Protein AF-0000000066861720 (afdb_homodimer)

InterPro domains:
  IPR002328 Alcohol dehydrogenase, zinc-type, conserved site [PS00059] (78-92)
  IPR011032 GroES-like superfamily [SSF50129] (18-190)
  IPR013149 Alcohol dehydrogenase-like, C-terminal [PF00107] (192-322)
  IPR013154 Alcohol dehydrogenase-like, N-terminal [PF08240] (40-154)
  IPR020843 Enoylreductase domain [SM00829] (25-358)
  IPR036291 NAD(P)-binding domain superfamily [SSF51735] (155-328)
  IPR045306 Sorbitol dehydrogenase-like [cd05285] (20-359)

Nearest PDB structures (foldseek):
  1e3j-assembly1_A  TM=9.732E-01  e=9.869E-48  Bemisia argentifolii
  3qe3-assembly1_A  TM=9.701E-01  e=2.604E-47  Ovis aries
  3m6i-assembly1_A  TM=9.419E-01  e=4.546E-41  Neurospora crassa
  5vm2-assembly1_A  TM=9.233E-01  e=1.357E-39  Escherichia coli
  4ejm-assembly1_A  TM=9.023E-01  e=8.447E-34  Sinorhizobium meliloti 1021

Foldseek 3Di:
DDDPPPPPPPPPPPPPFKWFWKLADAQDTDIDGDDADDAAQQKFKWFWFKFWDDPVQLVCNHPCDDQPFHNPGIAGATALTKGFTCGHHNNHDPDDGGFTWQFHFKDAPCPDPCNVVQNRLPHPPIQGDHRPPHHHDRIRMHMDGPVRIGGADPVADRNNSSCLQLLQLLLQQCVVQVAAQVAQEEEEDLALSSLSNQLNSVLRNHPAYEYEDQDPLSQVVSVVQPHPYYDHDHPDLVCLVVSLVVRLVRSVDAHQEYEYQAQAQNSQQSRLVNHAQVHEYEYRHDHDPDYDHDVVVSVVSPHYYHYGGRHGPRSVVSSVCPVVVSHDCVCQADEEFESDPVRVSVQSVVVNVDDSHRMYMYGNPPCPVVVVVVVVVVPPDPDDDDDPPPPPPVPPPVCPPPPPPPPPVVPVVPDPPDPPPPPPPVPPVPPPPPVPPPDDDPPPDPPVPPVPPVSPPPPDD/DDPPPPPPPPPPPPPPFKWFWKLADAQDTDIDGDDADDAAQQKFKWFWFKFWDDPVQLVCNHPCDDQPFHNPGIAGATALTKGFTCGHHNNHDPDDGGFTWQFHFKDAPCPDPCNVVQNRLPHPPIQGDHRPPHHHDRMRMHMDGPVRIGGADPVADRNNSSCLQLLQLLLQLCVQQVAAQVAQEEEEDLALSSLSNQLNSVLRNHPAYEYEDQDPLSQVVSVVQPHPYYYHDDPDQVCLVVSLVVRLVRSVDAHQEYEYQAQAQRSQQSRLVNHAQVHEYEYRHDHDPDYDHDVVVSVVSPHYYHYGGRHGPRSVVSSVCPVVVSHDCVCQADEEFESDPVRVSVQSVVVNVDDSHRMYMYGNPPCPVVVVVVVVPVPDDPDDDDDDDPPDPPPPPPCPPPPDPPPPVVPVVPDPPPPPPPPPVCVPVPPPPPVPPPDDDDPPDDVVPVVPPVPPPPDDD

Secondary structure (DSSP, 8-state):
------------------EEEEEEETTEEEEEE-PPPPP-TTEEEEEEEEEEEPHHHHHHHHHSEETTEE--S-EE---EEEEEEEEE-TT--S--TT-EEEE--EE--SSSHHHHTT-GGG-TT-EETTSTTS--S-BSEEEEEGGGEEEPPTTS-HHHHHTHHHHHHHHHHHHHTT--TT-EEEEE--SHHHHHHHHHHHHTT-SEEEEEES-HHHHHHHHHHT-SEEEE--S-GGGHHHHHHHHHHHHTS---EEEESS--HHHHHHHHHHSPTT-EEEE---S-SSEEE-HHHHHTTT-EEEE--S-SS-HHHHHHHHHHTS---GGGEEEEE-SSHHHHHHHHHHHHH-TT-SEEEEE-----HHHHHHHHHGGG------------------------HHHHHHHHTS-------------------------------GGGGGGGGGGS-TT--/----------------PPEEEEEEETTEEEEEE-PPPPPPTTEEEEEEEEEEEPHHHHHHHHHSEETTEE--S-EE---EEEEEEEEE-TT--S--TT-EEEE--EE--SSSHHHHTT-GGG-TT-EETTSTTS--S-BSEEEEEGGGEEEPPTTS-HHHHHTHHHHHHHHHHHHHTT--TT-EEEEE--SHHHHHHHHHHHHHT-SEEEEEES-HHHHHHHHHHT-SEEEE--S-GGGHHHHHHHHHHHHTS---EEEESS--HHHHHHHHHHSPTT-EEEE---S-SSEEE-HHHHHTTT-EEEE--S-SS-HHHHHHHHHHTS---GGGEEEEE-SSHHHHHHHHHHHHH-TT-SEEEEE-----HHHHHHHHHTT-------------------------HHHHTTGGGS-------------------------------GGGSHHHHTTT-TT--

Structure (mmCIF, N/CA/C/O backbone):
data_AF-0000000066861720-model_v1
#
loop_
_entity.id
_entity.type
_entity.pdbx_description
1 polymer 'Enoyl reductase (ER) domain-containing protein'
#
loop_
_atom_site.group_PDB
_atom_site.id
_atom_site.type_symbol
_atom_site.label_atom_id
_atom_site.label_alt_id
_atom_site.label_comp_id
_atom_site.label_asym_id
_atom_site.label_entity_id
_atom_site.label_seq_id
_atom_site.pdbx_PDB_ins_code
_atom_site.Cartn_x
_atom_site.Cartn_y
_atom_site.Cartn_z
_atom_site.occupancy
_atom_site.B_iso_or_equiv
_atom_site.auth_seq_id
_atom_site.auth_comp_id
_atom_site.auth_asym_id
_atom_site.auth_atom_id
_atom_site.pdbx_PDB_model_num
ATOM 1 N N . MET A 1 1 ? 32.5 -79.625 -23.781 1 20.39 1 MET A N 1
ATOM 2 C CA . MET A 1 1 ? 32.5 -78.688 -24.891 1 20.39 1 MET A CA 1
ATOM 3 C C . MET A 1 1 ? 31.172 -77.875 -24.953 1 20.39 1 MET A C 1
ATOM 5 O O . MET A 1 1 ? 30.969 -77.062 -25.828 1 20.39 1 MET A O 1
ATOM 9 N N . GLY A 1 2 ? 30.141 -78.625 -24.391 1 18.89 2 GLY A N 1
ATOM 10 C CA . GLY A 1 2 ? 28.859 -78.188 -24.906 1 18.89 2 GLY A CA 1
ATOM 11 C C . GLY A 1 2 ? 28.688 -76.625 -24.891 1 18.89 2 GLY A C 1
ATOM 12 O O . GLY A 1 2 ? 29.453 -75.938 -24.25 1 18.89 2 GLY A O 1
ATOM 13 N N . LYS A 1 3 ? 27.562 -76.25 -25.703 1 22.59 3 LYS A N 1
ATOM 14 C CA . LYS A 1 3 ? 26.812 -75.188 -26.312 1 22.59 3 LYS A CA 1
ATOM 15 C C . LYS A 1 3 ? 26.203 -74.25 -25.234 1 22.59 3 LYS A C 1
ATOM 17 O O . LYS A 1 3 ? 25.203 -74.625 -24.609 1 22.59 3 LYS A O 1
ATOM 22 N N . GLY A 1 4 ? 27.031 -74 -24.25 1 23.12 4 GLY A N 1
ATOM 23 C CA . GLY A 1 4 ? 26.422 -73.25 -23.156 1 23.12 4 GLY A CA 1
ATOM 24 C C . GLY A 1 4 ? 25.391 -72.25 -23.594 1 23.12 4 GLY A C 1
ATOM 25 O O . GLY A 1 4 ? 25.469 -71.75 -24.719 1 23.12 4 GLY A O 1
ATOM 26 N N . GLY A 1 5 ? 24.094 -72.562 -23.281 1 27.44 5 GLY A N 1
ATOM 27 C CA . GLY A 1 5 ? 22.891 -71.75 -23.484 1 27.44 5 GLY A CA 1
ATOM 28 C C . GLY A 1 5 ? 23.156 -70.25 -23.422 1 27.44 5 GLY A C 1
ATOM 29 O O . GLY A 1 5 ? 23.938 -69.812 -22.594 1 27.44 5 GLY A O 1
ATOM 30 N N . MET A 1 6 ? 23.234 -69.75 -24.625 1 27.78 6 MET A N 1
ATOM 31 C CA . MET A 1 6 ? 23.266 -68.312 -24.859 1 27.78 6 MET A CA 1
ATOM 32 C C . MET A 1 6 ? 22.328 -67.562 -23.906 1 27.78 6 MET A C 1
ATOM 34 O O . MET A 1 6 ? 21.141 -67.875 -23.797 1 27.78 6 MET A O 1
ATOM 38 N N . SER A 1 7 ? 22.828 -67.312 -22.688 1 26.69 7 SER A N 1
ATOM 39 C CA . SER A 1 7 ? 22.156 -66.312 -21.797 1 26.69 7 SER A CA 1
ATOM 40 C C . SER A 1 7 ? 21.484 -65.188 -22.578 1 26.69 7 SER A C 1
ATOM 42 O O . SER A 1 7 ? 22.125 -64.562 -23.406 1 26.69 7 SER A O 1
ATOM 44 N N . ILE A 1 8 ? 20.281 -65.5 -23.141 1 31.47 8 ILE A N 1
ATOM 45 C CA . ILE A 1 8 ? 19.469 -64.438 -23.688 1 31.47 8 ILE A CA 1
ATOM 46 C C . ILE A 1 8 ? 19.719 -63.125 -22.875 1 31.47 8 ILE A C 1
ATOM 48 O O . ILE A 1 8 ? 19.578 -63.125 -21.656 1 31.47 8 ILE A O 1
ATOM 52 N N . ASP A 1 9 ? 20.703 -62.406 -23.266 1 28.77 9 ASP A N 1
ATOM 53 C CA . ASP A 1 9 ? 20.891 -61 -22.891 1 28.77 9 ASP A CA 1
ATOM 54 C C . ASP A 1 9 ? 19.547 -60.312 -22.656 1 28.77 9 ASP A C 1
ATOM 56 O O . ASP A 1 9 ? 18.688 -60.312 -23.531 1 28.77 9 ASP A O 1
ATOM 60 N N . GLU A 1 10 ? 18.906 -60.469 -21.469 1 30.72 10 GLU A N 1
ATOM 61 C CA . GLU A 1 10 ? 17.797 -59.688 -20.938 1 30.72 10 GLU A CA 1
ATOM 62 C C . GLU A 1 10 ? 17.734 -58.312 -21.609 1 30.72 10 GLU A C 1
ATOM 64 O O . GLU A 1 10 ? 18.703 -57.562 -21.578 1 30.72 10 GLU A O 1
ATOM 69 N N . HIS A 1 11 ? 17.141 -58.188 -22.797 1 31.45 11 HIS A N 1
ATOM 70 C CA . HIS A 1 11 ? 16.703 -56.938 -23.422 1 31.45 11 HIS A CA 1
ATOM 71 C C . HIS A 1 11 ? 16.406 -55.875 -22.375 1 31.45 11 HIS A C 1
ATOM 73 O O . HIS A 1 11 ? 15.648 -56.125 -21.422 1 31.45 11 HIS A O 1
ATOM 79 N N . GLY A 1 12 ? 17.359 -55.156 -21.844 1 34.5 12 GLY A N 1
ATOM 80 C CA . GLY A 1 12 ? 17.156 -53.969 -21.031 1 34.5 12 GLY A CA 1
ATOM 81 C C . GLY A 1 12 ? 15.82 -53.281 -21.297 1 34.5 12 GLY A C 1
ATOM 82 O O . GLY A 1 12 ? 15.438 -53.094 -22.453 1 34.5 12 GLY A O 1
ATOM 83 N N . GLU A 1 13 ? 14.734 -53.656 -20.719 1 37.78 13 GLU A N 1
ATOM 84 C CA . GLU A 1 13 ? 13.516 -52.844 -20.719 1 37.78 13 GLU A CA 1
ATOM 85 C C . GLU A 1 13 ? 13.82 -51.375 -21.078 1 37.78 13 GLU A C 1
ATOM 87 O O . GLU A 1 13 ? 14.609 -50.719 -20.391 1 37.78 13 GLU A O 1
ATOM 92 N N . GLY A 1 14 ? 14.047 -51 -22.203 1 43.06 14 GLY A N 1
ATOM 93 C CA . GLY A 1 14 ? 14.242 -49.688 -22.812 1 43.06 14 GLY A CA 1
ATOM 94 C C . GLY A 1 14 ? 13.656 -48.562 -22 1 43.06 14 GLY A C 1
ATOM 95 O O . GLY A 1 14 ? 12.438 -48.438 -21.875 1 43.06 14 GLY A O 1
ATOM 96 N N . LYS A 1 15 ? 14.211 -48.125 -20.922 1 55.69 15 LYS A N 1
ATOM 97 C CA . LYS A 1 15 ? 13.82 -47 -20.094 1 55.69 15 LYS A CA 1
ATOM 98 C C . LYS A 1 15 ? 13.242 -45.844 -20.938 1 55.69 15 LYS A C 1
ATOM 100 O O . LYS A 1 15 ? 13.906 -45.344 -21.844 1 55.69 15 LYS A O 1
ATOM 105 N N . GLU A 1 16 ? 11.836 -45.781 -21.141 1 73 16 GLU A N 1
ATOM 106 C CA . GLU A 1 16 ? 11.156 -44.719 -21.875 1 73 16 GLU A CA 1
ATOM 107 C C . GLU A 1 16 ? 11.781 -43.375 -21.562 1 73 16 GLU A C 1
ATOM 109 O O . GLU A 1 16 ? 12.07 -43.062 -20.406 1 73 16 GLU A O 1
ATOM 114 N N . GLU A 1 17 ? 12.312 -42.75 -22.625 1 91.12 17 GLU A N 1
ATOM 115 C CA . GLU A 1 17 ? 12.938 -41.406 -22.531 1 91.12 17 GLU A CA 1
ATOM 116 C C . GLU A 1 17 ? 11.953 -40.375 -21.984 1 91.12 17 GLU A C 1
ATOM 118 O O . GLU A 1 17 ? 10.781 -40.375 -22.375 1 91.12 17 GLU A O 1
ATOM 123 N N . ASN A 1 18 ? 12.32 -39.75 -20.938 1 96.12 18 ASN A N 1
ATOM 124 C CA . ASN A 1 18 ? 11.516 -38.656 -20.406 1 96.12 18 ASN A CA 1
ATOM 125 C C . ASN A 1 18 ? 11.359 -37.531 -21.406 1 96.12 18 ASN A C 1
ATOM 127 O O . ASN A 1 18 ? 12.352 -36.938 -21.844 1 96.12 18 ASN A O 1
ATOM 131 N N . MET A 1 19 ? 10.117 -37.25 -21.812 1 97.56 19 MET A N 1
ATOM 132 C CA . MET A 1 19 ? 9.828 -36.188 -22.766 1 97.56 19 MET A CA 1
ATOM 133 C C . MET A 1 19 ? 9.234 -34.969 -22.062 1 97.56 19 MET A C 1
ATOM 135 O O . MET A 1 19 ? 8.594 -35.094 -21.031 1 97.56 19 MET A O 1
ATOM 139 N N . ALA A 1 20 ? 9.477 -33.781 -22.641 1 98 20 ALA A N 1
ATOM 140 C CA . ALA A 1 20 ? 8.914 -32.562 -22.109 1 98 20 ALA A CA 1
ATOM 141 C C . ALA A 1 20 ? 8.516 -31.594 -23.234 1 98 20 ALA A C 1
ATOM 143 O O . ALA A 1 20 ? 8.953 -31.766 -24.375 1 98 20 ALA A O 1
ATOM 144 N N . ALA A 1 21 ? 7.586 -30.719 -22.922 1 98.12 21 ALA A N 1
ATOM 145 C CA . ALA A 1 21 ? 7.211 -29.656 -23.844 1 98.12 21 ALA A CA 1
ATOM 146 C C . ALA A 1 21 ? 8.172 -28.484 -23.734 1 98.12 21 ALA A C 1
ATOM 148 O O . ALA A 1 21 ? 8.133 -27.734 -22.766 1 98.12 21 ALA A O 1
ATOM 149 N N . TRP A 1 22 ? 8.984 -28.25 -24.75 1 98.19 22 TRP A N 1
ATOM 150 C CA . TRP A 1 22 ? 10 -27.219 -24.781 1 98.19 22 TRP A CA 1
ATOM 151 C C . TRP A 1 22 ? 9.508 -26 -25.562 1 98.19 22 TRP A C 1
ATOM 153 O O . TRP A 1 22 ? 9.031 -26.125 -26.688 1 98.19 22 TRP A O 1
ATOM 163 N N . LEU A 1 23 ? 9.57 -24.828 -24.922 1 98.06 23 LEU A N 1
ATOM 164 C CA . LEU A 1 23 ? 9.461 -23.562 -25.641 1 98.06 23 LEU A CA 1
ATOM 165 C C . LEU A 1 23 ? 10.766 -23.234 -26.359 1 98.06 23 LEU A C 1
ATOM 167 O O . LEU A 1 23 ? 11.75 -22.859 -25.719 1 98.06 23 LEU A O 1
ATOM 171 N N . VAL A 1 24 ? 10.781 -23.297 -27.641 1 97.44 24 VAL A N 1
ATOM 172 C CA . VAL A 1 24 ? 12.047 -23.188 -28.375 1 97.44 24 VAL A CA 1
ATOM 173 C C . VAL A 1 24 ? 12.07 -21.891 -29.172 1 97.44 24 VAL A C 1
ATOM 175 O O . VAL A 1 24 ? 13.086 -21.547 -29.781 1 97.44 24 VAL A O 1
ATOM 178 N N . GLY A 1 25 ? 11.016 -21.172 -29.25 1 96.38 25 GLY A N 1
ATOM 179 C CA . GLY A 1 25 ? 10.859 -19.891 -29.938 1 96.38 25 GLY A CA 1
ATOM 180 C C . GLY A 1 25 ? 9.438 -19.359 -29.875 1 96.38 25 GLY A C 1
ATOM 181 O O . GLY A 1 25 ? 8.555 -19.984 -29.281 1 96.38 25 GLY A O 1
ATOM 182 N N . ILE A 1 26 ? 9.25 -18.219 -30.5 1 96.5 26 ILE A N 1
ATOM 183 C CA . ILE A 1 26 ? 7.918 -17.625 -30.531 1 96.5 26 ILE A CA 1
ATOM 184 C C . ILE A 1 26 ? 6.953 -18.562 -31.25 1 96.5 26 ILE A C 1
ATOM 186 O O . ILE A 1 26 ? 7.234 -19.031 -32.375 1 96.5 26 ILE A O 1
ATOM 190 N N . ASN A 1 27 ? 5.902 -18.922 -30.609 1 95.94 27 ASN A N 1
ATOM 191 C CA . ASN A 1 27 ? 4.844 -19.781 -31.125 1 95.94 27 ASN A CA 1
ATOM 192 C C . ASN A 1 27 ? 5.375 -21.156 -31.516 1 95.94 27 ASN A C 1
ATOM 194 O O . ASN A 1 27 ? 4.895 -21.766 -32.469 1 95.94 27 ASN A O 1
ATOM 198 N N . SER A 1 28 ? 6.348 -21.578 -30.797 1 96.81 28 SER A N 1
ATOM 199 C CA . SER A 1 28 ? 6.945 -22.859 -31.141 1 96.81 28 SER A CA 1
ATOM 200 C C . SER A 1 28 ? 7.191 -23.719 -29.906 1 96.81 28 SER A C 1
ATOM 202 O O . SER A 1 28 ? 8.109 -23.453 -29.125 1 96.81 28 SER A O 1
ATOM 204 N N . LEU A 1 29 ? 6.379 -24.703 -29.75 1 96.94 29 LEU A N 1
ATOM 205 C CA . LEU A 1 29 ? 6.52 -25.734 -28.719 1 96.94 29 LEU A CA 1
ATOM 206 C C . LEU A 1 29 ? 6.906 -27.062 -29.359 1 96.94 29 LEU A C 1
ATOM 208 O O . LEU A 1 29 ? 6.371 -27.438 -30.406 1 96.94 29 LEU A O 1
ATOM 212 N N . LYS A 1 30 ? 7.844 -27.719 -28.766 1 97.88 30 LYS A N 1
ATOM 213 C CA . LYS A 1 30 ? 8.273 -29.031 -29.25 1 97.88 30 LYS A CA 1
ATOM 214 C C . LYS A 1 30 ? 8.414 -30.031 -28.109 1 97.88 30 LYS A C 1
ATOM 216 O O . LYS A 1 30 ? 8.953 -29.703 -27.047 1 97.88 30 LYS A O 1
ATOM 221 N N . ILE A 1 31 ? 7.883 -31.172 -28.297 1 97 31 ILE A N 1
ATOM 222 C CA . ILE A 1 31 ? 8.117 -32.25 -27.359 1 97 31 ILE A CA 1
ATOM 223 C C . ILE A 1 31 ? 9.484 -32.875 -27.641 1 97 31 ILE A C 1
ATOM 225 O O . ILE A 1 31 ? 9.719 -33.438 -28.719 1 97 31 ILE A O 1
ATOM 229 N N . GLN A 1 32 ? 10.352 -32.75 -26.703 1 97.12 32 GLN A N 1
ATOM 230 C CA . GLN A 1 32 ? 11.727 -33.25 -26.828 1 97.12 32 GLN A CA 1
ATOM 231 C C . GLN A 1 32 ? 12.195 -33.906 -25.547 1 97.12 32 GLN A C 1
ATOM 233 O O . GLN A 1 32 ? 11.586 -33.75 -24.484 1 97.12 32 GLN A O 1
ATOM 238 N N . PRO A 1 33 ? 13.195 -34.719 -25.703 1 97.5 33 PRO A N 1
ATOM 239 C CA . PRO A 1 33 ? 13.734 -35.344 -24.5 1 97.5 33 PRO A CA 1
ATOM 240 C C . PRO A 1 33 ? 14.156 -34.344 -23.438 1 97.5 33 PRO A C 1
ATOM 242 O O . PRO A 1 33 ? 14.664 -33.281 -23.766 1 97.5 33 PRO A O 1
ATOM 245 N N . PHE A 1 34 ? 14.016 -34.719 -22.219 1 97.5 34 PHE A N 1
ATOM 246 C CA . PHE A 1 34 ? 14.328 -33.906 -21.047 1 97.5 34 PHE A CA 1
ATOM 247 C C . PHE A 1 34 ? 15.07 -34.719 -20 1 97.5 34 PHE A C 1
ATOM 249 O O . PHE A 1 34 ? 14.469 -35.562 -19.312 1 97.5 34 PHE A O 1
ATOM 256 N N . LYS A 1 35 ? 16.359 -34.469 -19.922 1 96.19 35 LYS A N 1
ATOM 257 C CA . LYS A 1 35 ? 17.188 -35.156 -18.953 1 96.19 35 LYS A CA 1
ATOM 258 C C . LYS A 1 35 ? 16.953 -34.656 -17.547 1 96.19 35 LYS A C 1
ATOM 260 O O . LYS A 1 35 ? 17.031 -33.438 -17.297 1 96.19 35 LYS A O 1
ATOM 265 N N . LEU A 1 36 ? 16.672 -35.5 -16.656 1 96.19 36 LEU A N 1
ATOM 266 C CA . LEU A 1 36 ? 16.438 -35.125 -15.266 1 96.19 36 LEU A CA 1
ATOM 267 C C . LEU A 1 36 ? 17.719 -35.219 -14.445 1 96.19 36 LEU A C 1
ATOM 269 O O . LEU A 1 36 ? 18.609 -36 -14.758 1 96.19 36 LEU A O 1
ATOM 273 N N . PRO A 1 37 ? 17.781 -34.406 -13.445 1 94.31 37 PRO A N 1
ATOM 274 C CA . PRO A 1 37 ? 18.891 -34.562 -12.508 1 94.31 37 PRO A CA 1
ATOM 275 C C . PRO A 1 37 ? 18.797 -35.875 -11.703 1 94.31 37 PRO A C 1
ATOM 277 O O . PRO A 1 37 ? 17.734 -36.469 -11.641 1 94.31 37 PRO A O 1
ATOM 280 N N . THR A 1 38 ? 19.906 -36.188 -11.125 1 95.5 38 THR A N 1
ATOM 281 C CA . THR A 1 38 ? 19.922 -37.344 -10.219 1 95.5 38 THR A CA 1
ATOM 282 C C . THR A 1 38 ? 19.047 -37.062 -9 1 95.5 38 THR A C 1
ATOM 284 O O . THR A 1 38 ? 19.031 -35.938 -8.477 1 95.5 38 THR A O 1
ATOM 287 N N . LEU A 1 39 ? 18.422 -38.094 -8.602 1 97.5 39 LEU A N 1
ATOM 288 C CA . LEU A 1 39 ? 17.562 -38 -7.441 1 97.5 39 LEU A CA 1
ATOM 289 C C . LEU A 1 39 ? 18.375 -37.812 -6.164 1 97.5 39 LEU A C 1
ATOM 291 O O . LEU A 1 39 ? 19.125 -38.719 -5.773 1 97.5 39 LEU A O 1
ATOM 295 N N . GLY A 1 40 ? 18.234 -36.75 -5.48 1 97.75 40 GLY A N 1
ATOM 296 C CA . GLY A 1 40 ? 18.906 -36.531 -4.211 1 97.75 40 GLY A CA 1
ATOM 297 C C . GLY A 1 40 ? 18.219 -37.219 -3.041 1 97.75 40 GLY A C 1
ATOM 298 O O . GLY A 1 40 ? 17.109 -37.719 -3.174 1 97.75 40 GLY A O 1
ATOM 299 N N . PRO A 1 41 ? 18.859 -37.156 -1.871 1 98.38 41 PRO A N 1
ATOM 300 C CA . PRO A 1 41 ? 18.328 -37.875 -0.706 1 98.38 41 PRO A CA 1
ATOM 301 C C . PRO A 1 41 ? 16.984 -37.312 -0.232 1 98.38 41 PRO A C 1
ATOM 303 O O . PRO A 1 41 ? 16.203 -38.031 0.389 1 98.38 41 PRO A O 1
ATOM 306 N N . HIS A 1 42 ? 16.719 -36.062 -0.543 1 98.44 42 HIS A N 1
ATOM 307 C CA . HIS A 1 42 ? 15.492 -35.438 -0.049 1 98.44 42 HIS A CA 1
ATOM 308 C C . HIS A 1 42 ? 14.531 -35.125 -1.19 1 98.44 42 HIS A C 1
ATOM 310 O O . HIS A 1 42 ? 13.562 -34.375 -1.011 1 98.44 42 HIS A O 1
ATOM 316 N N . ASP A 1 43 ? 14.789 -35.719 -2.328 1 98.62 43 ASP A N 1
ATOM 317 C CA . ASP A 1 43 ? 14.008 -35.469 -3.535 1 98.62 43 ASP A CA 1
ATOM 318 C C . ASP A 1 43 ? 13.062 -36.656 -3.828 1 98.62 43 ASP A C 1
ATOM 320 O O . ASP A 1 43 ? 13.18 -37.719 -3.217 1 98.62 43 ASP A O 1
ATOM 324 N N . VAL A 1 44 ? 12.172 -36.344 -4.723 1 98.81 44 VAL A N 1
ATOM 325 C CA . VAL A 1 44 ? 11.281 -37.375 -5.262 1 98.81 44 VAL A CA 1
ATOM 326 C C . VAL A 1 44 ? 11.219 -37.25 -6.781 1 98.81 44 VAL A C 1
ATOM 328 O O . VAL A 1 44 ? 11.391 -36.156 -7.332 1 98.81 44 VAL A O 1
ATOM 331 N N . ARG A 1 45 ? 11.047 -38.344 -7.406 1 98.62 45 ARG A N 1
ATOM 332 C CA . ARG A 1 45 ? 10.68 -38.375 -8.82 1 98.62 45 ARG A CA 1
ATOM 333 C C . ARG A 1 45 ? 9.164 -38.531 -8.977 1 98.62 45 ARG A C 1
ATOM 335 O O . ARG A 1 45 ? 8.555 -39.406 -8.375 1 98.62 45 ARG A O 1
ATOM 342 N N . VAL A 1 46 ? 8.633 -37.656 -9.703 1 98.69 46 VAL A N 1
ATOM 343 C CA . VAL A 1 46 ? 7.18 -37.594 -9.852 1 98.69 46 VAL A CA 1
ATOM 344 C C . VAL A 1 46 ? 6.797 -37.906 -11.305 1 98.69 46 VAL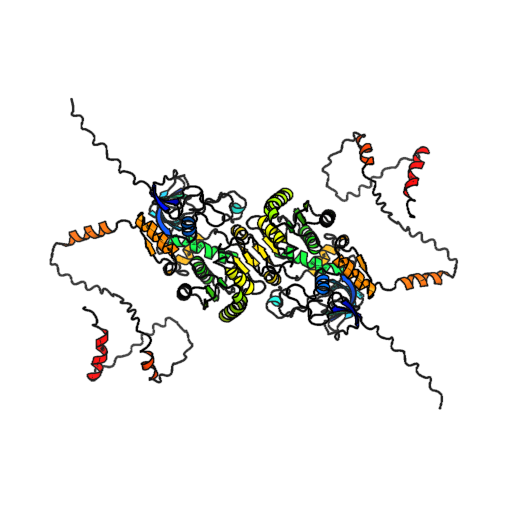 A C 1
ATOM 346 O O . VAL A 1 46 ? 7.344 -37.281 -12.227 1 98.69 46 VAL A O 1
ATOM 349 N N . ARG A 1 47 ? 5.953 -38.812 -11.484 1 98.44 47 ARG A N 1
ATOM 350 C CA . ARG A 1 47 ? 5.305 -39 -12.781 1 98.44 47 ARG A CA 1
ATOM 351 C C . ARG A 1 47 ? 4.148 -38.031 -12.953 1 98.44 47 ARG A C 1
ATOM 353 O O . ARG A 1 47 ? 3.127 -38.125 -12.281 1 98.44 47 ARG A O 1
ATOM 360 N N . MET A 1 48 ? 4.281 -37.188 -13.898 1 97.81 48 MET A N 1
ATOM 361 C CA . MET A 1 48 ? 3.311 -36.094 -14.078 1 97.81 48 MET A CA 1
ATOM 362 C C . MET A 1 48 ? 2 -36.625 -14.641 1 97.81 48 MET A C 1
ATOM 364 O O . MET A 1 48 ? 2.006 -37.469 -15.531 1 97.81 48 MET A O 1
ATOM 368 N N . LYS A 1 49 ? 0.898 -36.125 -14.094 1 97.12 49 LYS A N 1
ATOM 369 C CA . LYS A 1 49 ? -0.415 -36.594 -14.539 1 97.12 49 LYS A CA 1
ATOM 370 C C . LYS A 1 49 ? -1.279 -35.406 -14.984 1 97.12 49 LYS A C 1
ATOM 372 O O . LYS A 1 49 ? -2.125 -35.562 -15.875 1 97.12 49 LYS A O 1
ATOM 377 N N . ALA A 1 50 ? -1.148 -34.344 -14.375 1 96.94 50 ALA A N 1
ATOM 378 C CA . ALA A 1 50 ? -1.914 -33.125 -14.703 1 96.94 50 ALA A CA 1
ATOM 379 C C . ALA A 1 50 ? -1.04 -31.875 -14.625 1 96.94 50 ALA A C 1
ATOM 381 O O . ALA A 1 50 ? -0.357 -31.656 -13.625 1 96.94 50 ALA A O 1
ATOM 382 N N . VAL A 1 51 ? -0.972 -31.125 -15.703 1 97.31 51 VAL A N 1
ATOM 383 C CA . VAL A 1 51 ? -0.305 -29.812 -15.734 1 97.31 51 VAL A CA 1
ATOM 384 C C . VAL A 1 51 ? -1.224 -28.781 -16.375 1 97.31 51 VAL A C 1
ATOM 386 O O . VAL A 1 51 ? -1.604 -28.922 -17.547 1 97.31 51 VAL A O 1
ATOM 389 N N . GLY A 1 52 ? -1.602 -27.766 -15.578 1 95.38 52 GLY A N 1
ATOM 390 C CA . GLY A 1 52 ? -2.416 -26.688 -16.109 1 95.38 52 GLY A CA 1
ATOM 391 C C . GLY A 1 52 ? -1.618 -25.688 -16.906 1 95.38 52 GLY A C 1
ATOM 392 O O . GLY A 1 52 ? -0.424 -25.5 -16.672 1 95.38 52 GLY A O 1
ATOM 393 N N . ILE A 1 53 ? -2.293 -25.094 -17.875 1 93.06 53 ILE A N 1
ATOM 394 C CA . ILE A 1 53 ? -1.685 -24.016 -18.656 1 93.06 53 ILE A CA 1
ATOM 395 C C . ILE A 1 53 ? -2.086 -22.656 -18.078 1 93.06 53 ILE A C 1
ATOM 397 O O . ILE A 1 53 ? -3.275 -22.359 -17.953 1 93.06 53 ILE A O 1
ATOM 401 N N . CYS A 1 54 ? -1.128 -21.891 -17.703 1 89.25 54 CYS A N 1
ATOM 402 C CA . CYS A 1 54 ? -1.356 -20.578 -17.125 1 89.25 54 CYS A CA 1
ATOM 403 C C . CYS A 1 54 ? -1.236 -19.484 -18.188 1 89.25 54 CYS A C 1
ATOM 405 O O . CYS A 1 54 ? -0.616 -19.688 -19.219 1 89.25 54 CYS A O 1
ATOM 407 N N . GLY A 1 55 ? -1.818 -18.344 -17.891 1 88.5 55 GLY A N 1
ATOM 408 C CA . GLY A 1 55 ? -1.637 -17.188 -18.766 1 88.5 55 GLY A CA 1
ATOM 409 C C . GLY A 1 55 ? -0.178 -16.844 -19 1 88.5 55 GLY A C 1
ATOM 410 O O . GLY A 1 55 ? 0.196 -16.406 -20.094 1 88.5 55 GLY A O 1
ATOM 411 N N . SER A 1 56 ? 0.632 -16.969 -18.047 1 90.69 56 SER A N 1
ATOM 412 C CA . SER A 1 56 ? 2.057 -16.703 -18.188 1 90.69 56 SER A CA 1
ATOM 413 C C . SER A 1 56 ? 2.695 -17.625 -19.219 1 90.69 56 SER A C 1
ATOM 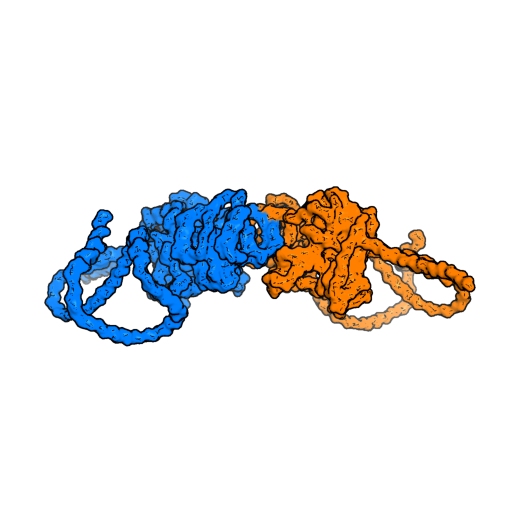415 O O . SER A 1 56 ? 3.584 -17.219 -19.969 1 90.69 56 SER A O 1
ATOM 417 N N . ASP A 1 57 ? 2.307 -18.891 -19.266 1 93.31 57 ASP A N 1
ATOM 418 C CA . ASP A 1 57 ? 2.799 -19.812 -20.297 1 93.31 57 ASP A CA 1
ATOM 419 C C . ASP A 1 57 ? 2.471 -19.312 -21.688 1 93.31 57 ASP A C 1
ATOM 421 O O . ASP A 1 57 ? 3.318 -19.359 -22.594 1 93.31 57 ASP A O 1
ATOM 425 N N . VAL A 1 58 ? 1.271 -18.891 -21.781 1 91.94 58 VAL A N 1
ATOM 426 C CA . VAL A 1 58 ? 0.813 -18.391 -23.078 1 91.94 58 VAL A CA 1
ATOM 427 C C . VAL A 1 58 ? 1.605 -17.141 -23.453 1 91.94 58 VAL A C 1
ATOM 429 O O . VAL A 1 58 ? 1.992 -16.984 -24.625 1 91.94 58 VAL A O 1
ATOM 432 N N . HIS A 1 59 ? 1.846 -16.297 -22.5 1 91.25 59 HIS A N 1
ATOM 433 C CA . HIS A 1 59 ? 2.633 -15.102 -22.75 1 91.25 59 HIS A CA 1
ATOM 434 C C . HIS A 1 59 ? 4.047 -15.453 -23.203 1 91.25 59 HIS A C 1
ATOM 436 O O . HIS A 1 59 ? 4.582 -14.852 -24.125 1 91.25 59 HIS A O 1
ATOM 442 N N . TYR A 1 60 ? 4.645 -16.375 -22.562 1 93.94 60 TYR A N 1
ATOM 443 C CA . TYR A 1 60 ? 5.969 -16.844 -22.969 1 93.94 60 TYR A CA 1
ATOM 444 C C . TYR A 1 60 ? 5.938 -17.391 -24.391 1 93.94 60 TYR A C 1
ATOM 446 O O . TYR A 1 60 ? 6.836 -17.094 -25.188 1 93.94 60 TYR A O 1
ATOM 454 N N . LEU A 1 61 ? 4.973 -18.156 -24.672 1 95.25 61 LEU A N 1
ATOM 455 C CA . LEU A 1 61 ? 4.855 -18.766 -26 1 95.25 61 LEU A CA 1
ATOM 456 C C . LEU A 1 61 ? 4.758 -17.688 -27.078 1 95.25 61 LEU A C 1
ATOM 458 O O . LEU A 1 61 ? 5.41 -17.781 -28.109 1 95.25 61 LEU A O 1
ATOM 462 N N . LYS A 1 62 ? 4.035 -16.625 -26.734 1 94.38 62 LYS A N 1
ATOM 463 C CA . LYS A 1 62 ? 3.723 -15.609 -27.75 1 94.38 62 LYS A CA 1
ATOM 464 C C . LYS A 1 62 ? 4.84 -14.57 -27.844 1 94.38 62 LYS A C 1
ATOM 466 O O . LYS A 1 62 ? 5.055 -13.992 -28.906 1 94.38 62 LYS A O 1
ATOM 471 N N . THR A 1 63 ? 5.598 -14.383 -26.734 1 93.38 63 THR A N 1
ATOM 472 C CA . THR A 1 63 ? 6.48 -13.219 -26.75 1 93.38 63 THR A CA 1
ATOM 473 C C . THR A 1 63 ? 7.852 -13.578 -26.172 1 93.38 63 THR A C 1
ATOM 475 O O . THR A 1 63 ? 8.766 -12.758 -26.188 1 93.38 63 THR A O 1
ATOM 478 N N . LEU A 1 64 ? 8.016 -14.742 -25.656 1 94.94 64 LEU A N 1
ATOM 479 C CA . LEU A 1 64 ? 9.234 -15.195 -25 1 94.94 64 LEU A CA 1
ATOM 480 C C . LEU A 1 64 ? 9.578 -14.297 -23.812 1 94.94 64 LEU A C 1
ATOM 482 O O . LEU A 1 64 ? 10.758 -14.109 -23.5 1 94.94 64 LEU A O 1
ATOM 486 N N . ARG A 1 65 ? 8.516 -13.703 -23.344 1 89.88 65 ARG A N 1
ATOM 487 C CA . ARG A 1 65 ? 8.719 -12.805 -22.203 1 89.88 65 ARG A CA 1
ATOM 488 C C . ARG A 1 65 ? 7.453 -12.688 -21.375 1 89.88 65 ARG A C 1
ATOM 490 O O . ARG A 1 65 ? 6.344 -12.781 -21.891 1 89.88 65 ARG A O 1
ATOM 497 N N . CYS A 1 66 ? 7.617 -12.531 -20.078 1 83 66 CYS A N 1
ATOM 498 C CA . CYS A 1 66 ? 6.578 -12.148 -19.125 1 83 66 CYS A CA 1
ATOM 499 C C . CYS A 1 66 ? 7.117 -11.164 -18.109 1 83 66 CYS A C 1
ATOM 501 O O . CYS A 1 66 ? 7.895 -11.539 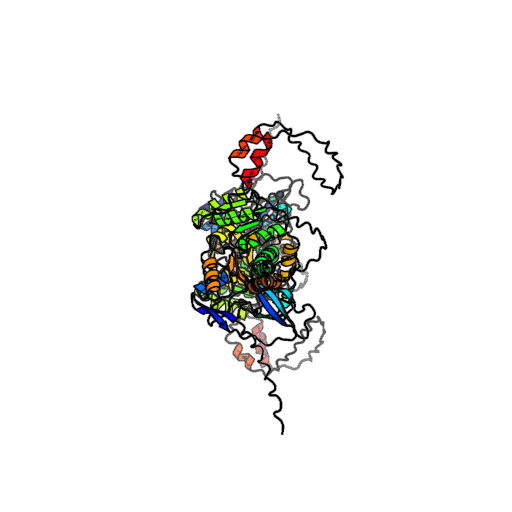-17.219 1 83 66 CYS A O 1
ATOM 503 N N . ALA A 1 67 ? 6.684 -9.898 -18.156 1 78.31 67 ALA A N 1
ATOM 504 C CA . ALA A 1 67 ? 7.27 -8.828 -17.344 1 78.31 67 ALA A CA 1
ATOM 505 C C . ALA A 1 67 ? 8.781 -8.773 -17.516 1 78.31 67 ALA A C 1
ATOM 507 O O . ALA A 1 67 ? 9.281 -8.648 -18.641 1 78.31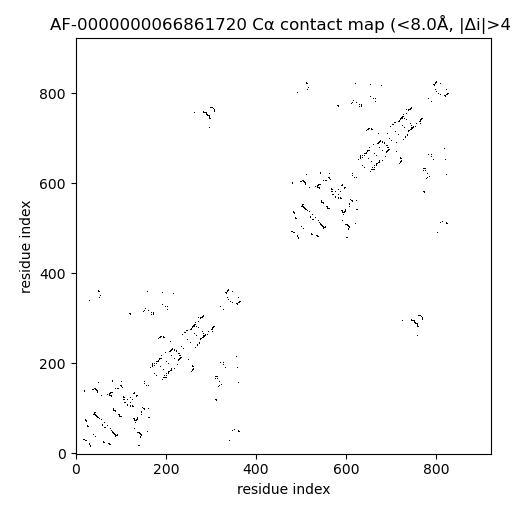 67 ALA A O 1
ATOM 508 N N . HIS A 1 68 ? 9.484 -8.93 -16.453 1 80.5 68 HIS A N 1
ATOM 509 C CA . HIS A 1 68 ? 10.938 -8.781 -16.547 1 80.5 68 HIS A CA 1
ATOM 510 C C . HIS A 1 68 ? 11.609 -10.133 -16.766 1 80.5 68 HIS A C 1
ATOM 512 O O . HIS A 1 68 ? 12.844 -10.211 -16.844 1 80.5 68 HIS A O 1
ATOM 518 N N . PHE A 1 69 ? 10.898 -11.18 -16.953 1 87.94 69 PHE A N 1
ATOM 519 C CA . PHE A 1 69 ? 11.438 -12.508 -17.203 1 87.94 69 PHE A CA 1
ATOM 520 C C . PHE A 1 69 ? 11.508 -12.789 -18.703 1 87.94 69 PHE A C 1
ATOM 522 O O . PHE A 1 69 ? 10.477 -12.898 -19.375 1 87.94 69 PHE A O 1
ATOM 529 N N . ILE A 1 70 ? 12.711 -12.984 -19.203 1 92.88 70 ILE A N 1
ATOM 530 C CA . ILE A 1 70 ? 12.93 -13.148 -20.641 1 92.88 70 ILE A CA 1
ATOM 531 C C . ILE A 1 70 ? 13.484 -14.547 -20.906 1 92.88 70 ILE A C 1
ATOM 533 O O . ILE A 1 70 ? 14.453 -14.969 -20.281 1 92.88 70 ILE A O 1
ATOM 537 N N . VAL A 1 71 ? 12.898 -15.211 -21.797 1 95.69 71 VAL A N 1
ATOM 538 C CA . VAL A 1 71 ? 13.367 -16.516 -22.234 1 95.69 71 VAL A CA 1
ATOM 539 C C . VAL A 1 71 ? 14.523 -16.359 -23.219 1 95.69 71 VAL A C 1
ATOM 541 O O . VAL A 1 71 ? 14.328 -15.875 -24.344 1 95.69 71 VAL A O 1
ATOM 544 N N . LYS A 1 72 ? 15.68 -16.734 -22.844 1 96.25 72 LYS A N 1
ATOM 545 C CA . LYS A 1 72 ? 16.859 -16.547 -23.672 1 96.25 72 LYS A CA 1
ATOM 546 C C . LYS A 1 72 ? 17.297 -17.859 -24.297 1 96.25 72 LYS A C 1
ATOM 548 O O . LYS A 1 72 ? 18 -17.859 -25.312 1 96.25 72 LYS A O 1
ATOM 553 N N . GLU A 1 73 ? 16.984 -18.953 -23.656 1 96.69 73 GLU A N 1
ATOM 554 C CA . GLU A 1 73 ? 17.25 -20.312 -24.125 1 96.69 73 GLU A CA 1
ATOM 555 C C . GLU A 1 73 ? 15.992 -21.172 -24.047 1 96.69 73 GLU A C 1
ATOM 557 O O . GLU A 1 73 ? 15.078 -20.875 -23.266 1 96.69 73 GLU A O 1
ATOM 562 N N . PRO A 1 74 ? 15.984 -22.219 -24.891 1 97.38 74 PRO A N 1
ATOM 563 C CA . PRO A 1 74 ? 14.812 -23.094 -24.766 1 97.38 74 PRO A CA 1
ATOM 564 C C . PRO A 1 74 ? 14.547 -23.531 -23.344 1 97.38 74 PRO A C 1
ATOM 566 O O . PRO A 1 74 ? 15.484 -23.812 -22.578 1 97.38 74 PRO A O 1
ATOM 569 N N . MET A 1 75 ? 13.273 -23.641 -23 1 97.75 75 MET A N 1
ATOM 570 C CA . MET A 1 75 ? 12.867 -23.938 -21.625 1 97.75 75 MET A CA 1
ATOM 571 C C . MET A 1 75 ? 11.617 -24.812 -21.609 1 97.75 75 MET A C 1
ATOM 573 O O . MET A 1 75 ? 10.711 -24.625 -22.406 1 97.75 75 MET A O 1
ATOM 577 N N . VAL A 1 76 ? 11.672 -25.812 -20.719 1 97.94 76 VAL A N 1
ATOM 578 C CA . VAL A 1 76 ? 10.445 -26.562 -20.484 1 97.94 76 VAL A CA 1
ATOM 579 C C . VAL A 1 76 ? 9.414 -25.672 -19.797 1 97.94 76 VAL A C 1
ATOM 581 O O . VAL A 1 76 ? 9.734 -24.922 -18.875 1 97.94 76 VAL A O 1
ATOM 584 N N . ILE A 1 77 ? 8.109 -25.719 -20.25 1 97.12 77 ILE A N 1
ATOM 585 C CA . ILE A 1 77 ? 7.078 -24.797 -19.766 1 97.12 77 ILE A CA 1
ATOM 586 C C . ILE A 1 77 ? 6.18 -25.516 -18.766 1 97.12 77 ILE A C 1
ATOM 588 O O . ILE A 1 77 ? 6.293 -26.734 -18.578 1 97.12 77 ILE A O 1
ATOM 592 N N . GLY A 1 78 ? 5.371 -24.75 -18.062 1 96.88 78 GLY A N 1
ATOM 593 C CA . GLY A 1 78 ? 4.371 -25.281 -17.156 1 96.88 78 GLY A CA 1
ATOM 594 C C . GLY A 1 78 ? 4.793 -25.234 -15.695 1 96.88 78 GLY A C 1
ATOM 595 O O . GLY A 1 78 ? 5.949 -25.5 -15.375 1 96.88 78 GLY A O 1
ATOM 596 N N . HIS A 1 79 ? 3.768 -24.859 -14.82 1 97.94 79 HIS A N 1
ATOM 597 C CA . HIS A 1 79 ? 4.105 -24.797 -13.398 1 97.94 79 HIS A CA 1
ATOM 598 C C . HIS A 1 79 ? 2.904 -25.141 -12.531 1 97.94 79 HIS A C 1
ATOM 600 O O . HIS A 1 79 ? 3.002 -25.141 -11.297 1 97.94 79 HIS A O 1
ATOM 606 N N . GLU A 1 80 ? 1.777 -25.484 -13.07 1 97.75 80 GLU A N 1
ATOM 607 C CA . GLU A 1 80 ? 0.585 -25.938 -12.352 1 97.75 80 GLU A CA 1
ATOM 608 C C . GLU A 1 80 ? 0.437 -27.453 -12.43 1 97.75 80 GLU A C 1
ATOM 610 O O . GLU A 1 80 ? -0.118 -27.984 -13.391 1 97.75 80 GLU A O 1
ATOM 615 N N . CYS A 1 81 ? 0.859 -28.203 -11.367 1 97.44 81 CYS A N 1
ATOM 616 C CA . CYS A 1 81 ? 1.018 -29.609 -11.688 1 97.44 81 CYS A CA 1
ATOM 617 C C . CYS A 1 81 ? 0.733 -30.484 -10.469 1 97.44 81 CYS A C 1
ATOM 619 O O . CYS A 1 81 ? 0.8 -30.016 -9.336 1 97.44 81 CYS A O 1
ATOM 621 N N . ALA A 1 82 ? 0.367 -31.641 -10.742 1 98.75 82 ALA A N 1
ATOM 622 C CA . ALA A 1 82 ? 0.164 -32.75 -9.828 1 98.75 82 ALA A CA 1
ATOM 623 C C . ALA A 1 82 ? 0.555 -34.094 -10.477 1 98.75 82 ALA A C 1
ATOM 625 O O . ALA A 1 82 ? 0.557 -34.188 -11.711 1 98.75 82 ALA A O 1
ATOM 626 N N . GLY A 1 83 ? 0.952 -35.031 -9.672 1 98.69 83 GLY A N 1
ATOM 627 C CA . GLY A 1 83 ? 1.392 -36.312 -10.195 1 98.69 83 GLY A CA 1
ATOM 628 C C . GLY A 1 83 ? 1.455 -37.406 -9.141 1 98.69 83 GLY A C 1
ATOM 629 O O . GLY A 1 83 ? 0.828 -37.281 -8.086 1 98.69 83 GLY A O 1
ATOM 630 N N . ILE A 1 84 ? 2.141 -38.438 -9.57 1 98.75 84 ILE A N 1
ATOM 631 C CA . ILE A 1 84 ? 2.27 -39.594 -8.711 1 98.75 84 ILE A CA 1
ATOM 632 C C . ILE A 1 84 ? 3.746 -39.875 -8.422 1 98.75 84 ILE A C 1
ATOM 634 O O . ILE A 1 84 ? 4.574 -39.875 -9.336 1 98.75 84 ILE A O 1
ATOM 638 N N . ILE A 1 85 ? 3.982 -40.125 -7.145 1 98.81 85 ILE A N 1
ATOM 639 C CA . ILE A 1 85 ? 5.355 -40.406 -6.754 1 98.81 85 ILE A CA 1
ATOM 640 C C . ILE A 1 85 ? 5.805 -41.719 -7.387 1 98.81 85 ILE A C 1
ATOM 642 O O . ILE A 1 85 ? 5.129 -42.75 -7.25 1 98.81 85 ILE A O 1
ATOM 646 N N . GLU A 1 86 ? 6.918 -41.656 -8.047 1 98.25 86 GLU A N 1
ATOM 647 C CA . GLU A 1 86 ? 7.488 -42.875 -8.664 1 98.25 86 GLU A CA 1
ATOM 648 C C . GLU A 1 86 ? 8.664 -43.406 -7.848 1 98.25 86 GLU A C 1
ATOM 650 O O . GLU A 1 86 ? 8.859 -44.625 -7.746 1 98.25 86 GLU A O 1
ATOM 655 N N . GLU A 1 87 ? 9.5 -42.531 -7.367 1 98.38 87 GLU A N 1
ATOM 656 C CA . GLU A 1 87 ? 10.688 -42.844 -6.586 1 98.38 87 GLU A CA 1
ATOM 657 C C . GLU A 1 87 ? 10.945 -41.781 -5.516 1 98.38 87 GLU A C 1
ATOM 659 O O . GLU A 1 87 ? 10.57 -40.625 -5.68 1 98.38 87 GLU A O 1
ATOM 664 N N . VAL A 1 88 ? 11.508 -42.25 -4.367 1 98.62 88 VAL A N 1
ATOM 665 C CA . VAL A 1 88 ? 11.812 -41.312 -3.287 1 98.62 88 VAL A CA 1
ATOM 666 C C . VAL A 1 88 ? 13.289 -41.406 -2.916 1 98.62 88 VAL A C 1
ATOM 668 O O . VAL A 1 88 ? 13.883 -42.5 -2.992 1 98.62 88 VAL A O 1
ATOM 671 N N . GLY A 1 89 ? 13.844 -40.312 -2.549 1 98.5 89 GLY A N 1
ATOM 672 C CA . GLY A 1 89 ? 15.203 -40.312 -2.037 1 98.5 89 GLY A CA 1
ATOM 673 C C . GLY A 1 89 ? 15.352 -41.062 -0.721 1 98.5 89 GLY A C 1
ATOM 674 O O . GLY A 1 89 ? 14.359 -41.312 -0.034 1 98.5 89 GLY A O 1
ATOM 675 N N . SER A 1 90 ? 16.594 -41.281 -0.337 1 98.19 90 SER A N 1
ATOM 676 C CA . SER A 1 90 ? 16.906 -42.156 0.781 1 98.19 90 SER A CA 1
ATOM 677 C C . SER A 1 90 ? 16.469 -41.562 2.109 1 98.19 90 SER A C 1
ATOM 679 O O . SER A 1 90 ? 16.266 -42.25 3.088 1 98.19 90 SER A O 1
ATOM 681 N N . GLN A 1 91 ? 16.297 -40.219 2.189 1 98.44 91 GLN A N 1
ATOM 682 C CA . GLN A 1 91 ? 15.992 -39.594 3.461 1 98.44 91 GLN A CA 1
ATOM 683 C C . GLN A 1 91 ? 14.547 -39.094 3.498 1 98.44 91 GLN A C 1
ATOM 685 O O . GLN A 1 91 ? 14.133 -38.438 4.445 1 98.44 91 GLN A O 1
ATOM 690 N N . VAL A 1 92 ? 13.812 -39.406 2.469 1 98.56 92 VAL A N 1
ATOM 691 C CA . VAL A 1 92 ? 12.406 -39.062 2.422 1 98.56 92 VAL A CA 1
ATOM 692 C C . VAL A 1 92 ? 11.586 -40.031 3.24 1 98.56 92 VAL A C 1
ATOM 694 O O . VAL A 1 92 ? 11.648 -41.25 3.008 1 98.56 92 VAL A O 1
ATOM 697 N N . LYS A 1 93 ? 10.836 -39.5 4.191 1 97.31 93 LYS A N 1
ATOM 698 C CA . LYS A 1 93 ? 10.047 -40.375 5.062 1 97.31 93 LYS A CA 1
ATOM 699 C C . LYS A 1 93 ? 8.555 -40.062 4.922 1 97.31 93 LYS A C 1
ATOM 701 O O . LYS A 1 93 ? 7.715 -40.875 5.305 1 97.31 93 LYS A O 1
ATOM 706 N N . SER A 1 94 ? 8.219 -39 4.352 1 96.62 94 SER A N 1
ATOM 707 C CA . SER A 1 94 ? 6.844 -38.5 4.363 1 96.62 94 SER A CA 1
ATOM 708 C C . SER A 1 94 ? 6.074 -39 3.148 1 96.62 94 SER A C 1
ATOM 710 O O . SER A 1 94 ? 4.844 -38.938 3.121 1 96.62 94 SER A O 1
ATOM 712 N N . LEU A 1 95 ? 6.758 -39.531 2.145 1 98.62 95 LEU A N 1
ATOM 713 C CA . LEU A 1 95 ? 6.148 -39.938 0.887 1 98.62 95 LEU A CA 1
ATOM 714 C C . LEU A 1 95 ? 6.645 -41.312 0.475 1 98.62 95 LEU A C 1
ATOM 716 O O . LEU A 1 95 ? 7.762 -41.719 0.82 1 98.62 95 LEU A O 1
ATOM 720 N N . VAL A 1 96 ? 5.805 -42.062 -0.271 1 98.38 96 VAL A N 1
ATOM 721 C CA . VAL A 1 96 ? 6.16 -43.375 -0.829 1 98.38 96 VAL A CA 1
ATOM 722 C C . VAL A 1 96 ? 5.676 -43.438 -2.273 1 98.38 96 VAL A C 1
ATOM 724 O O . VAL A 1 96 ? 4.75 -42.75 -2.672 1 98.38 96 VAL A O 1
ATOM 727 N N . PRO A 1 97 ? 6.352 -44.312 -3.068 1 98.56 97 PRO A N 1
ATOM 728 C CA . PRO A 1 97 ? 5.852 -44.5 -4.43 1 98.56 97 PRO A CA 1
ATOM 729 C C . PRO A 1 97 ? 4.363 -44.844 -4.469 1 98.56 97 PRO A C 1
ATOM 731 O O . PRO A 1 97 ? 3.871 -45.594 -3.635 1 98.56 97 PRO A O 1
ATOM 734 N N . GLY A 1 98 ? 3.654 -44.156 -5.352 1 98.56 98 GLY A N 1
ATOM 735 C CA . GLY A 1 98 ? 2.219 -44.375 -5.465 1 98.56 98 GLY A CA 1
ATOM 736 C C . GLY A 1 98 ? 1.402 -43.219 -4.895 1 98.56 98 GLY A C 1
ATOM 737 O O . GLY A 1 98 ? 0.221 -43.094 -5.219 1 98.56 98 GLY A O 1
ATOM 738 N N . ASP A 1 99 ? 2.045 -42.469 -4.055 1 98.75 99 ASP A N 1
ATOM 739 C CA . ASP A 1 99 ? 1.337 -41.312 -3.49 1 98.75 99 ASP A CA 1
ATOM 740 C C . ASP A 1 99 ? 0.968 -40.312 -4.574 1 98.75 99 ASP A C 1
ATOM 742 O O . ASP A 1 99 ? 1.794 -39.969 -5.426 1 98.75 99 ASP A O 1
ATOM 746 N N . ARG A 1 100 ? -0.333 -39.844 -4.598 1 98.81 100 ARG A N 1
ATOM 747 C CA . ARG A 1 100 ? -0.755 -38.719 -5.426 1 98.81 100 ARG A CA 1
ATOM 748 C C . ARG A 1 100 ? -0.414 -37.375 -4.758 1 98.81 100 ARG A C 1
ATOM 750 O O . ARG A 1 100 ? -0.725 -37.156 -3.582 1 98.81 100 ARG A O 1
ATOM 757 N N . VAL A 1 101 ? 0.266 -36.469 -5.48 1 98.88 101 VAL A N 1
ATOM 758 C CA . VAL A 1 101 ? 0.73 -35.25 -4.816 1 98.88 101 VAL A CA 1
ATOM 759 C C . VAL A 1 101 ? 0.436 -34.062 -5.691 1 98.88 101 VAL A C 1
ATOM 761 O O . VAL A 1 101 ? 0.501 -34.125 -6.922 1 98.88 101 VAL A O 1
ATOM 764 N N . ALA A 1 102 ? 0.007 -32.969 -5.078 1 98.88 102 ALA A N 1
ATOM 765 C CA . ALA A 1 102 ? 0.107 -31.625 -5.656 1 98.88 102 ALA A CA 1
ATOM 766 C C . ALA A 1 102 ? 1.481 -31.016 -5.398 1 98.88 102 ALA A C 1
ATOM 768 O O . ALA A 1 102 ? 2.053 -31.188 -4.32 1 98.88 102 ALA A O 1
ATOM 769 N N . ILE A 1 103 ? 1.989 -30.266 -6.316 1 98.81 103 ILE A N 1
ATOM 770 C CA . ILE A 1 103 ? 3.387 -29.859 -6.25 1 98.81 103 ILE A CA 1
ATOM 771 C C . ILE A 1 103 ? 3.473 -28.328 -6.188 1 98.81 103 ILE A C 1
ATOM 773 O O . ILE A 1 103 ? 2.896 -27.641 -7.027 1 98.81 103 ILE A O 1
ATOM 777 N N . GLU A 1 104 ? 4.133 -27.766 -5.172 1 98.75 104 GLU A N 1
ATOM 778 C CA . GLU A 1 104 ? 4.504 -26.359 -5.152 1 98.75 104 GLU A CA 1
ATOM 779 C C . GLU A 1 104 ? 5.727 -26.094 -6.027 1 98.75 104 GLU A C 1
ATOM 781 O O . GLU A 1 104 ? 6.797 -26.656 -5.785 1 98.75 104 GLU A O 1
ATOM 786 N N . PRO A 1 105 ? 5.668 -25.25 -6.938 1 98.44 105 PRO A N 1
ATOM 787 C CA . PRO A 1 105 ? 6.664 -25.172 -8.008 1 98.44 105 PRO A CA 1
ATOM 788 C C . PRO A 1 105 ? 7.926 -24.422 -7.594 1 98.44 105 PRO A C 1
ATOM 790 O O . PRO A 1 105 ? 8.969 -24.562 -8.234 1 98.44 105 PRO A O 1
ATOM 793 N N . GLY A 1 106 ? 7.898 -23.578 -6.598 1 97.94 106 GLY A N 1
ATOM 794 C CA . GLY A 1 106 ? 9.023 -22.719 -6.289 1 97.94 106 GLY A CA 1
ATOM 795 C C . GLY A 1 106 ? 9.953 -23.297 -5.242 1 97.94 106 GLY A C 1
ATOM 796 O O . GLY A 1 106 ? 9.523 -23.656 -4.141 1 97.94 106 GLY A O 1
ATOM 797 N N . ILE A 1 107 ? 11.25 -23.438 -5.602 1 98.25 107 ILE A N 1
ATOM 798 C CA . ILE A 1 107 ? 12.281 -23.875 -4.672 1 98.25 107 ILE A CA 1
ATOM 799 C C . ILE A 1 107 ? 13.102 -22.672 -4.203 1 98.25 107 ILE A C 1
ATOM 801 O O . ILE A 1 107 ? 13.859 -22.094 -4.977 1 98.25 107 ILE A O 1
ATOM 805 N N . SER A 1 108 ? 12.961 -22.328 -2.943 1 98.06 108 SER A N 1
ATOM 806 C CA . SER A 1 108 ? 13.727 -21.219 -2.375 1 98.06 108 SER A CA 1
ATOM 807 C C . SER A 1 108 ? 15.047 -21.719 -1.775 1 98.06 108 SER A C 1
ATOM 809 O O . SER A 1 108 ? 15.281 -22.922 -1.684 1 98.06 108 SER A O 1
ATOM 811 N N . CYS A 1 109 ? 15.938 -20.844 -1.312 1 97.38 109 CYS A N 1
ATOM 812 C CA . CYS A 1 109 ? 17.25 -21.219 -0.807 1 97.38 109 CYS A CA 1
ATOM 813 C C . CYS A 1 109 ? 17.156 -21.734 0.628 1 97.38 109 CYS A C 1
ATOM 815 O O . CYS A 1 109 ? 18.078 -22.391 1.119 1 97.38 109 CYS A O 1
ATOM 817 N N . TRP A 1 110 ? 16.172 -21.359 1.336 1 94.69 110 TRP A N 1
ATOM 818 C CA . TRP A 1 110 ? 15.844 -21.766 2.697 1 94.69 110 TRP A CA 1
ATOM 819 C C . TRP A 1 110 ? 16.859 -21.203 3.695 1 94.69 110 TRP A C 1
ATOM 821 O O . TRP A 1 110 ? 16.859 -21.578 4.867 1 94.69 110 TRP A O 1
ATOM 831 N N . ARG A 1 111 ? 17.719 -20.234 3.236 1 97 111 ARG A N 1
ATOM 832 C CA . ARG A 1 111 ? 18.781 -19.766 4.121 1 97 111 ARG A CA 1
ATOM 833 C C . ARG A 1 111 ? 18.797 -18.25 4.215 1 97 111 ARG A C 1
ATOM 835 O O . ARG A 1 111 ? 19.344 -17.688 5.164 1 97 111 ARG A O 1
ATOM 842 N N . CYS A 1 112 ? 18.234 -17.641 3.275 1 96.69 112 CYS A N 1
ATOM 843 C CA . CYS A 1 112 ? 18.312 -16.172 3.275 1 96.69 112 CYS A CA 1
ATOM 844 C C . CYS A 1 112 ? 17.344 -15.586 4.289 1 96.69 112 CYS A C 1
ATOM 846 O O . CYS A 1 112 ? 16.547 -16.312 4.898 1 96.69 112 CYS A O 1
ATOM 848 N N . ASP A 1 113 ? 17.359 -14.281 4.469 1 95.31 113 ASP A N 1
ATOM 849 C CA . ASP A 1 113 ? 16.531 -13.609 5.469 1 95.31 113 ASP A CA 1
ATOM 850 C C . ASP A 1 113 ? 15.055 -13.773 5.156 1 95.31 113 ASP A C 1
ATOM 852 O O . ASP A 1 113 ? 14.242 -14.008 6.055 1 95.31 113 ASP A O 1
ATOM 856 N N . HIS A 1 114 ? 14.68 -13.719 3.934 1 97.31 114 HIS A N 1
ATOM 857 C CA . HIS A 1 114 ? 13.281 -13.898 3.547 1 97.31 114 HIS A CA 1
ATOM 858 C C . HIS A 1 114 ? 12.789 -15.305 3.889 1 97.31 114 HIS A C 1
ATOM 860 O O . HIS A 1 114 ? 11.688 -15.469 4.414 1 97.31 114 HIS A O 1
ATOM 866 N N . CYS A 1 115 ? 13.57 -16.25 3.57 1 97.56 115 CYS A N 1
ATOM 867 C CA . CYS A 1 115 ? 13.203 -17.641 3.863 1 97.56 115 CYS A CA 1
ATOM 868 C C . CYS A 1 115 ? 13.078 -17.859 5.367 1 97.56 115 CYS A C 1
ATOM 870 O O . CYS A 1 115 ? 12.125 -18.484 5.828 1 97.56 115 CYS A O 1
ATOM 872 N N . LYS A 1 116 ? 13.992 -17.312 6.086 1 97.19 116 LYS A N 1
ATOM 873 C CA . LYS A 1 116 ? 13.992 -17.5 7.535 1 97.19 116 LYS A CA 1
ATOM 874 C C . LYS A 1 116 ? 12.789 -16.828 8.18 1 97.19 116 LYS A C 1
ATOM 876 O O . LYS A 1 116 ? 12.32 -17.25 9.242 1 97.19 116 LYS A O 1
ATOM 881 N N . GLN A 1 117 ? 12.305 -15.812 7.562 1 95.5 117 GLN A N 1
ATOM 882 C CA . GLN A 1 117 ? 11.18 -15.055 8.109 1 95.5 117 GLN A CA 1
ATOM 883 C C . GLN A 1 117 ? 9.852 -15.594 7.582 1 95.5 117 GLN A C 1
ATOM 885 O O . GLN A 1 117 ? 8.797 -15.031 7.871 1 95.5 117 GLN A O 1
ATOM 890 N N . GLY A 1 118 ? 9.906 -16.625 6.816 1 96.38 118 GLY A N 1
ATOM 891 C CA . GLY A 1 118 ? 8.695 -17.25 6.305 1 96.38 118 GLY A CA 1
ATOM 892 C C . GLY A 1 118 ? 8.172 -16.594 5.043 1 96.38 118 GLY A C 1
ATOM 893 O O . GLY A 1 118 ? 7.055 -16.875 4.609 1 96.38 118 GLY A O 1
ATOM 894 N N . ARG A 1 119 ? 8.938 -15.68 4.496 1 97.69 119 ARG A N 1
ATOM 895 C CA . ARG A 1 119 ? 8.555 -15.016 3.252 1 97.69 119 ARG A CA 1
ATOM 896 C C . ARG A 1 119 ? 9.406 -15.508 2.086 1 97.69 119 ARG A C 1
ATOM 898 O O . ARG A 1 119 ? 9.984 -14.711 1.353 1 97.69 119 ARG A O 1
ATOM 905 N N . TYR A 1 120 ? 9.445 -16.844 1.922 1 98.06 120 TYR A N 1
ATOM 906 C CA . TYR A 1 120 ? 10.352 -17.453 0.959 1 98.06 120 TYR A CA 1
ATOM 907 C C . TYR A 1 120 ? 9.906 -17.172 -0.47 1 98.06 120 TYR A C 1
ATOM 909 O O . TYR A 1 120 ? 10.664 -17.375 -1.417 1 98.06 120 TYR A O 1
ATOM 917 N N . ASN A 1 121 ? 8.625 -16.703 -0.652 1 98 121 ASN A N 1
ATOM 918 C CA . ASN A 1 121 ? 8.18 -16.312 -1.982 1 98 121 ASN A CA 1
ATOM 919 C C . ASN A 1 121 ? 9.008 -15.164 -2.539 1 98 121 ASN A C 1
ATOM 921 O O . ASN A 1 121 ? 9.016 -14.922 -3.748 1 98 121 ASN A O 1
ATOM 925 N N . LEU A 1 122 ? 9.734 -14.469 -1.664 1 97.94 122 LEU A N 1
ATOM 926 C CA . LEU A 1 122 ? 10.516 -13.297 -2.064 1 97.94 122 LEU A CA 1
ATOM 927 C C . LEU A 1 122 ? 12 -13.641 -2.137 1 97.94 122 LEU A C 1
ATOM 929 O O . LEU A 1 122 ? 12.844 -12.75 -2.271 1 97.94 122 LEU A O 1
ATOM 933 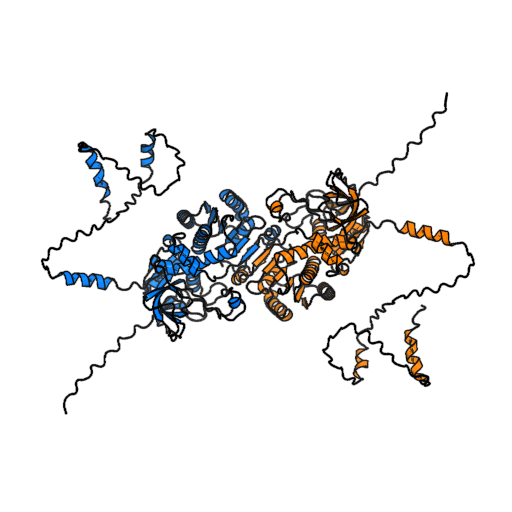N N . CYS A 1 123 ? 12.398 -14.906 -2.092 1 97.81 123 CYS A N 1
ATOM 934 C CA . CYS A 1 123 ? 13.781 -15.359 -2.135 1 97.81 123 CYS A CA 1
ATOM 935 C C . CYS A 1 123 ? 14.438 -14.969 -3.453 1 97.81 123 CYS A C 1
ATOM 937 O O . CYS A 1 123 ? 13.914 -15.266 -4.527 1 97.81 123 CYS A O 1
ATOM 939 N N . ASP A 1 124 ? 15.602 -14.367 -3.377 1 94.69 124 ASP A N 1
ATOM 940 C CA . ASP A 1 124 ? 16.328 -13.93 -4.562 1 94.69 124 ASP A CA 1
ATOM 941 C C . ASP A 1 124 ? 16.828 -15.125 -5.371 1 94.69 124 ASP A C 1
ATOM 943 O O . ASP A 1 124 ? 17.062 -15.016 -6.578 1 94.69 124 ASP A O 1
ATOM 947 N N . ASP A 1 125 ? 16.938 -16.25 -4.723 1 96.88 125 ASP A N 1
ATOM 948 C CA . ASP A 1 125 ? 17.484 -17.438 -5.371 1 96.88 125 ASP A CA 1
ATOM 949 C C . ASP A 1 125 ? 16.375 -18.422 -5.742 1 96.88 125 ASP A C 1
ATOM 951 O O . ASP A 1 125 ? 16.641 -19.609 -5.934 1 96.88 125 ASP A O 1
ATOM 955 N N . MET A 1 126 ? 15.242 -17.906 -5.84 1 97 126 MET A N 1
ATOM 956 C CA . MET A 1 126 ? 14.086 -18.734 -6.141 1 97 126 MET A CA 1
ATOM 957 C C . MET A 1 126 ? 14.234 -19.406 -7.5 1 97 126 MET A C 1
ATOM 959 O O . MET A 1 126 ? 14.555 -18.75 -8.492 1 97 126 MET A O 1
ATOM 963 N N . LYS A 1 127 ? 14.109 -20.719 -7.523 1 97.69 127 LYS A N 1
ATOM 964 C CA . LYS A 1 127 ? 13.938 -21.484 -8.75 1 97.69 127 LYS A CA 1
ATOM 965 C C . LYS A 1 127 ? 12.477 -21.891 -8.938 1 97.69 127 LYS A C 1
ATOM 967 O O . LYS A 1 127 ? 11.992 -22.828 -8.289 1 97.69 127 LYS A O 1
ATOM 972 N N . PHE A 1 128 ? 11.852 -21.25 -9.828 1 97.44 128 PHE A N 1
ATOM 973 C CA . PHE A 1 128 ? 10.414 -21.406 -10.039 1 97.44 128 PHE A CA 1
ATOM 974 C C . PHE A 1 128 ? 10.133 -22.062 -11.391 1 97.44 128 PHE A C 1
ATOM 976 O O . PHE A 1 128 ? 10.633 -21.594 -12.422 1 97.44 128 PHE A O 1
ATOM 983 N N . PHE A 1 129 ? 9.297 -23.125 -11.391 1 97.88 129 PHE A N 1
ATOM 984 C CA . PHE A 1 129 ? 8.977 -23.828 -12.625 1 97.88 129 PHE A CA 1
ATOM 985 C C . PHE A 1 129 ? 8.547 -22.859 -13.711 1 97.88 129 PHE A C 1
ATOM 987 O O . PHE A 1 129 ? 7.648 -22.031 -13.5 1 97.88 129 PHE A O 1
ATOM 994 N N . ALA A 1 130 ? 9.195 -22.938 -14.875 1 96.25 130 ALA A N 1
ATOM 995 C CA . ALA A 1 130 ? 8.852 -22.219 -16.094 1 96.25 130 ALA A CA 1
ATOM 996 C C . ALA A 1 130 ? 9.047 -20.703 -15.922 1 96.25 130 ALA A C 1
ATOM 998 O O . ALA A 1 130 ? 8.305 -19.906 -16.484 1 96.25 130 ALA A O 1
ATOM 999 N N . THR A 1 131 ? 9.852 -20.297 -14.992 1 95.12 131 THR A N 1
ATOM 1000 C CA . THR A 1 131 ? 10.414 -18.953 -14.93 1 95.12 131 THR A CA 1
ATOM 1001 C C . THR A 1 131 ? 11.875 -18.969 -15.359 1 95.12 131 THR A C 1
ATOM 1003 O O . THR A 1 131 ? 12.727 -19.531 -14.672 1 95.12 131 THR A O 1
ATOM 1006 N N . PRO A 1 132 ? 12.141 -18.375 -16.5 1 95.44 132 PRO A N 1
ATOM 1007 C CA . PRO A 1 132 ? 13.477 -18.516 -17.078 1 95.44 132 PRO A CA 1
ATOM 1008 C C . PRO A 1 132 ? 14.578 -18.109 -16.094 1 95.44 132 PRO A C 1
ATOM 1010 O O . PRO A 1 132 ? 14.438 -17.109 -15.383 1 95.44 132 PRO A O 1
ATOM 1013 N N . PRO A 1 133 ? 15.562 -18.859 -16.047 1 94.56 133 PRO A N 1
ATOM 1014 C CA . PRO A 1 133 ? 15.891 -19.969 -16.938 1 94.56 133 PRO A CA 1
ATOM 1015 C C . PRO A 1 133 ? 15.461 -21.328 -16.375 1 94.56 133 PRO A C 1
ATOM 1017 O O . PRO A 1 133 ? 15.891 -22.359 -16.875 1 94.56 133 PRO A O 1
ATOM 1020 N N . VAL A 1 134 ? 14.711 -21.344 -15.391 1 96.88 134 VAL A N 1
ATOM 1021 C CA . VAL A 1 134 ? 14.328 -22.578 -14.711 1 96.88 134 VAL A CA 1
ATOM 1022 C C . VAL A 1 134 ? 13.297 -23.344 -15.547 1 96.88 134 VAL A C 1
ATOM 1024 O O . VAL A 1 134 ? 12.32 -22.75 -16.016 1 96.88 134 VAL A O 1
ATOM 1027 N N . HIS A 1 135 ? 13.516 -24.656 -15.75 1 97.69 135 HIS A N 1
ATOM 1028 C CA . HIS A 1 135 ? 12.609 -25.5 -16.516 1 97.69 135 HIS A CA 1
ATOM 1029 C C . HIS A 1 135 ? 11.32 -25.766 -15.75 1 97.69 135 HIS A C 1
ATOM 1031 O O . HIS A 1 135 ? 11.328 -25.812 -14.516 1 97.69 135 HIS A O 1
ATOM 1037 N N . GLY A 1 136 ? 10.242 -26 -16.562 1 97.88 136 GLY A N 1
ATOM 1038 C CA . GLY A 1 136 ? 8.93 -26.219 -15.969 1 97.88 136 GLY A CA 1
ATOM 1039 C C . GLY A 1 136 ? 8.625 -27.703 -15.75 1 97.88 136 GLY A C 1
ATOM 1040 O O . GLY A 1 136 ? 9.539 -28.516 -15.617 1 97.88 136 GLY A O 1
ATOM 1041 N N . SER A 1 137 ? 7.344 -27.953 -15.641 1 97.62 137 SER A N 1
ATOM 1042 C CA . SER A 1 137 ? 6.918 -29.281 -15.203 1 97.62 137 SER A CA 1
ATOM 1043 C C . SER A 1 137 ? 6.113 -29.984 -16.281 1 97.62 137 SER A C 1
ATOM 1045 O O . SER A 1 137 ? 5.641 -31.109 -16.078 1 97.62 137 SER A O 1
ATOM 1047 N N . LEU A 1 138 ? 5.879 -29.359 -17.406 1 97.62 138 LEU A N 1
ATOM 1048 C CA . LEU A 1 138 ? 5.152 -30.047 -18.469 1 97.62 138 LEU A CA 1
ATOM 1049 C C . LEU A 1 138 ? 6.02 -31.109 -19.125 1 97.62 138 LEU A C 1
ATOM 1051 O O . LEU A 1 138 ? 6.512 -30.922 -20.234 1 97.62 138 LEU A O 1
ATOM 1055 N N . ALA A 1 139 ? 6.168 -32.219 -18.516 1 97.62 139 ALA A N 1
ATOM 1056 C CA . ALA A 1 139 ? 7.012 -33.375 -18.844 1 97.62 139 ALA A CA 1
ATOM 1057 C C . ALA A 1 139 ? 6.406 -34.656 -18.328 1 97.62 139 ALA A C 1
ATOM 1059 O O . ALA A 1 139 ? 5.426 -34.656 -17.578 1 97.62 139 ALA A O 1
ATOM 1060 N N . ASN A 1 140 ? 7.016 -35.719 -18.781 1 97.06 140 ASN A N 1
ATOM 1061 C CA . ASN A 1 140 ? 6.551 -37 -18.266 1 97.06 140 ASN A CA 1
ATOM 1062 C C . ASN A 1 140 ? 6.887 -37.188 -16.781 1 97.06 140 ASN A C 1
ATOM 1064 O O . ASN A 1 140 ? 6.105 -37.75 -16.031 1 97.06 140 ASN A O 1
ATOM 1068 N N . GLN A 1 141 ? 8.039 -36.719 -16.5 1 97.56 141 GLN A N 1
ATOM 1069 C CA . GLN A 1 141 ? 8.539 -36.844 -15.133 1 97.56 141 GLN A CA 1
ATOM 1070 C C . GLN A 1 141 ? 9.336 -35.594 -14.734 1 97.56 141 GLN A C 1
ATOM 1072 O O . GLN A 1 141 ? 9.859 -34.875 -15.602 1 97.56 141 GLN A O 1
ATOM 1077 N N . ILE A 1 142 ? 9.391 -35.406 -13.422 1 98.19 142 ILE A N 1
ATOM 1078 C CA . ILE A 1 142 ? 10.25 -34.375 -12.859 1 98.19 142 ILE A CA 1
ATOM 1079 C C . ILE A 1 142 ? 10.891 -34.906 -11.57 1 98.19 142 ILE A C 1
ATOM 1081 O O . ILE A 1 142 ? 10.477 -35.906 -11.023 1 98.19 142 ILE A O 1
ATOM 1085 N N . VAL A 1 143 ? 11.945 -34.25 -11.188 1 98.62 143 VAL A N 1
ATOM 1086 C CA . VAL A 1 143 ? 12.531 -34.406 -9.859 1 98.62 143 VAL A CA 1
ATOM 1087 C C . VAL A 1 143 ? 12.328 -33.125 -9.055 1 98.62 143 VAL A C 1
ATOM 1089 O O . VAL A 1 143 ? 12.547 -32 -9.555 1 98.62 143 VAL A O 1
ATOM 1092 N N . HIS A 1 144 ? 11.852 -33.25 -7.84 1 98.62 144 HIS A N 1
ATOM 1093 C CA . HIS A 1 144 ? 11.5 -32.094 -7.016 1 98.62 144 HIS A CA 1
ATOM 1094 C C . HIS A 1 144 ? 11.688 -32.406 -5.535 1 98.62 144 HIS A C 1
ATOM 1096 O O . HIS A 1 144 ? 11.625 -33.562 -5.121 1 98.62 144 HIS A O 1
ATOM 1102 N N . PRO A 1 145 ? 11.992 -31.406 -4.695 1 98.5 145 PRO A N 1
ATOM 1103 C CA . PRO A 1 145 ? 12.094 -31.656 -3.256 1 98.5 145 PRO A CA 1
ATOM 1104 C C . PRO A 1 145 ? 10.812 -32.25 -2.672 1 98.5 145 PRO A C 1
ATOM 1106 O O . PRO A 1 145 ? 9.719 -31.781 -2.973 1 98.5 145 PRO A O 1
ATOM 1109 N N . ALA A 1 146 ? 10.969 -33.219 -1.786 1 98.75 146 ALA A N 1
ATOM 1110 C CA . ALA A 1 146 ? 9.836 -33.938 -1.193 1 98.75 146 ALA A CA 1
ATOM 1111 C C . ALA A 1 146 ? 8.953 -32.969 -0.39 1 98.75 146 ALA A C 1
ATOM 1113 O O . ALA A 1 146 ? 7.73 -33.125 -0.362 1 98.75 146 ALA A O 1
ATOM 1114 N N . ASP A 1 147 ? 9.555 -32 0.217 1 97.81 147 ASP A N 1
ATOM 1115 C CA . ASP A 1 147 ? 8.852 -31.094 1.117 1 97.81 147 ASP A CA 1
ATOM 1116 C C . ASP A 1 147 ? 7.938 -30.141 0.34 1 97.81 147 ASP A C 1
ATOM 1118 O O . ASP A 1 147 ? 7.078 -29.484 0.924 1 97.81 147 ASP A O 1
ATOM 1122 N N . LEU A 1 148 ? 8.031 -30.156 -0.955 1 98.56 148 LEU A N 1
ATOM 1123 C CA . LEU A 1 148 ? 7.18 -29.297 -1.784 1 98.56 148 LEU A CA 1
ATOM 1124 C C . LEU A 1 148 ? 6.137 -30.141 -2.521 1 98.56 148 LEU A C 1
ATOM 1126 O O . LEU A 1 148 ? 5.48 -29.641 -3.443 1 98.56 148 LEU A O 1
ATOM 1130 N N . CYS A 1 149 ? 6.066 -31.359 -2.195 1 98.81 149 CYS A N 1
ATOM 1131 C CA . CYS A 1 149 ? 5.062 -32.281 -2.711 1 98.81 149 CYS A CA 1
ATOM 1132 C C . CYS A 1 149 ? 4.059 -32.656 -1.629 1 98.81 149 CYS A C 1
ATOM 1134 O O . CYS A 1 149 ? 4.434 -33.188 -0.589 1 98.81 149 CYS A O 1
ATOM 1136 N N . PHE A 1 150 ? 2.783 -32.406 -1.916 1 98.88 150 PHE A N 1
ATOM 1137 C CA . PHE A 1 150 ? 1.761 -32.562 -0.889 1 98.88 150 PHE A CA 1
ATOM 1138 C C . PHE A 1 150 ? 0.769 -33.656 -1.276 1 98.88 150 PHE A C 1
ATOM 1140 O O . PHE A 1 150 ? 0.158 -33.594 -2.344 1 98.88 150 PHE A O 1
ATOM 1147 N N . LYS A 1 151 ? 0.65 -34.562 -0.402 1 98.69 151 LYS A N 1
ATOM 1148 C CA . LYS A 1 151 ? -0.236 -35.688 -0.655 1 98.69 151 LYS A CA 1
ATOM 1149 C C . LYS A 1 151 ? -1.679 -35.219 -0.84 1 98.69 151 LYS A C 1
ATOM 1151 O O . LYS A 1 151 ? -2.176 -34.406 -0.07 1 98.69 151 LYS A O 1
ATOM 1156 N N . LEU A 1 152 ? -2.293 -35.75 -1.823 1 98.75 152 LEU A N 1
ATOM 1157 C CA . LEU A 1 152 ? -3.695 -35.438 -2.074 1 98.75 152 LEU A CA 1
ATOM 1158 C C . LEU A 1 152 ? -4.605 -36.281 -1.189 1 98.75 152 LEU A C 1
ATOM 1160 O O . LEU A 1 152 ? -4.398 -37.5 -1.051 1 98.75 152 LEU A O 1
ATOM 1164 N N . PRO A 1 153 ? -5.574 -35.625 -0.58 1 98.31 153 PRO A N 1
ATOM 1165 C CA . PRO A 1 153 ? -6.633 -36.438 0.022 1 98.31 153 PRO A CA 1
ATOM 1166 C C . PRO A 1 153 ? -7.316 -37.344 -0.987 1 98.31 153 PRO A C 1
ATOM 1168 O O . PRO A 1 153 ? -7.285 -37.094 -2.191 1 98.31 153 PRO A O 1
ATOM 1171 N N . ASP A 1 154 ? -8.023 -38.344 -0.489 1 97.62 154 ASP A N 1
ATOM 1172 C CA . ASP A 1 154 ? -8.625 -39.344 -1.343 1 97.62 154 ASP A CA 1
ATOM 1173 C C . ASP A 1 154 ? -9.695 -38.75 -2.248 1 97.62 154 ASP A C 1
ATOM 1175 O O . ASP A 1 154 ? -9.891 -39.219 -3.373 1 97.62 154 ASP A O 1
ATOM 1179 N N . ASN A 1 155 ? -10.297 -37.719 -1.741 1 98.12 155 ASN A N 1
ATOM 1180 C CA . ASN A 1 155 ? -11.422 -37.188 -2.494 1 98.12 155 ASN A CA 1
ATOM 1181 C C . ASN A 1 155 ? -11 -36 -3.369 1 98.12 155 ASN A C 1
ATOM 1183 O O . ASN A 1 155 ? -11.844 -35.25 -3.855 1 98.12 155 ASN A O 1
ATOM 1187 N N . VAL A 1 156 ? -9.719 -35.781 -3.541 1 98.31 156 VAL A N 1
ATOM 1188 C CA . VAL A 1 156 ? -9.203 -34.688 -4.387 1 98.31 156 VAL A CA 1
ATOM 1189 C C . VAL A 1 156 ? -8.453 -35.281 -5.578 1 98.31 156 VAL A C 1
ATOM 1191 O O . VAL A 1 156 ? -7.496 -36.031 -5.398 1 98.31 156 VAL A O 1
ATOM 1194 N N . SER A 1 157 ? -8.945 -35.062 -6.781 1 98.06 157 SER A N 1
ATOM 1195 C CA . SER A 1 157 ? -8.359 -35.625 -7.988 1 98.06 157 SER A CA 1
ATOM 1196 C C . SER A 1 157 ? -7.02 -34.969 -8.312 1 98.06 157 SER A C 1
ATOM 1198 O O . SER A 1 157 ? -6.688 -33.906 -7.754 1 98.06 157 SER A O 1
ATOM 1200 N N . LEU A 1 158 ? -6.277 -35.562 -9.148 1 97.94 158 LEU A N 1
ATOM 1201 C CA . LEU A 1 158 ? -5.004 -35.031 -9.602 1 97.94 158 LEU A CA 1
ATOM 1202 C C . LEU A 1 158 ? -5.203 -33.719 -10.328 1 97.94 158 LEU A C 1
ATOM 1204 O O . LEU A 1 158 ? -4.41 -32.781 -10.164 1 97.94 158 LEU A O 1
ATOM 1208 N N . GLU A 1 159 ? -6.266 -33.562 -11.109 1 97.06 159 GLU A N 1
ATOM 1209 C CA . GLU A 1 159 ? -6.562 -32.312 -11.789 1 97.06 159 GLU A CA 1
ATOM 1210 C C . GLU A 1 159 ? -6.855 -31.188 -10.789 1 97.06 159 GLU A C 1
ATOM 1212 O O . GLU A 1 159 ? -6.391 -30.062 -10.961 1 97.06 159 GLU A O 1
ATOM 1217 N N . GLU A 1 160 ? -7.625 -31.531 -9.805 1 97.81 160 GLU A N 1
ATOM 1218 C CA . GLU A 1 160 ? -7.875 -30.562 -8.734 1 97.81 160 GLU A CA 1
ATOM 1219 C C . GLU A 1 160 ? -6.582 -30.203 -8.008 1 97.81 160 GLU A C 1
ATOM 1221 O O . GLU A 1 160 ? -6.379 -29.047 -7.633 1 97.81 160 GLU A O 1
ATOM 1226 N N . GLY A 1 161 ? -5.719 -31.219 -7.816 1 98.5 161 GLY A N 1
ATOM 1227 C CA . GLY A 1 161 ? -4.418 -30.969 -7.211 1 98.5 161 GLY A CA 1
ATOM 1228 C C . GLY A 1 161 ? -3.582 -29.969 -7.984 1 98.5 161 GLY A C 1
ATOM 1229 O O . GLY A 1 161 ? -2.914 -29.109 -7.391 1 98.5 161 GLY A O 1
ATOM 1230 N N . ALA A 1 162 ? -3.627 -30.047 -9.289 1 98.19 162 ALA A N 1
ATOM 1231 C CA . ALA A 1 162 ? -2.879 -29.125 -10.148 1 98.19 162 ALA A CA 1
ATOM 1232 C C . ALA A 1 162 ? -3.391 -27.703 -9.992 1 98.19 162 ALA A C 1
ATOM 1234 O O . ALA A 1 162 ? -2.645 -26.75 -10.203 1 98.19 162 ALA A O 1
ATOM 1235 N N . MET A 1 163 ? -4.629 -27.562 -9.555 1 98.12 163 MET A N 1
ATOM 1236 C CA . MET A 1 163 ? -5.25 -26.25 -9.398 1 98.12 163 MET A CA 1
ATOM 1237 C C . MET A 1 163 ? -4.789 -25.578 -8.109 1 98.12 163 MET A C 1
ATOM 1239 O O . MET A 1 163 ? -5.066 -24.406 -7.891 1 98.12 163 MET A O 1
ATOM 1243 N N . CYS A 1 164 ? -4.039 -26.312 -7.293 1 98.56 164 CYS A N 1
ATOM 1244 C CA . CYS A 1 164 ? -3.527 -25.719 -6.062 1 98.56 164 CYS A CA 1
ATOM 1245 C C . CYS A 1 164 ? -2.615 -24.531 -6.371 1 98.56 164 CYS A C 1
ATOM 1247 O O . CYS A 1 164 ? -2.572 -23.562 -5.617 1 98.56 164 CYS A O 1
ATOM 1249 N N . GLU A 1 165 ? -1.926 -24.656 -7.434 1 98.38 165 GLU A N 1
ATOM 1250 C CA . GLU A 1 165 ? -0.994 -23.578 -7.777 1 98.38 165 GLU A CA 1
ATOM 1251 C C . GLU A 1 165 ? -1.73 -22.281 -8.047 1 98.38 165 GLU A C 1
ATOM 1253 O O . GLU A 1 165 ? -1.5 -21.281 -7.367 1 98.38 165 GLU A O 1
ATOM 1258 N N . PRO A 1 166 ? -2.689 -22.188 -9.008 1 97.94 166 PRO A N 1
ATOM 1259 C CA . PRO A 1 166 ? -3.408 -20.922 -9.188 1 97.94 166 PRO A CA 1
ATOM 1260 C C . PRO A 1 166 ? -4.246 -20.547 -7.965 1 97.94 166 PRO A C 1
ATOM 1262 O O . PRO A 1 166 ? -4.375 -19.359 -7.645 1 97.94 166 PRO A O 1
ATOM 1265 N N . LEU A 1 167 ? -4.828 -21.516 -7.297 1 98.69 167 LEU A N 1
ATOM 1266 C CA . LEU A 1 167 ? -5.594 -21.234 -6.09 1 98.69 167 LEU A CA 1
ATOM 1267 C C . LEU A 1 167 ? -4.715 -20.578 -5.031 1 98.69 167 LEU A C 1
ATOM 1269 O O . LEU A 1 167 ? -5.18 -19.719 -4.277 1 98.69 167 LEU A O 1
ATOM 1273 N N . SER A 1 168 ? -3.461 -21 -5.004 1 98.75 168 SER A N 1
ATOM 1274 C CA . SER A 1 168 ? -2.502 -20.438 -4.055 1 98.75 168 SER A CA 1
ATOM 1275 C C . SER A 1 168 ? -2.344 -18.938 -4.254 1 98.75 168 SER A C 1
ATOM 1277 O O . SER A 1 168 ? -2.131 -18.188 -3.291 1 98.75 168 SER A O 1
ATOM 1279 N N . VAL A 1 169 ? -2.473 -18.469 -5.465 1 98.38 169 VAL A N 1
ATOM 1280 C CA . VAL A 1 169 ? -2.396 -17.047 -5.738 1 98.38 169 VAL A CA 1
ATOM 1281 C C . VAL A 1 169 ? -3.535 -16.312 -5.02 1 98.38 169 VAL A C 1
ATOM 1283 O O . VAL A 1 169 ? -3.307 -15.328 -4.32 1 98.38 169 VAL A O 1
ATOM 1286 N N . GLY A 1 170 ? -4.746 -16.844 -5.16 1 98.75 170 GLY A N 1
ATOM 1287 C CA . GLY A 1 170 ? -5.898 -16.25 -4.492 1 98.75 170 GLY A CA 1
ATOM 1288 C C . GLY A 1 170 ? -5.809 -16.312 -2.98 1 98.75 170 GLY A C 1
ATOM 1289 O O . GLY A 1 170 ? -6.121 -15.344 -2.295 1 98.75 170 GLY A O 1
ATOM 1290 N N . VAL A 1 171 ? -5.348 -17.438 -2.479 1 98.88 171 VAL A N 1
ATOM 1291 C CA . VAL A 1 171 ? -5.234 -17.641 -1.036 1 98.88 171 VAL A CA 1
ATOM 1292 C C . VAL A 1 171 ? -4.203 -16.672 -0.458 1 98.88 171 VAL A C 1
ATOM 1294 O O . VAL A 1 171 ? -4.449 -16.031 0.564 1 98.88 171 VAL A O 1
ATOM 1297 N N . HIS A 1 172 ? -3.098 -16.609 -1.122 1 98.88 172 HIS A N 1
ATOM 1298 C CA . HIS A 1 172 ? -2.057 -15.695 -0.657 1 98.88 172 HIS A CA 1
ATOM 1299 C C . HIS A 1 172 ? -2.533 -14.25 -0.696 1 98.88 172 HIS A C 1
ATOM 1301 O O . HIS A 1 172 ? -2.279 -13.484 0.236 1 98.88 172 HIS A O 1
ATOM 1307 N N . ALA A 1 173 ? -3.225 -13.852 -1.71 1 98.88 173 ALA A N 1
ATOM 1308 C CA . ALA A 1 173 ? -3.771 -12.508 -1.823 1 98.88 173 ALA A CA 1
ATOM 1309 C C . ALA A 1 173 ? -4.727 -12.203 -0.672 1 98.88 173 ALA A C 1
ATOM 1311 O O . ALA A 1 173 ? -4.645 -11.141 -0.049 1 98.88 173 ALA A O 1
ATOM 1312 N N . CYS A 1 174 ? -5.582 -13.125 -0.386 1 98.88 174 CYS A N 1
ATOM 1313 C CA . CYS A 1 174 ? -6.562 -12.945 0.678 1 98.88 174 CYS A CA 1
ATOM 1314 C C . CYS A 1 174 ? -5.883 -12.844 2.037 1 98.88 174 CYS A C 1
ATOM 1316 O O . CYS A 1 174 ? -6.309 -12.07 2.895 1 98.88 174 CYS A O 1
ATOM 1318 N N . ARG A 1 175 ? -4.836 -13.648 2.205 1 98.69 175 ARG A N 1
ATOM 1319 C CA . ARG A 1 175 ? -4.074 -13.562 3.445 1 98.69 175 ARG A CA 1
ATOM 1320 C C . ARG A 1 175 ? -3.42 -12.195 3.598 1 98.69 175 ARG A C 1
ATOM 1322 O O . ARG A 1 175 ? -3.492 -11.578 4.664 1 98.69 175 ARG A O 1
ATOM 1329 N N . ARG A 1 176 ? -2.803 -11.727 2.559 1 98.38 176 ARG A N 1
ATOM 1330 C CA . ARG A 1 176 ? -2.139 -10.43 2.59 1 98.38 176 ARG A CA 1
ATOM 1331 C C . ARG A 1 176 ? -3.129 -9.312 2.922 1 98.38 176 ARG A C 1
ATOM 1333 O O . ARG A 1 176 ? -2.779 -8.352 3.605 1 98.38 176 ARG A O 1
ATOM 1340 N N . ALA A 1 177 ? -4.355 -9.469 2.463 1 98.69 177 ALA A N 1
ATOM 1341 C CA . ALA A 1 177 ? -5.367 -8.43 2.629 1 98.69 177 ALA A CA 1
ATOM 1342 C C . ALA A 1 177 ? -6.176 -8.648 3.904 1 98.69 177 ALA A C 1
ATOM 1344 O O . ALA A 1 177 ? -7.078 -7.871 4.219 1 98.69 177 ALA A O 1
ATOM 1345 N N . ASN A 1 178 ? -5.926 -9.758 4.621 1 98.38 178 ASN A N 1
ATOM 1346 C CA . ASN A 1 178 ? -6.633 -10.102 5.852 1 98.38 178 ASN A CA 1
ATOM 1347 C C . ASN A 1 178 ? -8.133 -10.219 5.625 1 98.38 178 ASN A C 1
ATOM 1349 O O . ASN A 1 178 ? -8.93 -9.586 6.328 1 98.38 178 ASN A O 1
ATOM 1353 N N . ILE A 1 179 ? -8.508 -10.969 4.699 1 98.81 179 ILE A N 1
ATOM 1354 C CA . ILE A 1 179 ? -9.914 -11.172 4.375 1 98.81 179 ILE A CA 1
ATOM 1355 C C . ILE A 1 179 ? -10.594 -11.977 5.484 1 98.81 179 ILE A C 1
ATOM 1357 O O . ILE A 1 179 ? -10.008 -12.93 6.012 1 98.81 179 ILE A O 1
ATOM 1361 N N . GLY A 1 180 ? -11.82 -11.594 5.816 1 98.5 180 GLY A N 1
ATOM 1362 C CA . GLY A 1 180 ? -12.625 -12.289 6.809 1 98.5 180 GLY A CA 1
ATOM 1363 C C . GLY A 1 180 ? -14.094 -11.906 6.758 1 98.5 180 GLY A C 1
ATOM 1364 O O . GLY A 1 180 ? -14.562 -11.336 5.77 1 98.5 180 GLY A O 1
ATOM 1365 N N . PRO A 1 181 ? -14.727 -12.172 7.824 1 98.19 181 PRO A N 1
ATOM 1366 C CA . PRO A 1 181 ? -16.188 -12 7.84 1 98.19 181 PRO A CA 1
ATOM 1367 C C . PRO A 1 181 ? -16.609 -10.531 7.816 1 98.19 181 PRO A C 1
ATOM 1369 O O . PRO A 1 181 ? -17.781 -10.227 7.629 1 98.19 181 PRO A O 1
ATOM 1372 N N . GLU A 1 182 ? -15.664 -9.633 7.938 1 96.94 182 GLU A N 1
ATOM 1373 C CA . GLU A 1 182 ? -16.016 -8.211 7.984 1 96.94 182 GLU A CA 1
ATOM 1374 C C . GLU A 1 182 ? -15.562 -7.496 6.715 1 96.94 182 GLU A C 1
ATOM 1376 O O . GLU A 1 182 ? -15.703 -6.277 6.602 1 96.94 182 GLU A O 1
ATOM 1381 N N . THR A 1 183 ? -15.047 -8.211 5.766 1 98.5 183 THR A N 1
ATOM 1382 C CA . THR A 1 183 ? -14.422 -7.574 4.613 1 98.5 183 THR A CA 1
ATOM 1383 C C . THR A 1 183 ? -15.312 -7.688 3.381 1 98.5 183 THR A C 1
ATOM 1385 O O . THR A 1 183 ? -15.586 -8.789 2.904 1 98.5 183 THR A O 1
ATOM 1388 N N . TYR A 1 184 ? -15.82 -6.578 2.9 1 98.88 184 TYR A N 1
ATOM 1389 C CA . TYR A 1 184 ? -16.484 -6.527 1.605 1 98.88 184 TYR A CA 1
ATOM 1390 C C . TYR A 1 184 ? -15.477 -6.426 0.471 1 98.88 184 TYR A C 1
ATOM 1392 O O . TYR A 1 184 ? -14.648 -5.512 0.446 1 98.88 184 TYR A O 1
ATOM 1400 N N . VAL A 1 185 ? -15.625 -7.387 -0.51 1 98.94 185 VAL A N 1
ATOM 1401 C CA . VAL A 1 185 ? -14.508 -7.602 -1.431 1 98.94 185 VAL A CA 1
ATOM 1402 C C . VAL A 1 185 ? -14.953 -7.293 -2.859 1 98.94 185 VAL A C 1
ATOM 1404 O O . VAL A 1 185 ? -15.992 -7.785 -3.311 1 98.94 185 VAL A O 1
ATOM 1407 N N . LEU A 1 186 ? -14.188 -6.43 -3.506 1 99 186 LEU A N 1
ATOM 1408 C CA . LEU A 1 186 ? -14.312 -6.172 -4.938 1 99 186 LEU A CA 1
ATOM 1409 C C . LEU A 1 186 ? -13.18 -6.836 -5.707 1 99 186 LEU A C 1
ATOM 1411 O O . LEU A 1 186 ? -12.023 -6.777 -5.289 1 99 186 LEU A O 1
ATOM 1415 N N . ILE A 1 187 ? -13.492 -7.523 -6.812 1 98.94 187 ILE A N 1
ATOM 1416 C CA . ILE A 1 187 ? -12.484 -8.172 -7.652 1 98.94 187 ILE A CA 1
ATOM 1417 C C . ILE A 1 187 ? -12.547 -7.59 -9.062 1 98.94 187 ILE A C 1
ATOM 1419 O O . ILE A 1 187 ? -13.586 -7.641 -9.719 1 98.94 187 ILE A O 1
ATOM 1423 N N . MET A 1 188 ? -11.422 -7 -9.477 1 98.88 188 MET A N 1
ATOM 1424 C CA . MET A 1 188 ? -11.289 -6.531 -10.859 1 98.88 188 MET A CA 1
ATOM 1425 C C . MET A 1 188 ? -10.727 -7.625 -11.758 1 98.88 188 MET A C 1
ATOM 1427 O O . MET A 1 188 ? -9.586 -8.055 -11.578 1 98.88 188 MET A O 1
ATOM 1431 N N . GLY A 1 189 ? -11.484 -8.086 -12.766 1 98 189 GLY A N 1
ATOM 1432 C CA . GLY A 1 189 ? -11.086 -9.164 -13.664 1 98 189 GLY A CA 1
ATOM 1433 C C . GLY A 1 189 ? -11.688 -10.5 -13.289 1 98 189 GLY A C 1
ATOM 1434 O O . GLY A 1 189 ? -11.484 -10.992 -12.18 1 98 189 GLY A O 1
ATOM 1435 N N . ALA A 1 190 ? -12.367 -11.055 -14.258 1 97.5 190 ALA A N 1
ATOM 1436 C CA . ALA A 1 190 ? -13.008 -12.344 -14.039 1 97.5 190 ALA A CA 1
ATOM 1437 C C . ALA A 1 190 ? -12.312 -13.445 -14.828 1 97.5 190 ALA A C 1
ATOM 1439 O O . ALA A 1 190 ? -12.961 -14.375 -15.32 1 97.5 190 ALA A O 1
ATOM 1440 N N . GLY A 1 191 ? -11.023 -13.25 -15.008 1 94.75 191 GLY A N 1
ATOM 1441 C CA . GLY A 1 191 ? -10.211 -14.344 -15.5 1 94.75 191 GLY A CA 1
ATOM 1442 C C . GLY A 1 191 ? -9.93 -15.406 -14.453 1 94.75 191 GLY A C 1
ATOM 1443 O O . GLY A 1 191 ? -10.492 -15.352 -13.352 1 94.75 191 GLY A O 1
ATOM 1444 N N . PRO A 1 192 ? -9.078 -16.375 -14.812 1 94.69 192 PRO A N 1
ATOM 1445 C CA . PRO A 1 192 ? -8.812 -17.484 -13.898 1 94.69 192 PRO A CA 1
ATOM 1446 C C . PRO A 1 192 ? -8.352 -17.016 -12.516 1 94.69 192 PRO A C 1
ATOM 1448 O O . PRO A 1 192 ? -8.836 -17.516 -11.5 1 94.69 192 PRO A O 1
ATOM 1451 N N . ILE A 1 193 ? -7.473 -16.078 -12.43 1 96.56 193 ILE A N 1
ATOM 1452 C CA . ILE A 1 193 ? -6.934 -15.602 -11.156 1 96.56 193 ILE A CA 1
ATOM 1453 C C . ILE A 1 193 ? -8.023 -14.859 -10.383 1 96.56 193 ILE A C 1
ATOM 1455 O O . ILE A 1 193 ? -8.133 -15.016 -9.164 1 96.56 193 ILE A O 1
ATOM 1459 N N . GLY A 1 194 ? -8.773 -14.023 -11.109 1 98.25 194 GLY A N 1
ATOM 1460 C CA . GLY A 1 194 ? -9.891 -13.367 -10.453 1 98.25 194 GLY A CA 1
ATOM 1461 C C . GLY A 1 194 ? -10.883 -14.344 -9.852 1 98.25 194 GLY A C 1
ATOM 1462 O O . GLY A 1 194 ? -11.367 -14.141 -8.734 1 98.25 194 GLY A O 1
ATOM 1463 N N . LEU A 1 195 ? -11.156 -15.391 -10.578 1 98.19 195 LEU A N 1
ATOM 1464 C CA . LEU A 1 195 ? -12.133 -16.375 -10.125 1 98.19 195 LEU A CA 1
ATOM 1465 C C . LEU A 1 195 ? -11.625 -17.125 -8.898 1 98.19 195 LEU A C 1
ATOM 1467 O O . LEU A 1 195 ? -12.359 -17.312 -7.926 1 98.19 195 LEU A O 1
ATOM 1471 N N . VAL A 1 196 ? -10.375 -17.547 -8.906 1 98.5 196 VAL A N 1
ATOM 1472 C CA . VAL A 1 196 ? -9.867 -18.281 -7.754 1 98.5 196 VAL A CA 1
ATOM 1473 C C . VAL A 1 196 ? -9.734 -17.328 -6.562 1 98.5 196 VAL A C 1
ATOM 1475 O O . VAL A 1 196 ? -9.906 -17.75 -5.414 1 98.5 196 VAL A O 1
ATOM 1478 N N . THR A 1 197 ? -9.477 -16.031 -6.785 1 98.88 197 THR A N 1
ATOM 1479 C CA . THR A 1 197 ? -9.43 -15.055 -5.711 1 98.88 197 THR A CA 1
ATOM 1480 C C . THR A 1 197 ? -10.812 -14.875 -5.086 1 98.88 197 THR A C 1
ATOM 1482 O O . THR A 1 197 ? -10.938 -14.805 -3.863 1 98.88 197 THR A O 1
ATOM 1485 N N . MET A 1 198 ? -11.797 -14.859 -5.938 1 98.75 198 MET A N 1
ATOM 1486 C CA . MET A 1 198 ? -13.172 -14.773 -5.457 1 98.75 198 MET A CA 1
ATOM 1487 C C . MET A 1 198 ? -13.531 -15.992 -4.609 1 98.75 198 MET A C 1
ATOM 1489 O O . MET A 1 198 ? -14.086 -15.852 -3.518 1 98.75 198 MET A O 1
ATOM 1493 N N . LEU A 1 199 ? -13.148 -17.172 -5.109 1 98.81 199 LEU A N 1
ATOM 1494 C CA . LEU A 1 199 ? -13.422 -18.391 -4.375 1 98.81 199 LEU A CA 1
ATOM 1495 C C . LEU A 1 199 ? -12.703 -18.391 -3.029 1 98.81 199 LEU A C 1
ATOM 1497 O O . LEU A 1 199 ? -13.281 -18.781 -2.01 1 98.81 199 LEU A O 1
ATOM 1501 N N . ALA A 1 200 ? -11.5 -17.953 -3.023 1 98.88 200 ALA A N 1
ATOM 1502 C CA . ALA A 1 200 ? -10.727 -17.875 -1.784 1 98.88 200 ALA A CA 1
ATOM 1503 C C . ALA A 1 200 ? -11.352 -16.875 -0.814 1 98.88 200 ALA A C 1
ATOM 1505 O O . ALA A 1 200 ? -11.477 -17.156 0.38 1 98.88 200 ALA A O 1
ATOM 1506 N N . ALA A 1 201 ? -11.742 -15.727 -1.316 1 98.94 201 ALA A N 1
ATOM 1507 C CA . ALA A 1 201 ? -12.352 -14.703 -0.469 1 98.94 201 ALA A CA 1
ATOM 1508 C C . ALA A 1 201 ? -13.617 -15.227 0.203 1 98.94 201 ALA A C 1
ATOM 1510 O O . ALA A 1 201 ? -13.828 -15.008 1.397 1 98.94 201 ALA A O 1
ATOM 1511 N N . ARG A 1 202 ? -14.391 -15.922 -0.554 1 98.75 202 ARG A N 1
ATOM 1512 C CA . ARG A 1 202 ? -15.602 -16.516 -0.01 1 98.75 202 ARG A CA 1
ATOM 1513 C C . ARG A 1 202 ? -15.266 -17.562 1.048 1 98.75 202 ARG A C 1
ATOM 1515 O O . ARG A 1 202 ? -15.891 -17.609 2.111 1 98.75 202 ARG A O 1
ATOM 1522 N N . ALA A 1 203 ? -14.305 -18.344 0.733 1 98.81 203 ALA A N 1
ATOM 1523 C CA . ALA A 1 203 ? -13.898 -19.391 1.676 1 98.81 203 ALA A CA 1
ATOM 1524 C C . ALA A 1 203 ? -13.359 -18.781 2.965 1 98.81 203 ALA A C 1
ATOM 1526 O O . ALA A 1 203 ? -13.5 -19.359 4.043 1 98.81 203 ALA A O 1
ATOM 1527 N N . PHE A 1 204 ? -12.75 -17.594 2.896 1 98.81 204 PHE A N 1
ATOM 1528 C CA . PHE A 1 204 ? -12.211 -16.891 4.059 1 98.81 204 PHE A CA 1
ATOM 1529 C C . PHE A 1 204 ? -13.32 -16.234 4.855 1 98.81 204 PHE A C 1
ATOM 1531 O O . PHE A 1 204 ? -13.094 -15.742 5.969 1 98.81 204 PHE A O 1
ATOM 1538 N N . GLY A 1 205 ? -14.531 -16.156 4.277 1 98.56 205 GLY A N 1
ATOM 1539 C CA . GLY A 1 205 ? -15.688 -15.695 5.031 1 98.56 205 GLY A CA 1
ATOM 1540 C C . GLY A 1 205 ? -16.141 -14.305 4.629 1 98.56 205 GLY A C 1
ATOM 1541 O O . GLY A 1 205 ? -16.953 -13.688 5.32 1 98.56 205 GLY A O 1
ATOM 1542 N N . ALA A 1 206 ? -15.641 -13.773 3.533 1 98.69 206 ALA A N 1
ATOM 1543 C CA . ALA A 1 206 ? -16.125 -12.469 3.086 1 98.69 206 ALA A CA 1
ATOM 1544 C C . ALA A 1 206 ? -17.641 -12.461 2.941 1 98.69 206 ALA A C 1
ATOM 1546 O O . ALA A 1 206 ? -18.219 -13.352 2.307 1 98.69 206 ALA A O 1
ATOM 1547 N N . PRO A 1 207 ? -18.297 -11.469 3.494 1 98.31 207 PRO A N 1
ATOM 1548 C CA . PRO A 1 207 ? -19.75 -11.477 3.463 1 98.31 207 PRO A CA 1
ATOM 1549 C C . PRO A 1 207 ? -20.312 -11.219 2.066 1 98.31 207 PRO A C 1
ATOM 1551 O O . PRO A 1 207 ? -21.438 -11.648 1.756 1 98.31 207 PRO A O 1
ATOM 1554 N N . ARG A 1 208 ? -19.531 -10.484 1.294 1 98.5 208 ARG A N 1
ATOM 1555 C CA . ARG A 1 208 ? -20 -10.18 -0.055 1 98.5 208 ARG A CA 1
ATOM 1556 C C . ARG A 1 208 ? -18.828 -10 -1.012 1 98.5 208 ARG A C 1
ATOM 1558 O O . ARG A 1 208 ? -17.812 -9.383 -0.659 1 98.5 208 ARG A O 1
ATOM 1565 N N . THR A 1 209 ? -18.984 -10.539 -2.217 1 98.81 209 THR A N 1
ATOM 1566 C CA . THR A 1 209 ? -18.016 -10.383 -3.293 1 98.81 209 THR A CA 1
ATOM 1567 C C . THR A 1 209 ? -18.688 -9.891 -4.566 1 98.81 209 THR A C 1
ATOM 1569 O O . THR A 1 209 ? -19.734 -10.406 -4.961 1 98.81 209 THR A O 1
ATOM 1572 N N . VAL A 1 210 ? -18.141 -8.812 -5.125 1 98.94 210 VAL A N 1
ATOM 1573 C CA . VAL A 1 210 ? -18.562 -8.312 -6.43 1 98.94 210 VAL A CA 1
ATOM 1574 C C . VAL A 1 210 ? -17.406 -8.43 -7.422 1 98.94 210 VAL A C 1
ATOM 1576 O O . VAL A 1 210 ? -16.281 -8.039 -7.117 1 98.94 210 VAL A O 1
ATOM 1579 N N . ILE A 1 211 ? -17.672 -8.992 -8.57 1 98.81 211 ILE A N 1
ATOM 1580 C CA . ILE A 1 211 ? -16.625 -9.164 -9.57 1 98.81 211 ILE A CA 1
ATOM 1581 C C . ILE A 1 211 ? -16.953 -8.336 -10.812 1 98.81 211 ILE A C 1
ATOM 1583 O O . ILE A 1 211 ? -18.109 -8.266 -11.227 1 98.81 211 ILE A O 1
ATOM 1587 N N . VAL A 1 212 ? -15.93 -7.652 -11.328 1 98.75 212 VAL A N 1
ATOM 1588 C CA . VAL A 1 212 ? -16.031 -6.711 -12.438 1 98.75 212 VAL A CA 1
ATOM 1589 C C . VAL A 1 212 ? -15.219 -7.211 -13.625 1 98.75 212 VAL A C 1
ATOM 1591 O O . VAL A 1 212 ? -14.102 -7.715 -13.453 1 98.75 212 VAL A O 1
ATOM 1594 N N . ASP A 1 213 ? -15.766 -7.133 -14.82 1 98.38 213 ASP A N 1
ATOM 1595 C CA . ASP A 1 213 ? -15.055 -7.508 -16.047 1 98.38 213 ASP A CA 1
ATOM 1596 C C . ASP A 1 213 ? -15.672 -6.84 -17.266 1 98.38 213 ASP A C 1
ATOM 1598 O O . ASP A 1 213 ? -16.766 -6.273 -17.188 1 98.38 213 ASP A O 1
ATOM 1602 N N . VAL A 1 214 ? -14.953 -6.852 -18.328 1 97.5 214 VAL A N 1
ATOM 1603 C CA . VAL A 1 214 ? -15.438 -6.266 -19.578 1 97.5 214 VAL A CA 1
ATOM 1604 C C . VAL A 1 214 ? -16.219 -7.309 -20.375 1 97.5 214 VAL A C 1
ATOM 1606 O O . VAL A 1 214 ? -16.953 -6.965 -21.297 1 97.5 214 VAL A O 1
ATOM 1609 N N . ASP A 1 215 ? -16.125 -8.609 -20.016 1 95.94 215 ASP A N 1
ATOM 1610 C CA . ASP A 1 215 ? -16.656 -9.719 -20.797 1 95.94 215 ASP A CA 1
ATOM 1611 C C . ASP A 1 215 ? -17.875 -10.344 -20.125 1 95.94 215 ASP A C 1
ATOM 1613 O O . ASP A 1 215 ? -17.781 -10.836 -19 1 95.94 215 ASP A O 1
ATOM 1617 N N . ASP A 1 216 ? -18.969 -10.477 -20.875 1 95.81 216 ASP A N 1
ATOM 1618 C CA . ASP A 1 216 ? -20.219 -10.992 -20.344 1 95.81 216 ASP A CA 1
ATOM 1619 C C . ASP A 1 216 ? -20.094 -12.477 -20 1 95.81 216 ASP A C 1
ATOM 1621 O O . ASP A 1 216 ? -20.688 -12.945 -19.016 1 95.81 216 ASP A O 1
ATOM 1625 N N . TYR A 1 217 ? -19.453 -13.172 -20.766 1 94.12 217 TYR A N 1
ATOM 1626 C CA . TYR A 1 217 ? -19.328 -14.609 -20.531 1 94.12 217 TYR A CA 1
ATOM 1627 C C . TYR A 1 217 ? -18.547 -14.875 -19.25 1 94.12 217 TYR A C 1
ATOM 1629 O O . TYR A 1 217 ? -18.969 -15.688 -18.406 1 94.12 217 TYR A O 1
ATOM 1637 N N . ARG A 1 218 ? -17.469 -14.188 -19.094 1 94.88 218 ARG A N 1
ATOM 1638 C CA . ARG A 1 218 ? -16.656 -14.352 -17.891 1 94.88 218 ARG A CA 1
ATOM 1639 C C . ARG A 1 218 ? -17.469 -13.984 -16.641 1 94.88 218 ARG A C 1
ATOM 1641 O O . ARG A 1 218 ? -17.375 -14.656 -15.609 1 94.88 218 ARG A O 1
ATOM 1648 N N . LEU A 1 219 ? -18.219 -12.969 -16.766 1 97.81 219 LEU A N 1
ATOM 1649 C CA . LEU A 1 219 ? -19.062 -12.547 -15.656 1 97.81 219 LEU A CA 1
ATOM 1650 C C . LEU A 1 219 ? -20.109 -13.602 -15.336 1 97.81 219 LEU A C 1
ATOM 1652 O O . LEU A 1 219 ? -20.406 -13.852 -14.164 1 97.81 219 LEU A O 1
ATOM 1656 N N . SER A 1 220 ? -20.656 -14.188 -16.344 1 96.75 220 SER A N 1
ATOM 1657 C CA . SER A 1 220 ? -21.656 -15.234 -16.141 1 96.75 220 SER A CA 1
ATOM 1658 C C . SER A 1 220 ? -21.047 -16.438 -15.422 1 96.75 220 SER A C 1
ATOM 1660 O O . SER A 1 220 ? -21.688 -17.047 -14.562 1 96.75 220 SER A O 1
ATOM 1662 N N . VAL A 1 221 ? -19.859 -16.781 -15.773 1 95.06 221 VAL A N 1
ATOM 1663 C CA . VAL A 1 221 ? -19.156 -17.859 -15.102 1 95.06 221 VAL A CA 1
ATOM 1664 C C . VAL A 1 221 ? -18.938 -17.5 -13.633 1 95.06 221 VAL A C 1
ATOM 1666 O O . VAL A 1 221 ? -19.156 -18.328 -12.75 1 95.06 221 VAL A O 1
ATOM 1669 N N . ALA A 1 222 ? -18.516 -16.297 -13.375 1 97.75 222 ALA A N 1
ATOM 1670 C CA . ALA A 1 222 ? -18.297 -15.844 -12.008 1 97.75 222 ALA A CA 1
ATOM 1671 C C . ALA A 1 222 ? -19.578 -15.977 -11.172 1 97.75 222 ALA A C 1
ATOM 1673 O O . ALA A 1 222 ? -19.531 -16.438 -10.031 1 97.75 222 ALA A O 1
ATOM 1674 N N . LYS A 1 223 ? -20.609 -15.562 -11.758 1 97.62 223 LYS A N 1
ATOM 1675 C CA . LYS A 1 223 ? -21.906 -15.672 -11.078 1 97.62 223 LYS A CA 1
ATOM 1676 C C . LYS A 1 223 ? -22.234 -17.125 -10.766 1 97.62 223 LYS A C 1
ATOM 1678 O O . LYS A 1 223 ? -22.688 -17.438 -9.664 1 97.62 223 LYS A O 1
ATOM 1683 N N . SER A 1 224 ? -22 -17.969 -11.672 1 96.94 224 SER A N 1
ATOM 1684 C CA . SER A 1 224 ? -22.297 -19.391 -11.492 1 96.94 224 SER A CA 1
ATOM 1685 C C . SER A 1 224 ? -21.422 -20.016 -10.406 1 96.94 224 SER A C 1
ATOM 1687 O O . SER A 1 224 ? -21.828 -20.984 -9.758 1 96.94 224 SER A O 1
ATOM 1689 N N . LEU A 1 225 ? -20.297 -19.406 -10.227 1 97.06 225 LEU A N 1
ATOM 1690 C CA . LEU A 1 225 ? -19.359 -19.938 -9.25 1 97.06 225 LEU A CA 1
ATOM 1691 C C . LEU A 1 225 ? -19.625 -19.344 -7.863 1 97.06 225 LEU A C 1
ATOM 1693 O O . LEU A 1 225 ? -18.984 -19.75 -6.887 1 97.06 225 LEU A O 1
ATOM 1697 N N . GLY A 1 226 ? -20.5 -18.344 -7.801 1 97.12 226 GLY A N 1
ATOM 1698 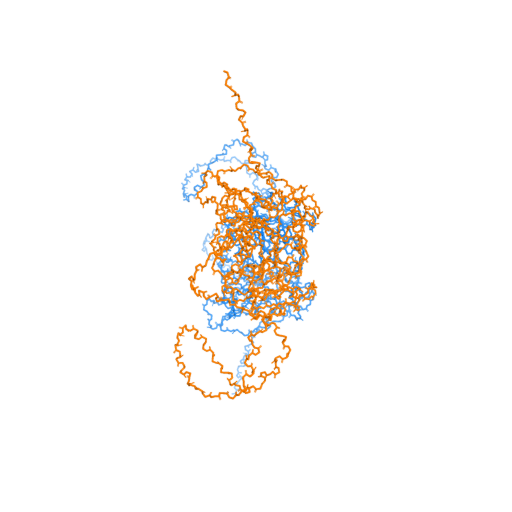C CA . GLY A 1 226 ? -20.922 -17.922 -6.473 1 97.12 226 GLY A CA 1
ATOM 1699 C C . GLY A 1 226 ? -20.688 -16.438 -6.211 1 97.12 226 GLY A C 1
ATOM 1700 O O . GLY A 1 226 ? -20.875 -15.969 -5.09 1 97.12 226 GLY A O 1
ATOM 1701 N N . ALA A 1 227 ? -20.281 -15.695 -7.164 1 98.5 227 ALA A N 1
ATOM 1702 C CA . ALA A 1 227 ? -20.203 -14.25 -6.961 1 98.5 227 ALA A CA 1
ATOM 1703 C C . ALA A 1 227 ? -21.547 -13.695 -6.496 1 98.5 227 ALA A C 1
ATOM 1705 O O . ALA A 1 227 ? -22.609 -14.07 -7.027 1 98.5 227 ALA A O 1
ATOM 1706 N N . ASP A 1 228 ? -21.5 -12.844 -5.484 1 98.69 228 ASP A N 1
ATOM 1707 C CA . ASP A 1 228 ? -22.75 -12.25 -5.02 1 98.69 228 ASP A CA 1
ATOM 1708 C C . ASP A 1 228 ? -23.344 -11.32 -6.07 1 98.69 228 ASP A C 1
ATOM 1710 O O . ASP A 1 228 ? -24.578 -11.234 -6.215 1 98.69 228 ASP A O 1
ATOM 1714 N N . ASP A 1 229 ? -22.516 -10.578 -6.766 1 98.75 229 ASP A N 1
ATOM 1715 C CA . ASP A 1 229 ? -22.969 -9.742 -7.879 1 98.75 229 ASP A CA 1
ATOM 1716 C C . ASP A 1 229 ? -21.828 -9.523 -8.883 1 98.75 229 ASP A C 1
ATOM 1718 O O . ASP A 1 229 ? -20.688 -9.859 -8.609 1 98.75 229 ASP A O 1
ATOM 1722 N N . ILE A 1 230 ? -22.234 -9.055 -10.062 1 98.69 230 ILE A N 1
ATOM 1723 C CA . ILE A 1 230 ? -21.297 -8.797 -11.148 1 98.69 230 ILE A CA 1
ATOM 1724 C C . ILE A 1 230 ? -21.578 -7.426 -11.758 1 98.69 230 ILE A C 1
ATOM 1726 O O . ILE A 1 230 ? -22.703 -6.945 -11.734 1 98.69 230 ILE A O 1
ATOM 1730 N N . VAL A 1 231 ? -20.531 -6.766 -12.258 1 98.81 231 VAL A N 1
ATOM 1731 C CA . VAL A 1 231 ? -20.672 -5.488 -12.953 1 98.81 231 VAL A CA 1
ATOM 1732 C C . VAL A 1 231 ? -19.875 -5.516 -14.258 1 98.81 231 VAL A C 1
ATOM 1734 O O . VAL A 1 231 ? -18.688 -5.84 -14.258 1 98.81 231 VAL A O 1
ATOM 1737 N N . LYS A 1 232 ? -20.5 -5.227 -15.352 1 98.62 232 LYS A N 1
ATOM 1738 C CA . LYS A 1 232 ? -19.828 -5.078 -16.641 1 98.62 232 LYS A CA 1
ATOM 1739 C C . LYS A 1 232 ? -19.266 -3.666 -16.797 1 98.62 232 LYS A C 1
ATOM 1741 O O . LYS A 1 232 ? -19.969 -2.682 -16.547 1 98.62 232 LYS A O 1
ATOM 1746 N N . VAL A 1 233 ? -18.016 -3.541 -17.172 1 98.31 233 VAL A N 1
ATOM 1747 C CA . VAL A 1 233 ? -17.375 -2.244 -17.375 1 98.31 233 VAL A CA 1
ATOM 1748 C C . VAL A 1 233 ? -16.734 -2.199 -18.766 1 98.31 233 VAL A C 1
ATOM 1750 O O . VAL A 1 233 ? -16.766 -3.182 -19.5 1 98.31 233 VAL A O 1
ATOM 1753 N N . SER A 1 234 ? -16.172 -1.032 -19.141 1 97.75 234 SER A N 1
ATOM 1754 C CA . SER A 1 234 ? -15.484 -0.873 -20.422 1 97.75 234 SER A CA 1
ATOM 1755 C C . SER A 1 234 ? -13.969 -0.775 -20.234 1 97.75 234 SER A C 1
ATOM 1757 O O . SER A 1 234 ? -13.477 -0.835 -19.094 1 97.75 234 SER A O 1
ATOM 1759 N N . THR A 1 235 ? -13.289 -0.673 -21.312 1 96.56 235 THR A N 1
ATOM 1760 C CA . THR A 1 235 ? -11.844 -0.494 -21.234 1 96.56 235 THR A CA 1
ATOM 1761 C C . THR A 1 235 ? -11.477 0.986 -21.312 1 96.56 235 THR A C 1
ATOM 1763 O O . THR A 1 235 ? -10.297 1.341 -21.297 1 96.56 235 THR A O 1
ATOM 1766 N N . ASN A 1 236 ? -12.484 1.854 -21.422 1 97.44 236 ASN A N 1
ATOM 1767 C CA . ASN A 1 236 ? -12.258 3.289 -21.578 1 97.44 236 ASN A CA 1
ATOM 1768 C C . ASN A 1 236 ? -12 3.959 -20.219 1 97.44 236 ASN A C 1
ATOM 1770 O O . ASN A 1 236 ? -12.875 3.971 -19.359 1 97.44 236 ASN A O 1
ATOM 1774 N N . ILE A 1 237 ? -10.875 4.609 -20.125 1 96.56 237 ILE A N 1
ATOM 1775 C CA . ILE A 1 237 ? -10.445 5.242 -18.875 1 96.56 237 ILE A CA 1
ATOM 1776 C C . ILE A 1 237 ? -11.43 6.352 -18.5 1 96.56 237 ILE A C 1
ATOM 1778 O O . ILE A 1 237 ? -11.586 6.676 -17.328 1 96.56 237 ILE A O 1
ATOM 1782 N N . GLN A 1 238 ? -12.117 6.98 -19.406 1 97.06 238 GLN A N 1
ATOM 1783 C CA . GLN A 1 238 ? -13.031 8.094 -19.156 1 97.06 238 GLN A CA 1
ATOM 1784 C C . GLN A 1 238 ? -14.289 7.621 -18.438 1 97.06 238 GLN A C 1
ATOM 1786 O O . GLN A 1 238 ? -15.047 8.438 -17.906 1 97.06 238 GLN A O 1
ATOM 1791 N N . ASP A 1 239 ? -14.477 6.309 -18.422 1 98.19 239 ASP A N 1
ATOM 1792 C CA . ASP A 1 239 ? -15.695 5.766 -17.844 1 98.19 239 ASP A CA 1
ATOM 1793 C C . ASP A 1 239 ? -15.508 5.445 -16.359 1 98.19 239 ASP A C 1
ATOM 1795 O O . ASP A 1 239 ? -16.469 5.07 -15.672 1 98.19 239 ASP A O 1
ATOM 1799 N N . VAL A 1 240 ? -14.383 5.598 -15.805 1 98.19 240 VAL A N 1
ATOM 1800 C CA . VAL A 1 240 ? -14.031 5.16 -14.453 1 98.19 240 VAL A CA 1
ATOM 1801 C C . VAL A 1 240 ? -14.984 5.801 -13.438 1 98.19 240 VAL A C 1
ATOM 1803 O O . VAL A 1 240 ? -15.547 5.109 -12.586 1 98.19 240 VAL A O 1
ATOM 1806 N N . ALA A 1 241 ? -15.172 7.105 -13.523 1 97.56 241 ALA A N 1
ATOM 1807 C CA . ALA A 1 241 ? -15.969 7.82 -12.531 1 97.56 241 ALA A CA 1
ATOM 1808 C C . ALA A 1 241 ? -17.375 7.25 -12.445 1 97.56 241 ALA A C 1
ATOM 1810 O O . ALA A 1 241 ? -17.875 6.965 -11.352 1 97.56 241 ALA A O 1
ATOM 1811 N N . GLU A 1 242 ? -17.984 7.105 -13.539 1 98.25 242 GLU A N 1
ATOM 1812 C CA . GLU A 1 242 ? -19.344 6.57 -13.594 1 98.25 242 GLU A CA 1
ATOM 1813 C C . GLU A 1 242 ? -19.375 5.113 -13.141 1 98.25 242 GLU A C 1
ATOM 1815 O O . GLU A 1 242 ? -20.312 4.691 -12.445 1 98.25 242 GLU A O 1
ATOM 1820 N N . GLU A 1 243 ? -18.453 4.332 -13.539 1 98.62 243 GLU A N 1
ATOM 1821 C CA . GLU A 1 243 ? -18.391 2.916 -13.195 1 98.62 243 GLU A CA 1
ATOM 1822 C C . GLU A 1 243 ? -18.172 2.717 -11.695 1 98.62 243 GLU A C 1
ATOM 1824 O O . GLU A 1 243 ? -18.703 1.775 -11.102 1 98.62 243 GLU A O 1
ATOM 1829 N N . VAL A 1 244 ? -17.375 3.549 -11.086 1 98.75 244 VAL A N 1
ATOM 1830 C CA . VAL A 1 244 ? -17.141 3.49 -9.648 1 98.75 244 VAL A CA 1
ATOM 1831 C C . VAL A 1 244 ? -18.469 3.643 -8.906 1 98.75 244 VAL A C 1
ATOM 1833 O O . VAL A 1 244 ? -18.766 2.889 -7.973 1 98.75 244 VAL A O 1
ATOM 1836 N N . VAL A 1 245 ? -19.281 4.598 -9.312 1 98.5 245 VAL A N 1
ATOM 1837 C CA . VAL A 1 245 ? -20.578 4.812 -8.695 1 98.5 245 VAL A CA 1
ATOM 1838 C C . VAL A 1 245 ? -21.438 3.561 -8.852 1 98.5 245 VAL A C 1
ATOM 1840 O O . VAL A 1 245 ? -22.078 3.121 -7.895 1 98.5 245 VAL A O 1
ATOM 1843 N N . GLN A 1 246 ? -21.438 2.996 -10.008 1 98.69 246 GLN A N 1
ATOM 1844 C CA . GLN A 1 246 ? -22.203 1.793 -10.289 1 98.69 246 GLN A CA 1
ATOM 1845 C C . GLN A 1 246 ? -21.734 0.624 -9.43 1 98.69 246 GLN A C 1
ATOM 1847 O O . GLN A 1 246 ? -22.547 -0.098 -8.852 1 98.69 246 GLN A O 1
ATOM 1852 N N . ILE A 1 247 ? -20.453 0.421 -9.336 1 98.88 247 ILE A N 1
ATOM 1853 C CA . ILE A 1 247 ? -19.859 -0.667 -8.57 1 98.88 247 ILE A CA 1
ATOM 1854 C C . ILE A 1 247 ? -20.234 -0.532 -7.094 1 98.88 247 ILE A C 1
ATOM 1856 O O . ILE A 1 247 ? -20.641 -1.509 -6.461 1 98.88 247 ILE A O 1
ATOM 1860 N N . GLN A 1 248 ? -20.094 0.655 -6.574 1 98.75 248 GLN A N 1
ATOM 1861 C CA . GLN A 1 248 ? -20.406 0.896 -5.168 1 98.75 248 GLN A CA 1
ATOM 1862 C C . GLN A 1 248 ? -21.891 0.667 -4.895 1 98.75 248 GLN A C 1
ATOM 1864 O O . GLN A 1 248 ? -22.25 0.113 -3.855 1 98.75 248 GLN A O 1
ATOM 1869 N N . LYS A 1 249 ? -22.719 1.11 -5.836 1 98.56 249 LYS A N 1
ATOM 1870 C CA . LYS A 1 249 ? -24.156 0.878 -5.707 1 98.56 249 LYS A CA 1
ATOM 1871 C C . LYS A 1 249 ? -24.484 -0.614 -5.676 1 98.56 249 LYS A C 1
ATOM 1873 O O . LYS A 1 249 ? -25.266 -1.072 -4.84 1 98.56 249 LYS A O 1
ATOM 1878 N N . VAL A 1 250 ? -23.875 -1.358 -6.566 1 98.69 250 VAL A N 1
ATOM 1879 C CA . VAL A 1 250 ? -24.109 -2.797 -6.652 1 98.69 250 VAL A CA 1
ATOM 1880 C C . VAL A 1 250 ? -23.594 -3.48 -5.391 1 98.69 250 VAL A C 1
ATOM 1882 O O . VAL A 1 250 ? -24.234 -4.406 -4.875 1 98.69 250 VAL A O 1
ATOM 1885 N N . MET A 1 251 ? -22.438 -3.115 -4.91 1 98.56 251 MET A N 1
ATOM 1886 C CA . MET A 1 251 ? -21.906 -3.662 -3.664 1 98.56 251 MET A CA 1
ATOM 1887 C C . MET A 1 251 ? -22.859 -3.42 -2.51 1 98.56 251 MET A C 1
ATOM 1889 O O . MET A 1 251 ? -23.094 -4.309 -1.686 1 98.56 251 MET A O 1
ATOM 1893 N N . GLY A 1 252 ? -23.438 -2.18 -2.469 1 97.88 252 GLY A N 1
ATOM 1894 C CA . GLY A 1 252 ? -24.391 -1.837 -1.436 1 97.88 252 GLY A CA 1
ATOM 1895 C C . GLY A 1 252 ? -23.766 -1.604 -0.078 1 97.88 252 GLY A C 1
ATOM 1896 O O . GLY A 1 252 ? -24.453 -1.573 0.941 1 97.88 252 GLY A O 1
ATOM 1897 N N . ALA A 1 253 ? -22.484 -1.596 0.006 1 97.06 253 ALA A N 1
ATOM 1898 C CA . ALA A 1 253 ? -21.688 -1.328 1.197 1 97.06 253 ALA A CA 1
ATOM 1899 C C . ALA A 1 253 ? -20.328 -0.748 0.824 1 97.06 253 ALA A C 1
ATOM 1901 O O . ALA A 1 253 ? -19.953 -0.73 -0.351 1 97.06 253 ALA A O 1
ATOM 1902 N N . ASP A 1 254 ? -19.609 -0.203 1.847 1 97.5 254 ASP A N 1
ATOM 1903 C CA . ASP A 1 254 ? -18.25 0.281 1.606 1 97.5 254 ASP A CA 1
ATOM 1904 C C . ASP A 1 254 ? -17.312 -0.871 1.269 1 97.5 254 ASP A C 1
ATOM 1906 O O . ASP A 1 254 ? -17.344 -1.917 1.921 1 97.5 254 ASP A O 1
ATOM 1910 N N . ILE A 1 255 ? -16.531 -0.663 0.271 1 98.81 255 ILE A N 1
ATOM 1911 C CA . ILE A 1 255 ? -15.617 -1.702 -0.192 1 98.81 255 ILE A CA 1
ATOM 1912 C C . ILE A 1 255 ? -14.328 -1.659 0.626 1 98.81 255 ILE A C 1
ATOM 1914 O O . ILE A 1 255 ? -13.562 -0.7 0.534 1 98.81 255 ILE A O 1
ATOM 1918 N N . ASP A 1 256 ? -14.039 -2.713 1.354 1 98.75 256 ASP A N 1
ATOM 1919 C CA . ASP A 1 256 ? -12.891 -2.762 2.248 1 98.75 256 ASP A CA 1
ATOM 1920 C C . ASP A 1 256 ? -11.617 -3.107 1.483 1 98.75 256 ASP A C 1
ATOM 1922 O O . ASP A 1 256 ? -10.547 -2.553 1.758 1 98.75 256 ASP A O 1
ATOM 1926 N N . VAL A 1 257 ? -11.758 -4.086 0.567 1 98.94 257 VAL A N 1
ATOM 1927 C CA . VAL A 1 257 ? -10.602 -4.59 -0.159 1 98.94 257 VAL A CA 1
ATOM 1928 C C . VAL A 1 257 ? -10.953 -4.793 -1.631 1 98.94 257 VAL A C 1
ATOM 1930 O O . VAL A 1 257 ? -12.031 -5.297 -1.951 1 98.94 257 VAL A O 1
ATOM 1933 N N . THR A 1 258 ? -10.125 -4.324 -2.486 1 99 258 THR A N 1
ATOM 1934 C CA . THR A 1 258 ? -10.242 -4.602 -3.912 1 99 258 THR A CA 1
ATOM 1935 C C . THR A 1 258 ? -9.023 -5.371 -4.418 1 99 258 THR A C 1
ATOM 1937 O O . THR A 1 258 ? -7.887 -4.98 -4.16 1 99 258 THR A O 1
ATOM 1940 N N . PHE A 1 259 ? -9.281 -6.484 -5.078 1 98.94 259 PHE A N 1
ATOM 1941 C CA . PHE A 1 259 ? -8.234 -7.211 -5.777 1 98.94 259 PHE A CA 1
ATOM 1942 C C . PHE A 1 259 ? -8.219 -6.848 -7.258 1 98.94 259 PHE A C 1
ATOM 1944 O O . PHE A 1 259 ? -9.203 -7.062 -7.965 1 98.94 259 PHE A O 1
ATOM 1951 N N . ASP A 1 260 ? -7.168 -6.258 -7.707 1 98.88 260 ASP A N 1
ATOM 1952 C CA . ASP A 1 260 ? -6.98 -6.07 -9.141 1 98.88 260 ASP A CA 1
ATOM 1953 C C . ASP A 1 260 ? -6.223 -7.242 -9.758 1 98.88 260 ASP A C 1
ATOM 1955 O O . ASP A 1 260 ? -4.992 -7.285 -9.719 1 98.88 260 ASP A O 1
ATOM 1959 N N . CYS A 1 261 ? -6.91 -8.086 -10.414 1 98.06 261 CYS A N 1
ATOM 1960 C CA . CYS A 1 261 ? -6.336 -9.305 -10.969 1 98.06 261 CYS A CA 1
ATOM 1961 C C . CYS A 1 261 ? -6.012 -9.125 -12.445 1 98.06 261 CYS A C 1
ATOM 1963 O O . CYS A 1 261 ? -5.75 -10.102 -13.156 1 98.06 261 CYS A O 1
ATOM 1965 N N . ALA A 1 262 ? -6.055 -7.918 -12.938 1 95.69 262 ALA A N 1
ATOM 1966 C CA . ALA A 1 262 ? -5.691 -7.594 -14.312 1 95.69 262 ALA A CA 1
ATOM 1967 C C . ALA A 1 262 ? -4.383 -6.805 -14.359 1 95.69 262 ALA A C 1
ATOM 1969 O O . ALA A 1 262 ? -3.422 -7.227 -15.008 1 95.69 262 ALA A O 1
ATOM 1970 N N . GLY A 1 263 ? -4.332 -5.703 -13.586 1 96.12 263 GLY A N 1
ATOM 1971 C CA . GLY A 1 263 ? -3.104 -4.93 -13.5 1 96.12 263 GLY A CA 1
ATOM 1972 C C . GLY A 1 263 ? -2.951 -3.924 -14.625 1 96.12 263 GLY A C 1
ATOM 1973 O O . GLY A 1 263 ? -1.862 -3.764 -15.18 1 96.12 263 GLY A O 1
ATOM 1974 N N . PHE A 1 264 ? -4.062 -3.262 -15.023 1 96.94 264 PHE A N 1
ATOM 1975 C CA . PHE A 1 264 ? -4.047 -2.221 -16.047 1 96.94 264 PHE A CA 1
ATOM 1976 C C . PHE A 1 264 ? -4.301 -0.851 -15.43 1 96.94 264 PHE A C 1
ATOM 1978 O O . PHE A 1 264 ? -4.828 -0.752 -14.32 1 96.94 264 PHE A O 1
ATOM 1985 N N . ASP A 1 265 ? -3.967 0.206 -16.234 1 97.62 265 ASP A N 1
ATOM 1986 C CA . ASP A 1 265 ? -4.258 1.568 -15.797 1 97.62 265 ASP A CA 1
ATOM 1987 C C . ASP A 1 265 ? -5.719 1.709 -15.367 1 97.62 265 ASP A C 1
ATOM 1989 O O . ASP A 1 265 ? -6.012 2.256 -14.305 1 97.62 265 ASP A O 1
ATOM 1993 N N . LYS A 1 266 ? -6.555 1.225 -16.203 1 97.94 266 LYS A N 1
ATOM 1994 C CA . LYS A 1 266 ? -7.992 1.393 -16.031 1 97.94 266 LYS A CA 1
ATOM 1995 C C . LYS A 1 266 ? -8.484 0.629 -14.797 1 97.94 266 LYS A C 1
ATOM 1997 O O . LYS A 1 266 ? -9.234 1.171 -13.984 1 97.94 266 LYS A O 1
ATOM 2002 N N . THR A 1 267 ? -8.094 -0.635 -14.672 1 98.5 267 THR A N 1
ATOM 2003 C CA . THR A 1 267 ? -8.578 -1.448 -13.562 1 98.5 267 THR A CA 1
ATOM 2004 C C . THR A 1 267 ? -8.016 -0.95 -12.234 1 98.5 267 THR A C 1
ATOM 2006 O O . THR A 1 267 ? -8.734 -0.901 -11.234 1 98.5 267 THR A O 1
ATOM 2009 N N . MET A 1 268 ? -6.789 -0.597 -12.242 1 98.62 268 MET A N 1
ATOM 2010 C CA . MET A 1 268 ? -6.176 -0.067 -11.023 1 98.62 268 MET A CA 1
ATOM 2011 C C . MET A 1 268 ? -6.801 1.27 -10.641 1 98.62 268 MET A C 1
ATOM 2013 O O . MET A 1 268 ? -7.043 1.529 -9.461 1 98.62 268 MET A O 1
ATOM 2017 N N . SER A 1 269 ? -7.004 2.115 -11.594 1 98.62 269 SER A N 1
ATOM 2018 C CA . SER A 1 269 ? -7.664 3.389 -11.32 1 98.62 269 SER A CA 1
ATOM 2019 C C . SER A 1 269 ? -9.055 3.178 -10.742 1 98.62 269 SER A C 1
ATOM 2021 O O . SER A 1 269 ? -9.453 3.867 -9.805 1 98.62 269 SER A O 1
ATOM 2023 N N . THR A 1 270 ? -9.773 2.258 -11.305 1 98.81 270 THR A N 1
ATOM 2024 C CA . THR A 1 270 ? -11.102 1.931 -10.805 1 98.81 270 THR A CA 1
ATOM 2025 C C . THR A 1 270 ? -11.023 1.386 -9.383 1 98.81 270 THR A C 1
ATOM 2027 O O . THR A 1 270 ? -11.797 1.791 -8.516 1 98.81 270 THR A O 1
ATOM 2030 N N . ALA A 1 271 ? -10.086 0.486 -9.164 1 98.88 271 ALA A N 1
ATOM 2031 C CA . ALA A 1 271 ? -9.898 -0.119 -7.844 1 98.88 271 ALA A CA 1
ATOM 2032 C C . ALA A 1 271 ? -9.594 0.941 -6.789 1 98.88 271 ALA A C 1
ATOM 2034 O O . ALA A 1 271 ? -10.227 0.98 -5.734 1 98.88 271 ALA A O 1
ATOM 2035 N N . LEU A 1 272 ? -8.688 1.809 -7.07 1 98.75 272 LEU A N 1
ATOM 2036 C CA . LEU A 1 272 ? -8.258 2.848 -6.141 1 98.75 272 LEU A CA 1
ATOM 2037 C C . LEU A 1 272 ? -9.398 3.814 -5.844 1 98.75 272 LEU A C 1
ATOM 2039 O O . LEU A 1 272 ? -9.523 4.309 -4.723 1 98.75 272 LEU A O 1
ATOM 2043 N N . SER A 1 273 ? -10.203 4.074 -6.805 1 98.56 273 SER A N 1
ATOM 2044 C CA . SER A 1 273 ? -11.281 5.039 -6.656 1 98.56 273 SER A CA 1
ATOM 2045 C C . SER A 1 273 ? -12.477 4.426 -5.93 1 98.56 273 SER A C 1
ATOM 2047 O O . SER A 1 273 ? -13.188 5.121 -5.203 1 98.56 273 SER A O 1
ATOM 2049 N N . ALA A 1 274 ? -12.695 3.162 -6.109 1 98.88 274 ALA A N 1
ATOM 2050 C CA . ALA A 1 274 ? -13.898 2.51 -5.598 1 98.88 274 ALA A CA 1
ATOM 2051 C C . ALA A 1 274 ? -13.719 2.109 -4.137 1 98.88 274 ALA A C 1
ATOM 2053 O O . ALA A 1 274 ? -14.703 1.997 -3.396 1 98.88 274 ALA A O 1
ATOM 2054 N N . THR A 1 275 ? -12.547 1.842 -3.707 1 98.88 275 THR A N 1
ATOM 2055 C CA . THR A 1 275 ? -12.258 1.337 -2.369 1 98.88 275 THR A CA 1
ATOM 2056 C C . THR A 1 275 ? -12.445 2.434 -1.326 1 98.88 275 THR A C 1
ATOM 2058 O O . THR A 1 275 ? -12.047 3.58 -1.546 1 98.88 275 THR A O 1
ATOM 2061 N N . GLN A 1 276 ? -12.984 2.125 -0.185 1 98.44 276 GLN A N 1
ATOM 2062 C CA . GLN A 1 276 ? -13.312 3.102 0.849 1 98.44 276 GLN A CA 1
ATOM 2063 C C . GLN A 1 276 ? -12.047 3.672 1.489 1 98.44 276 GLN A C 1
ATOM 2065 O O . GLN A 1 276 ? -10.984 3.053 1.434 1 98.44 276 GLN A O 1
ATOM 2070 N N . PRO A 1 277 ? -12.141 4.859 2.164 1 98.19 277 PRO A N 1
ATOM 2071 C CA . PRO A 1 277 ? -10.992 5.375 2.92 1 98.19 277 PRO A CA 1
ATOM 2072 C C . PRO A 1 277 ? -10.508 4.398 3.984 1 98.19 277 PRO A C 1
ATOM 2074 O O . PRO A 1 277 ? -11.312 3.838 4.734 1 98.19 277 PRO A O 1
ATOM 2077 N N . GLY A 1 278 ? -9.227 4.203 4.004 1 98.25 278 GLY A N 1
ATOM 2078 C CA . GLY A 1 278 ? -8.641 3.262 4.941 1 98.25 278 GLY A CA 1
ATOM 2079 C C . GLY A 1 278 ? -8.625 1.834 4.426 1 98.25 278 GLY A C 1
ATOM 2080 O O . GLY A 1 278 ? -8.125 0.93 5.098 1 98.25 278 GLY A O 1
ATOM 2081 N N . GLY A 1 279 ? -9.188 1.604 3.223 1 98.62 279 GLY A N 1
ATOM 2082 C CA . GLY A 1 279 ? -9.227 0.277 2.629 1 98.62 279 GLY A CA 1
ATOM 2083 C C . GLY A 1 279 ? -7.922 -0.11 1.957 1 98.62 279 GLY A C 1
ATOM 2084 O O . GLY A 1 279 ? -6.91 0.583 2.104 1 98.62 279 GLY A O 1
ATOM 2085 N N . LYS A 1 280 ? -7.977 -1.298 1.234 1 98.88 280 LYS A N 1
ATOM 2086 C CA . LYS A 1 280 ? -6.781 -1.83 0.59 1 98.88 280 LYS A CA 1
ATOM 2087 C C . LYS A 1 280 ? -7.07 -2.246 -0.849 1 98.88 280 LYS A C 1
ATOM 2089 O O . LYS A 1 280 ? -8.148 -2.764 -1.146 1 98.88 280 LYS A O 1
ATOM 2094 N N . VAL A 1 281 ? -6.102 -1.981 -1.693 1 98.94 281 VAL A N 1
ATOM 2095 C CA . VAL A 1 281 ? -6.105 -2.502 -3.057 1 98.94 281 VAL A CA 1
ATOM 2096 C C . VAL A 1 281 ? -4.914 -3.438 -3.254 1 98.94 281 VAL A C 1
ATOM 2098 O O . VAL A 1 281 ? -3.764 -3.041 -3.047 1 98.94 281 VAL A O 1
ATOM 2101 N N . CYS A 1 282 ? -5.188 -4.672 -3.637 1 98.88 282 CYS A N 1
ATOM 2102 C CA . CYS A 1 282 ? -4.145 -5.652 -3.898 1 98.88 282 CYS A CA 1
ATOM 2103 C C . CYS A 1 282 ? -3.889 -5.797 -5.395 1 98.88 282 CYS A C 1
ATOM 2105 O O . CYS A 1 282 ? -4.801 -6.117 -6.156 1 98.88 282 CYS A O 1
ATOM 2107 N N . LEU A 1 283 ? -2.676 -5.516 -5.75 1 98.69 283 LEU A N 1
ATOM 2108 C CA . LEU A 1 283 ? -2.293 -5.719 -7.145 1 98.69 283 LEU A CA 1
ATOM 2109 C C . LEU A 1 283 ? -1.769 -7.133 -7.363 1 98.69 283 LEU A C 1
ATOM 2111 O O . LEU A 1 283 ? -0.655 -7.461 -6.945 1 98.69 283 LEU A O 1
ATOM 2115 N N . VAL A 1 284 ? -2.574 -7.922 -8.055 1 97.75 284 VAL A N 1
ATOM 2116 C CA . VAL A 1 284 ? -2.27 -9.328 -8.312 1 97.75 284 VAL A CA 1
ATOM 2117 C C . VAL A 1 284 ? -1.852 -9.516 -9.766 1 97.75 284 VAL A C 1
ATOM 2119 O O . VAL A 1 284 ? -0.89 -10.227 -10.055 1 97.75 284 VAL A O 1
ATOM 2122 N N . GLY A 1 285 ? -2.584 -8.836 -10.625 1 94.19 285 GLY A N 1
ATOM 2123 C CA . GLY A 1 285 ? -2.32 -8.953 -12.047 1 94.19 285 GLY A CA 1
ATOM 2124 C C . GLY A 1 285 ? -1.099 -8.172 -12.492 1 94.19 285 GLY A C 1
ATOM 2125 O O . GLY A 1 285 ? -0.743 -7.16 -11.883 1 94.19 285 GLY A O 1
ATOM 2126 N N . MET A 1 286 ? -0.503 -8.586 -13.602 1 87.94 286 MET A N 1
ATOM 2127 C CA . MET A 1 286 ? 0.738 -7.992 -14.094 1 87.94 286 MET A CA 1
ATOM 2128 C C . MET A 1 286 ? 0.574 -7.5 -15.531 1 87.94 286 MET A C 1
ATOM 2130 O O . MET A 1 286 ? 1.428 -7.754 -16.375 1 87.94 286 MET A O 1
ATOM 2134 N N . GLY A 1 287 ? -0.442 -6.762 -15.773 1 86.31 287 GLY A N 1
ATOM 2135 C CA . GLY A 1 287 ? -0.733 -6.301 -17.125 1 86.31 287 GLY A CA 1
ATOM 2136 C C . GLY A 1 287 ? 0.251 -5.258 -17.625 1 86.31 287 GLY A C 1
ATOM 2137 O O . GLY A 1 287 ? 1.079 -5.547 -18.484 1 86.31 287 GLY A O 1
ATOM 2138 N N . HIS A 1 288 ? 0.192 -4.117 -17.047 1 88.62 288 HIS A N 1
ATOM 2139 C CA . HIS A 1 288 ? 1.115 -3.045 -17.406 1 88.62 288 HIS A CA 1
ATOM 2140 C C . HIS A 1 288 ? 2.275 -2.967 -16.422 1 88.62 288 HIS A C 1
ATOM 2142 O O . HIS A 1 288 ? 2.076 -3.078 -15.211 1 88.62 288 HIS A O 1
ATOM 2148 N N . SER A 1 289 ? 3.436 -2.816 -17 1 89.75 289 SER A N 1
ATOM 2149 C CA . SER A 1 289 ? 4.59 -2.631 -16.125 1 89.75 289 SER A CA 1
ATOM 2150 C C . SER A 1 289 ? 4.508 -1.307 -15.375 1 89.75 289 SER A C 1
ATOM 2152 O O . SER A 1 289 ? 4.461 -1.288 -14.141 1 89.75 289 SER A O 1
ATOM 2154 N N . GLU A 1 290 ? 4.469 -0.192 -16.203 1 94.81 290 GLU A N 1
ATOM 2155 C CA . GLU A 1 290 ? 4.203 1.136 -15.656 1 94.81 290 GLU A CA 1
ATOM 2156 C C . GLU A 1 290 ? 2.727 1.499 -15.773 1 94.81 290 GLU A C 1
ATOM 2158 O O . GLU A 1 290 ? 2.086 1.19 -16.781 1 94.81 290 GLU A O 1
ATOM 2163 N N . MET A 1 291 ? 2.252 2.129 -14.703 1 96.69 291 MET A N 1
ATOM 2164 C CA . MET A 1 291 ? 0.838 2.492 -14.703 1 96.69 291 MET A CA 1
ATOM 2165 C C . MET A 1 291 ? 0.654 3.969 -14.367 1 96.69 291 MET A C 1
ATOM 2167 O O . MET A 1 291 ? 1.369 4.508 -13.523 1 96.69 291 MET A O 1
ATOM 2171 N N . THR A 1 292 ? -0.247 4.578 -15.094 1 97.81 292 THR A N 1
ATOM 2172 C CA . THR A 1 292 ? -0.731 5.898 -14.711 1 97.81 292 THR A CA 1
ATOM 2173 C C . THR A 1 292 ? -1.99 5.789 -13.859 1 97.81 292 THR A C 1
ATOM 2175 O O . THR A 1 292 ? -3.045 5.379 -14.344 1 97.81 292 THR A O 1
ATOM 2178 N N . VAL A 1 293 ? -1.882 6.137 -12.609 1 97.62 293 VAL A N 1
ATOM 2179 C CA . VAL A 1 293 ? -2.977 5.887 -11.672 1 97.62 293 VAL A CA 1
ATOM 2180 C C . VAL A 1 293 ? -3.109 7.066 -10.711 1 97.62 293 VAL A C 1
ATOM 2182 O O . VAL A 1 293 ? -2.143 7.797 -10.477 1 97.62 293 VAL A O 1
ATOM 2185 N N . PRO A 1 294 ? -4.305 7.27 -10.148 1 96.88 294 PRO A N 1
ATOM 2186 C CA . PRO A 1 294 ? -4.531 8.352 -9.188 1 96.88 294 PRO A CA 1
ATOM 2187 C C . PRO A 1 294 ? -4.027 8.008 -7.785 1 96.88 294 PRO A C 1
ATOM 2189 O O . PRO A 1 294 ? -4.824 7.883 -6.852 1 96.88 294 PRO A O 1
ATOM 2192 N N . LEU A 1 295 ? -2.762 7.988 -7.566 1 96.81 295 LEU A N 1
ATOM 2193 C CA . LEU A 1 295 ? -2.16 7.551 -6.312 1 96.81 295 LEU A CA 1
ATOM 2194 C C . LEU A 1 295 ? -2.365 8.594 -5.219 1 96.81 295 LEU A C 1
ATOM 2196 O O . LEU A 1 295 ? -2.6 8.242 -4.059 1 96.81 295 LEU A O 1
ATOM 2200 N N . THR A 1 296 ? -2.258 9.859 -5.551 1 95.12 296 THR A N 1
ATOM 2201 C CA . THR A 1 296 ? -2.365 10.898 -4.531 1 95.12 296 THR A CA 1
ATOM 2202 C C . THR A 1 296 ? -3.777 10.953 -3.959 1 95.12 296 THR A C 1
ATOM 2204 O O . THR A 1 296 ? -3.959 10.945 -2.738 1 95.12 296 THR A O 1
ATOM 2207 N N . PRO A 1 297 ? -4.797 10.961 -4.855 1 95.06 297 PRO A N 1
ATOM 2208 C CA . PRO A 1 297 ? -6.152 10.891 -4.301 1 95.06 297 PRO A CA 1
ATOM 2209 C C . PRO A 1 297 ? -6.371 9.656 -3.43 1 95.06 297 PRO A C 1
ATOM 2211 O O . PRO A 1 297 ? -7.066 9.727 -2.416 1 95.06 297 PRO A O 1
ATOM 2214 N N . ALA A 1 298 ? -5.805 8.547 -3.814 1 97 298 ALA A N 1
ATOM 2215 C CA . ALA A 1 298 ? -5.918 7.328 -3.016 1 97 298 ALA A CA 1
ATOM 2216 C C . ALA A 1 298 ? -5.195 7.48 -1.681 1 97 298 ALA A C 1
ATOM 2218 O O . ALA A 1 298 ? -5.723 7.09 -0.635 1 97 298 ALA A O 1
ATOM 2219 N N . ALA A 1 299 ? -4.027 8.047 -1.711 1 96.75 299 ALA A N 1
ATOM 2220 C CA . ALA A 1 299 ? -3.246 8.266 -0.495 1 96.75 299 ALA A CA 1
ATOM 2221 C C . ALA A 1 299 ? -3.963 9.211 0.459 1 96.75 299 ALA A C 1
ATOM 2223 O O . ALA A 1 299 ? -3.914 9.031 1.678 1 96.75 299 ALA A O 1
ATOM 2224 N N . ALA A 1 300 ? -4.648 10.195 -0.066 1 94.69 300 ALA A N 1
ATOM 2225 C CA . ALA A 1 300 ? -5.383 11.172 0.729 1 94.69 300 ALA A CA 1
ATOM 2226 C C . ALA A 1 300 ? -6.578 10.531 1.424 1 94.69 300 ALA A C 1
ATOM 2228 O O . ALA A 1 300 ? -7.246 11.172 2.242 1 94.69 300 ALA A O 1
ATOM 2229 N N . ARG A 1 301 ? -6.828 9.312 1.11 1 96.75 301 ARG A N 1
ATOM 2230 C CA . ARG A 1 301 ? -7.848 8.508 1.779 1 96.75 301 ARG A CA 1
ATOM 2231 C C . ARG A 1 301 ? -7.223 7.324 2.51 1 96.75 301 ARG A C 1
ATOM 2233 O O . ARG A 1 301 ? -7.934 6.434 2.984 1 96.75 301 ARG A O 1
ATOM 2240 N N . GLU A 1 302 ? -5.902 7.305 2.459 1 98.25 302 GLU A N 1
ATOM 2241 C CA . GLU A 1 302 ? -5.098 6.234 3.049 1 98.25 302 GLU A CA 1
ATOM 2242 C C . GLU A 1 302 ? -5.531 4.867 2.527 1 98.25 302 GLU A C 1
ATOM 2244 O O . GLU A 1 302 ? -5.668 3.918 3.301 1 98.25 302 GLU A O 1
ATOM 2249 N N . VAL A 1 303 ? -5.895 4.828 1.285 1 98.62 303 VAL A N 1
ATOM 2250 C CA . VAL A 1 303 ? -6.027 3.541 0.612 1 98.62 303 VAL A CA 1
ATOM 2251 C C . VAL A 1 303 ? -4.645 2.961 0.326 1 98.62 303 VAL A C 1
ATOM 2253 O O . VAL A 1 303 ? -3.846 3.568 -0.391 1 98.62 303 VAL A O 1
ATOM 2256 N N . ASP A 1 304 ? -4.379 1.798 0.896 1 98.81 304 ASP A N 1
ATOM 2257 C CA . ASP A 1 304 ? -3.076 1.161 0.712 1 98.81 304 ASP A CA 1
ATOM 2258 C C . ASP A 1 304 ? -3.07 0.273 -0.53 1 98.81 304 ASP A C 1
ATOM 2260 O O . ASP A 1 304 ? -4.09 -0.33 -0.874 1 98.81 304 ASP A O 1
ATOM 2264 N N . VAL A 1 305 ? -1.938 0.238 -1.17 1 98.88 305 VAL A N 1
ATOM 2265 C CA . VAL A 1 305 ? -1.715 -0.697 -2.268 1 98.88 305 VAL A CA 1
ATOM 2266 C C . VAL A 1 305 ? -0.783 -1.816 -1.812 1 98.88 305 VAL A C 1
ATOM 2268 O O . VAL A 1 305 ? 0.352 -1.561 -1.403 1 98.88 305 VAL A O 1
ATOM 2271 N N . LEU A 1 306 ? -1.259 -3.033 -1.896 1 98.81 306 LEU A N 1
ATOM 2272 C CA . LEU A 1 306 ? -0.473 -4.203 -1.521 1 98.81 306 LEU A CA 1
ATOM 2273 C C . LEU A 1 306 ? -0.023 -4.973 -2.758 1 98.81 306 LEU A C 1
ATOM 2275 O O . LEU A 1 306 ? -0.832 -5.27 -3.639 1 98.81 306 LEU A O 1
ATOM 2279 N N . GLY A 1 307 ? 1.245 -5.227 -2.771 1 98.12 307 GLY A N 1
ATOM 2280 C CA . GLY A 1 307 ? 1.729 -6.133 -3.801 1 98.12 307 GLY A CA 1
ATOM 2281 C C . GLY A 1 307 ? 1.524 -7.594 -3.453 1 98.12 307 GLY A C 1
ATOM 2282 O O . GLY A 1 307 ? 1.679 -7.992 -2.295 1 98.12 307 GLY A O 1
ATOM 2283 N N . VAL A 1 308 ? 1.159 -8.359 -4.461 1 98.06 308 VAL A N 1
ATOM 2284 C CA . VAL A 1 308 ? 1.014 -9.805 -4.301 1 98.06 308 VAL A CA 1
ATOM 2285 C C . VAL A 1 308 ? 1.906 -10.531 -5.305 1 98.06 308 VAL A C 1
ATOM 2287 O O . VAL A 1 308 ? 1.771 -10.336 -6.516 1 98.06 308 VAL A O 1
ATOM 2290 N N . PHE A 1 309 ? 2.826 -11.328 -4.734 1 96.62 309 PHE A N 1
ATOM 2291 C CA . PHE A 1 309 ? 3.766 -12.016 -5.613 1 96.62 309 PHE A CA 1
ATOM 2292 C C . PHE A 1 309 ? 3.902 -13.477 -5.219 1 96.62 309 PHE A C 1
ATOM 2294 O O . PHE A 1 309 ? 4.266 -13.789 -4.082 1 96.62 309 PHE A O 1
ATOM 2301 N N . ARG A 1 310 ? 3.613 -14.258 -6.191 1 96.56 310 ARG A N 1
ATOM 2302 C CA . ARG A 1 310 ? 3.615 -15.703 -5.957 1 96.56 310 ARG A CA 1
ATOM 2303 C C . ARG A 1 310 ? 2.754 -16.062 -4.754 1 96.56 310 ARG A C 1
ATOM 2305 O O . ARG A 1 310 ? 1.553 -15.789 -4.738 1 96.56 310 ARG A O 1
ATOM 2312 N N . TYR A 1 311 ? 3.355 -16.844 -3.799 1 98.5 311 TYR A N 1
ATOM 2313 C CA . TYR A 1 311 ? 2.68 -17.344 -2.605 1 98.5 311 TYR A CA 1
ATOM 2314 C C . TYR A 1 311 ? 3.662 -18.047 -1.674 1 98.5 311 TYR A C 1
ATOM 2316 O O . TYR A 1 311 ? 4.812 -18.281 -2.045 1 98.5 311 TYR A O 1
ATOM 2324 N N . MET A 1 312 ? 3.203 -18.219 -0.48 1 97.94 312 MET A N 1
ATOM 2325 C CA . MET A 1 312 ? 3.98 -18.984 0.493 1 97.94 312 MET A CA 1
ATOM 2326 C C . MET A 1 312 ? 3.066 -19.703 1.474 1 97.94 312 MET A C 1
ATOM 2328 O O . MET A 1 312 ? 2.023 -19.188 1.864 1 97.94 312 MET A O 1
ATOM 2332 N N . ASN A 1 313 ? 3.35 -20.922 1.738 1 97.88 313 ASN A N 1
ATOM 2333 C CA . ASN A 1 313 ? 2.682 -21.734 2.758 1 97.88 313 ASN A CA 1
ATOM 2334 C C . ASN A 1 313 ? 1.183 -21.844 2.49 1 97.88 313 ASN A C 1
ATOM 2336 O O . ASN A 1 313 ? 0.371 -21.656 3.4 1 97.88 313 ASN A O 1
ATOM 2340 N N . THR A 1 314 ? 0.861 -22.141 1.252 1 98.62 314 THR A N 1
ATOM 2341 C CA . THR A 1 314 ? -0.558 -22.109 0.914 1 98.62 314 THR A CA 1
ATOM 2342 C C . THR A 1 314 ? -1.093 -23.516 0.669 1 98.62 314 THR A C 1
ATOM 2344 O O . THR A 1 314 ? -2.289 -23.766 0.833 1 98.62 314 THR A O 1
ATOM 2347 N N . TRP A 1 315 ? -0.344 -24.484 0.288 1 98.5 315 TRP A N 1
ATOM 2348 C CA . TRP A 1 315 ? -0.803 -25.781 -0.209 1 98.5 315 TRP A CA 1
ATOM 2349 C C . TRP A 1 315 ? -1.646 -26.5 0.839 1 98.5 315 TRP A C 1
ATOM 2351 O O . TRP A 1 315 ? -2.723 -27.016 0.53 1 98.5 315 TRP A O 1
ATOM 2361 N N . PRO A 1 316 ? -1.212 -26.5 2.158 1 98.5 316 PRO A N 1
ATOM 2362 C CA . PRO A 1 316 ? -2.066 -27.188 3.135 1 98.5 316 PRO A CA 1
ATOM 2363 C C . PRO A 1 316 ? -3.471 -26.594 3.205 1 98.5 316 PRO A C 1
ATOM 2365 O O . PRO A 1 316 ? -4.457 -27.328 3.271 1 98.5 316 PRO A O 1
ATOM 2368 N N . LEU A 1 317 ? -3.541 -25.312 3.127 1 98.69 317 LEU A N 1
ATOM 2369 C CA . LEU A 1 317 ? -4.848 -24.656 3.201 1 98.69 317 LEU A CA 1
ATOM 2370 C C . LEU A 1 317 ? -5.641 -24.891 1.921 1 98.69 317 LEU A C 1
ATOM 2372 O O . LEU A 1 317 ? -6.855 -25.125 1.97 1 98.69 317 LEU A O 1
ATOM 2376 N N . CYS A 1 318 ? -4.98 -24.828 0.786 1 98.81 318 CYS A N 1
ATOM 2377 C CA . CYS A 1 318 ? -5.645 -25.125 -0.476 1 98.81 318 CYS A CA 1
ATOM 2378 C C . CYS A 1 318 ? -6.246 -26.531 -0.45 1 98.81 318 CYS A C 1
ATOM 2380 O O . CYS A 1 318 ? -7.414 -26.719 -0.798 1 98.81 318 CYS A O 1
ATOM 2382 N N . LEU A 1 319 ? -5.477 -27.469 -0.004 1 98.75 319 LEU A N 1
ATOM 2383 C CA . LEU A 1 319 ? -5.934 -28.859 0.025 1 98.75 319 LEU A CA 1
ATOM 2384 C C . LEU A 1 319 ? -7.086 -29.031 1.01 1 98.75 319 LEU A C 1
ATOM 2386 O O . LEU A 1 319 ? -8.016 -29.797 0.758 1 98.75 319 LEU A O 1
ATOM 2390 N N . GLU A 1 320 ? -7.02 -28.266 2.109 1 98.62 320 GLU A N 1
ATOM 2391 C CA . GLU A 1 320 ? -8.125 -28.312 3.064 1 98.62 320 GLU A CA 1
ATOM 2392 C C . GLU A 1 320 ? -9.406 -27.75 2.455 1 98.62 320 GLU A C 1
ATOM 2394 O O . GLU A 1 320 ? -10.484 -28.328 2.641 1 98.62 320 GLU A O 1
ATOM 2399 N N . PHE A 1 321 ? -9.297 -26.719 1.734 1 98.75 321 PHE A N 1
ATOM 2400 C CA . PHE A 1 321 ? -10.461 -26.109 1.094 1 98.75 321 PHE A CA 1
ATOM 2401 C C . PHE A 1 321 ? -11.062 -27.062 0.061 1 98.75 321 PHE A C 1
ATOM 2403 O O . PHE A 1 321 ? -12.281 -27.172 -0.055 1 98.75 321 PHE A O 1
ATOM 2410 N N . LEU A 1 322 ? -10.227 -27.734 -0.68 1 98.62 322 LEU A N 1
ATOM 2411 C CA . LEU A 1 322 ? -10.695 -28.672 -1.691 1 98.62 322 LEU A CA 1
ATOM 2412 C C . LEU A 1 322 ? -11.305 -29.906 -1.042 1 98.62 322 LEU A C 1
ATOM 2414 O O . LEU A 1 322 ? -12.391 -30.344 -1.425 1 98.62 322 LEU A O 1
ATOM 2418 N N . ARG A 1 323 ? -10.656 -30.422 -0.053 1 98.44 323 ARG A N 1
ATOM 2419 C CA . ARG A 1 323 ? -11.086 -31.641 0.639 1 98.44 323 ARG A CA 1
ATOM 2420 C C . ARG A 1 323 ? -12.445 -31.422 1.301 1 98.44 323 ARG A C 1
ATOM 2422 O O . ARG A 1 323 ? -13.312 -32.312 1.238 1 98.44 323 ARG A O 1
ATOM 2429 N N . SER A 1 324 ? -12.641 -30.25 1.903 1 98.25 324 SER A N 1
ATOM 2430 C CA . SER A 1 324 ? -13.844 -29.953 2.674 1 98.25 324 SER A CA 1
ATOM 2431 C C . SER A 1 324 ? -15 -29.562 1.764 1 98.25 324 SER A C 1
ATOM 2433 O O . SER A 1 324 ? -16.156 -29.516 2.195 1 98.25 324 SER A O 1
ATOM 2435 N N . GLY A 1 325 ? -14.641 -29.188 0.588 1 97.62 325 GLY A N 1
ATOM 2436 C CA . GLY A 1 325 ? -15.664 -28.734 -0.337 1 97.62 325 GLY A CA 1
ATOM 2437 C C . GLY A 1 325 ? -15.977 -27.25 -0.201 1 97.62 325 GLY A C 1
ATOM 2438 O O . GLY A 1 325 ? -16.891 -26.734 -0.863 1 97.62 325 GLY A O 1
ATOM 2439 N N . LYS A 1 326 ? -15.25 -26.578 0.592 1 98.12 326 LYS A N 1
ATOM 2440 C CA . LYS A 1 326 ? -15.438 -25.125 0.72 1 98.12 326 LYS A CA 1
ATOM 2441 C C . LYS A 1 326 ? -15.148 -24.422 -0.597 1 98.12 326 LYS A C 1
ATOM 2443 O O . LYS A 1 326 ? -15.711 -23.359 -0.876 1 98.12 326 LYS A O 1
ATOM 2448 N N . ILE A 1 327 ? -14.219 -24.984 -1.355 1 98.56 327 ILE A N 1
ATOM 2449 C CA . ILE A 1 327 ? -13.938 -24.5 -2.701 1 98.56 327 ILE A CA 1
ATOM 2450 C C . ILE A 1 327 ? -14.062 -25.656 -3.701 1 98.56 327 ILE A C 1
ATOM 2452 O O . ILE A 1 327 ? -13.562 -26.75 -3.459 1 98.56 327 ILE A O 1
ATOM 2456 N N . ASP A 1 328 ? -14.758 -25.422 -4.727 1 97.94 328 ASP A N 1
ATOM 2457 C CA . ASP A 1 328 ? -14.836 -26.344 -5.855 1 97.94 328 ASP A CA 1
ATOM 2458 C C . ASP A 1 328 ? -14.164 -25.75 -7.094 1 97.94 328 ASP A C 1
ATOM 2460 O O . ASP A 1 328 ? -14.68 -24.812 -7.699 1 97.94 328 ASP A O 1
ATOM 2464 N N . VAL A 1 329 ? -13.109 -26.344 -7.516 1 97.44 329 VAL A N 1
ATOM 2465 C CA . VAL A 1 329 ? -12.352 -25.781 -8.625 1 97.44 329 VAL A CA 1
ATOM 2466 C C . VAL A 1 329 ? -12.68 -26.531 -9.914 1 97.44 329 VAL A C 1
ATOM 2468 O O . VAL A 1 329 ? -12.195 -26.172 -10.992 1 97.44 329 VAL A O 1
ATOM 2471 N N . LYS A 1 330 ? -13.445 -27.547 -9.859 1 95.88 330 LYS A N 1
ATOM 2472 C CA . LYS A 1 330 ? -13.719 -28.438 -10.992 1 95.88 330 LYS A CA 1
ATOM 2473 C C . LYS A 1 330 ? -14.297 -27.641 -12.164 1 95.88 330 LYS A C 1
ATOM 2475 O O . LYS A 1 330 ? -13.898 -27.859 -13.312 1 95.88 330 LYS A O 1
ATOM 2480 N N . PRO A 1 331 ? -15.203 -26.656 -11.867 1 94.44 331 PRO A N 1
ATOM 2481 C CA . PRO A 1 331 ? -15.781 -25.906 -12.984 1 94.44 331 PRO A CA 1
ATOM 2482 C C . PRO A 1 331 ? -14.742 -25.078 -13.734 1 94.44 331 PRO A C 1
ATOM 2484 O O . PRO A 1 331 ? -14.992 -24.625 -14.852 1 94.44 331 PRO A O 1
ATOM 2487 N N . LEU A 1 332 ? -13.602 -24.812 -13.164 1 95.06 332 LEU A N 1
ATOM 2488 C CA . LEU A 1 332 ? -12.57 -24 -13.797 1 95.06 332 LEU A CA 1
ATOM 2489 C C . LEU A 1 332 ? -11.734 -24.828 -14.773 1 95.06 332 LEU A C 1
ATOM 2491 O O . LEU A 1 332 ? -11.008 -24.281 -15.594 1 95.06 332 LEU A O 1
ATOM 2495 N N . ILE A 1 333 ? -11.789 -26.141 -14.602 1 94.12 333 ILE A N 1
ATOM 2496 C CA . ILE A 1 333 ? -11.094 -27.062 -15.5 1 94.12 333 ILE A CA 1
ATOM 2497 C C . ILE A 1 333 ? -11.969 -27.359 -16.703 1 94.12 333 ILE A C 1
ATOM 2499 O O . ILE A 1 333 ? -12.82 -28.266 -16.656 1 94.12 333 ILE A O 1
ATOM 2503 N N . THR A 1 334 ? -11.719 -26.719 -17.859 1 89.75 334 THR A N 1
ATOM 2504 C CA . THR A 1 334 ? -12.695 -26.75 -18.938 1 89.75 334 THR A CA 1
ATOM 2505 C C . THR A 1 334 ? -12.234 -27.672 -20.062 1 89.75 334 THR A C 1
ATOM 2507 O O . THR A 1 334 ? -13.062 -28.234 -20.781 1 89.75 334 THR A O 1
ATOM 2510 N N . HIS A 1 335 ? -10.938 -27.781 -20.297 1 90.88 335 HIS A N 1
ATOM 2511 C CA . HIS A 1 335 ? -10.414 -28.594 -21.391 1 90.88 335 HIS A CA 1
ATOM 2512 C C . HIS A 1 335 ? -9.32 -29.531 -20.891 1 90.88 335 HIS A C 1
ATOM 2514 O O . HIS A 1 335 ? -8.586 -29.203 -19.969 1 90.88 335 HIS A O 1
ATOM 2520 N N . ARG A 1 336 ? -9.273 -30.656 -21.516 1 93.69 336 ARG A N 1
ATOM 2521 C CA . ARG A 1 336 ? -8.266 -31.688 -21.25 1 93.69 336 ARG A CA 1
ATOM 2522 C C . ARG A 1 336 ? -7.59 -32.156 -22.531 1 93.69 336 ARG A C 1
ATOM 2524 O O . ARG A 1 336 ? -8.266 -32.438 -23.531 1 93.69 336 ARG A O 1
ATOM 2531 N N . PHE A 1 337 ? -6.336 -32.156 -22.5 1 94 337 PHE A N 1
ATOM 2532 C CA . PHE A 1 337 ? -5.559 -32.594 -23.641 1 94 337 PHE A CA 1
ATOM 2533 C C . PHE A 1 337 ? -4.512 -33.625 -23.234 1 94 337 PHE A C 1
ATOM 2535 O O . PHE A 1 337 ? -4.07 -33.625 -22.078 1 94 337 PHE A O 1
ATOM 2542 N N . GLY A 1 338 ? -4.117 -34.406 -24.188 1 92.88 338 GLY A N 1
ATOM 2543 C CA . GLY A 1 338 ? -3 -35.312 -23.953 1 92.88 338 GLY A CA 1
ATOM 2544 C C . GLY A 1 338 ? -1.649 -34.656 -24.156 1 92.88 338 GLY A C 1
ATOM 2545 O O . GLY A 1 338 ? -1.566 -33.438 -24.297 1 92.88 338 GLY A O 1
ATOM 2546 N N . PHE A 1 339 ? -0.589 -35.5 -24.141 1 94.12 339 PHE A N 1
ATOM 2547 C CA . PHE A 1 339 ? 0.765 -34.938 -24.156 1 94.12 339 PHE A CA 1
ATOM 2548 C C . PHE A 1 339 ? 1.442 -35.219 -25.484 1 94.12 339 PHE A C 1
ATOM 2550 O O . PHE A 1 339 ? 2.662 -35.062 -25.609 1 94.12 339 PHE A O 1
ATOM 2557 N N . SER A 1 340 ? 0.729 -35.406 -26.5 1 94.19 340 SER A N 1
ATOM 2558 C CA . SER A 1 340 ? 1.315 -35.5 -27.828 1 94.19 340 SER A CA 1
ATOM 2559 C C . SER A 1 340 ? 1.624 -34.094 -28.375 1 94.19 340 SER A C 1
ATOM 2561 O O . SER A 1 340 ? 1.11 -33.094 -27.859 1 94.19 340 SER A O 1
ATOM 2563 N N . GLN A 1 341 ? 2.504 -34.031 -29.391 1 95 341 GLN A N 1
ATOM 2564 C CA . GLN A 1 341 ? 2.861 -32.75 -30 1 95 341 GLN A CA 1
ATOM 2565 C C . GLN A 1 341 ? 1.617 -31.969 -30.406 1 95 341 GLN A C 1
ATOM 2567 O O . GLN A 1 341 ? 1.48 -30.781 -30.078 1 95 341 GLN A O 1
ATOM 2572 N N . LYS A 1 342 ? 0.746 -32.625 -31.062 1 95 342 LYS A N 1
ATOM 2573 C CA . LYS A 1 342 ? -0.466 -32 -31.578 1 95 342 LYS A CA 1
ATOM 2574 C C . LYS A 1 342 ? -1.364 -31.531 -30.438 1 95 342 LYS A C 1
ATOM 2576 O O . LYS A 1 342 ? -1.911 -30.438 -30.469 1 95 342 LYS A O 1
ATOM 2581 N N . GLU A 1 343 ? -1.49 -32.312 -29.453 1 93.69 343 GLU A N 1
ATOM 2582 C CA . GLU A 1 343 ? -2.383 -32 -28.344 1 93.69 343 GLU A CA 1
ATOM 2583 C C . GLU A 1 343 ? -1.839 -30.828 -27.516 1 93.69 343 GLU A C 1
ATOM 2585 O O . GLU A 1 343 ? -2.604 -30 -27.031 1 93.69 343 GLU A O 1
ATOM 2590 N N . VAL A 1 344 ? -0.546 -30.828 -27.312 1 94.5 344 VAL A N 1
ATOM 2591 C CA . VAL A 1 344 ? 0.058 -29.734 -26.562 1 94.5 344 VAL A CA 1
ATOM 2592 C C . VAL A 1 344 ? -0.144 -28.422 -27.328 1 94.5 344 VAL A C 1
ATOM 2594 O O . VAL A 1 344 ? -0.482 -27.406 -26.734 1 94.5 344 VAL A O 1
ATOM 2597 N N . GLU A 1 345 ? 0.011 -28.453 -28.594 1 94.56 345 GLU A N 1
ATOM 2598 C CA . GLU A 1 345 ? -0.205 -27.266 -29.406 1 94.56 345 GLU A CA 1
ATOM 2599 C C . GLU A 1 345 ? -1.659 -26.812 -29.344 1 94.56 345 GLU A C 1
ATOM 2601 O O . GLU A 1 345 ? -1.935 -25.609 -29.203 1 94.56 345 GLU A O 1
ATOM 2606 N N . GLU A 1 346 ? -2.541 -27.75 -29.422 1 93.5 346 GLU A N 1
ATOM 2607 C CA . GLU A 1 346 ? -3.965 -27.422 -29.344 1 93.5 346 GLU A CA 1
ATOM 2608 C C . GLU A 1 346 ? -4.332 -26.844 -27.984 1 93.5 346 GLU A C 1
ATOM 2610 O O . GLU A 1 346 ? -5.164 -25.938 -27.906 1 93.5 346 GLU A O 1
ATOM 2615 N N . ALA A 1 347 ? -3.766 -27.438 -26.984 1 93.88 347 ALA A N 1
ATOM 2616 C CA . ALA A 1 347 ? -4.027 -26.953 -25.625 1 93.88 347 ALA A CA 1
ATOM 2617 C C . ALA A 1 347 ? -3.635 -25.484 -25.484 1 93.88 347 ALA A C 1
ATOM 2619 O O . ALA A 1 347 ? -4.391 -24.688 -24.922 1 93.88 347 ALA A O 1
ATOM 2620 N N . PHE A 1 348 ? -2.48 -25.125 -25.984 1 94.62 348 PHE A N 1
ATOM 2621 C CA . PHE A 1 348 ? -1.993 -23.75 -25.875 1 94.62 348 PHE A CA 1
ATOM 2622 C C . PHE A 1 348 ? -2.795 -22.812 -26.781 1 94.62 348 PHE A C 1
ATOM 2624 O O . PHE A 1 348 ? -3.041 -21.656 -26.422 1 94.62 348 PHE A O 1
ATOM 2631 N N . GLU A 1 349 ? -3.227 -23.281 -27.938 1 91.94 349 GLU A N 1
ATOM 2632 C CA . GLU A 1 349 ? -4.078 -22.484 -28.812 1 91.94 349 GLU A CA 1
ATOM 2633 C C . GLU A 1 349 ? -5.422 -22.188 -28.156 1 91.94 349 GLU A C 1
ATOM 2635 O O . GLU A 1 349 ? -5.914 -21.062 -28.234 1 91.94 349 GLU A O 1
ATOM 2640 N N . THR A 1 350 ? -5.922 -23.203 -27.578 1 90.38 350 THR A N 1
ATOM 2641 C CA . THR A 1 350 ? -7.199 -23.062 -26.875 1 90.38 350 THR A CA 1
ATOM 2642 C C . THR A 1 350 ? -7.078 -22.062 -25.734 1 90.38 350 THR A C 1
ATOM 2644 O O . THR A 1 350 ? -7.945 -21.203 -25.562 1 90.38 350 THR A O 1
ATOM 2647 N N . SER A 1 351 ? -6.023 -22.172 -24.953 1 89.94 351 SER A N 1
ATOM 2648 C CA . SER A 1 351 ? -5.797 -21.281 -23.828 1 89.94 351 SER A CA 1
ATOM 2649 C C . SER A 1 351 ? -5.566 -19.844 -24.281 1 89.94 351 SER A C 1
ATOM 2651 O O . SER A 1 351 ? -6.012 -18.906 -23.625 1 89.94 351 SER A O 1
ATOM 2653 N N . ALA A 1 352 ? -4.938 -19.656 -25.391 1 87.56 352 ALA A N 1
ATOM 2654 C CA . ALA A 1 352 ? -4.617 -18.328 -25.906 1 87.56 352 ALA A CA 1
ATOM 2655 C C . ALA A 1 352 ? -5.867 -17.625 -26.422 1 87.56 352 ALA A C 1
ATOM 2657 O O . ALA A 1 352 ? -5.973 -16.391 -26.359 1 87.56 352 ALA A O 1
ATOM 2658 N N . ARG A 1 353 ? -6.723 -18.344 -27 1 79.69 353 ARG A N 1
ATOM 2659 C CA . ARG A 1 353 ? -7.945 -17.781 -27.562 1 79.69 353 ARG A CA 1
ATOM 2660 C C . ARG A 1 353 ? -8.852 -17.25 -26.469 1 79.69 353 ARG A C 1
ATOM 2662 O O . ARG A 1 353 ? -9.594 -16.281 -26.672 1 79.69 353 ARG A O 1
ATOM 2669 N N . GLY A 1 354 ? -8.602 -17.734 -25.312 1 73.06 354 GLY A N 1
ATOM 2670 C CA . GLY A 1 354 ? -9.484 -17.328 -24.234 1 73.06 354 GLY A CA 1
ATOM 2671 C C . GLY A 1 354 ? -10.93 -17.719 -24.453 1 73.06 354 GLY A C 1
ATOM 2672 O O . GLY A 1 354 ? -11.203 -18.828 -24.953 1 73.06 354 GLY A O 1
ATOM 2673 N N . GLY A 1 355 ? -11.938 -16.828 -24.078 1 65.56 355 GLY A N 1
ATOM 2674 C CA . GLY A 1 355 ? -13.352 -17.125 -24.234 1 65.56 355 GLY A CA 1
ATOM 2675 C C . GLY A 1 355 ? -13.875 -18.109 -23.219 1 65.56 355 GLY A C 1
ATOM 2676 O O . GLY A 1 355 ? -13.836 -17.859 -22.016 1 65.56 355 GLY A O 1
ATOM 2677 N N . ASN A 1 356 ? -14.18 -19.297 -23.75 1 66.25 356 ASN A N 1
ATOM 2678 C CA . ASN A 1 356 ? -14.789 -20.312 -22.891 1 66.25 356 ASN A CA 1
ATOM 2679 C C . ASN A 1 356 ? -13.727 -21.141 -22.172 1 66.25 356 ASN A C 1
ATOM 2681 O O . ASN A 1 356 ? -14.055 -21.969 -21.328 1 66.25 356 ASN A O 1
ATOM 2685 N N . ALA A 1 357 ? -12.516 -20.844 -22.484 1 73.38 357 ALA A N 1
ATOM 2686 C CA . ALA A 1 357 ? -11.43 -21.562 -21.828 1 73.38 357 ALA A CA 1
ATOM 2687 C C . ALA A 1 357 ? -10.938 -20.797 -20.594 1 73.38 357 ALA A C 1
ATOM 2689 O O . ALA A 1 357 ? -10.43 -19.672 -20.719 1 73.38 357 ALA A O 1
ATOM 2690 N N . ILE A 1 358 ? -11.156 -21.391 -19.484 1 75.5 358 ILE A N 1
ATOM 2691 C CA . ILE A 1 358 ? -10.68 -20.781 -18.234 1 75.5 358 ILE A CA 1
ATOM 2692 C C . ILE A 1 358 ? -9.344 -21.422 -17.844 1 75.5 358 ILE A C 1
ATOM 2694 O O . ILE A 1 358 ? -8.336 -20.719 -17.719 1 75.5 358 ILE A O 1
ATOM 2698 N N . LYS A 1 359 ? -9.359 -22.719 -17.688 1 82.19 359 LYS A N 1
ATOM 2699 C CA . LYS A 1 359 ? -8.141 -23.469 -17.438 1 82.19 359 LYS A CA 1
ATOM 2700 C C . LYS A 1 359 ? -8.062 -24.719 -18.312 1 82.19 359 LYS A C 1
ATOM 2702 O O . LYS A 1 359 ? -8.992 -25.531 -18.328 1 82.19 359 LYS A O 1
ATOM 2707 N N . SER A 1 360 ? -7 -24.797 -19.078 1 76.12 360 SER A N 1
ATOM 2708 C CA . SER A 1 360 ? -6.695 -25.984 -19.859 1 76.12 360 SER A CA 1
ATOM 2709 C C . SER A 1 360 ? -5.605 -26.828 -19.203 1 76.12 360 SER A C 1
ATOM 2711 O O . SER A 1 360 ? -4.648 -26.281 -18.641 1 76.12 360 SER A O 1
ATOM 2713 N N . SER A 1 361 ? -5.871 -28.047 -19.141 1 78.75 361 SER A N 1
ATOM 2714 C CA . SER A 1 361 ? -4.906 -28.969 -18.531 1 78.75 361 SER A CA 1
ATOM 2715 C C . SER A 1 361 ? -4.391 -29.984 -19.547 1 78.75 361 SER A C 1
ATOM 2717 O O . SER A 1 361 ? -5.145 -30.453 -20.391 1 78.75 361 SER A O 1
ATOM 2719 N N . ALA A 1 362 ? -3.137 -30.25 -19.578 1 65.81 362 ALA A N 1
ATOM 2720 C CA . ALA A 1 362 ? -2.514 -31.297 -20.391 1 65.81 362 ALA A CA 1
ATOM 2721 C C . ALA A 1 362 ? -2.221 -32.531 -19.531 1 65.81 362 ALA A C 1
ATOM 2723 O O . ALA A 1 362 ? -1.646 -32.438 -18.453 1 65.81 362 ALA A O 1
ATOM 2724 N N . HIS A 1 363 ? -2.916 -33.719 -19.906 1 63.88 363 HIS A N 1
ATOM 2725 C CA . HIS A 1 363 ? -2.811 -34.969 -19.156 1 63.88 363 HIS A CA 1
ATOM 2726 C C . HIS A 1 363 ? -2.057 -36.031 -19.953 1 63.88 363 HIS A C 1
ATOM 2728 O O . HIS A 1 363 ? -2.096 -36.031 -21.188 1 63.88 363 HIS A O 1
ATOM 2734 N N . ARG A 1 364 ? -1.129 -36.781 -19.375 1 48.47 364 ARG A N 1
ATOM 2735 C CA . ARG A 1 364 ? -0.787 -38.062 -19.969 1 48.47 364 ARG A CA 1
ATOM 2736 C C . ARG A 1 364 ? -1.911 -39.094 -19.766 1 48.47 364 ARG A C 1
ATOM 2738 O O . ARG A 1 364 ? -2.266 -39.406 -18.625 1 48.47 364 ARG A O 1
ATOM 2745 N N . ILE A 1 365 ? -2.883 -39.125 -20.562 1 36.22 365 ILE A N 1
ATOM 2746 C CA . ILE A 1 365 ? -3.844 -40.25 -20.516 1 36.22 365 ILE A CA 1
ATOM 2747 C C . ILE A 1 365 ? -3.113 -41.562 -20.625 1 36.22 365 ILE A C 1
ATOM 2749 O O . ILE A 1 365 ? -2.443 -41.844 -21.625 1 36.22 365 ILE A O 1
ATOM 2753 N N . MET A 1 366 ? -2.668 -42.219 -19.641 1 31.94 366 MET A N 1
ATOM 2754 C CA . MET A 1 366 ? -2.373 -43.625 -19.859 1 31.94 366 MET A CA 1
ATOM 2755 C C . MET A 1 366 ? -3.443 -44.281 -20.719 1 31.94 366 MET A C 1
ATOM 2757 O O . MET A 1 366 ? -4.613 -43.906 -20.672 1 31.94 366 MET A O 1
ATOM 2761 N N . GLN A 1 367 ? -3.021 -45.031 -21.75 1 28.72 367 GLN A N 1
ATOM 2762 C CA . GLN A 1 367 ? -3.725 -46.031 -22.547 1 28.72 367 GLN A CA 1
ATOM 2763 C C . GLN A 1 367 ? -4.625 -46.906 -21.688 1 28.72 367 GLN A C 1
ATOM 2765 O O . GLN A 1 367 ? -4.164 -47.875 -21.094 1 28.72 367 GLN A O 1
ATOM 2770 N N . MET A 1 368 ? -5.367 -46.469 -20.781 1 28.86 368 MET A N 1
ATOM 2771 C CA . MET A 1 368 ? -6.426 -47.344 -20.312 1 28.86 368 MET A CA 1
ATOM 2772 C C . MET A 1 368 ? -7.211 -47.938 -21.484 1 28.86 368 MET A C 1
ATOM 2774 O O . MET A 1 368 ? -8.109 -48.75 -21.281 1 28.86 368 MET A O 1
ATOM 2778 N N . MET A 1 369 ? -7.016 -47.469 -22.703 1 28.58 369 MET A N 1
ATOM 2779 C CA . MET A 1 369 ? -7.766 -48.219 -23.703 1 28.58 369 MET A CA 1
ATOM 2780 C C . MET A 1 369 ? -7.289 -49.656 -23.766 1 28.58 369 MET A C 1
ATOM 2782 O O . MET A 1 369 ? -8 -50.531 -24.266 1 28.58 369 MET A O 1
ATOM 2786 N N . ARG A 1 370 ? -5.988 -50 -23.531 1 27.66 370 ARG A N 1
ATOM 2787 C CA . ARG A 1 370 ? -5.684 -51.406 -23.734 1 27.66 370 ARG A CA 1
ATOM 2788 C C . ARG A 1 370 ? -6.352 -52.25 -22.688 1 27.66 370 ARG A C 1
ATOM 2790 O O . ARG A 1 370 ? -6.656 -53.438 -22.922 1 27.66 370 ARG A O 1
ATOM 2797 N N . MET A 1 371 ? -6.469 -51.719 -21.453 1 27.88 371 MET A N 1
ATOM 2798 C CA . MET A 1 371 ? -7.012 -52.719 -20.516 1 27.88 371 MET A CA 1
ATOM 2799 C C . MET A 1 371 ? -8.492 -52.969 -20.797 1 27.88 371 MET A C 1
ATOM 2801 O O . MET A 1 371 ? -9.023 -54 -20.422 1 27.88 371 MET A O 1
ATOM 2805 N N . MET A 1 372 ? -9.211 -52 -21.359 1 29.33 372 MET A N 1
ATOM 2806 C CA . MET A 1 372 ? -10.578 -52.438 -21.594 1 29.33 372 MET A CA 1
ATOM 2807 C C . MET A 1 372 ? -10.633 -53.469 -22.703 1 29.33 372 MET A C 1
ATOM 2809 O O . MET A 1 372 ? -11.641 -54.188 -22.859 1 29.33 372 MET A O 1
ATOM 2813 N N . GLN A 1 373 ? -9.625 -53.469 -23.641 1 26.5 373 GLN A N 1
ATOM 2814 C CA . GLN A 1 373 ? -9.805 -54.469 -24.703 1 26.5 373 GLN A CA 1
ATOM 2815 C C . GLN A 1 373 ? -9.547 -55.875 -24.172 1 26.5 373 GLN A C 1
ATOM 2817 O O . GLN A 1 373 ? -10.109 -56.844 -24.688 1 26.5 373 GLN A O 1
ATOM 2822 N N . GLN A 1 374 ? -8.508 -55.969 -23.312 1 28.12 374 GLN A N 1
ATOM 2823 C CA . GLN A 1 374 ? -8.219 -57.344 -23 1 28.12 374 GLN A CA 1
ATOM 2824 C C . GLN A 1 374 ? -9.375 -58 -22.234 1 28.12 374 GLN A C 1
ATOM 2826 O O . GLN A 1 374 ? -9.469 -59.219 -22.156 1 28.12 374 GLN A O 1
ATOM 2831 N N . GLU A 1 375 ? -10.062 -57.094 -21.438 1 30.95 375 GLU A N 1
ATOM 2832 C CA . GLU A 1 375 ? -11.086 -57.812 -20.703 1 30.95 375 GLU A CA 1
ATOM 2833 C C . GLU A 1 375 ? -12.125 -58.438 -21.641 1 30.95 375 GLU A C 1
ATOM 2835 O O . GLU A 1 375 ? -13.008 -59.188 -21.203 1 30.95 375 GLU A O 1
ATOM 2840 N N . GLN A 1 376 ? -12.094 -57.875 -22.922 1 27.55 376 GLN A N 1
ATOM 2841 C CA . GLN A 1 376 ? -13.148 -58.531 -23.703 1 27.55 376 GLN A CA 1
ATOM 2842 C C . GLN A 1 376 ? -12.836 -60 -23.906 1 27.55 376 GLN A C 1
ATOM 2844 O O . GLN A 1 376 ? -13.742 -60.781 -24.156 1 27.55 376 GLN A O 1
ATOM 2849 N N . SER A 1 377 ? -11.539 -60.156 -24.172 1 28.78 377 SER A N 1
ATOM 2850 C CA . SER A 1 377 ? -11.328 -61.469 -24.75 1 28.78 377 SER A CA 1
ATOM 2851 C C . SER A 1 377 ? -11.586 -62.562 -23.719 1 28.78 377 SER A C 1
ATOM 2853 O O . SER A 1 377 ? -11.68 -63.75 -24.078 1 28.78 377 SER A O 1
ATOM 2855 N N . MET A 1 378 ? -11.281 -62.062 -22.438 1 27.41 378 MET A N 1
ATOM 2856 C CA . MET A 1 378 ? -11.234 -63.219 -21.578 1 27.41 378 MET A CA 1
ATOM 2857 C C . MET A 1 378 ? -12.641 -63.781 -21.375 1 27.41 378 MET A C 1
ATOM 2859 O O . MET A 1 378 ? -12.828 -64.688 -20.547 1 27.41 378 MET A O 1
ATOM 2863 N N . GLN A 1 379 ? -13.625 -63 -22 1 26.81 379 GLN A N 1
ATOM 2864 C CA . GLN A 1 379 ? -14.953 -63.469 -21.609 1 26.81 379 GLN A CA 1
ATOM 2865 C C . GLN A 1 379 ? -15.227 -64.875 -22.125 1 26.81 379 GLN A C 1
ATOM 2867 O O . GLN A 1 379 ? -16.375 -65.312 -22.172 1 26.81 379 GLN A O 1
ATOM 2872 N N . GLN A 1 380 ? -14.195 -65.438 -22.703 1 23.23 380 GLN A N 1
ATOM 2873 C CA . GLN A 1 380 ? -14.781 -66.625 -23.344 1 23.23 380 GLN A CA 1
ATOM 2874 C C . GLN A 1 380 ? -15.516 -67.438 -22.328 1 23.23 380 GLN A C 1
ATOM 2876 O O . GLN A 1 380 ? -16.547 -68.062 -22.641 1 23.23 380 GLN A O 1
ATOM 2881 N N . LYS A 1 381 ? -14.758 -67.875 -21.375 1 27.14 381 LYS A N 1
ATOM 2882 C CA . LYS A 1 381 ? -15.156 -69.25 -21.125 1 27.14 381 LYS A CA 1
ATOM 2883 C C . LYS A 1 381 ? -16.422 -69.312 -20.281 1 27.14 381 LYS A C 1
ATOM 2885 O O . LYS A 1 381 ? -16.531 -68.625 -19.25 1 27.14 381 LYS A O 1
ATOM 2890 N N . PRO A 1 382 ? -17.703 -69.812 -20.688 1 25.41 382 PRO A N 1
ATOM 2891 C CA . PRO A 1 382 ? -19.094 -69.812 -20.203 1 25.41 382 PRO A CA 1
ATOM 2892 C C . PRO A 1 382 ? -19.219 -70.375 -18.781 1 25.41 382 PRO A C 1
ATOM 2894 O O . PRO A 1 382 ? -20.344 -70.562 -18.281 1 25.41 382 PRO A O 1
ATOM 2897 N N . GLU A 1 383 ? -18.156 -70.5 -18.047 1 21.62 383 GLU A N 1
ATOM 2898 C CA . GLU A 1 383 ? -18.562 -71.562 -17.125 1 21.62 383 GLU A CA 1
ATOM 2899 C C . GLU A 1 383 ? -19.719 -71.125 -16.234 1 21.62 383 GLU A C 1
ATOM 2901 O O . GLU A 1 383 ? -19.828 -69.938 -15.914 1 21.62 383 GLU A O 1
ATOM 2906 N N . LYS A 1 384 ? -20.625 -72.062 -15.789 1 21.69 384 LYS A N 1
ATOM 2907 C CA . LYS A 1 384 ? -21.984 -72.188 -15.289 1 21.69 384 LYS A CA 1
ATOM 2908 C C . LYS A 1 384 ? -22.156 -71.438 -13.961 1 21.69 384 LYS A C 1
ATOM 2910 O O . LYS A 1 384 ? -23.281 -71.25 -13.5 1 21.69 384 LYS A O 1
ATOM 2915 N N . GLU A 1 385 ? -21.062 -71.25 -13.156 1 18.86 385 GLU A N 1
ATOM 2916 C CA . GLU A 1 385 ? -21.625 -71.375 -11.812 1 18.86 385 GLU A CA 1
ATOM 2917 C C . GLU A 1 385 ? -22.438 -70.188 -11.414 1 18.86 385 GLU A C 1
ATOM 2919 O O . GLU A 1 385 ? -22.094 -69.062 -11.781 1 18.86 385 GLU A O 1
ATOM 2924 N N . LYS A 1 386 ? -23.609 -70.375 -10.727 1 22.19 386 LYS A N 1
ATOM 2925 C CA . LYS A 1 386 ? -24.906 -69.812 -10.359 1 22.19 386 LYS A CA 1
ATOM 2926 C C . LYS A 1 386 ? -24.75 -68.625 -9.445 1 22.19 386 LYS A C 1
ATOM 2928 O O . LYS A 1 386 ? -25.719 -67.938 -9.109 1 22.19 386 LYS A O 1
ATOM 2933 N N . LYS A 1 387 ? -23.562 -68.375 -8.688 1 20.5 387 LYS A N 1
ATOM 2934 C CA . LYS A 1 387 ? -23.906 -67.688 -7.441 1 20.5 387 LYS A CA 1
ATOM 2935 C C . LYS A 1 387 ? -24.453 -66.312 -7.711 1 20.5 387 LYS A C 1
ATOM 2937 O O . LYS A 1 387 ? -23.938 -65.562 -8.562 1 20.5 387 LYS A O 1
ATOM 2942 N N . ASP A 1 388 ? -25.656 -65.875 -7.234 1 19.75 388 ASP A N 1
ATOM 2943 C CA . ASP A 1 388 ? -26.781 -64.938 -7.32 1 19.75 388 ASP A CA 1
ATOM 2944 C C . ASP A 1 388 ? -26.375 -63.531 -6.914 1 19.75 388 ASP A C 1
ATOM 2946 O O . ASP A 1 388 ? -27.219 -62.656 -6.789 1 19.75 388 ASP A O 1
ATOM 2950 N N . GLN A 1 389 ? -25 -63.219 -6.664 1 19.33 389 GLN A N 1
ATOM 2951 C CA . GLN A 1 389 ? -24.906 -62.062 -5.766 1 19.33 389 GLN A CA 1
ATOM 2952 C C . GLN A 1 389 ? -25.438 -60.781 -6.426 1 19.33 389 GLN A C 1
ATOM 2954 O O . GLN A 1 389 ? -25.078 -60.469 -7.562 1 19.33 389 GLN A O 1
ATOM 2959 N N . ASN A 1 390 ? -26.703 -60.281 -6.004 1 20.08 390 ASN A N 1
ATOM 2960 C CA . ASN A 1 390 ? -27.688 -59.281 -6.383 1 20.08 390 ASN A CA 1
ATOM 2961 C C . ASN A 1 390 ? -27.094 -57.875 -6.336 1 20.08 390 ASN A C 1
ATOM 2963 O O . ASN A 1 390 ? -27.359 -57.125 -5.41 1 20.08 390 ASN A O 1
ATOM 2967 N N . LYS A 1 391 ? -25.734 -57.656 -6.543 1 21.28 391 LYS A N 1
ATOM 2968 C CA . LYS A 1 391 ? -25.219 -56.344 -6.25 1 21.28 391 LYS A CA 1
ATOM 2969 C C . LYS A 1 391 ? -25.969 -55.25 -7.035 1 21.28 391 LYS A C 1
ATOM 2971 O O . LYS A 1 391 ? -26.094 -55.344 -8.258 1 21.28 391 LYS A O 1
ATOM 2976 N N . VAL A 1 392 ? -26.922 -54.469 -6.297 1 18.56 392 VAL A N 1
ATOM 2977 C CA . VAL A 1 392 ? -27.906 -53.438 -6.594 1 18.56 392 VAL A CA 1
ATOM 2978 C C . VAL A 1 392 ? -27.219 -52.188 -7.172 1 18.56 392 VAL A C 1
ATOM 2980 O O . VAL A 1 392 ? -26.328 -51.625 -6.543 1 18.56 392 VAL A O 1
ATOM 2983 N N . ALA A 1 393 ? -26.797 -52.188 -8.367 1 20.06 393 ALA A N 1
ATOM 2984 C CA . ALA A 1 393 ? -26.109 -51.062 -9.016 1 20.06 393 ALA A CA 1
ATOM 2985 C C . ALA A 1 393 ? -27.016 -49.844 -9.07 1 20.06 393 ALA A C 1
ATOM 2987 O O . ALA A 1 393 ? -28.094 -49.875 -9.672 1 20.06 393 ALA A O 1
ATOM 2988 N N . THR A 1 394 ? -27.297 -49.125 -7.887 1 19.22 394 THR A N 1
ATOM 2989 C CA . THR A 1 394 ? -28.234 -48 -7.758 1 19.22 394 THR A CA 1
ATOM 2990 C C . THR A 1 394 ? -27.781 -46.812 -8.609 1 19.22 394 THR A C 1
ATOM 2992 O O . THR A 1 394 ? -26.672 -46.312 -8.438 1 19.22 394 THR A O 1
ATOM 2995 N N . GLY A 1 395 ? -27.781 -46.906 -9.836 1 19.72 395 GLY A N 1
ATOM 2996 C CA . GLY A 1 395 ? -27.359 -45.875 -10.781 1 19.72 395 GLY A CA 1
ATOM 2997 C C . GLY A 1 395 ? -28.188 -44.625 -10.688 1 19.72 395 GLY A C 1
ATOM 2998 O O . GLY A 1 395 ? -29.406 -44.656 -10.586 1 19.72 395 GLY A O 1
ATOM 2999 N N . HIS A 1 396 ? -27.859 -43.656 -9.766 1 19.77 396 HIS A N 1
ATOM 3000 C CA . HIS A 1 396 ? -28.609 -42.406 -9.57 1 19.77 396 HIS A CA 1
ATOM 3001 C C . HIS A 1 396 ? -28.594 -41.562 -10.828 1 19.77 396 HIS A C 1
ATOM 3003 O O . HIS A 1 396 ? -27.531 -41.344 -11.43 1 19.77 396 HIS A O 1
ATOM 3009 N N . VAL A 1 397 ? -29.484 -41.719 -11.688 1 20.03 397 VAL A N 1
ATOM 3010 C CA . VAL A 1 397 ? -29.656 -41 -12.945 1 20.03 397 VAL A CA 1
ATOM 3011 C C . VAL A 1 397 ? -30.141 -39.562 -12.664 1 20.03 397 VAL A C 1
ATOM 3013 O O . VAL A 1 397 ? -31.203 -39.375 -12.07 1 20.03 397 VAL A O 1
ATOM 3016 N N . THR A 1 398 ? -29.281 -38.719 -12.133 1 19.2 398 THR A N 1
ATOM 3017 C CA . THR A 1 398 ? -29.75 -37.375 -11.867 1 19.2 398 THR A CA 1
ATOM 3018 C C . THR A 1 398 ? -30.156 -36.656 -13.164 1 19.2 398 THR A C 1
ATOM 3020 O O . THR A 1 398 ? -29.391 -36.625 -14.125 1 19.2 398 THR A O 1
ATOM 3023 N N . TRP A 1 399 ? -31.375 -36.781 -13.578 1 19.89 399 TRP A N 1
ATOM 3024 C CA . TRP A 1 399 ? -32.062 -36.25 -14.75 1 19.89 399 TRP A CA 1
ATOM 3025 C C . TRP A 1 399 ? -32.125 -34.719 -14.703 1 19.89 399 TRP A C 1
ATOM 3027 O O . TRP A 1 399 ? -32.562 -34.156 -13.711 1 19.89 399 TRP A O 1
ATOM 3037 N N . MET A 1 400 ? -31.031 -34.094 -14.984 1 19.39 400 MET A N 1
ATOM 3038 C CA . MET A 1 400 ? -31.094 -32.625 -14.945 1 19.39 400 MET A CA 1
ATOM 3039 C C . MET A 1 400 ? -31.953 -32.094 -16.094 1 19.39 400 MET A C 1
ATOM 3041 O O . MET A 1 400 ? -31.609 -32.312 -17.266 1 19.39 400 MET A O 1
ATOM 3045 N N . THR A 1 401 ? -33.281 -32.406 -16.047 1 21.56 401 THR A N 1
ATOM 3046 C CA . THR A 1 401 ? -34.188 -31.922 -17.062 1 21.56 401 THR A CA 1
ATOM 3047 C C . THR A 1 401 ? -34.219 -30.406 -17.109 1 21.56 401 THR A C 1
ATOM 3049 O O . THR A 1 401 ? -34.344 -29.75 -16.062 1 21.56 401 THR A O 1
ATOM 3052 N N . THR A 1 402 ? -33.406 -29.875 -17.938 1 22.97 402 THR A N 1
ATOM 3053 C CA . THR A 1 402 ? -33.344 -28.453 -18.203 1 22.97 402 THR A CA 1
ATOM 3054 C C . THR A 1 402 ? -34.688 -27.953 -18.75 1 22.97 402 THR A C 1
ATOM 3056 O O . THR A 1 402 ? -35.031 -28.25 -19.906 1 22.97 402 THR A O 1
ATOM 3059 N N . TRP A 1 403 ? -35.75 -28.234 -17.953 1 23.44 403 TRP A N 1
ATOM 3060 C CA . TRP A 1 403 ? -37.031 -27.828 -18.5 1 23.44 403 TRP A CA 1
ATOM 3061 C C . TRP A 1 403 ? -37.062 -26.328 -18.75 1 23.44 403 TRP A C 1
ATOM 3063 O O . TRP A 1 403 ? -36.469 -25.547 -18 1 23.44 403 TRP A O 1
ATOM 3073 N N . PRO A 1 404 ? -37.25 -26.016 -20 1 27.86 404 PRO A N 1
ATOM 3074 C CA . PRO A 1 404 ? -37.406 -24.625 -20.422 1 27.86 404 PRO A CA 1
ATOM 3075 C C . PRO A 1 404 ? -38.469 -23.875 -19.625 1 27.86 404 PRO A C 1
ATOM 3077 O O . PRO A 1 404 ? -39.562 -24.422 -19.391 1 27.86 404 PRO A O 1
ATOM 3080 N N . SER A 1 405 ? -37.969 -23.188 -18.609 1 26.16 405 SER A N 1
ATOM 3081 C CA . SER A 1 405 ? -38.719 -22.516 -17.562 1 26.16 405 SER A CA 1
ATOM 3082 C C . SER A 1 405 ? -39.875 -21.734 -18.141 1 26.16 405 SER A C 1
ATOM 3084 O O . SER A 1 405 ? -40.594 -21.062 -17.406 1 26.16 405 SER A O 1
ATOM 3086 N N . ASP A 1 406 ? -39.969 -21.672 -19.5 1 27.75 406 ASP A N 1
ATOM 3087 C CA . ASP A 1 406 ? -41.031 -20.703 -19.797 1 27.75 406 ASP A CA 1
ATOM 3088 C C . ASP A 1 406 ? -42.375 -21.172 -19.234 1 27.75 406 ASP A C 1
ATOM 3090 O O . ASP A 1 406 ? -43.156 -20.344 -18.734 1 27.75 406 ASP A O 1
ATOM 3094 N N . GLU A 1 407 ? -42.688 -22.484 -19.594 1 26.45 407 GLU A N 1
ATOM 3095 C CA . GLU A 1 407 ? -44.062 -22.891 -19.594 1 26.45 407 GLU A CA 1
ATOM 3096 C C . GLU A 1 407 ? -44.562 -23.172 -18.172 1 26.45 407 GLU A C 1
ATOM 3098 O O . GLU A 1 407 ? -45.781 -23.203 -17.922 1 26.45 407 GLU A O 1
ATOM 3103 N N . LEU A 1 408 ? -43.531 -23.625 -17.266 1 24.91 408 LEU A N 1
ATOM 3104 C CA . LEU A 1 408 ? -44.188 -24.219 -16.094 1 24.91 408 LEU A CA 1
ATOM 3105 C C . LEU A 1 408 ? -44.781 -23.141 -15.203 1 24.91 408 LEU A C 1
ATOM 3107 O O . LEU A 1 408 ? -45.531 -23.453 -14.273 1 24.91 408 LEU A O 1
ATOM 3111 N N . ALA A 1 409 ? -44.281 -21.922 -15.414 1 25.81 409 ALA A N 1
ATOM 3112 C CA . ALA A 1 409 ? -44.75 -20.938 -14.453 1 25.81 409 ALA A CA 1
ATOM 3113 C C . ALA A 1 409 ? -46.281 -20.844 -14.484 1 25.81 409 ALA A C 1
ATOM 3115 O O . ALA A 1 409 ? -46.906 -20.422 -13.516 1 25.81 409 ALA A O 1
ATOM 3116 N N . THR A 1 410 ? -46.75 -21.188 -15.664 1 25.98 410 THR A N 1
ATOM 3117 C CA . THR A 1 410 ? -48.188 -20.922 -15.75 1 25.98 410 THR A CA 1
ATOM 3118 C C . THR A 1 410 ? -48.969 -21.797 -14.766 1 25.98 410 THR A C 1
ATOM 3120 O O . THR A 1 410 ? -50.031 -21.422 -14.312 1 25.98 410 THR A O 1
ATOM 3123 N N . ILE A 1 411 ? -48.281 -23.016 -14.492 1 24.25 411 ILE A N 1
ATOM 3124 C CA . ILE A 1 411 ? -49.188 -23.969 -13.883 1 24.25 411 ILE A CA 1
ATOM 3125 C C . ILE A 1 411 ? -49.375 -23.625 -12.406 1 24.25 411 ILE A C 1
ATOM 3127 O O . ILE A 1 411 ? -50.5 -23.734 -11.883 1 24.25 411 ILE A O 1
ATOM 3131 N N . PHE A 1 412 ? -48.125 -23.391 -11.75 1 25.16 412 PHE A N 1
ATOM 3132 C CA . PHE A 1 412 ? -48.312 -23.469 -10.297 1 25.16 412 PHE A CA 1
ATOM 3133 C C . PHE A 1 412 ? -49.062 -22.25 -9.789 1 25.16 412 PHE A C 1
ATOM 3135 O O . PHE A 1 412 ? -49.219 -22.062 -8.578 1 25.16 412 PHE A O 1
ATOM 3142 N N . GLN A 1 413 ? -49.375 -21.281 -10.719 1 25.5 413 GLN A N 1
ATOM 3143 C CA . GLN A 1 413 ? -50.125 -20.141 -10.18 1 25.5 413 GLN A CA 1
ATOM 3144 C C . GLN A 1 413 ? -51.344 -20.609 -9.406 1 25.5 413 GLN A C 1
ATOM 3146 O O . GLN A 1 413 ? -51.969 -19.812 -8.688 1 25.5 413 GLN A O 1
ATOM 3151 N N . LYS A 1 414 ? -51.812 -21.812 -9.938 1 25.61 414 LYS A N 1
ATOM 3152 C CA . LYS A 1 414 ? -53.188 -21.922 -9.508 1 25.61 414 LYS A CA 1
ATOM 3153 C C . LYS A 1 414 ? -53.281 -22.125 -7.996 1 25.61 414 LYS A C 1
ATOM 3155 O O . LYS A 1 414 ? -54.219 -21.656 -7.359 1 25.61 414 LYS A O 1
ATOM 3160 N N . GLN A 1 415 ? -52.438 -23.266 -7.461 1 22.08 415 GLN A N 1
ATOM 3161 C CA . GLN A 1 415 ? -53.062 -23.734 -6.242 1 22.08 415 GLN A CA 1
ATOM 3162 C C . GLN A 1 415 ? -52.625 -22.922 -5.031 1 22.08 415 GLN A C 1
ATOM 3164 O O . GLN A 1 415 ? -51.5 -22.438 -4.98 1 22.08 415 GLN A O 1
ATOM 3169 N N . ASN A 1 416 ? -53.531 -22.281 -4.27 1 25.58 416 ASN A N 1
ATOM 3170 C CA . ASN A 1 416 ? -53.656 -21.359 -3.148 1 25.58 416 ASN A CA 1
ATOM 3171 C C . ASN A 1 416 ? -52.812 -21.781 -1.96 1 25.58 416 ASN A C 1
ATOM 3173 O O . ASN A 1 416 ? -53.094 -21.438 -0.817 1 25.58 416 ASN A O 1
ATOM 3177 N N . LEU A 1 417 ? -51.812 -22.875 -2.215 1 24.84 417 LEU A N 1
ATOM 3178 C CA . LEU A 1 417 ? -51.531 -23.516 -0.93 1 24.84 417 LEU A CA 1
ATOM 3179 C C . LEU A 1 417 ? -50.656 -22.609 -0.065 1 24.84 417 LEU A C 1
ATOM 3181 O O . LEU A 1 417 ? -49.781 -21.922 -0.576 1 24.84 417 LEU A O 1
ATOM 3185 N N . PRO A 1 418 ? -51.125 -22.344 1.169 1 25.45 418 PRO A N 1
ATOM 3186 C CA . PRO A 1 418 ? -50.625 -21.391 2.152 1 25.45 418 PRO A CA 1
ATOM 3187 C C . PRO A 1 418 ? -49.156 -21.641 2.535 1 25.45 418 PRO A C 1
ATOM 3189 O O . PRO A 1 418 ? -48.75 -22.797 2.676 1 25.45 418 PRO A O 1
ATOM 3192 N N . ILE A 1 419 ? -48.25 -20.953 1.797 1 25.59 419 ILE A N 1
ATOM 3193 C CA . ILE A 1 419 ? -46.781 -21.062 1.842 1 25.59 419 ILE A CA 1
ATOM 3194 C C . ILE A 1 419 ? -46.312 -20.938 3.285 1 25.59 419 ILE A C 1
ATOM 3196 O O . ILE A 1 419 ? -46.469 -19.891 3.916 1 25.59 419 ILE A O 1
ATOM 3200 N N . LEU A 1 420 ? -46.5 -22.047 4.086 1 22.36 420 LEU A N 1
ATOM 3201 C CA . LEU A 1 420 ? -46.188 -22.094 5.512 1 22.36 420 LEU A CA 1
ATOM 3202 C C . LEU A 1 420 ? -44.75 -21.719 5.781 1 22.36 420 LEU A C 1
ATOM 3204 O O . LEU A 1 420 ? -43.812 -22.25 5.156 1 22.36 420 LEU A O 1
ATOM 3208 N N . GLN A 1 421 ? -44.5 -20.422 6.16 1 22.12 421 GLN A N 1
ATOM 3209 C CA . GLN A 1 421 ? -43.344 -19.625 6.496 1 22.12 421 GLN A CA 1
ATOM 3210 C C . GLN A 1 421 ? -42.5 -20.328 7.566 1 22.12 421 GLN A C 1
ATOM 3212 O O . GLN A 1 421 ? -41.969 -19.672 8.477 1 22.12 421 GLN A O 1
ATOM 3217 N N . SER A 1 422 ? -42.594 -21.672 7.75 1 21.12 422 SER A N 1
ATOM 3218 C CA . SER A 1 422 ? -42.062 -22.188 9 1 21.12 422 SER A CA 1
ATOM 3219 C C . SER A 1 422 ? -40.531 -22.031 9.031 1 21.12 422 SER A C 1
ATOM 3221 O O . SER A 1 422 ? -39.844 -22.281 8.039 1 21.12 422 SER A O 1
ATOM 3223 N N . ARG A 1 423 ? -39.938 -21.047 9.836 1 24.27 423 ARG A N 1
ATOM 3224 C CA . ARG A 1 423 ? -38.625 -20.562 10.234 1 24.27 423 ARG A CA 1
ATOM 3225 C C . ARG A 1 423 ? -37.75 -21.719 10.75 1 24.27 423 ARG A C 1
ATOM 3227 O O . ARG A 1 423 ? -36.688 -21.484 11.305 1 24.27 423 ARG A O 1
ATOM 3234 N N . CYS A 1 424 ? -38.344 -23.062 10.648 1 21.12 424 CYS A N 1
ATOM 3235 C CA . CYS A 1 424 ? -37.75 -24.047 11.555 1 21.12 424 CYS A CA 1
ATOM 3236 C C . CYS A 1 424 ? -36.344 -24.406 11.125 1 21.12 424 CYS A C 1
ATOM 3238 O O . CYS A 1 424 ? -36.156 -25.094 10.117 1 21.12 424 CYS A O 1
ATOM 3240 N N . ALA A 1 425 ? -35.406 -23.562 10.812 1 21.38 425 ALA A N 1
ATOM 3241 C CA . ALA A 1 425 ? -34.219 -24.172 10.219 1 21.38 425 ALA A CA 1
ATOM 3242 C C . ALA A 1 425 ? -33.562 -25.172 11.188 1 21.38 425 ALA A C 1
ATOM 3244 O O . ALA A 1 425 ? -32.594 -24.844 11.859 1 21.38 425 ALA A O 1
ATOM 3245 N N . VAL A 1 426 ? -34.375 -25.672 12.297 1 23.03 426 VAL A N 1
ATOM 3246 C CA . VAL A 1 426 ? -33.75 -26.531 13.305 1 23.03 426 VAL A CA 1
ATOM 3247 C C . VAL A 1 426 ? -33.281 -27.828 12.648 1 23.03 426 VAL A C 1
ATOM 3249 O O . VAL A 1 426 ? -34.094 -28.703 12.32 1 23.03 426 VAL A O 1
ATOM 3252 N N . MET A 1 427 ? -32.75 -27.875 11.484 1 20.38 427 MET A N 1
ATOM 3253 C CA . MET A 1 427 ? -32.688 -29.203 10.883 1 20.38 427 MET A CA 1
ATOM 3254 C C . MET A 1 427 ? -31.891 -30.156 11.781 1 20.38 427 MET A C 1
ATOM 3256 O O . MET A 1 427 ? -30.672 -30.094 11.828 1 20.38 427 MET A O 1
ATOM 3260 N N . GLY A 1 428 ? -32.25 -30.234 13.133 1 20.33 428 GLY A N 1
ATOM 3261 C CA . GLY A 1 428 ? -31.844 -31.391 13.914 1 20.33 428 GLY A CA 1
ATOM 3262 C C . GLY A 1 428 ? -32.125 -32.719 13.203 1 20.33 428 GLY A C 1
ATOM 3263 O O . GLY A 1 428 ? -33 -32.781 12.352 1 20.33 428 GLY A O 1
ATOM 3264 N N . CYS A 1 429 ? -31.062 -33.5 12.852 1 19.39 429 CYS A N 1
ATOM 3265 C CA . CYS A 1 429 ? -31.109 -34.781 12.148 1 19.39 429 CYS A CA 1
ATOM 3266 C C . CYS A 1 429 ? -32.188 -35.688 12.734 1 19.39 429 CYS A C 1
ATOM 3268 O O . CYS A 1 429 ? -31.984 -36.344 13.75 1 19.39 429 CYS A O 1
ATOM 3270 N N . LEU A 1 430 ? -33.469 -35 13.07 1 20.3 430 LEU A N 1
ATOM 3271 C CA . LEU A 1 430 ? -34.438 -35.906 13.68 1 20.3 430 LEU A CA 1
ATOM 3272 C C . LEU A 1 430 ? -34.875 -37 12.703 1 20.3 430 LEU A C 1
ATOM 3274 O O . LEU A 1 430 ? -35.25 -36.688 11.562 1 20.3 430 LEU A O 1
ATOM 3278 N N . THR A 1 431 ? -34.219 -38.125 12.703 1 19.62 431 THR A N 1
ATOM 3279 C CA . THR A 1 431 ? -34.531 -39.375 12.023 1 19.62 431 THR A CA 1
ATOM 3280 C C . THR A 1 431 ? -35.969 -39.75 12.219 1 19.62 431 THR A C 1
ATOM 3282 O O . THR A 1 431 ? -36.406 -40.844 11.828 1 19.62 431 THR A O 1
ATOM 3285 N N . SER A 1 432 ? -36.938 -38.594 12.164 1 19.59 432 SER A N 1
ATOM 3286 C CA . SER A 1 432 ? -38.25 -39.094 12.531 1 19.59 432 SER A CA 1
ATOM 3287 C C . SER A 1 432 ? -38.781 -40.094 11.508 1 19.59 432 SER A C 1
ATOM 3289 O O . SER A 1 432 ? -38.594 -39.906 10.305 1 19.59 432 SER A O 1
ATOM 3291 N N . THR A 1 433 ? -38.688 -41.375 11.812 1 20.83 433 THR A N 1
ATOM 3292 C CA . THR A 1 433 ? -39.188 -42.562 11.117 1 20.83 433 THR A CA 1
ATOM 3293 C C . THR A 1 433 ? -40.656 -42.438 10.766 1 20.83 433 THR A C 1
ATOM 3295 O O . THR A 1 433 ? -41.5 -42.375 11.656 1 20.83 433 THR A O 1
ATOM 3298 N N . LEU A 1 434 ? -40.906 -41.25 9.969 1 19.58 434 LEU A N 1
ATOM 3299 C CA . LEU A 1 434 ? -42.344 -41.094 9.758 1 19.58 434 LEU A CA 1
ATOM 3300 C C . LEU A 1 434 ? -42.906 -42.312 9 1 19.58 434 LEU A C 1
ATOM 3302 O O . LEU A 1 434 ? -42.406 -42.656 7.938 1 19.58 434 LEU A O 1
ATOM 3306 N N . HIS A 1 435 ? -43.344 -43.25 9.742 1 22.33 435 HIS A N 1
ATOM 3307 C CA . HIS A 1 435 ? -43.906 -44.5 9.273 1 22.33 435 HIS A CA 1
ATOM 3308 C C . HIS A 1 435 ? -45.188 -44.25 8.477 1 22.33 435 HIS A C 1
ATOM 3310 O O . HIS A 1 435 ? -46.156 -43.719 9 1 22.33 435 HIS A O 1
ATOM 3316 N N . PHE A 1 436 ? -44.938 -43.469 7.367 1 21 436 PHE A N 1
ATOM 3317 C CA . PHE A 1 436 ? -46.188 -43.188 6.68 1 21 436 PHE A CA 1
ATOM 3318 C C . PHE A 1 436 ? -46.75 -44.469 6.07 1 21 436 PHE A C 1
ATOM 3320 O O . PHE A 1 436 ? -46.031 -45.281 5.516 1 21 436 PHE A O 1
ATOM 3327 N N . GLN A 1 437 ? -47.688 -44.969 6.746 1 21.98 437 GLN A N 1
ATOM 3328 C CA . GLN A 1 437 ? -48.406 -46.156 6.348 1 21.98 437 GLN A CA 1
ATOM 3329 C C . GLN A 1 437 ? -49.156 -45.938 5.043 1 21.98 437 GLN A C 1
ATOM 3331 O O . GLN A 1 437 ? -49.969 -45 4.941 1 21.98 437 GLN A O 1
ATOM 3336 N N . ILE A 1 438 ? -48.344 -46.094 3.932 1 22.86 438 ILE A N 1
ATOM 3337 C CA . ILE A 1 438 ? -48.875 -45.938 2.58 1 22.86 438 ILE A CA 1
ATOM 3338 C C . ILE A 1 438 ? -50.094 -46.844 2.398 1 22.86 438 ILE A C 1
ATOM 3340 O O . ILE A 1 438 ? -50 -48.062 2.564 1 22.86 438 ILE A O 1
ATOM 3344 N N . PRO A 1 439 ? -51.219 -46.188 2.824 1 26.17 439 PRO A N 1
ATOM 3345 C CA . PRO A 1 439 ? -52.344 -47.125 2.648 1 26.17 439 PRO A CA 1
ATOM 3346 C C . PRO A 1 439 ? -52.406 -47.719 1.245 1 26.17 439 PRO A C 1
ATOM 3348 O O . PRO A 1 439 ? -51.875 -47.125 0.299 1 26.17 439 PRO A O 1
ATOM 3351 N N . PRO A 1 440 ? -52.938 -48.812 1.086 1 23.33 440 PRO A N 1
ATOM 3352 C CA . PRO A 1 440 ? -52.906 -49.812 0.039 1 23.33 440 PRO A CA 1
ATOM 3353 C C . PRO A 1 440 ? -53.281 -49.281 -1.336 1 23.33 440 PRO A C 1
ATOM 3355 O O . PRO A 1 440 ? -53.75 -48.125 -1.446 1 23.33 440 PRO A O 1
ATOM 3358 N N . ARG A 1 441 ? -54.031 -49.906 -2.088 1 28.98 441 ARG A N 1
ATOM 3359 C CA . ARG A 1 441 ? -54.031 -50.5 -3.422 1 28.98 441 ARG A CA 1
ATOM 3360 C C . ARG A 1 441 ? -54.75 -49.594 -4.418 1 28.98 441 ARG A C 1
ATOM 3362 O O . ARG A 1 441 ? -55.062 -50.031 -5.539 1 28.98 441 ARG A O 1
ATOM 3369 N N . GLN A 1 442 ? -55.156 -48.219 -3.877 1 24.89 442 GLN A N 1
ATOM 3370 C CA . GLN A 1 442 ? -56.25 -47.969 -4.789 1 24.89 442 GLN A CA 1
ATOM 3371 C C . GLN A 1 442 ? -55.75 -47.75 -6.215 1 24.89 442 GLN A C 1
ATOM 3373 O O . GLN A 1 442 ? -54.719 -47.125 -6.426 1 24.89 442 GLN A O 1
ATOM 3378 N N . LYS A 1 443 ? -56.344 -48.438 -7.148 1 28.44 443 LYS A N 1
ATOM 3379 C CA . LYS A 1 443 ? -56.156 -48.75 -8.562 1 28.44 443 LYS A CA 1
ATOM 3380 C C . LYS A 1 443 ? -56.094 -47.5 -9.406 1 28.44 443 LYS A C 1
ATOM 3382 O O . LYS A 1 443 ? -57.094 -46.75 -9.492 1 28.44 443 LYS A O 1
ATOM 3387 N N . MET A 1 444 ? -54.938 -46.688 -9.227 1 26.2 444 MET A N 1
ATOM 3388 C CA . MET A 1 444 ? -54.906 -45.375 -9.898 1 26.2 444 MET A CA 1
ATOM 3389 C C . MET A 1 444 ? -55.125 -45.531 -11.398 1 26.2 444 MET A C 1
ATOM 3391 O O . MET A 1 444 ? -54.625 -46.469 -12.016 1 26.2 444 MET A O 1
ATOM 3395 N N . PRO A 1 445 ? -56.25 -44.906 -11.891 1 26.34 445 PRO A N 1
ATOM 3396 C CA . PRO A 1 445 ? -56.719 -45.125 -13.266 1 26.34 445 PRO A CA 1
ATOM 3397 C C . PRO A 1 445 ? -55.625 -44.906 -14.305 1 26.34 445 PRO A C 1
ATOM 3399 O O . PRO A 1 445 ? -54.625 -44.188 -14.031 1 26.34 445 PRO A O 1
ATOM 3402 N N . LYS A 1 446 ? -55.688 -45.75 -15.461 1 27.56 446 LYS A N 1
ATOM 3403 C CA . LYS A 1 446 ? -54.781 -46.062 -16.562 1 27.56 446 LYS A CA 1
ATOM 3404 C C . LYS A 1 446 ? -54.219 -44.781 -17.203 1 27.56 446 LYS A C 1
ATOM 3406 O O . LYS A 1 446 ? -53.156 -44.812 -17.828 1 27.56 446 LYS A O 1
ATOM 3411 N N . SER A 1 447 ? -55.188 -43.781 -17.172 1 26.56 447 SER A N 1
ATOM 3412 C CA . SER A 1 447 ? -54.938 -42.75 -18.188 1 26.56 447 SER A CA 1
ATOM 3413 C C . SER A 1 447 ? -53.625 -42 -17.906 1 26.56 447 SER A C 1
ATOM 3415 O O . SER A 1 447 ? -53.156 -41.25 -18.75 1 26.56 447 SER A O 1
ATOM 3417 N N . ILE A 1 448 ? -53.281 -41.938 -16.516 1 23.16 448 ILE A N 1
ATOM 3418 C CA . ILE A 1 448 ? -52.219 -41 -16.141 1 23.16 448 ILE A CA 1
ATOM 3419 C C . ILE A 1 448 ? -50.875 -41.562 -16.609 1 23.16 448 ILE A C 1
ATOM 3421 O O . ILE A 1 448 ? -49.812 -41.031 -16.281 1 23.16 448 ILE A O 1
ATOM 3425 N N . ARG A 1 449 ? -51 -42.812 -17.203 1 22 449 ARG A N 1
ATOM 3426 C CA . ARG A 1 449 ? -49.812 -43.562 -17.578 1 22 449 ARG A CA 1
ATOM 3427 C C . ARG A 1 449 ? -48.938 -42.781 -18.547 1 22 449 ARG A C 1
ATOM 3429 O O . ARG A 1 449 ? -47.719 -42.938 -18.578 1 22 449 ARG A O 1
ATOM 3436 N N . LYS A 1 450 ? -49.719 -42.219 -19.609 1 22.91 450 LYS A N 1
ATOM 3437 C CA . LYS A 1 450 ? -49 -42.031 -20.844 1 22.91 450 LYS A CA 1
ATOM 3438 C C . LYS A 1 450 ? -47.875 -41 -20.672 1 22.91 450 LYS A C 1
ATOM 3440 O O . LYS A 1 450 ? -46.906 -41 -21.438 1 22.91 450 LYS A O 1
ATOM 3445 N N . LEU A 1 451 ? -48.156 -39.969 -19.766 1 23.53 451 LEU A N 1
ATOM 3446 C CA . LEU A 1 451 ? -47.312 -38.812 -19.969 1 23.53 451 LEU A CA 1
ATOM 3447 C C . LEU A 1 451 ? -45.875 -39.094 -19.625 1 23.53 451 LEU A C 1
ATOM 3449 O O . LEU A 1 451 ? -45 -38.25 -19.734 1 23.53 451 LEU A O 1
ATOM 3453 N N . TYR A 1 452 ? -45.594 -40.344 -19.094 1 23.22 452 TYR A N 1
ATOM 3454 C CA . TYR A 1 452 ? -44.312 -40.75 -18.547 1 23.22 452 TYR A CA 1
ATOM 3455 C C . TYR A 1 452 ? -43.25 -40.812 -19.641 1 23.22 452 TYR A C 1
ATOM 3457 O O . TYR A 1 452 ? -42.062 -40.625 -19.359 1 23.22 452 TYR A O 1
ATOM 3465 N N . LEU A 1 453 ? -43.688 -41.438 -20.781 1 22.3 453 LEU A N 1
ATOM 3466 C CA . LEU A 1 453 ? -42.688 -42.125 -21.594 1 22.3 453 LEU A CA 1
ATOM 3467 C C . LEU A 1 453 ? -41.781 -41.094 -22.297 1 22.3 453 LEU A C 1
ATOM 3469 O O . LEU A 1 453 ? -40.688 -41.438 -22.766 1 22.3 453 LEU A O 1
ATOM 3473 N N . GLU A 1 454 ? -42.406 -39.906 -22.734 1 24.66 454 GLU A N 1
ATOM 3474 C CA . GLU A 1 454 ? -41.719 -39.25 -23.828 1 24.66 454 GLU A CA 1
ATOM 3475 C C . GLU A 1 454 ? -40.406 -38.625 -23.359 1 24.66 454 GLU A C 1
ATOM 3477 O O . GLU A 1 454 ? -39.75 -37.938 -24.125 1 24.66 454 GLU A O 1
ATOM 3482 N N . PHE A 1 455 ? -39.938 -38.844 -22.078 1 24.11 455 PHE A N 1
ATOM 3483 C CA . PHE A 1 455 ? -38.75 -38.375 -21.375 1 24.11 455 PHE A CA 1
ATOM 3484 C C . PHE A 1 455 ? -37.5 -38.938 -22 1 24.11 455 PHE A C 1
ATOM 3486 O O . PHE A 1 455 ? -36.406 -38.438 -21.797 1 24.11 455 PHE A O 1
ATOM 3493 N N . THR A 1 456 ? -37.5 -40.188 -22.328 1 23.09 456 THR A N 1
ATOM 3494 C CA . THR A 1 456 ? -36.25 -40.969 -22.438 1 23.09 456 THR A CA 1
ATOM 3495 C C . THR A 1 456 ? -35.469 -40.531 -23.672 1 23.09 456 THR A C 1
ATOM 3497 O O . THR A 1 456 ? -34.219 -40.531 -23.641 1 23.09 456 THR A O 1
ATOM 3500 N N . ALA A 1 457 ? -36.062 -40.531 -24.891 1 21.92 457 ALA A N 1
ATOM 3501 C CA . ALA A 1 457 ? -35.375 -40.906 -26.125 1 21.92 457 ALA A CA 1
ATOM 3502 C C . ALA A 1 457 ? -34.531 -39.75 -26.656 1 21.92 457 ALA A C 1
ATOM 3504 O O . ALA A 1 457 ? -33.781 -39.906 -27.609 1 21.92 457 ALA A O 1
ATOM 3505 N N . GLU A 1 458 ? -34.812 -38.5 -26.516 1 24.05 458 GLU A N 1
ATOM 3506 C CA . GLU A 1 458 ? -34.312 -37.562 -27.516 1 24.05 458 GLU A CA 1
ATOM 3507 C C . GLU A 1 458 ? -32.781 -37.406 -27.406 1 24.05 458 GLU A C 1
ATOM 3509 O O . GLU A 1 458 ? -32.312 -36.594 -26.609 1 24.05 458 GLU A O 1
ATOM 3514 N N . THR A 1 459 ? -31.859 -38.531 -27.453 1 21.64 459 THR A N 1
ATOM 3515 C CA . THR A 1 459 ? -30.594 -39.25 -27.438 1 21.64 459 THR A CA 1
ATOM 3516 C C . THR A 1 459 ? -29.797 -38.969 -28.719 1 21.64 459 THR A C 1
ATOM 3518 O O . THR A 1 459 ? -28.562 -38.938 -28.688 1 21.64 459 THR A O 1
ATOM 3521 N N . SER A 1 460 ? -30.094 -39.438 -30.062 1 20.48 460 SER A N 1
ATOM 3522 C CA . SER A 1 460 ? -29.281 -39.812 -31.203 1 20.48 460 SER A CA 1
ATOM 3523 C C . SER A 1 460 ? -28.734 -38.594 -31.953 1 20.48 460 SER A C 1
ATOM 3525 O O . SER A 1 460 ? -27.703 -38.688 -32.625 1 20.48 460 SER A O 1
ATOM 3527 N N . ILE A 1 461 ? -29.391 -37.562 -32.406 1 21.09 461 ILE A N 1
ATOM 3528 C CA . ILE A 1 461 ? -28.719 -36.688 -33.344 1 21.09 461 ILE A CA 1
ATOM 3529 C C . ILE A 1 461 ? -27.656 -35.844 -32.625 1 21.09 461 ILE A C 1
ATOM 3531 O O . ILE A 1 461 ? -27.938 -35.25 -31.594 1 21.09 461 ILE A O 1
ATOM 3535 N N . MET B 1 1 ? -33.812 70.375 44.625 1 21.59 1 MET B N 1
ATOM 3536 C CA . MET B 1 1 ? -33.844 69.875 43.281 1 21.59 1 MET B CA 1
ATOM 3537 C C . MET B 1 1 ? -32.438 69.625 42.719 1 21.59 1 MET B C 1
ATOM 3539 O O . MET B 1 1 ? -31.641 70.562 42.625 1 21.59 1 MET B O 1
ATOM 3543 N N . GLY B 1 2 ? -31.797 68.562 43.094 1 20.78 2 GLY B N 1
ATOM 3544 C CA . GLY B 1 2 ? -30.453 68 43.156 1 20.78 2 GLY B CA 1
ATOM 3545 C C . GLY B 1 2 ? -29.828 67.812 41.781 1 20.78 2 GLY B C 1
ATOM 3546 O O . GLY B 1 2 ? -30.516 67.438 40.844 1 20.78 2 GLY B O 1
ATOM 3547 N N . LYS B 1 3 ? -28.75 68.625 41.406 1 24.41 3 LYS B N 1
ATOM 3548 C CA . LYS B 1 3 ? -28 68.625 40.156 1 24.41 3 LYS B CA 1
ATOM 3549 C C . LYS B 1 3 ? -27.734 67.188 39.656 1 24.41 3 LYS B C 1
ATOM 3551 O O . LYS B 1 3 ? -27.516 66.312 40.469 1 24.41 3 LYS B O 1
ATOM 3556 N N . GLY B 1 4 ? -28.328 66.875 38.5 1 22.42 4 GLY B N 1
ATOM 3557 C CA . GLY B 1 4 ? -28.297 65.688 37.625 1 22.42 4 GLY B CA 1
ATOM 3558 C C . GLY B 1 4 ? -26.891 65.25 37.312 1 22.42 4 GLY B C 1
ATOM 3559 O O . GLY B 1 4 ? -26.141 65.938 36.625 1 22.42 4 GLY B O 1
ATOM 3560 N N . GLY B 1 5 ? -26.094 64.938 38.312 1 27.22 5 GLY B N 1
ATOM 3561 C CA . GLY B 1 5 ? -24.75 64.438 38.031 1 27.22 5 GLY B CA 1
ATOM 3562 C C . GLY B 1 5 ? -24.672 63.5 36.844 1 27.22 5 GLY B C 1
ATOM 3563 O O . GLY B 1 5 ? -25.453 62.562 36.781 1 27.22 5 GLY B O 1
ATOM 3564 N N . MET B 1 6 ? -24.469 64.062 35.688 1 28.44 6 MET B N 1
ATOM 3565 C CA . MET B 1 6 ? -24.203 63.375 34.438 1 28.44 6 MET B CA 1
ATOM 3566 C C . MET B 1 6 ? -23.281 62.188 34.688 1 28.44 6 MET B C 1
ATOM 3568 O O . MET B 1 6 ? -22.188 62.344 35.25 1 28.44 6 MET B O 1
ATOM 3572 N N . SER B 1 7 ? -23.781 61.062 35.094 1 26.97 7 SER B N 1
ATOM 3573 C CA . SER B 1 7 ? -23.078 59.812 35.156 1 26.97 7 SER B CA 1
ATOM 3574 C C . SER B 1 7 ? -22.219 59.594 33.906 1 26.97 7 SER B C 1
ATOM 3576 O O . SER B 1 7 ? -22.703 59.781 32.781 1 26.97 7 SER B O 1
ATOM 3578 N N . ILE B 1 8 ? -20.984 60.062 33.875 1 32.03 8 ILE B N 1
ATOM 3579 C CA . ILE B 1 8 ? -19.984 59.688 32.875 1 32.03 8 ILE B CA 1
ATOM 3580 C C . ILE B 1 8 ? -20.188 58.25 32.438 1 32.03 8 ILE B C 1
ATOM 3582 O O . ILE B 1 8 ? -20.172 57.344 33.281 1 32.03 8 ILE B O 1
ATOM 3586 N N . ASP B 1 9 ? -21.062 58 31.516 1 29.06 9 ASP B N 1
ATOM 3587 C CA . ASP B 1 9 ? -21.188 56.75 30.734 1 29.06 9 ASP B CA 1
ATOM 3588 C C . ASP B 1 9 ? -19.828 56.094 30.547 1 29.06 9 ASP B C 1
ATOM 3590 O O . ASP B 1 9 ? -18.875 56.75 30.109 1 29.06 9 ASP B O 1
ATOM 3594 N N . GLU B 1 10 ? -19.312 55.25 31.438 1 30.98 10 GLU B N 1
ATOM 3595 C CA . GLU B 1 10 ? -18.203 54.281 31.375 1 30.98 10 GLU B CA 1
ATOM 3596 C C . GLU B 1 10 ? -17.922 53.844 29.938 1 30.98 10 GLU B C 1
ATOM 3598 O O . GLU B 1 10 ? -18.828 53.438 29.219 1 30.98 10 GLU B O 1
ATOM 3603 N N . HIS B 1 11 ? -17.094 54.562 29.172 1 30.92 11 HIS B N 1
ATOM 3604 C CA . HIS B 1 11 ? -16.438 54.188 27.922 1 30.92 11 HIS B CA 1
ATOM 3605 C C . HIS B 1 11 ? -16.234 52.688 27.828 1 30.92 11 HIS B C 1
ATOM 3607 O O . HIS B 1 11 ? -15.641 52.094 28.719 1 30.92 11 HIS B O 1
ATOM 3613 N N . GLY B 1 12 ? -17.203 51.844 27.531 1 34.62 12 GLY B N 1
ATOM 3614 C CA . GLY B 1 12 ? -17.062 50.438 27.141 1 34.62 12 GLY B CA 1
ATOM 3615 C C . GLY B 1 12 ? -15.688 50.125 26.594 1 34.62 12 GLY B C 1
ATOM 3616 O O . GLY B 1 12 ? -15.164 50.844 25.75 1 34.62 12 GLY B O 1
ATOM 3617 N N . GLU B 1 13 ? -14.68 49.781 27.328 1 37.78 13 GLU B N 1
ATOM 3618 C CA . GLU B 1 13 ? -13.43 49.219 26.844 1 37.78 13 GLU B CA 1
ATOM 3619 C C . GLU B 1 13 ? -13.602 48.594 25.453 1 37.78 13 GLU B C 1
ATOM 3621 O O . GLU B 1 13 ? -14.414 47.688 25.281 1 37.78 13 GLU B O 1
ATOM 3626 N N . GLY B 1 14 ? -13.711 49.219 24.438 1 43.34 14 GLY B N 1
ATOM 3627 C CA . GLY B 1 14 ? -13.773 48.906 23.016 1 43.34 14 GLY B CA 1
ATOM 3628 C C . GLY B 1 14 ? -13.211 47.531 22.688 1 43.34 14 GLY B C 1
ATOM 3629 O O . GLY B 1 14 ? -12 47.312 22.781 1 43.34 14 GLY B O 1
ATOM 3630 N N . LYS B 1 15 ? -13.844 46.438 22.922 1 55.62 15 LYS B N 1
ATOM 3631 C CA . LYS B 1 15 ? -13.477 45.031 22.609 1 55.62 15 LYS B CA 1
ATOM 3632 C C . LYS B 1 15 ? -12.75 44.969 21.266 1 55.62 15 LYS B C 1
ATOM 3634 O O . LYS B 1 15 ? -13.281 45.406 20.25 1 55.62 15 LYS B O 1
ATOM 3639 N N . GLU B 1 16 ? -11.344 45.031 21.234 1 73.06 16 GLU B N 1
ATOM 3640 C CA . GLU B 1 16 ? -10.531 44.875 20.031 1 73.06 16 GLU B CA 1
ATOM 3641 C C . GLU B 1 16 ? -11.117 43.844 19.094 1 73.06 16 GLU B C 1
ATOM 3643 O O . GLU B 1 16 ? -11.516 42.75 19.531 1 73.06 16 GLU B O 1
ATOM 3648 N N . GLU B 1 17 ? -11.5 44.312 17.906 1 91.12 17 GLU B N 1
ATOM 3649 C CA . GLU B 1 17 ? -12.062 43.469 16.859 1 91.12 17 GLU B CA 1
ATOM 3650 C C . GLU B 1 17 ? -11.094 42.344 16.5 1 91.12 17 GLU B C 1
ATOM 3652 O O . GLU B 1 17 ? -9.891 42.562 16.375 1 91.12 17 GLU B O 1
ATOM 3657 N N . ASN B 1 18 ? -11.562 41.125 16.594 1 96.12 18 ASN B N 1
ATOM 3658 C CA . ASN B 1 18 ? -10.758 40 16.156 1 96.12 18 ASN B CA 1
ATOM 3659 C C . ASN B 1 18 ? -10.43 40.062 14.672 1 96.12 18 ASN B C 1
ATOM 3661 O O . ASN B 1 18 ? -11.336 40.125 13.836 1 96.12 18 ASN B O 1
ATOM 3665 N N . MET B 1 19 ? -9.141 40.156 14.336 1 97.56 19 MET B N 1
ATOM 3666 C CA . MET B 1 19 ? -8.688 40.219 12.945 1 97.56 19 MET B CA 1
ATOM 3667 C C . MET B 1 19 ? -8.109 38.875 12.484 1 97.56 19 MET B C 1
ATOM 3669 O O . MET B 1 19 ? -7.594 38.125 13.297 1 97.56 19 MET B O 1
ATOM 3673 N N . ALA B 1 20 ? -8.242 38.625 11.188 1 98 20 ALA B N 1
ATOM 3674 C CA . ALA B 1 20 ? -7.672 37.406 10.609 1 98 20 ALA B CA 1
ATOM 3675 C C . ALA B 1 20 ? -7.102 37.656 9.219 1 98 20 ALA B C 1
ATOM 3677 O O . ALA B 1 20 ? -7.422 38.688 8.594 1 98 20 ALA B O 1
ATOM 3678 N N . ALA B 1 21 ? -6.164 36.812 8.828 1 98.06 21 ALA B N 1
ATOM 3679 C CA . ALA B 1 21 ? -5.633 36.875 7.465 1 98.06 21 ALA B CA 1
ATOM 3680 C C . ALA B 1 21 ? -6.535 36.094 6.5 1 98.06 21 ALA B C 1
ATOM 3682 O O . ALA B 1 21 ? -6.566 34.875 6.516 1 98.06 21 ALA B O 1
ATOM 3683 N N . TRP B 1 22 ? -7.219 36.812 5.621 1 98.19 22 TRP B N 1
ATOM 3684 C CA . TRP B 1 22 ? -8.172 36.25 4.676 1 98.19 22 TRP B CA 1
ATOM 3685 C C . TRP B 1 22 ? -7.531 36.062 3.301 1 98.19 22 TRP B C 1
ATOM 3687 O O . TRP B 1 22 ? -6.934 37 2.762 1 98.19 22 TRP B O 1
ATOM 3697 N N . LEU B 1 23 ? -7.605 34.844 2.775 1 98 23 LEU B N 1
ATOM 3698 C CA . LEU B 1 23 ? -7.352 34.625 1.357 1 98 23 LEU B CA 1
ATOM 3699 C C . LEU B 1 23 ? -8.555 35.031 0.517 1 98 23 LEU B C 1
ATOM 3701 O O . LEU B 1 23 ? -9.586 34.375 0.528 1 98 23 LEU B O 1
ATOM 3705 N N . VAL B 1 24 ? -8.43 36.094 -0.242 1 97.44 24 VAL B N 1
ATOM 3706 C CA . VAL B 1 24 ? -9.602 36.656 -0.908 1 97.44 24 VAL B CA 1
ATOM 3707 C C . VAL B 1 24 ? -9.469 36.469 -2.418 1 97.44 24 VAL B C 1
ATOM 3709 O O . VAL B 1 24 ? -10.391 36.812 -3.17 1 97.44 24 VAL B O 1
ATOM 3712 N N . GLY B 1 25 ? -8.375 36.031 -2.906 1 96.38 25 GLY B N 1
ATOM 3713 C CA . GLY B 1 25 ? -8.078 35.75 -4.305 1 96.38 25 GLY B CA 1
ATOM 3714 C C . GLY B 1 25 ? -6.652 35.312 -4.535 1 96.38 25 GLY B C 1
ATOM 3715 O O . GLY B 1 25 ? -5.875 35.188 -3.584 1 96.38 25 GLY B O 1
ATOM 3716 N N . ILE B 1 26 ? -6.336 35.062 -5.789 1 96.56 26 ILE B N 1
ATOM 3717 C CA . ILE B 1 26 ? -4.98 34.656 -6.141 1 96.56 26 ILE B CA 1
ATOM 3718 C C . ILE B 1 26 ? -3.992 35.75 -5.734 1 96.56 26 ILE B C 1
ATOM 3720 O O . ILE B 1 26 ? -4.168 36.906 -6.086 1 96.56 26 ILE B O 1
ATOM 3724 N N . ASN B 1 27 ? -3.029 35.406 -4.938 1 95.88 27 ASN B N 1
ATOM 3725 C CA . ASN B 1 27 ? -1.964 36.281 -4.469 1 95.88 27 ASN B CA 1
ATOM 3726 C C . ASN B 1 27 ? -2.521 37.469 -3.691 1 95.88 27 ASN B C 1
ATOM 3728 O O . ASN B 1 27 ? -1.973 38.594 -3.76 1 95.88 27 ASN B O 1
ATOM 3732 N N . SER B 1 28 ? -3.58 37.219 -3.021 1 96.69 28 SER B N 1
ATOM 3733 C CA . SER B 1 28 ? -4.203 38.344 -2.303 1 96.69 28 SER B CA 1
ATOM 3734 C C . SER B 1 28 ? -4.625 37.906 -0.899 1 96.69 28 SER B C 1
ATOM 3736 O O . SER B 1 28 ? -5.602 37.188 -0.733 1 96.69 28 SER B O 1
ATOM 3738 N N . LEU B 1 29 ? -3.887 38.375 0.05 1 96.88 29 LEU B N 1
ATOM 3739 C CA . LEU B 1 29 ? -4.195 38.219 1.469 1 96.88 29 LEU B CA 1
ATOM 3740 C C . LEU B 1 29 ? -4.578 39.562 2.086 1 96.88 29 LEU B C 1
ATOM 3742 O O . LEU B 1 29 ? -3.951 40.594 1.797 1 96.88 29 LEU B O 1
ATOM 3746 N N . LYS B 1 30 ? -5.609 39.562 2.865 1 97.81 30 LYS B N 1
ATOM 3747 C CA . LYS B 1 30 ? -6.043 40.781 3.537 1 97.81 30 LYS B CA 1
ATOM 3748 C C . LYS B 1 30 ? -6.363 40.5 5.008 1 97.81 30 LYS B C 1
ATOM 3750 O O . LYS B 1 30 ? -6.992 39.5 5.34 1 97.81 30 LYS B O 1
ATOM 3755 N N . ILE B 1 31 ? -5.883 41.344 5.832 1 96.94 31 ILE B N 1
ATOM 3756 C CA . ILE B 1 31 ? -6.281 41.281 7.234 1 96.94 31 ILE B CA 1
ATOM 3757 C C . ILE B 1 31 ? -7.637 41.969 7.41 1 96.94 31 ILE B C 1
ATOM 3759 O O . ILE B 1 31 ? -7.781 43.156 7.156 1 96.94 31 ILE B O 1
ATOM 3763 N N . GLN B 1 32 ? -8.594 41.188 7.789 1 97.12 32 GLN B N 1
ATOM 3764 C CA . GLN B 1 32 ? -9.969 41.656 7.934 1 97.12 32 GLN B CA 1
ATOM 3765 C C . GLN B 1 32 ? -10.609 41.094 9.203 1 97.12 32 GLN B C 1
ATOM 3767 O O . GLN B 1 32 ? -10.117 40.125 9.781 1 97.12 32 GLN B O 1
ATOM 3772 N N . PRO B 1 33 ? -11.625 41.812 9.609 1 97.5 33 PRO B N 1
ATOM 3773 C CA . PRO B 1 33 ? -12.328 41.281 10.789 1 97.5 33 PRO B CA 1
ATOM 3774 C C . PRO B 1 33 ? -12.812 39.844 10.609 1 97.5 33 PRO B C 1
ATOM 3776 O O . PRO B 1 33 ? -13.234 39.469 9.516 1 97.5 33 PRO B O 1
ATOM 3779 N N . PHE B 1 34 ? -12.828 39.125 11.68 1 97.44 34 PHE B N 1
ATOM 3780 C CA . PHE B 1 34 ? -13.219 37.719 11.727 1 97.44 34 PHE B CA 1
ATOM 3781 C C . PHE B 1 34 ? -14.117 37.438 12.93 1 97.44 34 PHE B C 1
ATOM 3783 O O . PHE B 1 34 ? -13.641 37.375 14.062 1 97.44 34 PHE B O 1
ATOM 3790 N N . LYS B 1 35 ? -15.383 37.281 12.633 1 96.12 35 LYS B N 1
ATOM 3791 C CA . LYS B 1 35 ? -16.344 37 13.695 1 96.12 35 LYS B CA 1
ATOM 3792 C C . LYS B 1 35 ? -16.25 35.562 14.172 1 96.12 35 LYS B C 1
ATOM 3794 O O . LYS B 1 35 ? -16.281 34.625 13.367 1 96.12 35 LYS B O 1
ATOM 3799 N N . LEU B 1 36 ? -16.125 35.406 15.422 1 96.25 36 LEU B N 1
ATOM 3800 C CA . LEU B 1 36 ? -16.016 34.062 16 1 96.25 36 LEU B CA 1
ATOM 3801 C C . LEU B 1 36 ? -17.375 33.531 16.438 1 96.25 36 LEU B C 1
ATOM 3803 O O . LEU B 1 36 ? -18.266 34.312 16.766 1 96.25 36 LEU B O 1
ATOM 3807 N N . PRO B 1 37 ? -17.5 32.25 16.422 1 94.38 37 PRO B N 1
ATOM 3808 C CA . PRO B 1 37 ? -18.719 31.688 17 1 94.38 37 PRO B CA 1
ATOM 3809 C C . PRO B 1 37 ? -18.781 31.859 18.516 1 94.38 37 PRO B C 1
ATOM 3811 O O . PRO B 1 37 ? -17.766 32.125 19.156 1 94.38 37 PRO B O 1
ATOM 3814 N N . THR B 1 38 ? -19.969 31.656 19 1 95.44 38 THR B N 1
ATOM 3815 C CA . THR B 1 38 ? -20.156 31.672 20.438 1 95.44 38 THR B CA 1
ATOM 3816 C C . THR B 1 38 ? -19.406 30.5 21.078 1 95.44 38 THR B C 1
ATOM 3818 O O . THR B 1 38 ? -19.375 29.391 20.531 1 95.44 38 THR B O 1
ATOM 3821 N N . LEU B 1 39 ? -18.875 30.797 22.172 1 97.44 39 LEU B N 1
ATOM 3822 C CA . LEU B 1 39 ? -18.125 29.781 22.922 1 97.44 39 LEU B CA 1
ATOM 3823 C C . LEU B 1 39 ? -19.078 28.719 23.484 1 97.44 39 LEU B C 1
ATOM 3825 O O . LEU B 1 39 ? -19.906 29.016 24.344 1 97.44 39 LEU B O 1
ATOM 3829 N N . GLY B 1 40 ? -18.953 27.531 23.094 1 97.75 40 GLY B N 1
ATOM 3830 C CA . GLY B 1 40 ? -19.75 26.422 23.625 1 97.75 40 GLY B CA 1
ATOM 3831 C C . GLY B 1 40 ? -19.234 25.906 24.953 1 97.75 40 GLY B C 1
ATOM 3832 O O . GLY B 1 40 ? -18.141 26.266 25.375 1 97.75 40 GLY B O 1
ATOM 3833 N N . PRO B 1 41 ? -20 25 25.562 1 98.38 41 PRO B N 1
ATOM 3834 C CA . PRO B 1 41 ? -19.641 24.5 26.891 1 98.38 41 PRO B CA 1
ATOM 3835 C C . PRO B 1 41 ? -18.328 23.703 26.891 1 98.38 41 PRO B C 1
ATOM 3837 O O . PRO B 1 41 ? -17.656 23.625 27.922 1 98.38 41 PRO B O 1
ATOM 3840 N N . HIS B 1 42 ? -17.953 23.156 25.766 1 98.44 42 HIS B N 1
ATOM 3841 C CA . HIS B 1 42 ? -16.766 22.312 25.703 1 98.44 42 HIS B CA 1
ATOM 3842 C C . HIS B 1 42 ? -15.672 22.969 24.875 1 98.44 42 HIS B C 1
ATOM 3844 O O . HIS B 1 42 ? -14.688 22.312 24.5 1 98.44 42 HIS B O 1
ATOM 3850 N N . ASP B 1 43 ? -15.836 24.234 24.609 1 98.62 43 ASP B N 1
ATOM 3851 C CA . ASP B 1 43 ? -14.914 24.984 23.766 1 98.62 43 ASP B CA 1
ATOM 3852 C C . ASP B 1 43 ? -14.016 25.891 24.594 1 98.62 43 ASP B C 1
ATOM 3854 O O . ASP B 1 43 ? -14.25 26.078 25.781 1 98.62 43 ASP B O 1
ATOM 3858 N N . VAL B 1 44 ? -13.008 26.359 23.906 1 98.81 44 VAL B N 1
ATOM 3859 C CA . VAL B 1 44 ? -12.117 27.359 24.469 1 98.81 44 VAL B CA 1
ATOM 3860 C C . VAL B 1 44 ? -11.883 28.469 23.453 1 98.81 44 VAL B C 1
ATOM 3862 O O . VAL B 1 44 ? -11.945 28.234 22.234 1 98.81 44 VAL B O 1
ATOM 3865 N N . ARG B 1 45 ? -11.703 29.625 23.938 1 98.62 45 ARG B N 1
ATOM 3866 C CA . ARG B 1 45 ? -11.18 30.734 23.141 1 98.62 45 ARG B CA 1
ATOM 3867 C C . ARG B 1 45 ? -9.672 30.875 23.328 1 98.62 45 ARG B C 1
ATOM 3869 O O . ARG B 1 45 ? -9.18 30.922 24.453 1 98.62 45 ARG B O 1
ATOM 3876 N N . VAL B 1 46 ? -9.016 30.859 22.234 1 98.69 46 VAL B N 1
ATOM 3877 C CA . VAL B 1 46 ? -7.559 30.875 22.281 1 98.69 46 VAL B CA 1
ATOM 3878 C C . VAL B 1 46 ? -7.035 32.156 21.656 1 98.69 46 VAL B C 1
ATOM 3880 O O . VAL B 1 46 ? -7.441 32.531 20.547 1 98.69 46 VAL B O 1
ATOM 3883 N N . ARG B 1 47 ? -6.223 32.844 22.359 1 98.38 47 ARG B N 1
ATOM 3884 C CA . ARG B 1 47 ? -5.445 33.938 21.766 1 98.38 47 ARG B CA 1
ATOM 3885 C C . ARG B 1 47 ? -4.227 33.406 21.031 1 98.38 47 ARG B C 1
ATOM 3887 O O . ARG B 1 47 ? -3.293 32.875 21.641 1 98.38 47 ARG B O 1
ATOM 3894 N N . MET B 1 48 ? -4.207 33.625 19.766 1 97.75 48 MET B N 1
ATOM 3895 C CA . MET B 1 48 ? -3.168 33.031 18.922 1 97.75 48 MET B CA 1
ATOM 3896 C C . MET B 1 48 ? -1.833 33.75 19.141 1 97.75 48 MET B C 1
ATOM 3898 O O . MET B 1 48 ? -1.787 34.969 19.266 1 97.75 48 MET B O 1
ATOM 3902 N N . LYS B 1 49 ? -0.769 32.938 19.203 1 97.12 49 LYS B N 1
ATOM 3903 C CA . LYS B 1 49 ? 0.56 33.5 19.422 1 97.12 49 LYS B CA 1
ATOM 3904 C C . LYS B 1 49 ? 1.528 33.062 18.328 1 97.12 49 LYS B C 1
ATOM 3906 O O . LYS B 1 49 ? 2.459 33.812 17.984 1 97.12 49 LYS B O 1
ATOM 3911 N N . ALA B 1 50 ? 1.379 31.922 17.828 1 96.94 50 ALA B N 1
ATOM 3912 C CA . ALA B 1 50 ? 2.236 31.406 16.781 1 96.94 50 ALA B CA 1
ATOM 3913 C C . ALA B 1 50 ? 1.426 30.609 15.758 1 96.94 50 ALA B C 1
ATOM 3915 O O . ALA B 1 50 ? 0.645 29.734 16.125 1 96.94 50 ALA B O 1
ATOM 3916 N N . VAL B 1 51 ? 1.514 30.984 14.5 1 97.31 51 VAL B N 1
ATOM 3917 C CA . VAL B 1 51 ? 0.926 30.234 13.391 1 97.31 51 VAL B CA 1
ATOM 3918 C C . VAL B 1 51 ? 1.963 30.047 12.289 1 97.31 51 VAL B C 1
ATOM 3920 O O . VAL B 1 51 ? 2.457 31.016 11.719 1 97.31 51 VAL B O 1
ATOM 3923 N N . GLY B 1 52 ? 2.297 28.766 12.031 1 95.38 52 GLY B N 1
ATOM 3924 C CA . GLY B 1 52 ? 3.221 28.469 10.945 1 95.38 52 GLY B CA 1
ATOM 3925 C C . GLY B 1 52 ? 2.566 28.5 9.578 1 95.38 52 GLY B C 1
ATOM 3926 O O . GLY B 1 52 ? 1.363 28.281 9.453 1 95.38 52 GLY B O 1
ATOM 3927 N N . ILE B 1 53 ? 3.383 28.844 8.594 1 93 53 ILE B N 1
ATOM 3928 C CA . ILE B 1 53 ? 2.92 28.828 7.215 1 93 53 ILE B CA 1
ATOM 3929 C C . ILE B 1 53 ? 3.324 27.516 6.551 1 93 53 ILE B C 1
ATOM 3931 O O . ILE B 1 53 ? 4.508 27.172 6.516 1 93 53 ILE B O 1
ATOM 3935 N N . CYS B 1 54 ? 2.363 26.797 6.086 1 89 54 CYS B N 1
ATOM 3936 C CA . CYS B 1 54 ? 2.594 25.516 5.438 1 89 54 CYS B CA 1
ATOM 3937 C C . CYS B 1 54 ? 2.648 25.672 3.922 1 89 54 CYS B C 1
ATOM 3939 O O . CYS B 1 54 ? 2.139 26.656 3.375 1 89 54 CYS B O 1
ATOM 3941 N N . GLY B 1 55 ? 3.252 24.703 3.268 1 88.44 55 GLY B N 1
ATOM 3942 C CA . GLY B 1 55 ? 3.232 24.688 1.813 1 88.44 55 GLY B CA 1
ATOM 3943 C C . GLY B 1 55 ? 1.83 24.734 1.236 1 88.44 55 GLY B C 1
ATOM 3944 O O . GLY B 1 55 ? 1.603 25.344 0.187 1 88.44 55 GLY B O 1
ATOM 3945 N N . SER B 1 56 ? 0.913 24.094 1.84 1 90.62 56 SER B N 1
ATOM 3946 C CA . SER B 1 56 ? -0.469 24.125 1.371 1 90.62 56 SER B CA 1
ATOM 3947 C C . SER B 1 56 ? -1.04 25.531 1.397 1 90.62 56 SER B C 1
ATOM 3949 O O . SER B 1 56 ? -1.818 25.906 0.519 1 90.62 56 SER B O 1
ATOM 3951 N N . ASP B 1 57 ? -0.712 26.344 2.404 1 93.25 57 ASP B N 1
ATOM 3952 C CA . ASP B 1 57 ? -1.137 27.734 2.449 1 93.25 57 ASP B CA 1
ATOM 3953 C C . ASP B 1 57 ? -0.63 28.5 1.231 1 93.25 57 ASP B C 1
ATOM 3955 O O . ASP B 1 57 ? -1.374 29.281 0.625 1 93.25 57 ASP B O 1
ATOM 3959 N N . VAL B 1 58 ? 0.59 28.25 0.968 1 91.94 58 VAL B N 1
ATOM 3960 C CA . VAL B 1 58 ? 1.212 28.922 -0.165 1 91.94 58 VAL B CA 1
ATOM 3961 C C . VAL B 1 58 ? 0.533 28.484 -1.462 1 91.94 58 VAL B C 1
ATOM 3963 O O . VAL B 1 58 ? 0.289 29.312 -2.348 1 91.94 58 VAL B O 1
ATOM 3966 N N . HIS B 1 59 ? 0.229 27.219 -1.557 1 91.25 59 HIS B N 1
ATOM 3967 C CA . HIS B 1 59 ? -0.462 26.734 -2.742 1 91.25 59 HIS B CA 1
ATOM 3968 C C . HIS B 1 59 ? -1.836 27.375 -2.889 1 91.25 59 HIS B C 1
ATOM 3970 O O . HIS B 1 59 ? -2.234 27.75 -3.992 1 91.25 59 HIS B O 1
ATOM 3976 N N . TYR B 1 60 ? -2.549 27.484 -1.837 1 93.94 60 TYR B N 1
ATOM 3977 C CA . TYR B 1 60 ? -3.84 28.156 -1.865 1 93.94 60 TYR B CA 1
ATOM 3978 C C . TYR B 1 60 ? -3.686 29.609 -2.314 1 93.94 60 TYR B C 1
ATOM 3980 O O . TYR B 1 60 ? -4.477 30.094 -3.125 1 93.94 60 TYR B O 1
ATOM 3988 N N . LEU B 1 61 ? -2.725 30.25 -1.781 1 95.25 61 LEU B N 1
ATOM 3989 C CA . LEU B 1 61 ? -2.492 31.656 -2.119 1 95.25 61 LEU B CA 1
ATOM 3990 C C . LEU B 1 61 ? -2.225 31.812 -3.611 1 95.25 61 LEU B C 1
ATOM 3992 O O . LEU B 1 61 ? -2.756 32.719 -4.246 1 95.25 61 LEU B O 1
ATOM 3996 N N . LYS B 1 62 ? -1.493 30.859 -4.156 1 94.44 62 LYS B N 1
ATOM 3997 C CA . LYS B 1 62 ? -1.02 30.984 -5.531 1 94.44 62 LYS B CA 1
ATOM 3998 C C . LYS B 1 62 ? -2.064 30.484 -6.527 1 94.44 62 LYS B C 1
ATOM 4000 O O . LYS B 1 62 ? -2.135 30.969 -7.656 1 94.44 62 LYS B O 1
ATOM 4005 N N . THR B 1 63 ? -2.922 29.531 -6.066 1 93.44 63 THR B N 1
ATOM 4006 C CA . THR B 1 63 ? -3.738 28.875 -7.078 1 93.44 63 THR B CA 1
ATOM 4007 C C . THR B 1 63 ? -5.18 28.719 -6.602 1 93.44 63 THR B C 1
ATOM 4009 O O . THR B 1 63 ? -6.047 28.281 -7.352 1 93.44 63 THR B O 1
ATOM 4012 N N . LEU B 1 64 ? -5.457 29.062 -5.395 1 95 64 LEU B N 1
ATOM 4013 C CA . LEU B 1 64 ? -6.762 28.891 -4.762 1 95 64 LEU B CA 1
ATOM 4014 C C . LEU B 1 64 ? -7.188 27.422 -4.777 1 95 64 LEU B C 1
ATOM 4016 O O . LEU B 1 64 ? -8.383 27.125 -4.863 1 95 64 LEU B O 1
ATOM 4020 N N . ARG B 1 65 ? -6.156 26.625 -4.84 1 89.94 65 ARG B N 1
ATOM 4021 C CA . ARG B 1 65 ? -6.434 25.188 -4.867 1 89.94 65 ARG B CA 1
ATOM 4022 C C . ARG B 1 65 ? -5.258 24.391 -4.309 1 89.94 65 ARG B C 1
ATOM 4024 O O . ARG B 1 65 ? -4.105 24.797 -4.441 1 89.94 65 ARG B O 1
ATOM 4031 N N . CYS B 1 66 ? -5.555 23.297 -3.643 1 83.12 66 CYS B N 1
ATOM 4032 C CA . CYS B 1 66 ? -4.605 22.266 -3.25 1 83.12 66 CYS B CA 1
ATOM 4033 C C . CYS B 1 66 ? -5.203 20.875 -3.449 1 83.12 66 CYS B C 1
ATOM 4035 O O . CYS B 1 66 ? -6.09 20.453 -2.705 1 83.12 66 CYS B O 1
ATOM 4037 N N . ALA B 1 67 ? -4.695 20.094 -4.414 1 78.31 67 ALA B N 1
ATOM 4038 C CA . ALA B 1 67 ? -5.309 18.828 -4.824 1 78.31 67 ALA B CA 1
ATOM 4039 C C . ALA B 1 67 ? -6.789 19.016 -5.141 1 78.31 67 ALA B C 1
ATOM 4041 O O . ALA B 1 67 ? -7.152 19.844 -5.98 1 78.31 67 ALA B O 1
ATOM 4042 N N . HIS B 1 68 ? -7.621 18.312 -4.438 1 80.56 68 HIS B N 1
ATOM 4043 C CA . HIS B 1 68 ? -9.039 18.375 -4.777 1 80.56 68 HIS B CA 1
ATOM 4044 C C . HIS B 1 68 ? -9.758 19.422 -3.932 1 80.56 68 HIS B C 1
ATOM 4046 O O . HIS B 1 68 ? -10.977 19.594 -4.059 1 80.56 68 HIS B O 1
ATOM 4052 N N . PHE B 1 69 ? -9.086 20.188 -3.158 1 87.88 69 PHE B N 1
ATOM 4053 C CA . PHE B 1 69 ? -9.664 21.234 -2.332 1 87.88 69 PHE B CA 1
ATOM 4054 C C . PHE B 1 69 ? -9.586 22.578 -3.039 1 87.88 69 PHE B C 1
ATOM 4056 O O . PHE B 1 69 ? -8.5 23.125 -3.242 1 87.88 69 PHE B O 1
ATOM 4063 N N . ILE B 1 70 ? -10.742 23.156 -3.324 1 92.88 70 ILE B N 1
ATOM 4064 C CA . ILE B 1 70 ? -10.812 24.391 -4.098 1 92.88 70 ILE B CA 1
ATOM 4065 C C . ILE B 1 70 ? -11.398 25.516 -3.236 1 92.88 70 ILE B C 1
ATOM 4067 O O . ILE B 1 70 ? -12.453 25.344 -2.623 1 92.88 70 ILE B O 1
ATOM 4071 N N . VAL B 1 71 ? -10.758 26.578 -3.189 1 95.69 71 VAL B N 1
ATOM 4072 C CA . VAL B 1 71 ? -11.242 27.766 -2.486 1 95.69 71 VAL B CA 1
ATOM 4073 C C . VAL B 1 71 ? -12.273 28.5 -3.348 1 95.69 71 VAL B C 1
ATOM 4075 O O . VAL B 1 71 ? -11.93 29.078 -4.383 1 95.69 71 VAL B O 1
ATOM 4078 N N . LYS B 1 72 ? -13.469 28.484 -2.951 1 96.31 72 LYS B N 1
ATOM 4079 C CA . LYS B 1 72 ? -14.547 29.078 -3.738 1 96.31 72 LYS B CA 1
ATOM 4080 C C . LYS B 1 72 ? -14.984 30.422 -3.148 1 96.31 72 LYS B C 1
ATOM 4082 O O . LYS B 1 72 ? -15.578 31.25 -3.842 1 96.31 72 LYS B O 1
ATOM 4087 N N . GLU B 1 73 ? -14.789 30.594 -1.851 1 96.69 73 GLU B N 1
ATOM 4088 C CA . GLU B 1 73 ? -15.07 31.812 -1.105 1 96.69 73 GLU B CA 1
ATOM 4089 C C . GLU B 1 73 ? -13.883 32.219 -0.24 1 96.69 73 GLU B C 1
ATOM 4091 O O . GLU B 1 73 ? -13.047 31.375 0.104 1 96.69 73 GLU B O 1
ATOM 4096 N N . PRO B 1 74 ? -13.844 33.531 0.061 1 97.38 74 PRO B N 1
ATOM 4097 C CA . PRO B 1 74 ? -12.742 33.906 0.942 1 97.38 74 PRO B CA 1
ATOM 4098 C C . PRO B 1 74 ? -12.656 33.062 2.201 1 97.38 74 PRO B C 1
ATOM 4100 O O . PRO B 1 74 ? -13.68 32.688 2.777 1 97.38 74 PRO B O 1
ATOM 4103 N N . MET B 1 75 ? -11.438 32.812 2.627 1 97.75 75 MET B N 1
ATOM 4104 C CA . MET B 1 75 ? -11.195 31.891 3.736 1 97.75 75 MET B CA 1
ATOM 4105 C C . MET B 1 75 ? -10.008 32.344 4.578 1 97.75 75 MET B C 1
ATOM 4107 O O . MET B 1 75 ? -9.008 32.812 4.035 1 97.75 75 MET B O 1
ATOM 4111 N N . VAL B 1 76 ? -10.211 32.281 5.898 1 97.94 76 VAL B N 1
ATOM 4112 C CA . VAL B 1 76 ? -9.055 32.5 6.77 1 97.94 76 VAL B CA 1
ATOM 4113 C C . VAL B 1 76 ? -8.062 31.359 6.594 1 97.94 76 VAL B C 1
ATOM 4115 O O . VAL B 1 76 ? -8.445 30.188 6.543 1 97.94 76 VAL B O 1
ATOM 4118 N N . ILE B 1 77 ? -6.723 31.656 6.5 1 97.12 77 ILE B N 1
ATOM 4119 C CA . ILE B 1 77 ? -5.703 30.656 6.195 1 97.12 77 ILE B CA 1
ATOM 4120 C C . ILE B 1 77 ? -4.961 30.266 7.473 1 97.12 77 ILE B C 1
ATOM 4122 O O . ILE B 1 77 ? -5.156 30.891 8.523 1 97.12 77 ILE B O 1
ATOM 4126 N N . GLY B 1 78 ? -4.191 29.203 7.383 1 96.88 78 GLY B N 1
ATOM 4127 C CA . GLY B 1 78 ? -3.326 28.766 8.469 1 96.88 78 GLY B CA 1
ATOM 4128 C C . GLY B 1 78 ? -3.902 27.625 9.273 1 96.88 78 GLY B C 1
ATOM 4129 O O . GLY B 1 78 ? -5.102 27.594 9.562 1 96.88 78 GLY B O 1
ATOM 4130 N N . HIS B 1 79 ? -2.957 26.656 9.648 1 97.94 79 HIS B N 1
ATOM 4131 C CA . HIS B 1 79 ? -3.439 25.516 10.422 1 97.94 79 HIS B CA 1
ATOM 4132 C C . HIS B 1 79 ? -2.361 24.984 11.359 1 97.94 79 HIS B C 1
ATOM 4134 O O . HIS B 1 79 ? -2.586 24.016 12.094 1 97.94 79 HIS B O 1
ATOM 4140 N N . GLU B 1 80 ? -1.204 25.562 11.422 1 97.75 80 GLU B N 1
ATOM 4141 C CA . GLU B 1 80 ? -0.122 25.219 12.336 1 97.75 80 GLU B CA 1
ATOM 4142 C C . GLU B 1 80 ? -0.045 26.219 13.492 1 97.75 80 GLU B C 1
ATOM 4144 O O . GLU B 1 80 ? 0.595 27.266 13.375 1 97.75 80 GLU B O 1
ATOM 4149 N N . CYS B 1 81 ? -0.616 25.875 14.695 1 97.5 81 CYS B N 1
ATOM 4150 C CA . CYS B 1 81 ? -0.817 27.016 15.586 1 97.5 81 CYS B CA 1
ATOM 4151 C C . CYS B 1 81 ? -0.713 26.594 17.047 1 97.5 81 CYS B C 1
ATOM 4153 O O . CYS B 1 81 ? -0.885 25.422 17.375 1 97.5 81 CYS B O 1
ATOM 4155 N N . ALA B 1 82 ? -0.381 27.516 17.812 1 98.75 82 ALA B N 1
ATOM 4156 C CA . ALA B 1 82 ? -0.337 27.484 19.281 1 98.75 82 ALA B CA 1
ATOM 4157 C C . ALA B 1 82 ? -0.721 28.828 19.859 1 98.75 82 ALA B C 1
ATOM 4159 O O . ALA B 1 82 ? -0.594 29.859 19.203 1 98.75 82 ALA B O 1
ATOM 4160 N N . GLY B 1 83 ? -1.257 28.812 21.062 1 98.69 83 GLY B N 1
ATOM 4161 C CA . GLY B 1 83 ? -1.704 30.047 21.688 1 98.69 83 GLY B CA 1
ATOM 4162 C C . GLY B 1 83 ? -1.939 29.891 23.188 1 98.69 83 GLY B C 1
ATOM 4163 O O . GLY B 1 83 ? -1.425 28.969 23.812 1 98.69 83 GLY B O 1
ATOM 4164 N N . ILE B 1 84 ? -2.621 30.906 23.656 1 98.75 84 ILE B N 1
ATOM 4165 C CA . ILE B 1 84 ? -2.906 30.969 25.094 1 98.75 84 ILE B CA 1
ATOM 4166 C C . ILE B 1 84 ? -4.418 30.984 25.312 1 98.75 84 ILE B C 1
ATOM 4168 O O . ILE B 1 84 ? -5.137 31.75 24.656 1 98.75 84 ILE B O 1
ATOM 4172 N N . ILE B 1 85 ? -4.812 30.156 26.266 1 98.81 85 ILE B N 1
ATOM 4173 C CA . ILE B 1 85 ? -6.234 30.109 26.578 1 98.81 85 ILE B CA 1
ATOM 4174 C C . ILE B 1 85 ? -6.68 31.438 27.172 1 98.81 85 ILE B C 1
ATOM 4176 O O . ILE B 1 85 ? -6.078 31.938 28.125 1 98.81 85 ILE B O 1
ATOM 4180 N N . GLU B 1 86 ? -7.699 31.984 26.594 1 98.25 86 GLU B N 1
ATOM 4181 C CA . GLU B 1 86 ? -8.258 33.25 27.078 1 98.25 86 GLU B CA 1
ATOM 4182 C C . GLU B 1 86 ? -9.547 33 27.875 1 98.25 86 GLU B C 1
ATOM 4184 O O . GLU B 1 86 ? -9.812 33.688 28.859 1 98.25 86 GLU B O 1
ATOM 4189 N N . GLU B 1 87 ? -10.375 32.125 27.391 1 98.38 87 GLU B N 1
ATOM 4190 C CA . GLU B 1 87 ? -11.664 31.781 28 1 98.38 87 GLU B CA 1
ATOM 4191 C C . GLU B 1 87 ? -11.977 30.297 27.797 1 98.38 87 GLU B C 1
ATOM 4193 O O . GLU B 1 87 ? -11.531 29.688 26.828 1 98.38 87 GLU B O 1
ATOM 4198 N N . VAL B 1 88 ? -12.695 29.719 28.812 1 98.62 88 VAL B N 1
ATOM 4199 C CA . VAL B 1 88 ? -13.062 28.312 28.719 1 98.62 88 VAL B CA 1
ATOM 4200 C C . VAL B 1 88 ? -14.578 28.172 28.859 1 98.62 88 VAL B C 1
ATOM 4202 O O . VAL B 1 88 ? -15.211 28.922 29.594 1 98.62 88 VAL B O 1
ATOM 4205 N N . GLY B 1 89 ? -15.094 27.219 28.172 1 98.5 89 GLY B N 1
ATOM 4206 C CA . GLY B 1 89 ? -16.5 26.891 28.328 1 98.5 89 GLY B CA 1
ATOM 4207 C C . GLY B 1 89 ? -16.828 26.328 29.688 1 98.5 89 GLY B C 1
ATOM 4208 O O . GLY B 1 89 ? -15.938 25.906 30.422 1 98.5 89 GLY B O 1
ATOM 4209 N N . SER B 1 90 ? -18.125 26.234 29.969 1 98.19 90 SER B N 1
ATOM 4210 C CA . SER B 1 90 ? -18.609 25.922 31.312 1 98.19 90 SER B CA 1
ATOM 4211 C C . SER B 1 90 ? -18.297 24.484 31.703 1 98.19 90 SER B C 1
ATOM 4213 O O . SER B 1 90 ? -18.219 24.156 32.875 1 98.19 90 SER B O 1
ATOM 4215 N N . GLN B 1 91 ? -18.062 23.594 30.734 1 98.44 91 GLN B N 1
ATOM 4216 C CA . GLN B 1 91 ? -17.859 22.188 31.047 1 98.44 91 GLN B CA 1
ATOM 4217 C C . GLN B 1 91 ? -16.406 21.781 30.844 1 98.44 91 GLN B C 1
ATOM 4219 O O . GLN B 1 91 ? -16.062 20.594 30.938 1 98.44 91 GLN B O 1
ATOM 4224 N N . VAL B 1 92 ? -15.578 22.734 30.531 1 98.56 92 VAL B N 1
ATOM 4225 C CA . VAL B 1 92 ? -14.156 22.469 30.375 1 98.56 92 VAL B CA 1
ATOM 4226 C C . VAL B 1 92 ? -13.477 22.406 31.734 1 98.56 92 VAL B C 1
ATOM 4228 O O . VAL B 1 92 ? -13.578 23.344 32.531 1 98.56 92 VAL B O 1
ATOM 4231 N N . LYS B 1 93 ? -12.812 21.281 31.984 1 97.31 93 LYS B N 1
ATOM 4232 C CA . LYS B 1 93 ? -12.164 21.094 33.281 1 97.31 93 LYS B CA 1
ATOM 4233 C C . LYS B 1 93 ? -10.656 20.938 33.125 1 97.31 93 LYS B C 1
ATOM 4235 O O . LYS B 1 93 ? -9.906 21.094 34.094 1 97.31 93 LYS B O 1
ATOM 4240 N N . SER B 1 94 ? -10.219 20.703 31.969 1 96.62 94 SER B N 1
ATOM 4241 C CA . SER B 1 94 ? -8.828 20.312 31.75 1 96.62 94 SER B CA 1
ATOM 4242 C C . SER B 1 94 ? -7.953 21.531 31.469 1 96.62 94 SER B C 1
ATOM 4244 O O . SER B 1 94 ? -6.727 21.453 31.547 1 96.62 94 SER B O 1
ATOM 4246 N N . LEU B 1 95 ? -8.547 22.672 31.188 1 98.62 95 LEU B N 1
ATOM 4247 C CA . LEU B 1 95 ? -7.828 23.875 30.812 1 98.62 95 LEU B CA 1
ATOM 4248 C C . LEU B 1 95 ? -8.352 25.094 31.594 1 98.62 95 LEU B C 1
ATOM 4250 O O . LEU B 1 95 ? -9.516 25.125 31.984 1 98.62 95 LEU B O 1
ATOM 4254 N N . VAL B 1 96 ? -7.473 26.094 31.797 1 98.44 96 VAL B N 1
ATOM 4255 C CA . VAL B 1 96 ? -7.836 27.359 32.438 1 98.44 96 VAL B CA 1
ATOM 4256 C C . VAL B 1 96 ? -7.199 28.516 31.672 1 98.44 96 VAL B C 1
ATOM 4258 O O . VAL B 1 96 ? -6.203 28.328 30.969 1 98.44 96 VAL B O 1
ATOM 4261 N N . PRO B 1 97 ? -7.824 29.703 31.781 1 98.56 97 PRO B N 1
ATOM 4262 C CA . PRO B 1 97 ? -7.191 30.875 31.172 1 98.56 97 PRO B CA 1
ATOM 4263 C C . PRO B 1 97 ? -5.727 31.031 31.562 1 98.56 97 PRO B C 1
ATOM 4265 O O . PRO B 1 97 ? -5.367 30.828 32.719 1 98.56 97 PRO B O 1
ATOM 4268 N N . GLY B 1 98 ? -4.891 31.266 30.562 1 98.56 98 GLY B N 1
ATOM 4269 C CA . GLY B 1 98 ? -3.465 31.406 30.812 1 98.56 98 GLY B CA 1
ATOM 4270 C C . GLY B 1 98 ? -2.654 30.203 30.359 1 98.56 98 GLY B C 1
ATOM 4271 O O . GLY B 1 98 ? -1.44 30.312 30.172 1 98.56 98 GLY B O 1
ATOM 4272 N N . ASP B 1 99 ? -3.348 29.109 30.203 1 98.75 99 ASP B N 1
ATOM 4273 C CA . ASP B 1 99 ? -2.646 27.906 29.734 1 98.75 99 ASP B CA 1
ATOM 4274 C C . ASP B 1 99 ? -2.107 28.109 28.312 1 98.75 99 ASP B C 1
ATOM 4276 O O . ASP B 1 99 ? -2.812 28.625 27.438 1 98.75 99 ASP B O 1
ATOM 4280 N N . ARG B 1 100 ? -0.795 27.766 28.062 1 98.81 100 ARG B N 1
ATOM 4281 C CA . ARG B 1 100 ? -0.227 27.688 26.719 1 98.81 100 ARG B CA 1
ATOM 4282 C C . ARG B 1 100 ? -0.572 26.359 26.062 1 98.81 100 ARG B C 1
ATOM 4284 O O . ARG B 1 100 ? -0.379 25.297 26.656 1 98.81 100 ARG B O 1
ATOM 4291 N N . VAL B 1 101 ? -1.111 26.391 24.844 1 98.88 101 VAL B N 1
ATOM 4292 C CA . VAL B 1 101 ? -1.582 25.141 24.25 1 98.88 101 VAL B CA 1
ATOM 4293 C C . VAL B 1 101 ? -1.13 25.062 22.797 1 98.88 101 VAL B C 1
ATOM 4295 O O . VAL B 1 101 ? -1.067 26.078 22.094 1 98.88 101 VAL B O 1
ATOM 4298 N N . ALA B 1 102 ? -0.721 23.875 22.359 1 98.81 102 ALA B N 1
ATOM 4299 C CA . ALA B 1 102 ? -0.689 23.5 20.953 1 98.81 102 ALA B CA 1
ATOM 4300 C C . ALA B 1 102 ? -2.051 23 20.484 1 98.81 102 ALA B C 1
ATOM 4302 O O . ALA B 1 102 ? -2.744 22.297 21.234 1 98.81 102 ALA B O 1
ATOM 4303 N N . ILE B 1 103 ? -2.41 23.281 19.281 1 98.81 103 ILE B N 1
ATOM 4304 C CA . ILE B 1 103 ? -3.783 23.047 18.844 1 98.81 103 ILE B CA 1
ATOM 4305 C C . ILE B 1 103 ? -3.795 22.062 17.688 1 98.81 103 ILE B C 1
ATOM 4307 O O . ILE B 1 103 ? -3.094 22.25 16.688 1 98.81 103 ILE B O 1
ATOM 4311 N N . GLU B 1 104 ? -4.535 20.953 17.797 1 98.75 104 GLU B N 1
ATOM 4312 C CA . GLU B 1 104 ? -4.832 20.078 16.672 1 98.75 104 GLU B CA 1
ATOM 4313 C C . GLU B 1 104 ? -5.934 20.656 15.797 1 98.75 104 GLU B C 1
ATOM 4315 O O . GLU B 1 104 ? -7.055 20.875 16.266 1 98.75 104 GLU B O 1
ATOM 4320 N N . PRO B 1 105 ? -5.738 20.844 14.578 1 98.44 105 PRO B N 1
ATOM 4321 C CA . PRO B 1 105 ? -6.602 21.688 13.75 1 98.44 105 PRO B CA 1
ATOM 4322 C C . PRO B 1 105 ? -7.863 20.969 13.289 1 98.44 105 PRO B C 1
ATOM 4324 O O . PRO B 1 105 ? -8.836 21.609 12.883 1 98.44 105 PRO B O 1
ATOM 4327 N N . GLY B 1 106 ? -7.902 19.656 13.242 1 98 106 GLY B N 1
ATOM 4328 C CA . GLY B 1 106 ? -9.008 18.938 12.633 1 98 106 GLY B CA 1
ATOM 4329 C C . GLY B 1 106 ? -10.078 18.531 13.633 1 98 106 GLY B C 1
ATOM 4330 O O . GLY B 1 106 ? -9.781 17.859 14.625 1 98 106 GLY B O 1
ATOM 4331 N N . ILE B 1 107 ? -11.336 18.969 13.375 1 98.25 107 ILE B N 1
ATOM 4332 C CA . ILE B 1 107 ? -12.484 18.562 14.18 1 98.25 107 ILE B CA 1
ATOM 4333 C C . ILE B 1 107 ? -13.281 17.5 13.438 1 98.25 107 ILE B C 1
ATOM 4335 O O . ILE B 1 107 ? -13.922 17.781 12.422 1 98.25 107 ILE B O 1
ATOM 4339 N N . SER B 1 108 ? -13.266 16.281 13.953 1 98.06 108 SER B N 1
ATOM 4340 C CA . SER B 1 108 ? -14.031 15.195 13.359 1 98.06 108 SER B CA 1
ATOM 4341 C C . SER B 1 108 ? -15.422 15.102 13.961 1 98.06 108 SER B C 1
ATOM 4343 O O . SER B 1 108 ? -15.734 15.797 14.938 1 98.06 108 SER B O 1
ATOM 4345 N N . CYS B 1 109 ? -16.312 14.242 13.477 1 97.38 109 CYS B N 1
ATOM 4346 C CA . CYS B 1 109 ? -17.688 14.156 13.945 1 97.38 109 CYS B CA 1
ATOM 4347 C C . CYS B 1 109 ? -17.781 13.336 15.227 1 97.38 109 CYS B C 1
ATOM 4349 O O . CYS B 1 109 ? -18.781 13.422 15.953 1 97.38 109 CYS B O 1
ATOM 4351 N N . TRP B 1 110 ? -16.875 12.5 15.477 1 94.75 110 TRP B N 1
ATOM 4352 C CA . TRP B 1 110 ? -16.703 11.672 16.656 1 94.75 110 TRP B CA 1
ATOM 4353 C C . TRP B 1 110 ? -17.781 10.594 16.719 1 94.75 110 TRP B C 1
ATOM 4355 O O . TRP B 1 110 ? -17.953 9.922 17.75 1 94.75 110 TRP B O 1
ATOM 4365 N N . ARG B 1 111 ? -18.547 10.398 15.594 1 97 111 ARG B N 1
ATOM 4366 C CA . ARG B 1 111 ? -19.672 9.477 15.656 1 97 111 ARG B CA 1
ATOM 4367 C C . ARG B 1 111 ? -19.625 8.461 14.523 1 97 111 ARG B C 1
ATOM 4369 O O . ARG B 1 111 ? -20.234 7.391 14.617 1 97 111 ARG B O 1
ATOM 4376 N N . CYS B 1 112 ? -18.938 8.781 13.523 1 96.75 112 CYS B N 1
ATOM 4377 C CA . CYS B 1 112 ? -18.938 7.883 12.375 1 96.75 112 CYS B CA 1
ATOM 4378 C C . CYS B 1 112 ? -18.047 6.672 12.641 1 96.75 112 CYS B C 1
ATOM 4380 O O . CYS B 1 112 ? -17.359 6.605 13.664 1 96.75 112 CYS B O 1
ATOM 4382 N N . ASP B 1 113 ? -18.031 5.723 11.734 1 95.38 113 ASP B N 1
ATOM 4383 C CA . ASP B 1 113 ? -17.281 4.48 11.914 1 95.38 113 ASP B CA 1
ATOM 4384 C C . ASP B 1 113 ? -15.781 4.746 12.008 1 95.38 113 ASP B C 1
ATOM 4386 O O . ASP B 1 113 ? -15.094 4.145 12.836 1 95.38 113 ASP B O 1
ATOM 4390 N N . HIS B 1 114 ? -15.266 5.648 11.258 1 97.31 114 HIS B N 1
ATOM 4391 C CA . HIS B 1 114 ? -13.852 5.984 11.312 1 97.31 114 HIS B CA 1
ATOM 4392 C C . HIS B 1 114 ? -13.477 6.559 12.68 1 97.31 114 HIS B C 1
ATOM 4394 O O . HIS B 1 114 ? -12.445 6.191 13.25 1 97.31 114 HIS B O 1
ATOM 4400 N N . CYS B 1 115 ? -14.258 7.438 13.141 1 97.56 115 CYS B N 1
ATOM 4401 C CA . CYS B 1 115 ? -14 8.047 14.438 1 97.56 115 CYS B CA 1
ATOM 4402 C C . CYS B 1 115 ? -14.055 7.008 15.555 1 97.56 115 CYS B C 1
ATOM 4404 O O . CYS B 1 115 ? -13.188 6.98 16.422 1 97.56 115 CYS B O 1
ATOM 4406 N N . LYS B 1 116 ? -15.008 6.164 15.469 1 97.19 116 LYS B N 1
ATOM 4407 C CA . LYS B 1 116 ? -15.18 5.148 16.5 1 97.19 116 LYS B CA 1
ATOM 4408 C C . LYS B 1 116 ? -14.023 4.16 16.5 1 97.19 116 LYS B C 1
ATOM 4410 O O . LYS B 1 116 ? -13.695 3.576 17.547 1 97.19 116 LYS B O 1
ATOM 4415 N N . GLN B 1 117 ? -13.414 3.99 15.391 1 95.56 117 GLN B N 1
ATOM 4416 C CA . GLN B 1 117 ? -12.312 3.037 15.266 1 95.56 117 GLN B CA 1
ATOM 4417 C C . GLN B 1 117 ? -10.969 3.713 15.508 1 95.56 117 GLN B C 1
ATOM 4419 O O . GLN B 1 117 ? -9.922 3.084 15.367 1 95.56 117 GLN B O 1
ATOM 4424 N N . GLY B 1 118 ? -10.992 4.957 15.828 1 96.5 118 GLY B N 1
ATOM 4425 C CA . GLY B 1 118 ? -9.773 5.684 16.141 1 96.5 118 GLY B CA 1
ATOM 4426 C C . GLY B 1 118 ? -9.078 6.234 14.906 1 96.5 118 GLY B C 1
ATOM 4427 O O . GLY B 1 118 ? -7.941 6.703 14.984 1 96.5 118 GLY B O 1
ATOM 4428 N N . ARG B 1 119 ? -9.727 6.129 13.766 1 97.75 119 ARG B N 1
ATOM 4429 C CA . ARG B 1 119 ? -9.18 6.664 12.523 1 97.75 119 ARG B CA 1
ATOM 4430 C C . ARG B 1 119 ? -9.922 7.93 12.102 1 97.75 119 ARG B C 1
ATOM 4432 O O . ARG B 1 119 ? -10.383 8.031 10.961 1 97.75 119 ARG B O 1
ATOM 4439 N N . TYR B 1 120 ? -10.016 8.898 13.039 1 98.06 120 TYR B N 1
ATOM 4440 C CA . TYR B 1 120 ? -10.836 10.078 12.828 1 98.06 120 TYR B CA 1
ATOM 4441 C C . TYR B 1 120 ? -10.227 10.992 11.773 1 98.06 120 TYR B C 1
ATOM 4443 O O . TYR B 1 120 ? -10.891 11.898 11.266 1 98.06 120 TYR B O 1
ATOM 4451 N N . ASN B 1 121 ? -8.914 10.766 11.438 1 98 121 ASN B N 1
ATOM 4452 C CA . ASN B 1 121 ? -8.305 11.531 10.359 1 98 121 ASN B CA 1
ATOM 4453 C C . ASN B 1 121 ? -9.008 11.297 9.023 1 98 121 ASN B C 1
ATOM 4455 O O . ASN B 1 121 ? -8.867 12.086 8.094 1 98 121 ASN B O 1
ATOM 4459 N N . LEU B 1 122 ? -9.797 10.219 8.945 1 97.94 122 LEU B N 1
ATOM 4460 C CA . LEU B 1 122 ? -10.469 9.852 7.703 1 97.94 122 LEU B CA 1
ATOM 4461 C C . LEU B 1 122 ? -11.945 10.195 7.762 1 97.94 122 LEU B C 1
ATOM 4463 O O . LEU B 1 122 ? -12.719 9.781 6.895 1 97.94 122 LEU B O 1
ATOM 4467 N N . CYS B 1 123 ? -12.398 10.977 8.734 1 97.88 123 CYS B N 1
ATOM 4468 C CA . CYS B 1 123 ? -13.797 11.359 8.906 1 97.88 123 CYS B CA 1
ATOM 4469 C C . CYS B 1 123 ? -14.281 12.188 7.719 1 97.88 123 CYS B C 1
ATOM 4471 O O . CYS B 1 123 ? -13.656 13.18 7.352 1 97.88 123 CYS B O 1
ATOM 4473 N N . ASP B 1 124 ? -15.414 11.812 7.168 1 94.69 124 ASP B N 1
ATOM 4474 C CA . ASP B 1 124 ? -15.984 12.508 6.02 1 94.69 124 ASP B CA 1
ATOM 4475 C C . ASP B 1 124 ? -16.453 13.914 6.402 1 94.69 124 ASP B C 1
ATOM 4477 O O . ASP B 1 124 ? -16.547 14.797 5.547 1 94.69 124 ASP B O 1
ATOM 4481 N N . ASP B 1 125 ? -16.688 14.117 7.668 1 96.88 125 ASP B N 1
ATOM 4482 C CA . ASP B 1 125 ? -17.234 15.391 8.141 1 96.88 125 ASP B CA 1
ATOM 4483 C C . ASP B 1 125 ? -16.141 16.234 8.805 1 96.88 125 ASP B C 1
ATOM 4485 O O . ASP B 1 125 ? -16.438 17.141 9.586 1 96.88 125 ASP B O 1
ATOM 4489 N N . MET B 1 126 ? -14.969 15.93 8.461 1 97.06 126 MET B N 1
ATOM 4490 C CA . MET B 1 126 ? -13.828 16.625 9.055 1 97.06 126 MET B CA 1
ATOM 4491 C C . MET B 1 126 ? -13.867 18.109 8.734 1 97.06 126 MET B C 1
ATOM 4493 O O . MET B 1 126 ? -14.039 18.5 7.574 1 97.06 126 MET B O 1
ATOM 4497 N N . LYS B 1 127 ? -13.812 18.938 9.766 1 97.75 127 LYS B N 1
ATOM 4498 C CA . LYS B 1 127 ? -13.539 20.359 9.633 1 97.75 127 LYS B CA 1
ATOM 4499 C C . LYS B 1 127 ? -12.094 20.688 9.984 1 97.75 127 LYS B C 1
ATOM 4501 O O . LYS B 1 127 ? -11.734 20.734 11.164 1 97.75 127 LYS B O 1
ATOM 4506 N N . PHE B 1 128 ? -11.344 20.938 8.992 1 97.44 128 PHE B N 1
ATOM 4507 C CA . PHE B 1 128 ? -9.906 21.125 9.156 1 97.44 128 PHE B CA 1
ATOM 4508 C C . PHE B 1 128 ? -9.516 22.562 8.859 1 97.44 128 PHE B C 1
ATOM 4510 O O . PHE B 1 128 ? -9.875 23.109 7.812 1 97.44 128 PHE B O 1
ATOM 4517 N N . PHE B 1 129 ? -8.734 23.188 9.781 1 97.88 129 PHE B N 1
ATOM 4518 C CA . PHE B 1 129 ? -8.32 24.578 9.609 1 97.88 129 PHE B CA 1
ATOM 4519 C C . PHE B 1 129 ? -7.723 24.797 8.227 1 97.88 129 PHE B C 1
ATOM 4521 O O . PHE B 1 129 ? -6.809 24.078 7.816 1 97.88 129 PHE B O 1
ATOM 4528 N N . ALA B 1 130 ? -8.25 25.797 7.5 1 96.19 130 ALA B N 1
ATOM 4529 C CA . ALA B 1 130 ? -7.738 26.281 6.223 1 96.19 130 ALA B CA 1
ATOM 4530 C C . ALA B 1 130 ? -7.867 25.219 5.141 1 96.19 130 ALA B C 1
ATOM 4532 O O . ALA B 1 130 ? -7.031 25.125 4.238 1 96.19 130 ALA B O 1
ATOM 4533 N N . THR B 1 131 ? -8.742 24.281 5.297 1 95.06 131 THR B N 1
ATOM 4534 C CA . THR B 1 131 ? -9.234 23.422 4.227 1 95.06 131 THR B CA 1
ATOM 4535 C C . THR B 1 131 ? -10.641 23.844 3.805 1 95.06 131 THR B C 1
ATOM 4537 O O . THR B 1 131 ? -11.594 23.703 4.578 1 95.06 131 THR B O 1
ATOM 4540 N N . PRO B 1 132 ? -10.75 24.391 2.623 1 95.44 132 PRO B N 1
ATOM 4541 C CA . PRO B 1 132 ? -12.023 25 2.23 1 95.44 132 PRO B CA 1
ATOM 4542 C C . PRO B 1 132 ? -13.203 24.047 2.385 1 95.44 132 PRO B C 1
ATOM 4544 O O . PRO B 1 132 ? -13.086 22.859 2.062 1 95.44 132 PRO B O 1
ATOM 4547 N N . PRO B 1 133 ? -14.219 24.516 2.902 1 94.62 133 PRO B N 1
ATOM 4548 C CA . PRO B 1 133 ? -14.5 25.922 3.186 1 94.62 133 PRO B CA 1
ATOM 4549 C C . PRO B 1 133 ? -14.203 26.312 4.633 1 94.62 133 PRO B C 1
ATOM 4551 O O . PRO B 1 133 ? -14.625 27.375 5.094 1 94.62 133 PRO B O 1
ATOM 4554 N N . VAL B 1 134 ? -13.562 25.516 5.34 1 96.88 134 VAL B N 1
ATOM 4555 C CA . VAL B 1 134 ? -13.328 25.719 6.766 1 96.88 134 VAL B CA 1
ATOM 4556 C C . VAL B 1 134 ? -12.25 26.781 6.957 1 96.88 134 VAL B C 1
ATOM 4558 O O . VAL B 1 134 ? -11.195 26.734 6.316 1 96.88 134 VAL B O 1
ATOM 4561 N N . HIS B 1 135 ? -12.516 27.781 7.836 1 97.62 135 HIS B N 1
ATOM 4562 C CA . HIS B 1 135 ? -11.578 28.859 8.125 1 97.62 135 HIS B CA 1
ATOM 4563 C C . HIS B 1 135 ? -10.398 28.344 8.945 1 97.62 135 HIS B C 1
ATOM 4565 O O . HIS B 1 135 ? -10.539 27.422 9.742 1 97.62 135 HIS B O 1
ATOM 4571 N N . GLY B 1 136 ? -9.25 29.062 8.758 1 97.88 136 GLY B N 1
ATOM 4572 C CA . GLY B 1 136 ? -8.031 28.672 9.445 1 97.88 136 GLY B CA 1
ATOM 4573 C C . GLY B 1 136 ? -7.824 29.406 10.758 1 97.88 136 GLY B C 1
ATOM 4574 O O . GLY B 1 136 ? -8.789 29.859 11.375 1 97.88 136 GLY B O 1
ATOM 4575 N N . SER B 1 137 ? -6.574 29.422 11.164 1 97.62 137 SER B N 1
ATOM 4576 C CA . SER B 1 137 ? -6.266 29.875 12.516 1 97.62 137 SER B CA 1
ATOM 4577 C C . SER B 1 137 ? -5.387 31.109 12.492 1 97.62 137 SER B C 1
ATOM 4579 O O . SER B 1 137 ? -4.996 31.625 13.547 1 97.62 137 SER B O 1
ATOM 4581 N N . LEU B 1 138 ? -5 31.594 11.328 1 97.62 138 LEU B N 1
ATOM 4582 C CA . LEU B 1 138 ? -4.195 32.812 11.289 1 97.62 138 LEU B CA 1
ATOM 4583 C C . LEU B 1 138 ? -5.043 34.031 11.633 1 97.62 138 LEU B C 1
ATOM 4585 O O . LEU B 1 138 ? -5.398 34.812 10.75 1 97.62 138 LEU B O 1
ATOM 4589 N N . ALA B 1 139 ? -5.316 34.25 12.867 1 97.62 139 ALA B N 1
ATOM 4590 C CA . ALA B 1 139 ? -6.18 35.25 13.461 1 97.62 139 ALA B CA 1
ATOM 4591 C C . ALA B 1 139 ? -5.703 35.625 14.867 1 97.62 139 ALA B C 1
ATOM 4593 O O . ALA B 1 139 ? -4.812 34.969 15.414 1 97.62 139 ALA B O 1
ATOM 4594 N N . ASN B 1 140 ? -6.312 36.688 15.352 1 97.06 140 ASN B N 1
ATOM 4595 C CA . ASN B 1 140 ? -5.973 37.062 16.719 1 97.06 140 ASN B CA 1
ATOM 4596 C C . ASN B 1 140 ? -6.48 36.031 17.719 1 97.06 140 ASN B C 1
ATOM 4598 O O . ASN B 1 140 ? -5.824 35.75 18.734 1 97.06 140 ASN B O 1
ATOM 4602 N N . GLN B 1 141 ? -7.637 35.562 17.406 1 97.5 141 GLN B N 1
ATOM 4603 C CA . GLN B 1 141 ? -8.289 34.594 18.281 1 97.5 141 GLN B CA 1
ATOM 4604 C C . GLN B 1 141 ? -9.055 33.562 17.469 1 97.5 141 GLN B C 1
ATOM 4606 O O . GLN B 1 141 ? -9.438 33.812 16.328 1 97.5 141 GLN B O 1
ATOM 4611 N N . ILE B 1 142 ? -9.242 32.406 18.141 1 98.19 142 ILE B N 1
ATOM 4612 C CA . ILE B 1 142 ? -10.109 31.375 17.578 1 98.19 142 ILE B CA 1
ATOM 4613 C C . ILE B 1 142 ? -10.914 30.734 18.703 1 98.19 142 ILE B C 1
ATOM 4615 O O . ILE B 1 142 ? -10.617 30.922 19.891 1 98.19 142 ILE B O 1
ATOM 4619 N N . VAL B 1 143 ? -11.969 30.094 18.297 1 98.62 143 VAL B N 1
ATOM 4620 C CA . VAL B 1 143 ? -12.711 29.188 19.172 1 98.62 143 VAL B CA 1
ATOM 4621 C C . VAL B 1 143 ? -12.531 27.734 18.703 1 98.62 143 VAL B C 1
ATOM 4623 O O . VAL B 1 143 ? -12.633 27.453 17.5 1 98.62 143 VAL B O 1
ATOM 4626 N N . HIS B 1 144 ? -12.195 26.844 19.594 1 98.62 144 HIS B N 1
ATOM 4627 C CA . HIS B 1 144 ? -11.875 25.469 19.25 1 98.62 144 HIS B CA 1
ATOM 4628 C C . HIS B 1 144 ? -12.242 24.516 20.375 1 98.62 144 HIS B C 1
ATOM 4630 O O . HIS B 1 144 ? -12.297 24.906 21.547 1 98.62 144 HIS B O 1
ATOM 4636 N N . PRO B 1 145 ? -12.57 23.25 20.078 1 98.5 145 PRO B N 1
ATOM 4637 C CA . PRO B 1 145 ? -12.844 22.281 21.156 1 98.5 145 PRO B CA 1
ATOM 4638 C C . PRO B 1 145 ? -11.672 22.141 22.109 1 98.5 145 PRO B C 1
ATOM 4640 O O . PRO B 1 145 ? -10.523 22.016 21.672 1 98.5 145 PRO B O 1
ATOM 4643 N N . ALA B 1 146 ? -11.977 22.047 23.391 1 98.75 146 ALA B N 1
ATOM 4644 C CA . ALA B 1 146 ? -10.953 21.969 24.438 1 98.75 146 ALA B CA 1
ATOM 4645 C C . ALA B 1 146 ? -10.117 20.703 24.281 1 98.75 146 ALA B C 1
ATOM 4647 O O . ALA B 1 146 ? -8.914 20.703 24.547 1 98.75 146 ALA B O 1
ATOM 4648 N N . ASP B 1 147 ? -10.727 19.641 23.828 1 97.81 147 ASP B N 1
ATOM 4649 C CA . ASP B 1 147 ? -10.078 18.344 23.75 1 97.81 147 ASP B CA 1
ATOM 4650 C C . ASP B 1 147 ? -9.039 18.312 22.625 1 97.81 147 ASP B C 1
ATOM 4652 O O . ASP B 1 147 ? -8.211 17.406 22.562 1 97.81 147 ASP B O 1
ATOM 4656 N N . LEU B 1 148 ? -8.984 19.328 21.828 1 98.56 148 LEU B N 1
ATOM 4657 C CA . LEU B 1 148 ? -8.008 19.406 20.75 1 98.56 148 LEU B CA 1
ATOM 4658 C C . LEU B 1 148 ? -6.938 20.453 21.062 1 98.56 148 LEU B C 1
ATOM 4660 O O . LEU B 1 148 ? -6.16 20.828 20.188 1 98.56 148 LEU B O 1
ATOM 4664 N N . CYS B 1 149 ? -6.969 20.953 22.219 1 98.81 149 CYS B N 1
ATOM 4665 C CA . CYS B 1 149 ? -5.961 21.875 22.734 1 98.81 149 CYS B CA 1
ATOM 4666 C C . CYS B 1 149 ? -5.102 21.203 23.797 1 98.81 149 CYS B C 1
ATOM 4668 O O . CYS B 1 149 ? -5.617 20.75 24.828 1 98.81 149 CYS B O 1
ATOM 4670 N N . PHE B 1 150 ? -3.789 21.203 23.562 1 98.88 150 PHE B N 1
ATOM 4671 C CA . PHE B 1 150 ? -2.893 20.453 24.438 1 98.88 150 PHE B CA 1
ATOM 4672 C C . PHE B 1 150 ? -1.923 21.375 25.156 1 98.88 150 PHE B C 1
ATOM 4674 O O . PHE B 1 150 ? -1.195 22.141 24.516 1 98.88 150 PHE B O 1
ATOM 4681 N N . LYS B 1 151 ? -1.943 21.25 26.422 1 98.69 151 LYS B N 1
ATOM 4682 C CA . LYS B 1 151 ? -1.093 22.109 27.234 1 98.69 151 LYS B CA 1
ATOM 4683 C C . LYS B 1 151 ? 0.383 21.891 26.922 1 98.69 151 LYS B C 1
ATOM 4685 O O . LYS B 1 151 ? 0.832 20.75 26.797 1 98.69 151 LYS B O 1
ATOM 4690 N N . LEU B 1 152 ? 1.068 22.938 26.797 1 98.75 152 LEU B N 1
ATOM 4691 C CA . LEU B 1 152 ? 2.504 22.859 26.547 1 98.75 152 LEU B CA 1
ATOM 4692 C C . LEU B 1 152 ? 3.268 22.656 27.844 1 98.75 152 LEU B C 1
ATOM 4694 O O . LEU B 1 152 ? 2.982 23.297 28.859 1 98.75 152 LEU B O 1
ATOM 4698 N N . PRO B 1 153 ? 4.195 21.719 27.812 1 98.31 153 PRO B N 1
ATOM 4699 C CA . PRO B 1 153 ? 5.141 21.688 28.938 1 98.31 153 PRO B CA 1
ATOM 4700 C C . PRO B 1 153 ? 5.883 23.016 29.109 1 98.31 153 PRO B C 1
ATOM 4702 O O . PRO B 1 153 ? 5.996 23.797 28.156 1 98.31 153 PRO B O 1
ATOM 4705 N N . ASP B 1 154 ? 6.473 23.203 30.25 1 97.56 154 ASP B N 1
ATOM 4706 C CA . ASP B 1 154 ? 7.109 24.469 30.594 1 97.56 154 ASP B CA 1
ATOM 4707 C C . ASP B 1 154 ? 8.305 24.734 29.672 1 97.56 154 ASP B C 1
ATOM 4709 O O . ASP B 1 154 ? 8.602 25.891 29.375 1 97.56 154 ASP B O 1
ATOM 4713 N N . ASN B 1 155 ? 8.906 23.672 29.25 1 98.12 155 ASN B N 1
ATOM 4714 C CA . ASN B 1 155 ? 10.133 23.875 28.5 1 98.12 155 ASN B CA 1
ATOM 4715 C C . ASN B 1 155 ? 9.875 23.844 26.984 1 98.12 155 ASN B C 1
ATOM 4717 O O . ASN B 1 155 ? 10.805 23.703 26.203 1 98.12 155 ASN B O 1
ATOM 4721 N N . VAL B 1 156 ? 8.633 23.906 26.562 1 98.38 156 VAL B N 1
ATOM 4722 C CA . VAL B 1 156 ? 8.273 23.922 25.156 1 98.38 156 VAL B CA 1
ATOM 4723 C C . VAL B 1 156 ? 7.629 25.266 24.812 1 98.38 156 VAL B C 1
ATOM 4725 O O . VAL B 1 156 ? 6.613 25.656 25.391 1 98.38 156 VAL B O 1
ATOM 4728 N N . SER B 1 157 ? 8.25 26.031 23.922 1 98.06 157 SER B N 1
ATOM 4729 C CA . SER B 1 157 ? 7.766 27.359 23.562 1 98.06 157 SER B CA 1
ATOM 4730 C C . SER B 1 157 ? 6.512 27.281 22.703 1 98.06 157 SER B C 1
ATOM 4732 O O . SER B 1 157 ? 6.176 26.203 22.188 1 98.06 157 SER B O 1
ATOM 4734 N N . LEU B 1 158 ? 5.84 28.344 22.578 1 97.94 158 LEU B N 1
ATOM 4735 C CA . LEU B 1 158 ? 4.652 28.438 21.734 1 97.94 158 LEU B CA 1
ATOM 4736 C C . LEU B 1 158 ? 5 28.156 20.266 1 97.94 158 LEU B C 1
ATOM 4738 O O . LEU B 1 158 ? 4.242 27.5 19.562 1 97.94 158 LEU B O 1
ATOM 4742 N N . GLU B 1 159 ? 6.137 28.625 19.797 1 97.06 159 GLU B N 1
ATOM 4743 C CA . GLU B 1 159 ? 6.574 28.359 18.422 1 97.06 159 GLU B CA 1
ATOM 4744 C C . GLU B 1 159 ? 6.816 26.875 18.203 1 97.06 159 GLU B C 1
ATOM 4746 O O . GLU B 1 159 ? 6.438 26.328 17.172 1 97.06 159 GLU B O 1
ATOM 4751 N N . GLU B 1 160 ? 7.449 26.266 19.172 1 97.81 160 GLU B N 1
ATOM 4752 C CA . GLU B 1 160 ? 7.629 24.828 19.109 1 97.81 160 GLU B CA 1
ATOM 4753 C C . GLU B 1 160 ? 6.285 24.094 19.125 1 97.81 160 GLU B C 1
ATOM 4755 O O . GLU B 1 160 ? 6.102 23.094 18.438 1 97.81 160 GLU B O 1
ATOM 4760 N N . GLY B 1 161 ? 5.359 24.625 19.938 1 98.5 161 GLY B N 1
ATOM 4761 C CA . GLY B 1 161 ? 4.016 24.062 19.969 1 98.5 161 GLY B CA 1
ATOM 4762 C C . GLY B 1 161 ? 3.324 24.078 18.625 1 98.5 161 GLY B C 1
ATOM 4763 O O . GLY B 1 161 ? 2.635 23.125 18.25 1 98.5 161 GLY B O 1
ATOM 4764 N N . ALA B 1 162 ? 3.508 25.156 17.891 1 98.19 162 ALA B N 1
ATOM 4765 C CA . ALA B 1 162 ? 2.906 25.297 16.562 1 98.19 162 ALA B CA 1
ATOM 4766 C C . ALA B 1 162 ? 3.473 24.266 15.602 1 98.19 162 ALA B C 1
ATOM 4768 O O . ALA B 1 162 ? 2.805 23.875 14.641 1 98.19 162 ALA B O 1
ATOM 4769 N N . MET B 1 163 ? 4.652 23.766 15.891 1 98.12 163 MET B N 1
ATOM 4770 C CA . MET B 1 163 ? 5.324 22.797 15.031 1 98.12 163 MET B CA 1
ATOM 4771 C C . MET B 1 163 ? 4.754 21.391 15.25 1 98.12 163 MET B C 1
ATOM 4773 O O . MET B 1 163 ? 5.062 20.469 14.492 1 98.12 163 MET B O 1
ATOM 4777 N N . CYS B 1 164 ? 3.889 21.25 16.25 1 98.56 164 CYS B N 1
ATOM 4778 C CA . CYS B 1 164 ? 3.279 19.953 16.484 1 98.56 164 CYS B CA 1
ATOM 4779 C C . CYS B 1 164 ? 2.467 19.5 15.273 1 98.56 164 CYS B C 1
ATOM 4781 O O . CYS B 1 164 ? 2.393 18.312 14.969 1 98.56 164 CYS B O 1
ATOM 4783 N N . GLU B 1 165 ? 1.89 20.438 14.633 1 98.31 165 GLU B N 1
ATOM 4784 C CA . GLU B 1 165 ? 1.057 20.094 13.484 1 98.31 165 GLU B CA 1
ATOM 4785 C C . GLU B 1 165 ? 1.885 19.453 12.375 1 98.31 165 GLU B C 1
ATOM 4787 O O . GLU B 1 165 ? 1.634 18.312 11.992 1 98.31 165 GLU B O 1
ATOM 4792 N N . PRO B 1 166 ? 2.945 20.094 11.82 1 97.94 166 PRO B N 1
ATOM 4793 C CA . PRO B 1 166 ? 3.744 19.406 10.805 1 97.94 166 PRO B CA 1
ATOM 4794 C C . PRO B 1 166 ? 4.465 18.172 11.344 1 97.94 166 PRO B C 1
ATOM 4796 O O . PRO B 1 166 ? 4.617 17.188 10.633 1 97.94 166 PRO B O 1
ATOM 4799 N N . LEU B 1 167 ? 4.922 18.234 12.586 1 98.62 167 LEU B N 1
ATOM 4800 C CA . LEU B 1 167 ? 5.566 17.078 13.195 1 98.62 167 LEU B CA 1
ATOM 4801 C C . LEU B 1 167 ? 4.609 15.883 13.234 1 98.62 167 LEU B C 1
ATOM 4803 O O . LEU B 1 167 ? 5.031 14.734 13.078 1 98.62 167 LEU B O 1
ATOM 4807 N N . SER B 1 168 ? 3.338 16.188 13.438 1 98.75 168 SER B N 1
ATOM 4808 C CA . SER B 1 168 ? 2.314 15.148 13.477 1 98.75 168 SER B CA 1
ATOM 4809 C C . SER B 1 168 ? 2.256 14.375 12.164 1 98.75 168 SER B C 1
ATOM 4811 O O . SER B 1 168 ? 1.977 13.172 12.156 1 98.75 168 SER B O 1
ATOM 4813 N N . VAL B 1 169 ? 2.541 15.031 11.078 1 98.31 169 VAL B N 1
ATOM 4814 C CA . VAL B 1 169 ? 2.57 14.352 9.789 1 98.31 169 VAL B CA 1
ATOM 4815 C C . VAL B 1 169 ? 3.658 13.281 9.789 1 98.31 169 VAL B C 1
ATOM 4817 O O . VAL B 1 169 ? 3.408 12.133 9.422 1 98.31 169 VAL B O 1
ATOM 4820 N N . GLY B 1 170 ? 4.844 13.656 10.242 1 98.75 170 GLY B N 1
ATOM 4821 C CA . GLY B 1 170 ? 5.945 12.711 10.312 1 98.75 170 GLY B CA 1
ATOM 4822 C C . GLY B 1 170 ? 5.688 11.57 11.281 1 98.75 170 GLY B C 1
ATOM 4823 O O . GLY B 1 170 ? 5.969 10.406 10.977 1 98.75 170 GLY B O 1
ATOM 4824 N N . VAL B 1 171 ? 5.117 11.898 12.422 1 98.88 171 VAL B N 1
ATOM 4825 C CA . VAL B 1 171 ? 4.84 10.898 13.453 1 98.88 171 VAL B CA 1
ATOM 4826 C C . VAL B 1 171 ? 3.803 9.906 12.938 1 98.88 171 VAL B C 1
ATOM 4828 O O . VAL B 1 171 ? 3.969 8.695 13.094 1 98.88 171 VAL B O 1
ATOM 4831 N N . HIS B 1 172 ? 2.783 10.445 12.359 1 98.88 172 HIS B N 1
ATOM 4832 C CA . HIS B 1 172 ? 1.747 9.57 11.82 1 98.88 172 HIS B CA 1
ATOM 4833 C C . HIS B 1 172 ? 2.301 8.672 10.719 1 98.88 172 HIS B C 1
ATOM 4835 O O . HIS B 1 172 ? 1.985 7.48 10.664 1 98.88 172 HIS B O 1
ATOM 4841 N N . ALA B 1 173 ? 3.111 9.172 9.859 1 98.88 173 ALA B N 1
ATOM 4842 C CA . ALA B 1 173 ? 3.738 8.391 8.789 1 98.88 173 ALA B CA 1
ATOM 4843 C C . ALA B 1 173 ? 4.578 7.258 9.367 1 98.88 173 ALA B C 1
ATOM 4845 O O . ALA B 1 173 ? 4.48 6.113 8.914 1 98.88 173 ALA B O 1
ATOM 4846 N N . CYS B 1 174 ? 5.355 7.57 10.352 1 98.88 174 CYS B N 1
ATOM 4847 C CA . CYS B 1 174 ? 6.219 6.574 10.977 1 98.88 174 CYS B CA 1
ATOM 4848 C C . CYS B 1 174 ? 5.398 5.488 11.656 1 98.88 174 CYS B C 1
ATOM 4850 O O . CYS B 1 174 ? 5.766 4.312 11.625 1 98.88 174 CYS B O 1
ATOM 4852 N N . ARG B 1 175 ? 4.293 5.918 12.273 1 98.69 175 ARG B N 1
ATOM 4853 C CA . ARG B 1 175 ? 3.406 4.938 12.891 1 98.69 175 ARG B CA 1
ATOM 4854 C C . ARG B 1 175 ? 2.814 4 11.844 1 98.69 175 ARG B C 1
ATOM 4856 O O . ARG B 1 175 ? 2.801 2.781 12.031 1 98.69 175 ARG B O 1
ATOM 4863 N N . ARG B 1 176 ? 2.33 4.547 10.773 1 98.38 176 ARG B N 1
ATOM 4864 C CA . ARG B 1 176 ? 1.733 3.75 9.703 1 98.38 176 ARG B CA 1
ATOM 4865 C C . ARG B 1 176 ? 2.734 2.742 9.148 1 98.38 176 ARG B C 1
ATOM 4867 O O . ARG B 1 176 ? 2.361 1.627 8.781 1 98.38 176 ARG B O 1
ATOM 4874 N N . ALA B 1 177 ? 4.004 3.135 9.117 1 98.69 177 ALA B N 1
ATOM 4875 C CA . ALA B 1 177 ? 5.043 2.303 8.516 1 98.69 177 ALA B CA 1
ATOM 4876 C C . ALA B 1 177 ? 5.695 1.401 9.562 1 98.69 177 ALA B C 1
ATOM 4878 O O . ALA B 1 177 ? 6.602 0.626 9.242 1 98.69 177 ALA B O 1
ATOM 4879 N N . ASN B 1 178 ? 5.312 1.548 10.852 1 98.44 178 ASN B N 1
ATOM 4880 C CA . ASN B 1 178 ? 5.859 0.763 11.953 1 98.44 178 ASN B CA 1
ATOM 4881 C C . ASN B 1 178 ? 7.371 0.933 12.07 1 98.44 178 ASN B C 1
ATOM 4883 O O . ASN B 1 178 ? 8.109 -0.052 12.094 1 98.44 178 ASN B O 1
ATOM 4887 N N . ILE B 1 179 ? 7.801 2.104 12.117 1 98.81 179 ILE B N 1
ATOM 4888 C CA . ILE B 1 179 ? 9.219 2.406 12.234 1 98.81 179 ILE B CA 1
ATOM 4889 C C . ILE B 1 179 ? 9.727 2.006 13.617 1 98.81 179 ILE B C 1
ATOM 4891 O O . ILE B 1 179 ? 9.039 2.213 14.617 1 98.81 179 ILE B O 1
ATOM 4895 N N . GLY B 1 180 ? 10.938 1.438 13.656 1 98.5 180 GLY B N 1
ATOM 4896 C CA . GLY B 1 180 ? 11.594 1.054 14.898 1 98.5 180 GLY B CA 1
ATOM 4897 C C . GLY B 1 180 ? 13.07 0.775 14.727 1 98.5 180 GLY B C 1
ATOM 4898 O O . GLY B 1 180 ? 13.672 1.163 13.727 1 98.5 180 GLY B O 1
ATOM 4899 N N . PRO B 1 181 ? 13.57 0.08 15.656 1 98.19 181 PRO B N 1
ATOM 4900 C CA . PRO B 1 181 ? 15.023 -0.115 15.695 1 98.19 181 PRO B CA 1
ATOM 4901 C C . PRO B 1 181 ? 15.516 -1.034 14.578 1 98.19 181 PRO B C 1
ATOM 4903 O O . PRO B 1 181 ? 16.734 -1.141 14.352 1 98.19 181 PRO B O 1
ATOM 4906 N N . GLU B 1 182 ? 14.625 -1.644 13.852 1 96.94 182 GLU B N 1
ATOM 4907 C CA . GLU B 1 182 ? 15.031 -2.584 12.812 1 96.94 182 GLU B CA 1
ATOM 4908 C C . GLU B 1 182 ? 14.766 -2.016 11.422 1 96.94 182 GLU B C 1
ATOM 4910 O O . GLU B 1 182 ? 14.969 -2.699 10.414 1 96.94 182 GLU B O 1
ATOM 4915 N N . THR B 1 183 ? 14.312 -0.802 11.344 1 98.5 183 THR B N 1
ATOM 4916 C CA . THR B 1 183 ? 13.859 -0.265 10.07 1 98.5 183 THR B CA 1
ATOM 4917 C C . THR B 1 183 ? 14.875 0.717 9.5 1 98.5 183 THR B C 1
ATOM 4919 O O . THR B 1 183 ? 15.148 1.759 10.094 1 98.5 183 THR B O 1
ATOM 4922 N N . TYR B 1 184 ? 15.484 0.375 8.383 1 98.88 184 TYR B N 1
ATOM 4923 C CA . TYR B 1 184 ? 16.297 1.314 7.621 1 98.88 184 TYR B CA 1
ATOM 4924 C C . TYR B 1 184 ? 15.43 2.195 6.734 1 98.88 184 TYR B C 1
ATOM 4926 O O . TYR B 1 184 ? 14.656 1.691 5.914 1 98.88 184 TYR B O 1
ATOM 4934 N N . VAL B 1 185 ? 15.633 3.555 6.895 1 98.94 185 VAL B N 1
ATOM 4935 C CA . VAL B 1 185 ? 14.617 4.469 6.375 1 98.94 185 VAL B CA 1
ATOM 4936 C C . VAL B 1 185 ? 15.234 5.367 5.305 1 98.94 185 VAL B C 1
ATOM 4938 O O . VAL B 1 185 ? 16.297 5.969 5.52 1 98.94 185 VAL B O 1
ATOM 4941 N N . LEU B 1 186 ? 14.578 5.379 4.156 1 99 186 LEU B N 1
ATOM 4942 C CA . LEU B 1 186 ? 14.875 6.332 3.088 1 99 186 LEU B CA 1
ATOM 4943 C C . LEU B 1 186 ? 13.797 7.406 3.006 1 99 186 LEU B C 1
ATOM 4945 O O . LEU B 1 186 ? 12.602 7.105 3.094 1 99 186 LEU B O 1
ATOM 4949 N N . ILE B 1 187 ? 14.188 8.672 2.9 1 98.94 187 ILE B N 1
ATOM 4950 C CA . ILE B 1 187 ? 13.25 9.781 2.777 1 98.94 187 ILE B CA 1
ATOM 4951 C C . ILE B 1 187 ? 13.5 10.523 1.462 1 98.94 187 ILE B C 1
ATOM 4953 O O . ILE B 1 187 ? 14.602 11.008 1.212 1 98.94 187 ILE B O 1
ATOM 4957 N N . MET B 1 188 ? 12.461 10.547 0.625 1 98.88 188 MET B N 1
ATOM 4958 C CA . MET B 1 188 ? 12.508 11.336 -0.603 1 98.88 188 MET B CA 1
ATOM 4959 C C . MET B 1 188 ? 11.992 12.758 -0.361 1 98.88 188 MET B C 1
ATOM 4961 O O . MET B 1 188 ? 10.82 12.945 -0.046 1 98.88 188 MET B O 1
ATOM 4965 N N . GLY B 1 189 ? 12.844 13.781 -0.548 1 98 189 GLY B N 1
ATOM 4966 C CA . GLY B 1 189 ? 12.492 15.172 -0.302 1 98 189 GLY B CA 1
ATOM 4967 C C . GLY B 1 189 ? 12.977 15.688 1.042 1 98 189 GLY B C 1
ATOM 4968 O O . GLY B 1 189 ? 12.625 15.125 2.086 1 98 189 GLY B O 1
ATOM 4969 N N . ALA B 1 190 ? 13.719 16.75 0.96 1 97.5 190 ALA B N 1
ATOM 4970 C CA . ALA B 1 190 ? 14.266 17.344 2.176 1 97.5 190 ALA B CA 1
ATOM 4971 C C . ALA B 1 190 ? 13.602 18.688 2.479 1 97.5 190 ALA B C 1
ATOM 4973 O O . ALA B 1 190 ? 14.25 19.609 2.969 1 97.5 190 ALA B O 1
ATOM 4974 N N . GLY B 1 191 ? 12.359 18.781 2.066 1 94.75 191 GLY B N 1
ATOM 4975 C CA . GLY B 1 191 ? 11.547 19.891 2.531 1 94.75 191 GLY B CA 1
ATOM 4976 C C . GLY B 1 191 ? 11.102 19.734 3.975 1 94.75 191 GLY B C 1
ATOM 4977 O O . GLY B 1 191 ? 11.531 18.812 4.672 1 94.75 191 GLY B O 1
ATOM 4978 N N . PRO B 1 192 ? 10.242 20.672 4.41 1 94.69 192 PRO B N 1
ATOM 4979 C CA . PRO B 1 192 ? 9.82 20.656 5.812 1 94.69 192 PRO B CA 1
ATOM 4980 C C . PRO B 1 192 ? 9.234 19.312 6.242 1 94.69 192 PRO B C 1
ATOM 4982 O O . PRO B 1 192 ? 9.578 18.812 7.309 1 94.69 192 PRO B O 1
ATOM 4985 N N . ILE B 1 193 ? 8.391 18.703 5.477 1 96.5 193 ILE B N 1
ATOM 4986 C CA . ILE B 1 193 ? 7.746 17.453 5.828 1 96.5 193 ILE B CA 1
ATOM 4987 C C . ILE B 1 193 ? 8.773 16.328 5.844 1 96.5 193 ILE B C 1
ATOM 4989 O O . ILE B 1 193 ? 8.75 15.461 6.723 1 96.5 193 ILE B O 1
ATOM 4993 N N . GLY B 1 194 ? 9.648 16.328 4.82 1 98.25 194 GLY B N 1
ATOM 4994 C CA . GLY B 1 194 ? 10.727 15.359 4.828 1 98.25 194 GLY B CA 1
ATOM 4995 C C . GLY B 1 194 ? 11.594 15.438 6.066 1 98.25 194 GLY B C 1
ATOM 4996 O O . GLY B 1 194 ? 11.961 14.414 6.648 1 98.25 194 GLY B O 1
ATOM 4997 N N . LEU B 1 195 ? 11.891 16.641 6.48 1 98.19 195 LEU B N 1
ATOM 4998 C CA . LEU B 1 195 ? 12.758 16.844 7.633 1 98.19 195 LEU B CA 1
ATOM 4999 C C . LEU B 1 195 ? 12.078 16.391 8.914 1 98.19 195 LEU B C 1
ATOM 5001 O O . LEU B 1 195 ? 12.688 15.695 9.734 1 98.19 195 LEU B O 1
ATOM 5005 N N . VAL B 1 196 ? 10.82 16.719 9.102 1 98.44 196 VAL B N 1
ATOM 5006 C CA . VAL B 1 196 ? 10.148 16.297 10.328 1 98.44 196 VAL B CA 1
ATOM 5007 C C . VAL B 1 196 ? 9.938 14.781 10.305 1 98.44 196 VAL B C 1
ATOM 5009 O O . VAL B 1 196 ? 9.953 14.133 11.352 1 98.44 196 VAL B O 1
ATOM 5012 N N . THR B 1 197 ? 9.758 14.172 9.133 1 98.81 197 THR B N 1
ATOM 5013 C CA . THR B 1 197 ? 9.656 12.719 9.016 1 98.81 197 THR B CA 1
ATOM 5014 C C . THR B 1 197 ? 10.961 12.047 9.414 1 98.81 197 THR B C 1
ATOM 5016 O O . THR B 1 197 ? 10.961 11.039 10.125 1 98.81 197 THR B O 1
ATOM 5019 N N . MET B 1 198 ? 12.031 12.648 8.984 1 98.75 198 MET B N 1
ATOM 5020 C CA . MET B 1 198 ? 13.352 12.148 9.367 1 98.75 198 MET B CA 1
ATOM 5021 C C . MET B 1 198 ? 13.547 12.227 10.875 1 98.75 198 MET B C 1
ATOM 5023 O O . MET B 1 198 ? 13.984 11.258 11.5 1 98.75 198 MET B O 1
ATOM 5027 N N . LEU B 1 199 ? 13.172 13.367 11.445 1 98.81 199 LEU B N 1
ATOM 5028 C CA . LEU B 1 199 ? 13.297 13.547 12.891 1 98.81 199 LEU B CA 1
ATOM 5029 C C . LEU B 1 199 ? 12.438 12.531 13.641 1 98.81 199 LEU B C 1
ATOM 5031 O O . LEU B 1 199 ? 12.883 11.945 14.625 1 98.81 199 LEU B O 1
ATOM 5035 N N . ALA B 1 200 ? 11.258 12.312 13.164 1 98.88 200 ALA B N 1
ATOM 5036 C CA . ALA B 1 200 ? 10.367 11.336 13.773 1 98.88 200 ALA B CA 1
ATOM 5037 C C . ALA B 1 200 ? 10.93 9.922 13.664 1 98.88 200 ALA B C 1
ATOM 5039 O O . ALA B 1 200 ? 10.906 9.164 14.625 1 98.88 200 ALA B O 1
ATOM 5040 N N . ALA B 1 201 ? 11.43 9.586 12.5 1 98.94 201 ALA B N 1
ATOM 5041 C CA . ALA B 1 201 ? 11.992 8.25 12.289 1 98.94 201 ALA B CA 1
ATOM 5042 C C . ALA B 1 201 ? 13.148 7.988 13.25 1 98.94 201 ALA B C 1
ATOM 5044 O O . ALA B 1 201 ? 13.242 6.906 13.828 1 98.94 201 ALA B O 1
ATOM 5045 N N . ARG B 1 202 ? 13.969 8.969 13.406 1 98.75 202 ARG B N 1
ATOM 5046 C CA . ARG B 1 202 ? 15.078 8.859 14.352 1 98.75 202 ARG B CA 1
ATOM 5047 C C . ARG B 1 202 ? 14.57 8.695 15.781 1 98.75 202 ARG B C 1
ATOM 5049 O O . ARG B 1 202 ? 15.07 7.859 16.531 1 98.75 202 ARG B O 1
ATOM 5056 N N . ALA B 1 203 ? 13.609 9.477 16.094 1 98.81 203 ALA B N 1
ATOM 5057 C CA . ALA B 1 203 ? 13.047 9.406 17.438 1 98.81 203 ALA B CA 1
ATOM 5058 C C . ALA B 1 203 ? 12.398 8.055 17.703 1 98.81 203 ALA B C 1
ATOM 5060 O O . ALA B 1 203 ? 12.391 7.562 18.828 1 98.81 203 ALA B O 1
ATOM 5061 N N . PHE B 1 204 ? 11.859 7.406 16.656 1 98.81 204 PHE B N 1
ATOM 5062 C CA . PHE B 1 204 ? 11.227 6.098 16.766 1 98.81 204 PHE B CA 1
ATOM 5063 C C . PHE B 1 204 ? 12.281 4.996 16.859 1 98.81 204 PHE B C 1
ATOM 5065 O O . PHE B 1 204 ? 11.953 3.842 17.156 1 98.81 204 PHE B O 1
ATOM 5072 N N . GLY B 1 205 ? 13.547 5.328 16.578 1 98.56 205 GLY B N 1
ATOM 5073 C CA . GLY B 1 205 ? 14.625 4.387 16.812 1 98.56 205 GLY B CA 1
ATOM 5074 C C . GLY B 1 205 ? 15.203 3.814 15.523 1 98.56 205 GLY B C 1
ATOM 5075 O O . GLY B 1 205 ? 15.969 2.848 15.555 1 98.56 205 GLY B O 1
ATOM 5076 N N . ALA B 1 206 ? 14.859 4.363 14.375 1 98.69 206 ALA B N 1
ATOM 5077 C CA . ALA B 1 206 ? 15.453 3.875 13.133 1 98.69 206 ALA B CA 1
ATOM 5078 C C . ALA B 1 206 ? 16.984 3.898 13.203 1 98.69 206 ALA B C 1
ATOM 5080 O O . ALA B 1 206 ? 17.578 4.914 13.57 1 98.69 206 ALA B O 1
ATOM 5081 N N . PRO B 1 207 ? 17.609 2.828 12.844 1 98.31 207 PRO B N 1
ATOM 5082 C CA . PRO B 1 207 ? 19.078 2.773 12.984 1 98.31 207 PRO B CA 1
ATOM 5083 C C . PRO B 1 207 ? 19.797 3.674 11.984 1 98.31 207 PRO B C 1
ATOM 5085 O O . PRO B 1 207 ? 20.922 4.121 12.25 1 98.31 207 PRO B O 1
ATOM 5088 N N . ARG B 1 208 ? 19.141 3.859 10.852 1 98.5 208 ARG B N 1
ATOM 5089 C CA . ARG B 1 208 ? 19.766 4.695 9.836 1 98.5 208 ARG B CA 1
ATOM 5090 C C . ARG B 1 208 ? 18.719 5.398 8.977 1 98.5 208 ARG B C 1
ATOM 5092 O O . ARG B 1 208 ? 17.703 4.793 8.609 1 98.5 208 ARG B O 1
ATOM 5099 N N . THR B 1 209 ? 18.984 6.664 8.688 1 98.81 209 THR B N 1
ATOM 5100 C CA . THR B 1 209 ? 18.141 7.457 7.793 1 98.81 209 THR B CA 1
ATOM 5101 C C . THR B 1 209 ? 18.984 8.102 6.695 1 98.81 209 THR B C 1
ATOM 5103 O O . THR B 1 209 ? 20.047 8.672 6.969 1 98.81 209 THR B O 1
ATOM 5106 N N . VAL B 1 210 ? 18.562 7.906 5.457 1 98.94 210 VAL B N 1
ATOM 5107 C CA . VAL B 1 210 ? 19.141 8.586 4.305 1 98.94 210 VAL B CA 1
ATOM 5108 C C . VAL B 1 210 ? 18.094 9.492 3.658 1 98.94 210 VAL B C 1
ATOM 5110 O O . VAL B 1 210 ? 16.969 9.078 3.418 1 98.94 210 VAL B O 1
ATOM 5113 N N . ILE B 1 211 ? 18.453 10.734 3.424 1 98.81 211 ILE B N 1
ATOM 5114 C CA . ILE B 1 211 ? 17.516 11.68 2.832 1 98.81 211 ILE B CA 1
ATOM 5115 C C . ILE B 1 211 ? 18.016 12.109 1.457 1 98.81 211 ILE B C 1
ATOM 5117 O O . ILE B 1 211 ? 19.219 12.328 1.269 1 98.81 211 ILE B O 1
ATOM 5121 N N . VAL B 1 212 ? 17.094 12.156 0.489 1 98.75 212 VAL B N 1
ATOM 5122 C CA . VAL B 1 212 ? 17.375 12.43 -0.917 1 98.75 212 VAL B CA 1
ATOM 5123 C C . VAL B 1 212 ? 16.672 13.711 -1.345 1 98.75 212 VAL B C 1
ATOM 5125 O O . VAL B 1 212 ? 15.523 13.945 -0.962 1 98.75 212 VAL B O 1
ATOM 5128 N N . ASP B 1 213 ? 17.344 14.562 -2.084 1 98.38 213 ASP B N 1
ATOM 5129 C CA . ASP B 1 213 ? 16.766 15.789 -2.619 1 98.38 213 ASP B CA 1
ATOM 5130 C C . ASP B 1 213 ? 17.547 16.297 -3.826 1 98.38 213 ASP B C 1
ATOM 5132 O O . ASP B 1 213 ? 18.656 15.82 -4.098 1 98.38 213 ASP B O 1
ATOM 5136 N N . VAL B 1 214 ? 16.953 17.172 -4.555 1 97.5 214 VAL B N 1
ATOM 5137 C CA . VAL B 1 214 ? 17.609 17.766 -5.727 1 97.5 214 VAL B CA 1
ATOM 5138 C C . VAL B 1 214 ? 18.422 18.984 -5.309 1 97.5 214 VAL B C 1
ATOM 5140 O O . VAL B 1 214 ? 19.281 19.453 -6.059 1 97.5 214 VAL B O 1
ATOM 5143 N N . ASP B 1 215 ? 18.203 19.516 -4.094 1 95.94 215 ASP B N 1
ATOM 5144 C CA . ASP B 1 215 ? 18.75 20.797 -3.652 1 95.94 215 ASP B CA 1
ATOM 5145 C C . ASP B 1 215 ? 19.859 20.594 -2.617 1 95.94 215 ASP B C 1
ATOM 5147 O O . ASP B 1 215 ? 19.625 20.016 -1.552 1 95.94 215 ASP B O 1
ATOM 5151 N N . ASP B 1 216 ? 21.016 21.203 -2.854 1 95.81 216 ASP B N 1
ATOM 5152 C CA . ASP B 1 216 ? 22.188 21.031 -1.984 1 95.81 216 ASP B CA 1
ATOM 5153 C C . ASP B 1 216 ? 21.953 21.703 -0.628 1 95.81 216 ASP B C 1
ATOM 5155 O O . ASP B 1 216 ? 22.406 21.203 0.401 1 95.81 216 ASP B O 1
ATOM 5159 N N . TYR B 1 217 ? 21.359 22.781 -0.621 1 94.06 217 TYR B N 1
ATOM 5160 C CA . TYR B 1 217 ? 21.125 23.484 0.633 1 94.06 217 TYR B CA 1
ATOM 5161 C C . TYR B 1 217 ? 20.203 22.688 1.546 1 94.06 217 TYR B C 1
ATOM 5163 O O . TYR B 1 217 ? 20.484 22.516 2.734 1 94.06 217 TYR B O 1
ATOM 5171 N N . ARG B 1 218 ? 19.141 22.188 0.982 1 94.81 218 ARG B N 1
ATOM 5172 C CA . ARG B 1 218 ? 18.203 21.391 1.765 1 94.81 218 ARG B CA 1
ATOM 5173 C C . ARG B 1 218 ? 18.891 20.156 2.328 1 94.81 218 ARG B C 1
ATOM 5175 O O . ARG B 1 218 ? 18.641 19.766 3.475 1 94.81 218 ARG B O 1
ATOM 5182 N N . LEU B 1 219 ? 19.703 19.578 1.534 1 97.81 219 LEU B N 1
ATOM 5183 C CA . LEU B 1 219 ? 20.438 18.406 1.978 1 97.81 219 LEU B CA 1
ATOM 5184 C C . LEU B 1 219 ? 21.391 18.75 3.113 1 97.81 219 LEU B C 1
ATOM 5186 O O . LEU B 1 219 ? 21.547 17.984 4.059 1 97.81 219 LEU B O 1
ATOM 5190 N N . SER B 1 220 ? 22.016 19.891 3.016 1 96.69 220 SER B N 1
ATOM 5191 C CA . SER B 1 220 ? 22.922 20.312 4.07 1 96.69 220 SER B CA 1
ATOM 5192 C C . SER B 1 220 ? 22.172 20.547 5.383 1 96.69 220 SER B C 1
ATOM 5194 O O . SER B 1 220 ? 22.688 20.219 6.457 1 96.69 220 SER B O 1
ATOM 5196 N N . VAL B 1 221 ? 21.016 21.094 5.297 1 95 221 VAL B N 1
ATOM 5197 C CA . VAL B 1 221 ? 20.188 21.281 6.484 1 95 221 VAL B CA 1
ATOM 5198 C C . VAL B 1 221 ? 19.828 19.922 7.082 1 95 221 VAL B C 1
ATOM 5200 O O . VAL B 1 221 ? 19.922 19.734 8.297 1 95 221 VAL B O 1
ATOM 5203 N N . ALA B 1 222 ? 19.453 18.984 6.262 1 97.69 222 ALA B N 1
ATOM 5204 C CA . ALA B 1 222 ? 19.109 17.641 6.727 1 97.69 222 ALA B CA 1
ATOM 5205 C C . ALA B 1 222 ? 20.266 17.016 7.477 1 97.69 222 ALA B C 1
ATOM 5207 O O . ALA B 1 222 ? 20.078 16.406 8.531 1 97.69 222 ALA B O 1
ATOM 5208 N N . LYS B 1 223 ? 21.391 17.156 6.906 1 97.62 223 LYS B N 1
ATOM 5209 C CA . LYS B 1 223 ? 22.578 16.625 7.555 1 97.62 223 LYS B CA 1
ATOM 5210 C C . LYS B 1 223 ? 22.797 17.266 8.922 1 97.62 223 LYS B C 1
ATOM 5212 O O . LYS B 1 223 ? 23.109 16.578 9.891 1 97.62 223 LYS B O 1
ATOM 5217 N N . SER B 1 224 ? 22.625 18.516 9 1 96.88 224 SER B N 1
ATOM 5218 C CA . SER B 1 224 ? 22.828 19.25 10.25 1 96.88 224 SER B CA 1
ATOM 5219 C C . SER B 1 224 ? 21.812 18.828 11.297 1 96.88 224 SER B C 1
ATOM 5221 O O . SER B 1 224 ? 22.078 18.922 12.5 1 96.88 224 SER B O 1
ATOM 5223 N N . LEU B 1 225 ? 20.719 18.359 10.812 1 97.06 225 LEU B N 1
ATOM 5224 C CA . LEU B 1 225 ? 19.641 17.984 11.727 1 97.06 225 LEU B CA 1
ATOM 5225 C C . LEU B 1 225 ? 19.781 16.531 12.148 1 97.06 225 LEU B C 1
ATOM 5227 O O . LEU B 1 225 ? 19.016 16.047 12.992 1 97.06 225 LEU B O 1
ATOM 5231 N N . GLY B 1 226 ? 20.703 15.805 11.508 1 97.12 226 GLY B N 1
ATOM 5232 C CA . GLY B 1 226 ? 21 14.477 12.039 1 97.12 226 GLY B CA 1
ATOM 5233 C C . GLY B 1 226 ? 20.812 13.375 11.016 1 97.12 226 GLY B C 1
ATOM 5234 O O . GLY B 1 226 ? 20.906 12.188 11.352 1 97.12 226 GLY B O 1
ATOM 5235 N N . ALA B 1 227 ? 20.547 13.68 9.812 1 98.5 227 ALA B N 1
ATOM 5236 C CA . ALA B 1 227 ? 20.531 12.625 8.797 1 98.5 227 ALA B CA 1
ATOM 5237 C C . ALA B 1 227 ? 21.844 11.844 8.797 1 98.5 227 ALA B C 1
ATOM 5239 O O . ALA B 1 227 ? 22.922 12.438 8.875 1 98.5 227 ALA B O 1
ATOM 5240 N N . ASP B 1 228 ? 21.734 10.531 8.734 1 98.69 228 ASP B N 1
ATOM 5241 C CA . ASP B 1 228 ? 22.953 9.734 8.703 1 98.69 228 ASP B CA 1
ATOM 5242 C C . ASP B 1 228 ? 23.703 9.938 7.391 1 98.69 228 ASP B C 1
ATOM 5244 O O . ASP B 1 228 ? 24.938 9.922 7.371 1 98.69 228 ASP B O 1
ATOM 5248 N N . ASP B 1 229 ? 23 10.055 6.297 1 98.75 229 ASP B N 1
ATOM 5249 C CA . ASP B 1 229 ? 23.594 10.383 5.008 1 98.75 229 ASP B CA 1
ATOM 5250 C C . ASP B 1 229 ? 22.594 11.086 4.094 1 98.75 229 ASP B C 1
ATOM 5252 O O . ASP B 1 229 ? 21.406 11.141 4.398 1 98.75 229 ASP B O 1
ATOM 5256 N N . ILE B 1 230 ? 23.156 11.688 3.045 1 98.69 230 ILE B N 1
ATOM 5257 C CA . ILE B 1 230 ? 22.359 12.43 2.078 1 98.69 230 ILE B CA 1
ATOM 5258 C C . ILE B 1 230 ? 22.766 12.039 0.66 1 98.69 230 ILE B C 1
ATOM 5260 O O . ILE B 1 230 ? 23.922 11.664 0.423 1 98.69 230 ILE B O 1
ATOM 5264 N N . VAL B 1 231 ? 21.812 12.078 -0.274 1 98.81 231 VAL B N 1
ATOM 5265 C CA . VAL B 1 231 ? 22.094 11.812 -1.681 1 98.81 231 VAL B CA 1
ATOM 5266 C C . VAL B 1 231 ? 21.438 12.891 -2.549 1 98.81 231 VAL B C 1
ATOM 5268 O O . VAL B 1 231 ? 20.25 13.156 -2.43 1 98.81 231 VAL B O 1
ATOM 5271 N N . LYS B 1 232 ? 22.203 13.531 -3.381 1 98.62 232 LYS B N 1
ATOM 5272 C CA . LYS B 1 232 ? 21.688 14.477 -4.359 1 98.62 232 LYS B CA 1
ATOM 5273 C C . LYS B 1 232 ? 21.219 13.758 -5.625 1 98.62 232 LYS B C 1
ATOM 5275 O O . LYS B 1 232 ? 21.938 12.914 -6.164 1 98.62 232 LYS B O 1
ATOM 5280 N N . VAL B 1 233 ? 20.031 14.039 -6.094 1 98.31 233 VAL B N 1
ATOM 5281 C CA . VAL B 1 233 ? 19.484 13.43 -7.301 1 98.31 233 VAL B CA 1
ATOM 5282 C C . VAL B 1 233 ? 19 14.516 -8.258 1 98.31 233 VAL B C 1
ATOM 5284 O O . VAL B 1 233 ? 19.062 15.703 -7.941 1 98.31 233 VAL B O 1
ATOM 5287 N N . SER B 1 234 ? 18.547 14.125 -9.461 1 97.81 234 SER B N 1
ATOM 5288 C CA . SER B 1 234 ? 18.016 15.055 -10.445 1 97.81 234 SER B CA 1
ATOM 5289 C C . SER B 1 234 ? 16.5 14.93 -10.57 1 97.81 234 SER B C 1
ATOM 5291 O O . SER B 1 234 ? 15.883 14.117 -9.883 1 97.81 234 SER B O 1
ATOM 5293 N N . THR B 1 235 ? 15.945 15.742 -11.391 1 96.56 235 THR B N 1
ATOM 5294 C CA . THR B 1 235 ? 14.516 15.656 -11.648 1 96.56 235 THR B CA 1
ATOM 5295 C C . THR B 1 235 ? 14.234 14.812 -12.891 1 96.56 235 THR B C 1
ATOM 5297 O O . THR B 1 235 ? 13.078 14.641 -13.281 1 96.56 235 THR B O 1
ATOM 5300 N N . ASN B 1 236 ? 15.281 14.297 -13.516 1 97.44 236 ASN B N 1
ATOM 5301 C CA . ASN B 1 236 ? 15.148 13.531 -14.75 1 97.44 236 ASN B CA 1
ATOM 5302 C C . ASN B 1 236 ? 14.781 12.078 -14.477 1 97.44 236 ASN B C 1
ATOM 5304 O O . ASN B 1 236 ? 15.555 11.344 -13.859 1 97.44 236 ASN B O 1
ATOM 5308 N N . ILE B 1 237 ? 13.688 11.656 -15.047 1 96.56 237 ILE B N 1
ATOM 5309 C CA . ILE B 1 237 ? 13.164 10.312 -14.828 1 96.56 237 ILE B CA 1
ATOM 5310 C C . ILE B 1 237 ? 14.156 9.281 -15.352 1 96.56 237 ILE B C 1
ATOM 5312 O O . ILE B 1 237 ? 14.203 8.148 -14.859 1 96.56 237 ILE B O 1
ATOM 5316 N N . GLN B 1 238 ? 14.961 9.539 -16.328 1 97.06 238 GLN B N 1
ATOM 5317 C CA . GLN B 1 238 ? 15.906 8.617 -16.938 1 97.06 238 GLN B CA 1
ATOM 5318 C C . GLN B 1 238 ? 17.047 8.281 -15.992 1 97.06 238 GLN B C 1
ATOM 5320 O O . GLN B 1 238 ? 17.797 7.324 -16.219 1 97.06 238 GLN B O 1
ATOM 5325 N N . ASP B 1 239 ? 17.172 9.07 -14.922 1 98.19 239 ASP B N 1
ATOM 5326 C CA . ASP B 1 239 ? 18.281 8.898 -14.008 1 98.19 239 ASP B CA 1
ATOM 5327 C C . ASP B 1 239 ? 17.922 7.945 -12.867 1 98.19 239 ASP B C 1
ATOM 5329 O O . ASP B 1 239 ? 18.781 7.594 -12.047 1 98.19 239 ASP B O 1
ATOM 5333 N N . VAL B 1 240 ? 16.766 7.484 -12.773 1 98.19 240 VAL B N 1
ATOM 5334 C CA . VAL B 1 240 ? 16.234 6.723 -11.641 1 98.19 240 VAL B CA 1
ATOM 5335 C C . VAL B 1 240 ? 17.109 5.48 -11.414 1 98.19 240 VAL B C 1
ATOM 5337 O O . VAL B 1 240 ? 17.531 5.211 -10.289 1 98.19 240 VAL B O 1
ATOM 5340 N N . ALA B 1 241 ? 17.359 4.723 -12.469 1 97.56 241 ALA B N 1
ATOM 5341 C CA . ALA B 1 241 ? 18.078 3.459 -12.328 1 97.56 241 ALA B CA 1
ATOM 5342 C C . ALA B 1 241 ? 19.453 3.672 -11.672 1 97.56 241 ALA B C 1
ATOM 5344 O O . ALA B 1 241 ? 19.812 2.967 -10.727 1 97.56 241 ALA B O 1
ATOM 5345 N N . GLU B 1 242 ? 20.172 4.586 -12.164 1 98.25 242 GLU B N 1
ATOM 5346 C CA . GLU B 1 242 ? 21.484 4.883 -11.625 1 98.25 242 GLU B CA 1
ATOM 5347 C C . GLU B 1 242 ? 21.391 5.434 -10.211 1 98.25 242 GLU B C 1
ATOM 5349 O O . GLU B 1 242 ? 22.219 5.102 -9.352 1 98.25 242 GLU B O 1
ATOM 5354 N N . GLU B 1 243 ? 20.484 6.285 -9.945 1 98.62 243 GLU B N 1
ATOM 5355 C CA . GLU B 1 243 ? 20.312 6.902 -8.633 1 98.62 243 GLU B CA 1
ATOM 5356 C C . GLU B 1 243 ? 19.906 5.867 -7.582 1 98.62 243 GLU B C 1
ATOM 5358 O O . GLU B 1 243 ? 20.328 5.965 -6.426 1 98.62 243 GLU B O 1
ATOM 5363 N N . VAL B 1 244 ? 19.109 4.914 -7.949 1 98.75 244 VAL B N 1
ATOM 5364 C CA . VAL B 1 244 ? 18.719 3.84 -7.043 1 98.75 244 VAL B CA 1
ATOM 5365 C C . VAL B 1 244 ? 19.953 3.094 -6.562 1 98.75 244 VAL B C 1
ATOM 5367 O O . VAL B 1 244 ? 20.094 2.814 -5.371 1 98.75 244 VAL B O 1
ATOM 5370 N N . VAL B 1 245 ? 20.844 2.775 -7.465 1 98.5 245 VAL B N 1
ATOM 5371 C CA . VAL B 1 245 ? 22.078 2.092 -7.113 1 98.5 245 VAL B CA 1
ATOM 5372 C C . VAL B 1 245 ? 22.891 2.947 -6.137 1 98.5 245 VAL B C 1
ATOM 5374 O O . VAL B 1 245 ? 23.406 2.439 -5.137 1 98.5 245 VAL B O 1
ATOM 5377 N N . GLN B 1 246 ? 22.984 4.207 -6.41 1 98.69 246 GLN B N 1
ATOM 5378 C CA . GLN B 1 246 ? 23.719 5.133 -5.555 1 98.69 246 GLN B CA 1
ATOM 5379 C C . GLN B 1 246 ? 23.094 5.211 -4.168 1 98.69 246 GLN B C 1
ATOM 5381 O O . GLN B 1 246 ? 23.797 5.168 -3.158 1 98.69 246 GLN B O 1
ATOM 5386 N N . ILE B 1 247 ? 21.797 5.32 -4.094 1 98.88 247 ILE B N 1
ATOM 5387 C CA . ILE B 1 247 ? 21.062 5.434 -2.838 1 98.88 247 ILE B CA 1
ATOM 5388 C C . ILE B 1 247 ? 21.281 4.18 -1.997 1 98.88 247 ILE B C 1
ATOM 5390 O O . ILE B 1 247 ? 21.562 4.266 -0.798 1 98.88 247 ILE B O 1
ATOM 5394 N N . GLN B 1 248 ? 21.141 3.043 -2.619 1 98.75 248 GLN B N 1
ATOM 5395 C CA . GLN B 1 248 ? 21.312 1.779 -1.91 1 98.75 248 GLN B CA 1
ATOM 5396 C C . GLN B 1 248 ? 22.75 1.628 -1.398 1 98.75 248 GLN B C 1
ATOM 5398 O O . GLN B 1 248 ? 22.969 1.14 -0.288 1 98.75 248 GLN B O 1
ATOM 5403 N N . LYS B 1 249 ? 23.703 2.041 -2.23 1 98.56 249 LYS B N 1
ATOM 5404 C CA . LYS B 1 249 ? 25.109 2.006 -1.809 1 98.56 249 LYS B CA 1
ATOM 5405 C C . LYS B 1 249 ? 25.328 2.896 -0.591 1 98.56 249 LYS B C 1
ATOM 5407 O O . LYS B 1 249 ? 26 2.488 0.366 1 98.56 249 LYS B O 1
ATOM 5412 N N . VAL B 1 250 ? 24.797 4.094 -0.621 1 98.69 250 VAL B N 1
ATOM 5413 C CA . VAL B 1 250 ? 24.969 5.043 0.474 1 98.69 250 VAL B CA 1
ATOM 5414 C C . VAL B 1 250 ? 24.266 4.512 1.728 1 98.69 250 VAL B C 1
ATOM 5416 O O . VAL B 1 250 ? 24.797 4.648 2.836 1 98.69 250 VAL B O 1
ATOM 5419 N N . MET B 1 251 ? 23.078 3.959 1.607 1 98.56 251 MET B N 1
ATOM 5420 C CA . MET B 1 251 ? 22.391 3.355 2.742 1 98.56 251 MET B CA 1
ATOM 5421 C C . MET B 1 251 ? 23.234 2.25 3.369 1 98.56 251 MET B C 1
ATOM 5423 O O . MET B 1 251 ? 23.328 2.152 4.594 1 98.56 251 MET B O 1
ATOM 5427 N N . GLY B 1 252 ? 23.844 1.415 2.482 1 97.88 252 GLY B N 1
ATOM 5428 C CA . GLY B 1 252 ? 24.719 0.346 2.957 1 97.88 252 GLY B CA 1
ATOM 5429 C C . GLY B 1 252 ? 23.953 -0.825 3.543 1 97.88 252 GLY B C 1
ATOM 5430 O O . GLY B 1 252 ? 24.531 -1.682 4.211 1 97.88 252 GLY B O 1
ATOM 5431 N N . ALA B 1 253 ? 22.688 -0.826 3.455 1 97.12 253 ALA B N 1
ATOM 5432 C CA . ALA B 1 253 ? 21.766 -1.88 3.893 1 97.12 253 ALA B CA 1
ATOM 5433 C C . ALA B 1 253 ? 20.484 -1.878 3.061 1 97.12 253 ALA B C 1
ATOM 5435 O O . ALA B 1 253 ? 20.25 -0.95 2.285 1 97.12 253 ALA B O 1
ATOM 5436 N N . ASP B 1 254 ? 19.688 -2.975 3.178 1 97.5 254 ASP B N 1
ATOM 5437 C CA . ASP B 1 254 ? 18.391 -3.018 2.504 1 97.5 254 ASP B CA 1
ATOM 5438 C C . ASP B 1 254 ? 17.438 -1.986 3.092 1 97.5 254 ASP B C 1
ATOM 5440 O O . ASP B 1 254 ? 17.328 -1.853 4.312 1 97.5 254 ASP B O 1
ATOM 5444 N N . ILE B 1 255 ? 16.797 -1.291 2.234 1 98.81 255 ILE B N 1
ATOM 5445 C CA . ILE B 1 255 ? 15.883 -0.235 2.662 1 98.81 255 ILE B CA 1
ATOM 5446 C C . ILE B 1 255 ? 14.516 -0.833 2.99 1 98.81 255 ILE B C 1
ATOM 5448 O O . ILE B 1 255 ? 13.812 -1.319 2.1 1 98.81 255 ILE B O 1
ATOM 5452 N N . ASP B 1 256 ? 14.102 -0.732 4.23 1 98.75 256 ASP B N 1
ATOM 5453 C CA . ASP B 1 256 ? 12.852 -1.337 4.691 1 98.75 256 ASP B CA 1
ATOM 5454 C C . ASP B 1 256 ? 11.656 -0.454 4.352 1 98.75 256 ASP B C 1
ATOM 5456 O O . ASP B 1 256 ? 10.594 -0.957 3.969 1 98.75 256 ASP B O 1
ATOM 5460 N N . VAL B 1 257 ? 11.852 0.862 4.562 1 98.94 257 VAL B N 1
ATOM 5461 C CA . VAL B 1 257 ? 10.75 1.806 4.387 1 98.94 257 VAL B CA 1
ATOM 5462 C C . VAL B 1 257 ? 11.258 3.059 3.674 1 98.94 257 VAL B C 1
ATOM 5464 O O . VAL B 1 257 ? 12.336 3.564 3.988 1 98.94 257 VAL B O 1
ATOM 5467 N N . THR B 1 258 ? 10.539 3.488 2.701 1 99 258 THR B N 1
ATOM 5468 C CA . THR B 1 258 ? 10.797 4.766 2.049 1 99 258 THR B CA 1
ATOM 5469 C C . THR B 1 258 ? 9.609 5.707 2.205 1 99 258 THR B C 1
ATOM 5471 O O . THR B 1 258 ? 8.469 5.32 1.935 1 99 258 THR B O 1
ATOM 5474 N N . PHE B 1 259 ? 9.883 6.902 2.693 1 98.94 259 PHE B N 1
ATOM 5475 C CA . PHE B 1 259 ? 8.875 7.957 2.715 1 98.94 259 PHE B CA 1
ATOM 5476 C C . PHE B 1 259 ? 9.039 8.891 1.518 1 98.94 259 PHE B C 1
ATOM 5478 O O . PHE B 1 259 ? 10.094 9.516 1.354 1 98.94 259 PHE B O 1
ATOM 5485 N N . ASP B 1 260 ? 8.086 8.93 0.673 1 98.88 260 ASP B N 1
ATOM 5486 C CA . ASP B 1 260 ? 8.062 9.945 -0.378 1 98.88 260 ASP B CA 1
ATOM 5487 C C . ASP B 1 260 ? 7.32 11.195 0.078 1 98.88 260 ASP B C 1
ATOM 5489 O O . ASP B 1 260 ? 6.094 11.258 -0.004 1 98.88 260 ASP B O 1
ATOM 5493 N N . CYS B 1 261 ? 8.039 12.188 0.416 1 98.06 261 CYS B N 1
ATOM 5494 C CA . CYS B 1 261 ? 7.469 13.414 0.961 1 98.06 261 CYS B CA 1
ATOM 5495 C C . CYS B 1 261 ? 7.32 14.477 -0.123 1 98.06 261 CYS B C 1
ATOM 5497 O O . CYS B 1 261 ? 7.082 15.648 0.178 1 98.06 261 CYS B O 1
ATOM 5499 N N . ALA B 1 262 ? 7.477 14.109 -1.359 1 95.69 262 ALA B N 1
ATOM 5500 C CA . ALA B 1 262 ? 7.285 15 -2.5 1 95.69 262 ALA B CA 1
ATOM 5501 C C . ALA B 1 262 ? 6.039 14.617 -3.291 1 95.69 262 ALA B C 1
ATOM 5503 O O . ALA B 1 262 ? 5.133 15.438 -3.467 1 95.69 262 ALA B O 1
ATOM 5504 N N . GLY B 1 263 ? 5.961 13.328 -3.682 1 96.12 263 GLY B N 1
ATOM 5505 C CA . GLY B 1 263 ? 4.773 12.844 -4.371 1 96.12 263 GLY B CA 1
ATOM 5506 C C . GLY B 1 263 ? 4.805 13.109 -5.867 1 96.12 263 GLY B C 1
ATOM 5507 O O . GLY B 1 263 ? 3.797 13.516 -6.449 1 96.12 263 GLY B O 1
ATOM 5508 N N . PHE B 1 264 ? 5.98 12.945 -6.512 1 96.94 264 PHE B N 1
ATOM 5509 C CA . PHE B 1 264 ? 6.133 13.094 -7.953 1 96.94 264 PHE B CA 1
ATOM 5510 C C . PHE B 1 264 ? 6.387 11.742 -8.617 1 96.94 264 PHE B C 1
ATOM 5512 O O . PHE B 1 264 ? 6.793 10.789 -7.953 1 96.94 264 PHE B O 1
ATOM 5519 N N . ASP B 1 265 ? 6.199 11.719 -9.969 1 97.62 265 ASP B N 1
ATOM 5520 C CA . ASP B 1 265 ? 6.512 10.516 -10.734 1 97.62 265 ASP B CA 1
ATOM 5521 C C . ASP B 1 265 ? 7.922 10.023 -10.422 1 97.62 265 ASP B C 1
ATOM 5523 O O . ASP B 1 265 ? 8.125 8.836 -10.164 1 97.62 265 ASP B O 1
ATOM 5527 N N . LYS B 1 266 ? 8.82 10.938 -10.461 1 97.94 266 LYS B N 1
ATOM 5528 C CA . LYS B 1 266 ? 10.234 10.617 -10.32 1 97.94 266 LYS B CA 1
ATOM 5529 C C . LYS B 1 266 ? 10.547 10.109 -8.922 1 97.94 266 LYS B C 1
ATOM 5531 O O . LYS B 1 266 ? 11.227 9.094 -8.758 1 97.94 266 LYS B O 1
ATOM 5536 N N . THR B 1 267 ? 10.07 10.82 -7.895 1 98.56 267 THR B N 1
ATOM 5537 C CA . THR B 1 267 ? 10.391 10.438 -6.523 1 98.56 267 THR B CA 1
ATOM 5538 C C . THR B 1 267 ? 9.711 9.117 -6.16 1 98.56 267 THR B C 1
ATOM 5540 O O . THR B 1 267 ? 10.305 8.266 -5.5 1 98.56 267 THR B O 1
ATOM 5543 N N . MET B 1 268 ? 8.516 8.961 -6.578 1 98.62 268 MET B N 1
ATOM 5544 C CA . MET B 1 268 ? 7.797 7.719 -6.309 1 98.62 268 MET B CA 1
ATOM 5545 C C . MET B 1 268 ? 8.438 6.551 -7.047 1 98.62 268 MET B C 1
ATOM 5547 O O . MET B 1 268 ? 8.562 5.453 -6.5 1 98.62 268 MET B O 1
ATOM 5551 N N . SER B 1 269 ? 8.789 6.758 -8.281 1 98.62 269 SER B N 1
ATOM 5552 C CA . SER B 1 269 ? 9.484 5.715 -9.031 1 98.62 269 SER B CA 1
ATOM 5553 C C . SER B 1 269 ? 10.789 5.32 -8.359 1 98.62 269 SER B C 1
ATOM 5555 O O . SER B 1 269 ? 11.117 4.133 -8.273 1 98.62 269 SER B O 1
ATOM 5557 N N . THR B 1 270 ? 11.516 6.293 -7.906 1 98.81 270 THR B N 1
ATOM 5558 C CA . THR B 1 270 ? 12.758 6.035 -7.195 1 98.81 270 THR B CA 1
ATOM 5559 C C . THR B 1 270 ? 12.5 5.266 -5.902 1 98.81 270 THR B C 1
ATOM 5561 O O . THR B 1 270 ? 13.195 4.293 -5.602 1 98.81 270 THR B O 1
ATOM 5564 N N . ALA B 1 271 ? 11.5 5.707 -5.164 1 98.88 271 ALA B N 1
ATOM 5565 C CA . ALA B 1 271 ? 11.141 5.066 -3.904 1 98.88 271 ALA B CA 1
ATOM 5566 C C . ALA B 1 271 ? 10.773 3.6 -4.121 1 98.88 271 ALA B C 1
ATOM 5568 O O . ALA B 1 271 ? 11.289 2.717 -3.43 1 98.88 271 ALA B O 1
ATOM 5569 N N . LEU B 1 272 ? 9.945 3.33 -5.062 1 98.69 272 LEU B N 1
ATOM 5570 C CA . LEU B 1 272 ? 9.477 1.979 -5.348 1 98.69 272 LEU B CA 1
ATOM 5571 C C . LEU B 1 272 ? 10.625 1.084 -5.793 1 98.69 272 LEU B C 1
ATOM 5573 O O . LEU B 1 272 ? 10.656 -0.107 -5.473 1 98.69 272 LEU B O 1
ATOM 5577 N N . SER B 1 273 ? 11.539 1.624 -6.508 1 98.56 273 SER B N 1
ATOM 5578 C CA . SER B 1 273 ? 12.648 0.848 -7.051 1 98.56 273 SER B CA 1
ATOM 5579 C C . SER B 1 273 ? 13.719 0.6 -5.996 1 98.56 273 SER B C 1
ATOM 5581 O O . SER B 1 273 ? 14.383 -0.438 -6.012 1 98.56 273 SER B O 1
ATOM 5583 N N . ALA B 1 274 ? 13.891 1.516 -5.09 1 98.88 274 ALA B N 1
ATOM 5584 C CA . ALA B 1 274 ? 14.992 1.458 -4.133 1 98.88 274 ALA B CA 1
ATOM 5585 C C . ALA B 1 274 ? 14.633 0.576 -2.938 1 98.88 274 ALA B C 1
ATOM 5587 O O . ALA B 1 274 ? 15.516 0.015 -2.287 1 98.88 274 ALA B O 1
ATOM 5588 N N . THR B 1 275 ? 13.406 0.471 -2.602 1 98.88 275 THR B N 1
ATOM 5589 C CA . THR B 1 275 ? 12.945 -0.244 -1.416 1 98.88 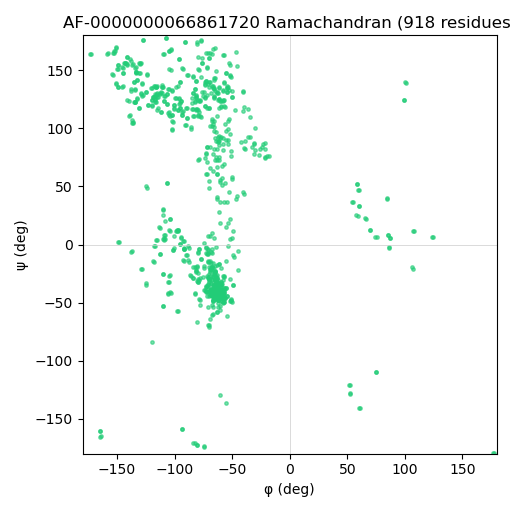275 THR B CA 1
ATOM 5590 C C . THR B 1 275 ? 13.07 -1.752 -1.61 1 98.88 275 THR B C 1
ATOM 5592 O O . THR B 1 275 ? 12.766 -2.273 -2.684 1 98.88 275 THR B O 1
ATOM 5595 N N . GLN B 1 276 ? 13.469 -2.475 -0.61 1 98.44 276 GLN B N 1
ATOM 5596 C CA . GLN B 1 276 ? 13.734 -3.904 -0.702 1 98.44 276 GLN B CA 1
ATOM 5597 C C . GLN B 1 276 ? 12.445 -4.695 -0.892 1 98.44 276 GLN B C 1
ATOM 5599 O O . GLN B 1 276 ? 11.359 -4.215 -0.556 1 98.44 276 GLN B O 1
ATOM 5604 N N . PRO B 1 277 ? 12.523 -5.977 -1.396 1 98.19 277 PRO B N 1
ATOM 5605 C CA . PRO B 1 277 ? 11.328 -6.828 -1.46 1 98.19 277 PRO B CA 1
ATOM 5606 C C . PRO B 1 277 ? 10.672 -7.027 -0.096 1 98.19 277 PRO B C 1
ATOM 5608 O O . PRO B 1 277 ? 11.359 -7.309 0.889 1 98.19 277 PRO B O 1
ATOM 5611 N N . GLY B 1 278 ? 9.406 -6.844 -0.071 1 98.25 278 GLY B N 1
ATOM 5612 C CA . GLY B 1 278 ? 8.664 -6.961 1.177 1 98.25 278 GLY B CA 1
ATOM 5613 C C . GLY B 1 278 ? 8.633 -5.668 1.974 1 98.25 278 GLY B C 1
ATOM 5614 O O . GLY B 1 278 ? 8.008 -5.605 3.035 1 98.25 278 GLY B O 1
ATOM 5615 N N . GLY B 1 279 ? 9.305 -4.617 1.469 1 98.62 279 GLY B N 1
ATOM 5616 C CA . GLY B 1 279 ? 9.336 -3.33 2.146 1 98.62 279 GLY B CA 1
ATOM 5617 C C . GLY B 1 279 ? 8.094 -2.494 1.893 1 98.62 279 GLY B C 1
ATOM 5618 O O . GLY B 1 279 ? 7.113 -2.982 1.327 1 98.62 279 GLY B O 1
ATOM 5619 N N . LYS B 1 280 ? 8.164 -1.192 2.385 1 98.88 280 LYS B N 1
ATOM 5620 C CA . LYS B 1 280 ? 7.023 -0.293 2.275 1 98.88 280 LYS B CA 1
ATOM 5621 C C . LYS B 1 280 ? 7.445 1.075 1.749 1 98.88 280 LYS B C 1
ATOM 5623 O O . LYS B 1 280 ? 8.523 1.569 2.088 1 98.88 280 LYS B O 1
ATOM 5628 N N . VAL B 1 281 ? 6.586 1.625 0.92 1 98.94 281 VAL B N 1
ATOM 5629 C CA . VAL B 1 281 ? 6.711 3.014 0.487 1 98.94 281 VAL B CA 1
ATOM 5630 C C . VAL B 1 281 ? 5.504 3.814 0.965 1 98.94 281 VAL B C 1
ATOM 5632 O O . VAL B 1 281 ? 4.359 3.465 0.66 1 98.94 281 VAL B O 1
ATOM 5635 N N . CYS B 1 282 ? 5.758 4.863 1.716 1 98.88 282 CYS B N 1
ATOM 5636 C CA . CYS B 1 282 ? 4.695 5.734 2.209 1 98.88 282 CYS B CA 1
ATOM 5637 C C . CYS B 1 282 ? 4.602 7.004 1.37 1 98.88 282 CYS B C 1
ATOM 5639 O O . CYS B 1 282 ? 5.574 7.75 1.254 1 98.88 282 CYS B O 1
ATOM 5641 N N . LEU B 1 283 ? 3.455 7.18 0.798 1 98.69 283 LEU B N 1
ATOM 5642 C CA . LEU B 1 283 ? 3.219 8.414 0.059 1 98.69 283 LEU B CA 1
ATOM 5643 C C . LEU B 1 283 ? 2.645 9.492 0.972 1 98.69 283 LEU B C 1
ATOM 5645 O O . LEU B 1 283 ? 1.476 9.422 1.36 1 98.69 283 LEU B O 1
ATOM 5649 N N . VAL B 1 284 ? 3.482 10.484 1.255 1 97.75 284 VAL B N 1
ATOM 5650 C CA . VAL B 1 284 ? 3.133 11.57 2.162 1 97.75 284 VAL B CA 1
ATOM 5651 C C . VAL B 1 284 ? 2.867 12.844 1.365 1 97.75 284 VAL B C 1
ATOM 5653 O O . VAL B 1 284 ? 1.909 13.57 1.642 1 97.75 284 VAL B O 1
ATOM 5656 N N . GLY B 1 285 ? 3.729 13.055 0.39 1 94.12 285 GLY B N 1
ATOM 5657 C CA . GLY B 1 285 ? 3.615 14.258 -0.424 1 94.12 285 GLY B CA 1
ATOM 5658 C C . GLY B 1 285 ? 2.494 14.188 -1.442 1 94.12 285 GLY B C 1
ATOM 5659 O O . GLY B 1 285 ? 2.133 13.102 -1.9 1 94.12 285 GLY B O 1
ATOM 5660 N N . MET B 1 286 ? 2.002 15.328 -1.863 1 87.81 286 MET B N 1
ATOM 5661 C CA . MET B 1 286 ? 0.854 15.406 -2.762 1 87.81 286 MET B CA 1
ATOM 5662 C C . MET B 1 286 ? 1.194 16.203 -4.012 1 87.81 286 MET B C 1
ATOM 5664 O O . MET B 1 286 ? 0.416 17.062 -4.441 1 87.81 286 MET B O 1
ATOM 5668 N N . GLY B 1 287 ? 2.275 15.898 -4.621 1 86.5 287 GLY B N 1
ATOM 5669 C CA . GLY B 1 287 ? 2.734 16.656 -5.781 1 86.5 287 GLY B CA 1
ATOM 5670 C C . GLY B 1 287 ? 1.865 16.438 -7.008 1 86.5 287 GLY B C 1
ATOM 5671 O O . GLY B 1 287 ? 1.111 17.328 -7.402 1 86.5 287 GLY B O 1
ATOM 5672 N N . HIS B 1 288 ? 1.929 15.281 -7.551 1 88.81 288 HIS B N 1
ATOM 5673 C CA . HIS B 1 288 ? 1.11 14.938 -8.711 1 88.81 288 HIS B CA 1
ATOM 5674 C C . HIS B 1 288 ? -0.146 14.188 -8.289 1 88.81 288 HIS B C 1
ATOM 5676 O O . HIS B 1 288 ? -0.089 13.305 -7.426 1 88.81 288 HIS B O 1
ATOM 5682 N N . SER B 1 289 ? -1.229 14.594 -8.898 1 89.94 289 SER B N 1
ATOM 5683 C CA . SER B 1 289 ? -2.461 13.859 -8.633 1 89.94 289 SER B CA 1
ATOM 5684 C C . SER B 1 289 ? -2.391 12.445 -9.195 1 89.94 289 SER B C 1
ATOM 5686 O O . SER B 1 289 ? -2.451 11.469 -8.445 1 89.94 289 SER B O 1
ATOM 5688 N N . GLU B 1 290 ? -2.209 12.398 -10.57 1 94.88 290 GLU B N 1
ATOM 5689 C CA . GLU B 1 290 ? -1.935 11.133 -11.242 1 94.88 290 GLU B CA 1
ATOM 5690 C C . GLU B 1 290 ? -0.435 10.922 -11.438 1 94.88 290 GLU B C 1
ATOM 5692 O O . GLU B 1 290 ? 0.293 11.867 -11.75 1 94.88 290 GLU B O 1
ATOM 5697 N N . MET B 1 291 ? -0.056 9.672 -11.219 1 96.75 291 MET B N 1
ATOM 5698 C CA . MET B 1 291 ? 1.367 9.367 -11.352 1 96.75 291 MET B CA 1
ATOM 5699 C C . MET B 1 291 ? 1.59 8.18 -12.273 1 96.75 291 MET B C 1
ATOM 5701 O O . MET B 1 291 ? 0.809 7.223 -12.266 1 96.75 291 MET B O 1
ATOM 5705 N N . THR B 1 292 ? 2.6 8.305 -13.094 1 97.81 292 THR B N 1
ATOM 5706 C CA . THR B 1 292 ? 3.107 7.16 -13.836 1 97.81 292 THR B CA 1
ATOM 5707 C C . THR B 1 292 ? 4.254 6.492 -13.086 1 97.81 292 THR B C 1
ATOM 5709 O O . THR B 1 292 ? 5.336 7.07 -12.945 1 97.81 292 THR B O 1
ATOM 5712 N N . VAL B 1 293 ? 4.027 5.309 -12.602 1 97.62 293 VAL B N 1
ATOM 5713 C CA . VAL B 1 293 ? 4.996 4.676 -11.711 1 97.62 293 VAL B CA 1
ATOM 5714 C C . VAL B 1 293 ? 5.082 3.182 -12.023 1 97.62 293 VAL B C 1
ATOM 5716 O O . VAL B 1 293 ? 4.137 2.598 -12.562 1 97.62 293 VAL B O 1
ATOM 5719 N N . PRO B 1 294 ? 6.223 2.564 -11.703 1 96.88 294 PRO B N 1
ATOM 5720 C CA . PRO B 1 294 ? 6.398 1.127 -11.93 1 96.88 294 PRO B CA 1
ATOM 5721 C C . PRO B 1 294 ? 5.727 0.277 -10.852 1 96.88 294 PRO B C 1
ATOM 5723 O O . PRO B 1 294 ? 6.41 -0.42 -10.094 1 96.88 294 PRO B O 1
ATOM 5726 N N . LEU B 1 295 ? 4.441 0.171 -10.844 1 96.75 295 LEU B N 1
ATOM 5727 C CA . LEU B 1 295 ? 3.684 -0.508 -9.797 1 96.75 295 LEU B CA 1
ATOM 5728 C C . LEU B 1 295 ? 3.822 -2.021 -9.922 1 96.75 295 LEU B C 1
ATOM 5730 O O . LEU B 1 295 ? 3.906 -2.727 -8.906 1 96.75 295 LEU B O 1
ATOM 5734 N N . THR B 1 296 ? 3.824 -2.527 -11.125 1 95.19 296 THR B N 1
ATOM 5735 C CA . THR B 1 296 ? 3.873 -3.975 -11.305 1 95.19 296 THR B CA 1
ATOM 5736 C C . THR B 1 296 ? 5.215 -4.531 -10.836 1 95.19 296 THR B C 1
ATOM 5738 O O . THR B 1 296 ? 5.258 -5.492 -10.062 1 95.19 296 THR B O 1
ATOM 5741 N N . PRO B 1 297 ? 6.328 -3.896 -11.281 1 95.06 297 PRO B N 1
ATOM 5742 C CA . PRO B 1 297 ? 7.605 -4.359 -10.734 1 95.06 297 PRO B CA 1
ATOM 5743 C C . PRO B 1 297 ? 7.66 -4.277 -9.211 1 95.06 297 PRO B C 1
ATOM 5745 O O . PRO B 1 297 ? 8.242 -5.152 -8.562 1 95.06 297 PRO B O 1
ATOM 5748 N N . ALA B 1 298 ? 7.09 -3.254 -8.641 1 97 298 ALA B N 1
ATOM 5749 C CA . ALA B 1 298 ? 7.047 -3.127 -7.184 1 97 298 ALA B CA 1
ATOM 5750 C C . ALA B 1 298 ? 6.188 -4.223 -6.562 1 97 298 ALA B C 1
ATOM 5752 O O . ALA B 1 298 ? 6.574 -4.828 -5.559 1 97 298 ALA B O 1
ATOM 5753 N N . ALA B 1 299 ? 5.07 -4.496 -7.152 1 96.81 299 ALA B N 1
ATOM 5754 C CA . ALA B 1 299 ? 4.172 -5.535 -6.656 1 96.81 299 ALA B CA 1
ATOM 5755 C C . ALA B 1 299 ? 4.828 -6.91 -6.73 1 96.81 299 ALA B C 1
ATOM 5757 O O . ALA B 1 299 ? 4.637 -7.746 -5.844 1 96.81 299 ALA B O 1
ATOM 5758 N N . ALA B 1 300 ? 5.609 -7.145 -7.75 1 94.75 300 ALA B N 1
ATOM 5759 C CA . ALA B 1 300 ? 6.301 -8.414 -7.945 1 94.75 300 ALA B CA 1
ATOM 5760 C C . ALA B 1 300 ? 7.379 -8.625 -6.883 1 94.75 300 ALA B C 1
ATOM 5762 O O . ALA B 1 300 ? 7.98 -9.695 -6.801 1 94.75 300 ALA B O 1
ATOM 5763 N N . ARG B 1 301 ? 7.602 -7.625 -6.094 1 96.75 301 ARG B N 1
ATOM 5764 C CA . ARG B 1 301 ? 8.5 -7.703 -4.941 1 96.75 301 ARG B CA 1
ATOM 5765 C C . ARG B 1 301 ? 7.734 -7.508 -3.639 1 96.75 301 ARG B C 1
ATOM 5767 O O . ARG B 1 301 ? 8.336 -7.367 -2.574 1 96.75 301 ARG B O 1
ATOM 5774 N N . GLU B 1 302 ? 6.426 -7.391 -3.803 1 98.25 302 GLU B N 1
ATOM 5775 C CA . GLU B 1 302 ? 5.508 -7.148 -2.693 1 98.25 302 GLU B CA 1
ATOM 5776 C C . GLU B 1 302 ? 5.918 -5.914 -1.897 1 98.25 302 GLU B C 1
ATOM 5778 O O . GLU B 1 302 ? 5.914 -5.934 -0.665 1 98.25 302 GLU B O 1
ATOM 5783 N N . VAL B 1 303 ? 6.414 -4.934 -2.594 1 98.62 303 VAL B N 1
ATOM 5784 C CA . VAL B 1 303 ? 6.555 -3.611 -1.987 1 98.62 303 VAL B CA 1
ATOM 5785 C C . VAL B 1 303 ? 5.184 -2.953 -1.863 1 98.62 303 VAL B C 1
ATOM 5787 O O . VAL B 1 303 ? 4.5 -2.729 -2.865 1 98.62 303 VAL B O 1
ATOM 5790 N N . ASP B 1 304 ? 4.797 -2.656 -0.636 1 98.81 304 ASP B N 1
ATOM 5791 C CA . ASP B 1 304 ? 3.492 -2.047 -0.398 1 98.81 304 ASP B CA 1
ATOM 5792 C C . ASP B 1 304 ? 3.576 -0.523 -0.467 1 98.81 304 ASP B C 1
ATOM 5794 O O . ASP B 1 304 ? 4.594 0.065 -0.096 1 98.81 304 ASP B O 1
ATOM 5798 N N . VAL B 1 305 ? 2.516 0.055 -0.951 1 98.88 305 VAL B N 1
ATOM 5799 C CA . VAL B 1 305 ? 2.365 1.507 -0.921 1 98.88 305 VAL B CA 1
ATOM 5800 C C . VAL B 1 305 ? 1.331 1.899 0.13 1 98.88 305 VAL B C 1
ATOM 5802 O O . VAL B 1 305 ? 0.171 1.486 0.053 1 98.88 305 VAL B O 1
ATOM 5805 N N . LEU B 1 306 ? 1.749 2.689 1.076 1 98.81 306 LEU B N 1
ATOM 5806 C CA . LEU B 1 306 ? 0.865 3.166 2.135 1 98.81 306 LEU B CA 1
ATOM 5807 C C . LEU B 1 306 ? 0.512 4.637 1.926 1 98.81 306 LEU B C 1
ATOM 5809 O O . LEU B 1 306 ? 1.396 5.465 1.699 1 98.81 306 LEU B O 1
ATOM 5813 N N . GLY B 1 307 ? -0.752 4.879 1.977 1 98.06 307 GLY B N 1
ATOM 5814 C CA . GLY B 1 307 ? -1.166 6.273 1.999 1 98.06 307 GLY B CA 1
ATOM 5815 C C . GLY B 1 307 ? -1.077 6.898 3.379 1 98.06 307 GLY B C 1
ATOM 5816 O O . GLY B 1 307 ? -1.381 6.25 4.383 1 98.06 307 GLY B O 1
ATOM 5817 N N . VAL B 1 308 ? -0.639 8.141 3.398 1 98.06 308 VAL B N 1
ATOM 5818 C CA . VAL B 1 308 ? -0.587 8.906 4.641 1 98.06 308 VAL B CA 1
ATOM 5819 C C . VAL B 1 308 ? -1.4 10.188 4.496 1 98.06 308 VAL B C 1
ATOM 5821 O O . VAL B 1 308 ? -1.122 11.008 3.619 1 98.06 308 VAL B O 1
ATOM 5824 N N . PHE B 1 309 ? -2.42 10.297 5.363 1 96.62 309 PHE B N 1
ATOM 5825 C CA . PHE B 1 309 ? -3.293 11.461 5.258 1 96.62 309 PHE B CA 1
ATOM 5826 C C . PHE B 1 309 ? -3.547 12.07 6.633 1 96.62 309 PHE B C 1
ATOM 5828 O O . PHE B 1 309 ? -4.047 11.398 7.535 1 96.62 309 PHE B O 1
ATOM 5835 N N . ARG B 1 310 ? -3.189 13.305 6.684 1 96.56 310 ARG B N 1
ATOM 5836 C CA . ARG B 1 310 ? -3.297 14.023 7.949 1 96.56 310 ARG B CA 1
ATOM 5837 C C . ARG B 1 310 ? -2.594 13.258 9.07 1 96.56 310 ARG B C 1
ATOM 5839 O O . ARG B 1 310 ? -1.388 13.008 9 1 96.56 310 ARG B O 1
ATOM 5846 N N . TYR B 1 311 ? -3.334 13.039 10.203 1 98.5 311 TYR B N 1
ATOM 5847 C CA . TYR B 1 311 ? -2.824 12.383 11.398 1 98.5 311 TYR B CA 1
ATOM 5848 C C . TYR B 1 311 ? -3.941 12.141 12.406 1 98.5 311 TYR B C 1
ATOM 5850 O O . TYR B 1 311 ? -5.055 12.641 12.242 1 98.5 311 TYR B O 1
ATOM 5858 N N . MET B 1 312 ? -3.623 11.289 13.328 1 97.94 312 MET B N 1
ATOM 5859 C CA . MET B 1 312 ? -4.543 11.047 14.438 1 97.94 312 MET B CA 1
ATOM 5860 C C . MET B 1 312 ? -3.783 10.688 15.711 1 97.94 312 MET B C 1
ATOM 5862 O O . MET B 1 312 ? -2.764 9.992 15.648 1 97.94 312 MET B O 1
ATOM 5866 N N . ASN B 1 313 ? -4.156 11.258 16.797 1 97.88 313 ASN B N 1
ATOM 5867 C CA . ASN B 1 313 ? -3.65 10.922 18.109 1 97.88 313 ASN B CA 1
ATOM 5868 C C . ASN B 1 313 ? -2.141 11.125 18.203 1 97.88 313 ASN B C 1
ATOM 5870 O O . ASN B 1 313 ? -1.426 10.266 18.734 1 97.88 313 ASN B O 1
ATOM 5874 N N . THR B 1 314 ? -1.694 12.258 17.719 1 98.62 314 THR B N 1
ATOM 5875 C CA . THR B 1 314 ? -0.246 12.414 17.625 1 98.62 314 THR B CA 1
ATOM 5876 C C . THR B 1 314 ? 0.241 13.453 18.641 1 98.62 314 THR B C 1
ATOM 5878 O O . THR B 1 314 ? 1.398 13.422 19.062 1 98.62 314 THR B O 1
ATOM 5881 N N . TRP B 1 315 ? -0.517 14.383 19.078 1 98.5 315 TRP B N 1
ATOM 5882 C CA . TRP B 1 315 ? -0.073 15.555 19.844 1 98.5 315 TRP B CA 1
ATOM 5883 C C . TRP B 1 315 ? 0.615 15.141 21.141 1 98.5 315 TRP B C 1
ATOM 5885 O O . TRP B 1 315 ? 1.69 15.641 21.469 1 98.5 315 TRP B O 1
ATOM 5895 N N . PRO B 1 316 ? 0.04 14.141 21.906 1 98.5 316 PRO B N 1
ATOM 5896 C CA . PRO B 1 316 ? 0.749 13.758 23.125 1 98.5 316 PRO B CA 1
ATOM 5897 C C . PRO B 1 316 ? 2.166 13.258 22.859 1 98.5 316 PRO B C 1
ATOM 5899 O O . PRO B 1 316 ? 3.098 13.609 23.594 1 98.5 316 PRO B O 1
ATOM 5902 N N . LEU B 1 317 ? 2.305 12.516 21.812 1 98.69 317 LEU B N 1
ATOM 5903 C CA . LEU B 1 317 ? 3.627 11.992 21.5 1 98.69 317 LEU B CA 1
ATOM 5904 C C . LEU B 1 317 ? 4.543 13.094 20.984 1 98.69 317 LEU B C 1
ATOM 5906 O O . LEU B 1 317 ? 5.73 13.125 21.312 1 98.69 317 LEU B O 1
ATOM 5910 N N . CYS B 1 318 ? 4.02 13.969 20.156 1 98.81 318 CYS B N 1
ATOM 5911 C CA . CYS B 1 318 ? 4.801 15.109 19.688 1 98.81 318 CYS B CA 1
ATOM 5912 C C . CYS B 1 318 ? 5.32 15.93 20.859 1 98.81 318 CYS B C 1
ATOM 5914 O O . CYS B 1 318 ? 6.508 16.25 20.922 1 98.81 318 CYS B O 1
ATOM 5916 N N . LEU B 1 319 ? 4.461 16.203 21.797 1 98.75 319 LEU B N 1
ATOM 5917 C CA . LEU B 1 319 ? 4.84 17.031 22.953 1 98.75 319 LEU B CA 1
ATOM 5918 C C . LEU B 1 319 ? 5.867 16.297 23.812 1 98.75 319 LEU B C 1
ATOM 5920 O O . LEU B 1 319 ? 6.777 16.938 24.359 1 98.75 319 LEU B O 1
ATOM 5924 N N . GLU B 1 320 ? 5.727 14.969 23.891 1 98.62 320 GLU B N 1
ATOM 5925 C CA . GLU B 1 320 ? 6.715 14.195 24.625 1 98.62 320 GLU B CA 1
ATOM 5926 C C . GLU B 1 320 ? 8.086 14.258 23.953 1 98.62 320 GLU B C 1
ATOM 5928 O O . GLU B 1 320 ? 9.109 14.398 24.625 1 98.62 320 GLU B O 1
ATOM 5933 N N . PHE B 1 321 ? 8.102 14.164 22.688 1 98.75 321 PHE B N 1
ATOM 5934 C CA . PHE B 1 321 ? 9.359 14.227 21.953 1 98.75 321 PHE B CA 1
ATOM 5935 C C . PHE B 1 321 ? 10.016 15.594 22.109 1 98.75 321 PHE B C 1
ATOM 5937 O O . PHE B 1 321 ? 11.242 15.68 22.25 1 98.75 321 PHE B O 1
ATOM 5944 N N . LEU B 1 322 ? 9.234 16.641 22.109 1 98.62 322 LEU B N 1
ATOM 5945 C CA . LEU B 1 322 ? 9.766 17.984 22.266 1 98.62 322 LEU B CA 1
ATOM 5946 C C . LEU B 1 322 ? 10.242 18.219 23.688 1 98.62 322 LEU B C 1
ATOM 5948 O O . LEU B 1 322 ? 11.344 18.734 23.906 1 98.62 322 LEU B O 1
ATOM 5952 N N . ARG B 1 323 ? 9.453 17.797 24.625 1 98.44 323 ARG B N 1
ATOM 5953 C CA . ARG B 1 323 ? 9.75 18 26.047 1 98.44 323 ARG B CA 1
ATOM 5954 C C . ARG B 1 323 ? 11.039 17.281 26.438 1 98.44 323 ARG B C 1
ATOM 5956 O O . ARG B 1 323 ? 11.859 17.828 27.172 1 98.44 323 ARG B O 1
ATOM 5963 N N . SER B 1 324 ? 11.234 16.062 25.922 1 98.25 324 SER B N 1
ATOM 5964 C CA . SER B 1 324 ? 12.359 15.211 26.297 1 98.25 324 SER B CA 1
ATOM 5965 C C . SER B 1 324 ? 13.625 15.609 25.547 1 98.25 324 SER B C 1
ATOM 5967 O O . SER B 1 324 ? 14.727 15.188 25.906 1 98.25 324 SER B O 1
ATOM 5969 N N . GLY B 1 325 ? 13.406 16.312 24.5 1 97.56 325 GLY B N 1
ATOM 5970 C CA . GLY B 1 325 ? 14.547 16.703 23.688 1 97.56 325 GLY B CA 1
ATOM 5971 C C . GLY B 1 325 ? 14.922 15.664 22.641 1 97.56 325 GLY B C 1
ATOM 5972 O O . GLY B 1 325 ? 15.914 15.812 21.938 1 97.56 325 GLY B O 1
ATOM 5973 N N . LYS B 1 326 ? 14.148 14.656 22.516 1 98.12 326 LYS B N 1
ATOM 5974 C CA . LYS B 1 326 ? 14.398 13.656 21.484 1 98.12 326 LYS B CA 1
ATOM 5975 C C . LYS B 1 326 ? 14.289 14.258 20.094 1 98.12 326 LYS B C 1
ATOM 5977 O O . LYS B 1 326 ? 14.93 13.789 19.156 1 98.12 326 LYS B O 1
ATOM 5982 N N . ILE B 1 327 ? 13.414 15.25 19.969 1 98.56 327 ILE B N 1
ATOM 5983 C CA . ILE B 1 327 ? 13.305 16.016 18.734 1 98.56 327 ILE B CA 1
ATOM 5984 C C . ILE B 1 327 ? 13.484 17.5 19.031 1 98.56 327 ILE B C 1
ATOM 5986 O O . ILE B 1 327 ? 12.906 18.016 20 1 98.56 327 ILE B O 1
ATOM 5990 N N . ASP B 1 328 ? 14.297 18.125 18.297 1 97.94 328 ASP B N 1
ATOM 5991 C CA . ASP B 1 328 ? 14.453 19.578 18.328 1 97.94 328 ASP B CA 1
ATOM 5992 C C . ASP B 1 328 ? 13.953 20.203 17.031 1 97.94 328 ASP B C 1
ATOM 5994 O O . ASP B 1 328 ? 14.578 20.062 15.977 1 97.94 328 ASP B O 1
ATOM 5998 N N . VAL B 1 329 ? 12.914 20.969 17.125 1 97.44 329 VAL B N 1
ATOM 5999 C CA . VAL B 1 329 ? 12.312 21.531 15.914 1 97.44 329 VAL B CA 1
ATOM 6000 C C . VAL B 1 329 ? 12.742 22.984 15.742 1 97.44 329 VAL B C 1
ATOM 6002 O O . VAL B 1 329 ? 12.398 23.625 14.75 1 97.44 329 VAL B O 1
ATOM 6005 N N . LYS B 1 330 ? 13.445 23.531 16.656 1 95.88 330 LYS B N 1
ATOM 6006 C CA . LYS B 1 330 ? 13.797 24.938 16.672 1 95.88 330 LYS B CA 1
ATOM 6007 C C . LYS B 1 330 ? 14.547 25.344 15.398 1 95.88 330 LYS B C 1
ATOM 6009 O O . LYS B 1 330 ? 14.266 26.391 14.805 1 95.88 330 LYS B O 1
ATOM 6014 N N . PRO B 1 331 ? 15.453 24.438 14.898 1 94.38 331 PRO B N 1
ATOM 6015 C CA . PRO B 1 331 ? 16.188 24.812 13.688 1 94.38 331 PRO B CA 1
ATOM 6016 C C . PRO B 1 331 ? 15.273 24.922 12.469 1 94.38 331 PRO B C 1
ATOM 6018 O O . PRO B 1 331 ? 15.672 25.5 11.453 1 94.38 331 PRO B O 1
ATOM 6021 N N . LEU B 1 332 ? 14.094 24.406 12.492 1 95 332 LEU B N 1
ATOM 6022 C CA . LEU B 1 332 ? 13.188 24.438 11.352 1 95 332 LEU B CA 1
ATOM 6023 C C . LEU B 1 332 ? 12.422 25.766 11.312 1 95 332 LEU B C 1
ATOM 6025 O O . LEU B 1 332 ? 11.812 26.094 10.289 1 95 332 LEU B O 1
ATOM 6029 N N . ILE B 1 333 ? 12.391 26.438 12.445 1 94.06 333 ILE B N 1
ATOM 6030 C CA . ILE B 1 333 ? 11.75 27.75 12.539 1 94.06 333 ILE B CA 1
ATOM 6031 C C . ILE B 1 333 ? 12.734 28.844 12.125 1 94.06 333 ILE B C 1
ATOM 6033 O O . ILE B 1 333 ? 13.523 29.312 12.945 1 94.06 333 ILE B O 1
ATOM 6037 N N . THR B 1 334 ? 12.648 29.344 10.883 1 89.75 334 THR B N 1
ATOM 6038 C CA . THR B 1 334 ? 13.734 30.156 10.344 1 89.75 334 THR B CA 1
ATOM 6039 C C . THR B 1 334 ? 13.359 31.625 10.328 1 89.75 334 THR B C 1
ATOM 6041 O O . THR B 1 334 ? 14.227 32.5 10.414 1 89.75 334 THR B O 1
ATOM 6044 N N . HIS B 1 335 ? 12.094 31.953 10.141 1 90.94 335 HIS B N 1
ATOM 6045 C CA . HIS B 1 335 ? 11.656 33.344 10.055 1 90.94 335 HIS B CA 1
ATOM 6046 C C . HIS B 1 335 ? 10.461 33.594 10.969 1 90.94 335 HIS B C 1
ATOM 6048 O O . HIS B 1 335 ? 9.648 32.719 11.203 1 90.94 335 HIS B O 1
ATOM 6054 N N . ARG B 1 336 ? 10.422 34.812 11.469 1 93.69 336 ARG B N 1
ATOM 6055 C CA . ARG B 1 336 ? 9.344 35.281 12.32 1 93.69 336 ARG B CA 1
ATOM 6056 C C . ARG B 1 336 ? 8.789 36.594 11.828 1 93.69 336 ARG B C 1
ATOM 6058 O O . ARG B 1 336 ? 9.547 37.5 11.508 1 93.69 336 ARG B O 1
ATOM 6065 N N . PHE B 1 337 ? 7.535 36.625 11.719 1 94.06 337 PHE B N 1
ATOM 6066 C CA . PHE B 1 337 ? 6.867 37.844 11.266 1 94.06 337 PHE B CA 1
ATOM 6067 C C . PHE B 1 337 ? 5.73 38.219 12.203 1 94.06 337 PHE B C 1
ATOM 6069 O O . PHE B 1 337 ? 5.172 37.375 12.891 1 94.06 337 PHE B O 1
ATOM 6076 N N . GLY B 1 338 ? 5.402 39.5 12.203 1 92.94 338 GLY B N 1
ATOM 6077 C CA . GLY B 1 338 ? 4.223 39.938 12.922 1 92.94 338 GLY B CA 1
ATOM 6078 C C . GLY B 1 338 ? 2.936 39.75 12.141 1 92.94 338 GLY B C 1
ATOM 6079 O O . GLY B 1 338 ? 2.932 39.094 11.086 1 92.94 338 GLY B O 1
ATOM 6080 N N . PHE B 1 339 ? 1.835 40.312 12.68 1 94.19 339 PHE B N 1
ATOM 6081 C CA . PHE B 1 339 ? 0.52 40.062 12.109 1 94.19 339 PHE B CA 1
ATOM 6082 C C . PHE B 1 339 ? -0.019 41.281 11.406 1 94.19 339 PHE B C 1
ATOM 6084 O O . PHE B 1 339 ? -1.209 41.375 11.094 1 94.19 339 PHE B O 1
ATOM 6091 N N . SER B 1 340 ? 0.796 42.188 11.047 1 94.19 340 SER B N 1
ATOM 6092 C CA . SER B 1 340 ? 0.357 43.312 10.219 1 94.19 340 SER B CA 1
ATOM 6093 C C . SER B 1 340 ? 0.181 42.875 8.766 1 94.19 340 SER B C 1
ATOM 6095 O O . SER B 1 340 ? 0.685 41.812 8.352 1 94.19 340 SER B O 1
ATOM 6097 N N . GLN B 1 341 ? -0.581 43.656 7.984 1 94.94 341 GLN B N 1
ATOM 6098 C CA . GLN B 1 341 ? -0.803 43.375 6.57 1 94.94 341 GLN B CA 1
ATOM 6099 C C . GLN B 1 341 ? 0.518 43.125 5.844 1 94.94 341 GLN B C 1
ATOM 6101 O O . GLN B 1 341 ? 0.676 42.156 5.133 1 94.94 341 GLN B O 1
ATOM 6106 N N . LYS B 1 342 ? 1.433 44.031 6.066 1 95 342 LYS B N 1
ATOM 6107 C CA . LYS B 1 342 ? 2.725 43.969 5.387 1 95 342 LYS B CA 1
ATOM 6108 C C . LYS B 1 342 ? 3.514 42.719 5.824 1 95 342 LYS B C 1
ATOM 6110 O O . LYS B 1 342 ? 4.121 42.031 4.996 1 95 342 LYS B O 1
ATOM 6115 N N . GLU B 1 343 ? 3.486 42.438 7.039 1 93.69 343 GLU B N 1
ATOM 6116 C CA . GLU B 1 343 ? 4.266 41.344 7.574 1 93.69 343 GLU B CA 1
ATOM 6117 C C . GLU B 1 343 ? 3.695 40 7.117 1 93.69 343 GLU B C 1
ATOM 6119 O O . GLU B 1 343 ? 4.445 39.062 6.84 1 93.69 343 GLU B O 1
ATOM 6124 N N . VAL B 1 344 ? 2.391 39.906 7.113 1 94.5 344 VAL B N 1
ATOM 6125 C CA . VAL B 1 344 ? 1.767 38.656 6.641 1 94.5 344 VAL B CA 1
ATOM 6126 C C . VAL B 1 344 ? 2.117 38.438 5.176 1 94.5 344 VAL B C 1
ATOM 6128 O O . VAL B 1 344 ? 2.438 37.312 4.773 1 94.5 344 VAL B O 1
ATOM 6131 N N . GLU B 1 345 ? 2.1 39.438 4.402 1 94.5 345 GLU B N 1
ATOM 6132 C CA . GLU B 1 345 ? 2.465 39.344 2.994 1 94.5 345 GLU B CA 1
ATOM 6133 C C . GLU B 1 345 ? 3.926 38.938 2.834 1 94.5 345 GLU B C 1
ATOM 6135 O O . GLU B 1 345 ? 4.246 38.062 2.014 1 94.5 345 GLU B O 1
ATOM 6140 N N . GLU B 1 346 ? 4.762 39.5 3.611 1 93.38 346 GLU B N 1
ATOM 6141 C CA . GLU B 1 346 ? 6.184 39.188 3.562 1 93.38 346 GLU B CA 1
ATOM 6142 C C . GLU B 1 346 ? 6.43 37.75 3.979 1 93.38 346 GLU B C 1
ATOM 6144 O O . GLU B 1 346 ? 7.293 37.062 3.412 1 93.38 346 GLU B O 1
ATOM 6149 N N . ALA B 1 347 ? 5.723 37.344 5 1 93.88 347 ALA B N 1
ATOM 6150 C CA . ALA B 1 347 ? 5.863 35.969 5.477 1 93.88 347 ALA B CA 1
ATOM 6151 C C . ALA B 1 347 ? 5.531 34.969 4.375 1 93.88 347 ALA B C 1
ATOM 6153 O O . ALA B 1 347 ? 6.254 34 4.18 1 93.88 347 ALA B O 1
ATOM 6154 N N . PHE B 1 348 ? 4.465 35.188 3.654 1 94.56 348 PHE B N 1
ATOM 6155 C CA . PHE B 1 348 ? 4.039 34.281 2.598 1 94.56 348 PHE B CA 1
ATOM 6156 C C . PHE B 1 348 ? 4.984 34.375 1.403 1 94.56 348 PHE B C 1
ATOM 6158 O O . PHE B 1 348 ? 5.25 33.375 0.745 1 94.56 348 PHE B O 1
ATOM 6165 N N . GLU B 1 349 ? 5.508 35.562 1.104 1 91.81 349 GLU B N 1
ATOM 6166 C CA . GLU B 1 349 ? 6.488 35.719 0.033 1 91.81 349 GLU B CA 1
ATOM 6167 C C . GLU B 1 349 ? 7.766 34.938 0.345 1 91.81 349 GLU B C 1
ATOM 6169 O O . GLU B 1 349 ? 8.32 34.25 -0.528 1 91.81 349 GLU B O 1
ATOM 6174 N N . THR B 1 350 ? 8.148 35.062 1.559 1 90.31 350 THR B N 1
ATOM 6175 C CA . THR B 1 350 ? 9.352 34.375 2.004 1 90.31 350 THR B CA 1
ATOM 6176 C C . THR B 1 350 ? 9.156 32.875 1.921 1 90.31 350 THR B C 1
ATOM 6178 O O . THR B 1 350 ? 10.039 32.156 1.451 1 90.31 350 THR B O 1
ATOM 6181 N N . SER B 1 351 ? 8.023 32.375 2.363 1 89.81 351 SER B N 1
ATOM 6182 C CA . SER B 1 351 ? 7.723 30.953 2.342 1 89.81 351 SER B CA 1
ATOM 6183 C C . SER B 1 351 ? 7.613 30.438 0.914 1 89.81 351 SER B C 1
ATOM 6185 O O . SER B 1 351 ? 8.031 29.312 0.625 1 89.81 351 SER B O 1
ATOM 6187 N N . ALA B 1 352 ? 7.113 31.219 0.018 1 87.44 352 ALA B N 1
ATOM 6188 C CA . ALA B 1 352 ? 6.918 30.812 -1.374 1 87.44 352 ALA B CA 1
ATOM 6189 C C . ALA B 1 352 ? 8.258 30.719 -2.104 1 87.44 352 ALA B C 1
ATOM 6191 O O . ALA B 1 352 ? 8.414 29.891 -3.006 1 87.44 352 ALA B O 1
ATOM 6192 N N . ARG B 1 353 ? 9.133 31.562 -1.785 1 79.56 353 ARG B N 1
ATOM 6193 C CA . ARG B 1 353 ? 10.438 31.578 -2.438 1 79.56 353 ARG B CA 1
ATOM 6194 C C . ARG B 1 353 ? 11.242 30.344 -2.084 1 79.56 353 ARG B C 1
ATOM 6196 O O . ARG B 1 353 ? 12.055 29.859 -2.885 1 79.56 353 ARG B O 1
ATOM 6203 N N . GLY B 1 354 ? 10.844 29.766 -1.044 1 72.94 354 GLY B N 1
ATOM 6204 C CA . GLY B 1 354 ? 11.617 28.625 -0.591 1 72.94 354 GLY B CA 1
ATOM 6205 C C . GLY B 1 354 ? 13.062 28.969 -0.269 1 72.94 354 GLY B C 1
ATOM 6206 O O . GLY B 1 354 ? 13.336 30.016 0.319 1 72.94 354 GLY B O 1
ATOM 6207 N N . GLY B 1 355 ? 14.07 28.062 -0.631 1 65.5 355 GLY B N 1
ATOM 6208 C CA . GLY B 1 355 ? 15.477 28.297 -0.349 1 65.5 355 GLY B CA 1
ATOM 6209 C C . GLY B 1 355 ? 15.836 28.094 1.111 1 65.5 355 GLY B C 1
ATOM 6210 O O . GLY B 1 355 ? 15.672 26.984 1.648 1 65.5 355 GLY B O 1
ATOM 6211 N N . ASN B 1 356 ? 16.125 29.219 1.739 1 66.12 356 ASN B N 1
ATOM 6212 C CA . ASN B 1 356 ? 16.578 29.125 3.125 1 66.12 356 ASN B CA 1
ATOM 6213 C C . ASN B 1 356 ? 15.406 29.141 4.098 1 66.12 356 ASN B C 1
ATOM 6215 O O . ASN B 1 356 ? 15.594 28.984 5.305 1 66.12 356 ASN B O 1
ATOM 6219 N N . ALA B 1 357 ? 14.258 29.266 3.537 1 73.31 357 ALA B N 1
ATOM 6220 C CA . ALA B 1 357 ? 13.07 29.234 4.383 1 73.31 357 ALA B CA 1
ATOM 6221 C C . ALA B 1 357 ? 12.5 27.828 4.484 1 73.31 357 ALA B C 1
ATOM 6223 O O . ALA B 1 357 ? 12.062 27.25 3.482 1 73.31 357 ALA B O 1
ATOM 6224 N N . ILE B 1 358 ? 12.555 27.328 5.668 1 75.81 358 ILE B N 1
ATOM 6225 C CA . ILE B 1 358 ? 11.977 26.016 5.91 1 75.81 358 ILE B CA 1
ATOM 6226 C C . ILE B 1 358 ? 10.578 26.156 6.504 1 75.81 358 ILE B C 1
ATOM 6228 O O . ILE B 1 358 ? 9.602 25.688 5.922 1 75.81 358 ILE B O 1
ATOM 6232 N N . LYS B 1 359 ? 10.5 26.844 7.605 1 82.06 359 LYS B N 1
ATOM 6233 C CA . LYS B 1 359 ? 9.219 27.188 8.219 1 82.06 359 LYS B CA 1
ATOM 6234 C C . LYS B 1 359 ? 9.18 28.641 8.656 1 82.06 359 LYS B C 1
ATOM 6236 O O . LYS B 1 359 ? 10.062 29.109 9.375 1 82.06 359 LYS B O 1
ATOM 6241 N N . SER B 1 360 ? 8.195 29.359 8.133 1 75.69 360 SER B N 1
ATOM 6242 C CA . SER B 1 360 ? 7.926 30.734 8.539 1 75.69 360 SER B CA 1
ATOM 6243 C C . SER B 1 360 ? 6.73 30.797 9.484 1 75.69 360 SER B C 1
ATOM 6245 O O . SER B 1 360 ? 5.746 30.078 9.305 1 75.69 360 SER B O 1
ATOM 6247 N N . SER B 1 361 ? 6.922 31.484 10.523 1 78.75 361 SER B N 1
ATOM 6248 C CA . SER B 1 361 ? 5.855 31.625 11.508 1 78.75 361 SER B CA 1
ATOM 6249 C C . SER B 1 361 ? 5.398 33.094 11.625 1 78.75 361 SER B C 1
ATOM 6251 O O . SER B 1 361 ? 6.219 34 11.539 1 78.75 361 SER B O 1
ATOM 6253 N N . ALA B 1 362 ? 4.152 33.344 11.672 1 65.31 362 ALA B N 1
ATOM 6254 C CA . ALA B 1 362 ? 3.57 34.656 11.922 1 65.31 362 ALA B CA 1
ATOM 6255 C C . ALA B 1 362 ? 3.115 34.781 13.375 1 65.31 362 ALA B C 1
ATOM 6257 O O . ALA B 1 362 ? 2.422 33.906 13.891 1 65.31 362 ALA B O 1
ATOM 6258 N N . HIS B 1 363 ? 3.787 35.781 14.156 1 63.75 363 HIS B N 1
ATOM 6259 C CA . HIS B 1 363 ? 3.533 35.969 15.578 1 63.75 363 HIS B CA 1
ATOM 6260 C C . HIS B 1 363 ? 2.814 37.281 15.828 1 63.75 363 HIS B C 1
ATOM 6262 O O . HIS B 1 363 ? 2.982 38.25 15.07 1 63.75 363 HIS B O 1
ATOM 6268 N N . ARG B 1 364 ? 1.806 37.375 16.688 1 48.38 364 ARG B N 1
ATOM 6269 C CA . ARG B 1 364 ? 1.475 38.656 17.312 1 48.38 364 ARG B CA 1
ATOM 6270 C C . ARG B 1 364 ? 2.525 39.062 18.344 1 48.38 364 ARG B C 1
ATOM 6272 O O . ARG B 1 364 ? 2.725 38.344 19.328 1 48.38 364 ARG B O 1
ATOM 6279 N N . ILE B 1 365 ? 3.588 39.656 18 1 36.12 365 ILE B N 1
ATOM 6280 C CA . ILE B 1 365 ? 4.488 40.219 19 1 36.12 365 ILE B CA 1
ATOM 6281 C C . ILE B 1 365 ? 3.717 41.188 19.891 1 36.12 365 ILE B C 1
ATOM 6283 O O . ILE B 1 365 ? 3.168 42.188 19.406 1 36.12 365 ILE B O 1
ATOM 6287 N N . MET B 1 366 ? 3.129 40.875 20.953 1 32.03 366 MET B N 1
ATOM 6288 C CA . MET B 1 366 ? 2.811 41.938 21.891 1 32.03 366 MET B CA 1
ATOM 6289 C C . MET B 1 366 ? 3.967 42.938 22 1 32.03 366 MET B C 1
ATOM 6291 O O . MET B 1 366 ? 5.129 42.562 21.875 1 32.03 366 MET B O 1
ATOM 6295 N N . GLN B 1 367 ? 3.689 44.219 21.906 1 28.72 367 GLN B N 1
ATOM 6296 C CA . GLN B 1 367 ? 4.457 45.406 22.266 1 28.72 367 GLN B CA 1
ATOM 6297 C C . GLN B 1 367 ? 5.188 45.219 23.594 1 28.72 367 GLN B C 1
ATOM 6299 O O . GLN B 1 367 ? 4.594 45.375 24.656 1 28.72 367 GLN B O 1
ATOM 6304 N N . MET B 1 368 ? 5.836 44.188 23.906 1 28.97 368 MET B N 1
ATOM 6305 C CA . MET B 1 368 ? 6.777 44.281 25.031 1 28.97 368 MET B CA 1
ATOM 6306 C C . MET B 1 368 ? 7.68 45.5 24.859 1 28.97 368 MET B C 1
ATOM 6308 O O . MET B 1 368 ? 8.516 45.781 25.719 1 28.97 368 MET B O 1
ATOM 6312 N N . MET B 1 369 ? 7.68 46.188 23.75 1 28.5 369 MET B N 1
ATOM 6313 C CA . MET B 1 369 ? 8.516 47.375 23.812 1 28.5 369 MET B CA 1
ATOM 6314 C C . MET B 1 369 ? 7.992 48.344 24.859 1 28.5 369 MET B C 1
ATOM 6316 O O . MET B 1 369 ? 8.711 49.25 25.297 1 28.5 369 MET B O 1
ATOM 6320 N N . ARG B 1 370 ? 6.68 48.406 25.172 1 28.22 370 ARG B N 1
ATOM 6321 C CA . ARG B 1 370 ? 6.371 49.469 26.125 1 28.22 370 ARG B CA 1
ATOM 6322 C C . ARG B 1 370 ? 6.922 49.156 27.5 1 28.22 370 ARG B C 1
ATOM 6324 O O . ARG B 1 370 ? 7.176 50.062 28.297 1 28.22 370 ARG B O 1
ATOM 6331 N N . MET B 1 371 ? 6.984 47.875 27.891 1 27.67 371 MET B N 1
ATOM 6332 C CA . MET B 1 371 ? 7.395 47.75 29.281 1 27.67 371 MET B CA 1
ATOM 6333 C C . MET B 1 371 ? 8.891 48 29.438 1 27.67 371 MET B C 1
ATOM 6335 O O . MET B 1 371 ? 9.352 48.344 30.531 1 27.67 371 MET B O 1
ATOM 6339 N N . MET B 1 372 ? 9.742 47.75 28.453 1 28.95 372 MET B N 1
ATOM 6340 C CA . MET B 1 372 ? 11.125 48.094 28.781 1 28.95 372 MET B CA 1
ATOM 6341 C C . MET B 1 372 ? 11.305 49.594 28.891 1 28.95 372 MET B C 1
ATOM 6343 O O . MET B 1 372 ? 12.328 50.094 29.375 1 28.95 372 MET B O 1
ATOM 6347 N N . GLN B 1 373 ? 10.453 50.438 28.266 1 25.81 373 GLN B N 1
ATOM 6348 C CA . GLN B 1 373 ? 10.75 51.875 28.406 1 25.81 373 GLN B CA 1
ATOM 6349 C C . GLN B 1 373 ? 10.469 52.344 29.812 1 25.81 373 GLN B C 1
ATOM 6351 O O . GLN B 1 373 ? 11.047 53.344 30.266 1 25.81 373 GLN B O 1
ATOM 6356 N N . GLN B 1 374 ? 9.469 51.812 30.484 1 27.89 374 GLN B N 1
ATOM 6357 C CA . GLN B 1 374 ? 9.195 52.469 31.766 1 27.89 374 GLN B CA 1
ATOM 6358 C C . GLN B 1 374 ? 10.312 52.188 32.781 1 27.89 374 GLN B C 1
ATOM 6360 O O . GLN B 1 374 ? 10.453 52.906 33.781 1 27.89 374 GLN B O 1
ATOM 6365 N N . GLU B 1 375 ? 10.969 51 32.625 1 29.97 375 GLU B N 1
ATOM 6366 C CA . GLU B 1 375 ? 11.922 50.781 33.719 1 29.97 375 GLU B CA 1
ATOM 6367 C C . GLU B 1 375 ? 13.094 51.781 33.625 1 29.97 375 GLU B C 1
ATOM 6369 O O . GLU B 1 375 ? 13.945 51.844 34.5 1 29.97 375 GLU B O 1
ATOM 6374 N N . GLN B 1 376 ? 13.242 52.438 32.406 1 27.03 376 GLN B N 1
ATOM 6375 C CA . GLN B 1 376 ? 14.406 53.312 32.438 1 27.03 376 GLN B CA 1
ATOM 6376 C C . GLN B 1 376 ? 14.203 54.469 33.406 1 27.03 376 GLN B C 1
ATOM 6378 O O . GLN B 1 376 ? 15.148 55.156 33.781 1 27.03 376 GLN B O 1
ATOM 6383 N N . SER B 1 377 ? 12.977 54.844 33.531 1 28.02 377 SER B N 1
ATOM 6384 C CA . SER B 1 377 ? 12.906 56.125 34.219 1 28.02 377 SER B CA 1
ATOM 6385 C C . SER B 1 377 ? 13.312 56 35.688 1 28.02 377 SER B C 1
ATOM 6387 O O . SER B 1 377 ? 13.523 57 36.375 1 28.02 377 SER B O 1
ATOM 6389 N N . MET B 1 378 ? 13.109 54.781 36.219 1 27 378 MET B N 1
ATOM 6390 C CA . MET B 1 378 ? 13.211 54.906 37.656 1 27 378 MET B CA 1
ATOM 6391 C C . MET B 1 378 ? 14.672 54.969 38.094 1 27 378 MET B C 1
ATOM 6393 O O . MET B 1 378 ? 14.969 54.906 39.281 1 27 378 MET B O 1
ATOM 6397 N N . GLN B 1 379 ? 15.656 54.812 37.062 1 24.86 379 GLN B N 1
ATOM 6398 C CA . GLN B 1 379 ? 17 54.656 37.625 1 24.86 379 GLN B CA 1
ATOM 6399 C C . GLN B 1 379 ? 17.531 55.938 38.219 1 24.86 379 GLN B C 1
ATOM 6401 O O . GLN B 1 379 ? 18.688 56.031 38.625 1 24.86 379 GLN B O 1
ATOM 6406 N N . GLN B 1 380 ? 16.922 57.031 38.156 1 21.17 380 GLN B N 1
ATOM 6407 C CA . GLN B 1 380 ? 17.922 58.062 38.25 1 21.17 380 GLN B CA 1
ATOM 6408 C C . GLN B 1 380 ? 18.688 57.969 39.594 1 21.17 380 GLN B C 1
ATOM 6410 O O . GLN B 1 380 ? 19.812 58.438 39.688 1 21.17 380 GLN B O 1
ATOM 6415 N N . LYS B 1 381 ? 17.984 57.938 40.688 1 23.75 381 LYS B N 1
ATOM 6416 C CA . LYS B 1 381 ? 18.688 58.719 41.688 1 23.75 381 LYS B CA 1
ATOM 6417 C C . LYS B 1 381 ? 19.953 58.031 42.156 1 23.75 381 LYS B C 1
ATOM 6419 O O . LYS B 1 381 ? 20 56.812 42.281 1 23.75 381 LYS B O 1
ATOM 6424 N N . PRO B 1 382 ? 21.266 58.719 42.344 1 23.91 382 PRO B N 1
ATOM 6425 C CA . PRO B 1 382 ? 22.672 58.438 42.594 1 23.91 382 PRO B CA 1
ATOM 6426 C C . PRO B 1 382 ? 22.906 57.562 43.812 1 23.91 382 PRO B C 1
ATOM 6428 O O . PRO B 1 382 ? 24.047 57.125 44.062 1 23.91 382 PRO B O 1
ATOM 6431 N N . GLU B 1 383 ? 21.859 57.156 44.531 1 22.92 383 GLU B N 1
ATOM 6432 C CA . GLU B 1 383 ? 22.406 57.188 45.875 1 22.92 383 GLU B CA 1
ATOM 6433 C C . GLU B 1 383 ? 23.547 56.156 46.031 1 22.92 383 GLU B C 1
ATOM 6435 O O . GLU B 1 383 ? 23.516 55.094 45.406 1 22.92 383 GLU B O 1
ATOM 6440 N N . LYS B 1 384 ? 24.609 56.531 46.812 1 20.94 384 LYS B N 1
ATOM 6441 C CA . LYS B 1 384 ? 26 56.281 47.125 1 20.94 384 LYS B CA 1
ATOM 6442 C C . LYS B 1 384 ? 26.203 54.844 47.594 1 20.94 384 LYS B C 1
ATOM 6444 O O . LYS B 1 384 ? 27.344 54.344 47.688 1 20.94 384 LYS B O 1
ATOM 6449 N N . GLU B 1 385 ? 25.094 54.156 48.062 1 18.77 385 GLU B N 1
ATOM 6450 C CA . GLU B 1 385 ? 25.75 53.312 49.062 1 18.77 385 GLU B CA 1
ATOM 6451 C C . GLU B 1 385 ? 26.484 52.156 48.406 1 18.77 385 GLU B C 1
ATOM 6453 O O . GLU B 1 385 ? 26.047 51.656 47.375 1 18.77 385 GLU B O 1
ATOM 6458 N N . LYS B 1 386 ? 27.625 51.719 48.906 1 20.95 386 LYS B N 1
ATOM 6459 C CA . LYS B 1 386 ? 28.891 51.031 48.688 1 20.95 386 LYS B CA 1
ATOM 6460 C C . LYS B 1 386 ? 28.672 49.562 48.406 1 20.95 386 LYS B C 1
ATOM 6462 O O . LYS B 1 386 ? 29.578 48.844 47.969 1 20.95 386 LYS B O 1
ATOM 6467 N N . LYS B 1 387 ? 27.453 48.844 48.75 1 19.2 387 LYS B N 1
ATOM 6468 C CA . LYS B 1 387 ? 27.859 47.5 49.094 1 19.2 387 LYS B CA 1
ATOM 6469 C C . LYS B 1 387 ? 28.312 46.719 47.844 1 19.2 387 LYS B C 1
ATOM 6471 O O . LYS B 1 387 ? 27.75 46.906 46.75 1 19.2 387 LYS B O 1
ATOM 6476 N N . ASP B 1 388 ? 29.391 45.906 47.812 1 18.25 388 ASP B N 1
ATOM 6477 C CA . ASP B 1 388 ? 30.5 45.281 47.094 1 18.25 388 ASP B CA 1
ATOM 6478 C C . ASP B 1 388 ? 30 44.094 46.25 1 18.25 388 ASP B C 1
ATOM 6480 O O . ASP B 1 388 ? 30.781 43.5 45.531 1 18.25 388 ASP B O 1
ATOM 6484 N N . GLN B 1 389 ? 28.656 43.656 46.281 1 17.97 389 GLN B N 1
ATOM 6485 C CA . GLN B 1 389 ? 28.656 42.219 46.094 1 17.97 389 GLN B CA 1
ATOM 6486 C C . GLN B 1 389 ? 29 41.844 44.656 1 17.97 389 GLN B C 1
ATOM 6488 O O . GLN B 1 389 ? 28.516 42.5 43.719 1 17.97 389 GLN B O 1
ATOM 6493 N N . ASN B 1 390 ? 30.109 41.125 44.344 1 18.66 390 ASN B N 1
ATOM 6494 C CA . ASN B 1 390 ? 30.984 40.719 43.25 1 18.66 390 ASN B CA 1
ATOM 6495 C C . ASN B 1 390 ? 30.266 39.781 42.281 1 18.66 390 ASN B C 1
ATOM 6497 O O . ASN B 1 390 ? 30.875 39.219 41.375 1 18.66 390 ASN B O 1
ATOM 6501 N N . LYS B 1 391 ? 28.891 39.531 42.312 1 20.44 391 LYS B N 1
ATOM 6502 C CA . LYS B 1 391 ? 28.484 38.312 41.625 1 20.44 391 LYS B CA 1
ATOM 6503 C C . LYS B 1 391 ? 28.922 38.375 40.156 1 20.44 391 LYS B C 1
ATOM 6505 O O . LYS B 1 391 ? 28.797 39.406 39.5 1 20.44 391 LYS B O 1
ATOM 6510 N N . VAL B 1 392 ? 29.734 37.312 39.688 1 17.5 392 VAL B N 1
ATOM 6511 C CA . VAL B 1 392 ? 30.594 36.844 38.594 1 17.5 392 VAL B CA 1
ATOM 6512 C C . VAL B 1 392 ? 29.734 36.562 37.344 1 17.5 392 VAL B C 1
ATOM 6514 O O . VAL B 1 392 ? 28.766 35.812 37.406 1 17.5 392 VAL B O 1
ATOM 6517 N N . ALA B 1 393 ? 29.391 37.469 36.531 1 19.19 393 ALA B N 1
ATOM 6518 C CA . ALA B 1 393 ? 28.609 37.344 35.312 1 19.19 393 ALA B CA 1
ATOM 6519 C C . ALA B 1 393 ? 29.328 36.5 34.25 1 19.19 393 ALA B C 1
ATOM 6521 O O . ALA B 1 393 ? 30.422 36.844 33.812 1 19.19 393 ALA B O 1
ATOM 6522 N N . THR B 1 394 ? 29.438 35.062 34.406 1 18.75 394 THR B N 1
ATOM 6523 C CA . THR B 1 394 ? 30.203 34.156 33.594 1 18.75 394 THR B CA 1
ATOM 6524 C C . THR B 1 394 ? 29.688 34.156 32.156 1 18.75 394 THR B C 1
ATOM 6526 O O . THR B 1 394 ? 28.516 33.906 31.891 1 18.75 394 THR B O 1
ATOM 6529 N N . GLY B 1 395 ? 29.891 35.125 31.359 1 19.06 395 GLY B N 1
ATOM 6530 C CA . GLY B 1 395 ? 29.469 35.312 30 1 19.06 395 GLY B CA 1
ATOM 6531 C C . GLY B 1 395 ? 30.078 34.344 29.016 1 19.06 395 GLY B C 1
ATOM 6532 O O . GLY B 1 395 ? 31.297 34.094 29.062 1 19.06 395 GLY B O 1
ATOM 6533 N N . HIS B 1 396 ? 29.594 33.062 28.812 1 19.31 396 HIS B N 1
ATOM 6534 C CA . HIS B 1 396 ? 30.188 32.062 27.938 1 19.31 396 HIS B CA 1
ATOM 6535 C C . HIS B 1 396 ? 30.203 32.531 26.5 1 19.31 396 HIS B C 1
ATOM 6537 O O . HIS B 1 396 ? 29.203 33.031 25.984 1 19.31 396 HIS B O 1
ATOM 6543 N N . VAL B 1 397 ? 31.234 33.125 26.016 1 19.36 397 VAL B N 1
ATOM 6544 C CA . VAL B 1 397 ? 31.516 33.688 24.703 1 19.36 397 VAL B CA 1
ATOM 6545 C C . VAL B 1 397 ? 31.766 32.594 23.688 1 19.36 397 VAL B C 1
ATOM 6547 O O . VAL B 1 397 ? 32.688 31.781 23.844 1 19.36 397 VAL B O 1
ATOM 6550 N N . THR B 1 398 ? 30.797 31.859 23.203 1 18.97 398 THR B N 1
ATOM 6551 C CA . THR B 1 398 ? 31.062 30.812 22.219 1 18.97 398 THR B CA 1
ATOM 6552 C C . THR B 1 398 ? 31.594 31.406 20.922 1 18.97 398 THR B C 1
ATOM 6554 O O . THR B 1 398 ? 30.969 32.312 20.344 1 18.97 398 THR B O 1
ATOM 6557 N N . TRP B 1 399 ? 32.875 31.578 20.75 1 19.61 399 TRP B N 1
ATOM 6558 C CA . TRP B 1 399 ? 33.688 32.156 19.688 1 19.61 399 TRP B CA 1
ATOM 6559 C C . TRP B 1 399 ? 33.594 31.312 18.422 1 19.61 399 TRP B C 1
ATOM 6561 O O . TRP B 1 399 ? 33.844 30.109 18.453 1 19.61 399 TRP B O 1
ATOM 6571 N N . MET B 1 400 ? 32.562 31.406 17.672 1 19.14 400 MET B N 1
ATOM 6572 C CA . MET B 1 400 ? 32.469 30.594 16.469 1 19.14 400 MET B CA 1
ATOM 6573 C C . MET B 1 400 ? 33.438 31.125 15.398 1 19.14 400 MET B C 1
ATOM 6575 O O . MET B 1 400 ? 33.25 32.219 14.883 1 19.14 400 MET B O 1
ATOM 6579 N N . THR B 1 401 ? 34.75 31.109 15.734 1 21.08 401 THR B N 1
ATOM 6580 C CA . THR B 1 401 ? 35.75 31.609 14.781 1 21.08 401 THR B CA 1
ATOM 6581 C C . THR B 1 401 ? 35.75 30.766 13.516 1 21.08 401 THR B C 1
ATOM 6583 O O . THR B 1 401 ? 35.844 29.531 13.578 1 21.08 401 THR B O 1
ATOM 6586 N N . THR B 1 402 ? 35 31.172 12.578 1 22.47 402 THR B N 1
ATOM 6587 C CA . THR B 1 402 ? 34.938 30.578 11.242 1 22.47 402 THR B CA 1
ATOM 6588 C C . THR B 1 402 ? 36.281 30.641 10.539 1 22.47 402 THR B C 1
ATOM 6590 O O . THR B 1 402 ? 36.688 31.703 10.078 1 22.47 402 THR B O 1
ATOM 6593 N N . TRP B 1 403 ? 37.312 30.109 11.25 1 22.81 403 TRP B N 1
ATOM 6594 C CA . TRP B 1 403 ? 38.625 30.266 10.625 1 22.81 403 TRP B CA 1
ATOM 6595 C C . TRP B 1 403 ? 38.656 29.562 9.266 1 22.81 403 TRP B C 1
ATOM 6597 O O . TRP B 1 403 ? 38 28.531 9.07 1 22.81 403 TRP B O 1
ATOM 6607 N N . PRO B 1 404 ? 38.969 30.328 8.297 1 26.61 404 PRO B N 1
ATOM 6608 C CA . PRO B 1 404 ? 39.094 29.875 6.91 1 26.61 404 PRO B CA 1
ATOM 6609 C C . PRO B 1 404 ? 40.031 28.672 6.773 1 26.61 404 PRO B C 1
ATOM 6611 O O . PRO B 1 404 ? 41.031 28.562 7.5 1 26.61 404 PRO B O 1
ATOM 6614 N N . SER B 1 405 ? 39.406 27.531 6.504 1 25.5 405 SER B N 1
ATOM 6615 C CA . SER B 1 405 ? 39.938 26.172 6.457 1 25.5 405 SER B CA 1
ATOM 6616 C C . SER B 1 405 ? 41.25 26.109 5.719 1 25.5 405 SER B C 1
ATOM 6618 O O . SER B 1 405 ? 41.938 25.078 5.734 1 25.5 405 SER B O 1
ATOM 6620 N N . ASP B 1 406 ? 41.469 27.125 4.871 1 27.61 406 ASP B N 1
ATOM 6621 C CA . ASP B 1 406 ? 42.531 26.734 3.967 1 27.61 406 ASP B CA 1
ATOM 6622 C C . ASP B 1 406 ? 43.875 26.562 4.723 1 27.61 406 ASP B C 1
ATOM 6624 O O . ASP B 1 406 ? 44.656 25.688 4.402 1 27.61 406 ASP B O 1
ATOM 6628 N N . GLU B 1 407 ? 44.125 27.625 5.629 1 25.64 407 GLU B N 1
ATOM 6629 C CA . GLU B 1 407 ? 45.531 27.828 6.02 1 25.64 407 GLU B CA 1
ATOM 6630 C C . GLU B 1 407 ? 45.938 26.828 7.094 1 25.64 407 GLU B C 1
ATOM 6632 O O . GLU B 1 407 ? 47.125 26.625 7.332 1 25.64 407 GLU B O 1
ATOM 6637 N N . LEU B 1 408 ? 44.906 26.375 7.961 1 24.44 408 LEU B N 1
ATOM 6638 C CA . LEU B 1 408 ? 45.469 25.781 9.164 1 24.44 408 LEU B CA 1
ATOM 6639 C C . LEU B 1 408 ? 46.062 24.406 8.867 1 24.44 408 LEU B C 1
ATOM 6641 O O . LEU B 1 408 ? 46.75 23.812 9.719 1 24.44 408 LEU B O 1
ATOM 6645 N N . ALA B 1 409 ? 45.594 23.859 7.762 1 25.22 409 ALA B N 1
ATOM 6646 C CA . ALA B 1 409 ? 46.062 22.484 7.539 1 25.22 409 ALA B CA 1
ATOM 6647 C C . ALA B 1 409 ? 47.594 22.406 7.492 1 25.22 409 ALA B C 1
ATOM 6649 O O . ALA B 1 409 ? 48.156 21.344 7.688 1 25.22 409 ALA B O 1
ATOM 6650 N N . THR B 1 410 ? 48.156 23.516 7.082 1 25.42 410 THR B N 1
ATOM 6651 C CA . THR B 1 410 ? 49.594 23.391 6.875 1 25.42 410 THR B CA 1
ATOM 6652 C C . THR B 1 410 ? 50.281 23.062 8.188 1 25.42 410 THR B C 1
ATOM 6654 O O . THR B 1 410 ? 51.344 22.438 8.195 1 25.42 410 THR B O 1
ATOM 6657 N N . ILE B 1 411 ? 49.625 23.594 9.32 1 23.64 411 ILE B N 1
ATOM 6658 C CA . ILE B 1 411 ? 50.531 23.656 10.461 1 23.64 411 ILE B CA 1
ATOM 6659 C C . ILE B 1 411 ? 50.656 22.266 11.086 1 23.64 411 ILE B C 1
ATOM 6661 O O . ILE B 1 411 ? 51.719 21.875 11.523 1 23.64 411 ILE B O 1
ATOM 6665 N N . PHE B 1 412 ? 49.406 21.594 11.289 1 24.62 412 PHE B N 1
ATOM 6666 C CA . PHE B 1 412 ? 49.531 20.5 12.242 1 24.62 412 PHE B CA 1
ATOM 6667 C C . PHE B 1 412 ? 50.25 19.312 11.609 1 24.62 412 PHE B C 1
ATOM 6669 O O . PHE B 1 412 ? 50.281 18.219 12.188 1 24.62 412 PHE B O 1
ATOM 6676 N N . GLN B 1 413 ? 50.688 19.422 10.305 1 25.73 413 GLN B N 1
ATOM 6677 C CA . GLN B 1 413 ? 51.438 18.297 9.766 1 25.73 413 GLN B CA 1
ATOM 6678 C C . GLN B 1 413 ? 52.531 17.875 10.711 1 25.73 413 GLN B C 1
ATOM 6680 O O . GLN B 1 413 ? 53.094 16.781 10.57 1 25.73 413 GLN B O 1
ATOM 6685 N N . LYS B 1 414 ? 53.062 18.984 11.375 1 25.22 414 LYS B N 1
ATOM 6686 C CA . LYS B 1 414 ? 54.406 18.641 11.836 1 25.22 414 LYS B CA 1
ATOM 6687 C C . LYS B 1 414 ? 54.375 17.562 12.914 1 25.22 414 LYS B C 1
ATOM 6689 O O . LYS B 1 414 ? 55.25 16.719 12.984 1 25.22 414 LYS B O 1
ATOM 6694 N N . GLN B 1 415 ? 53.5 17.859 14.102 1 21.94 415 GLN B N 1
ATOM 6695 C CA . GLN B 1 415 ? 54.062 17.141 15.242 1 21.94 415 GLN B CA 1
ATOM 6696 C C . GLN B 1 415 ? 53.562 15.703 15.289 1 21.94 415 GLN B C 1
ATOM 6698 O O . GLN B 1 415 ? 52.438 15.422 14.875 1 21.94 415 GLN B O 1
ATOM 6703 N N . ASN B 1 416 ? 54.406 14.703 15.344 1 25.09 416 ASN B N 1
ATOM 6704 C CA . ASN B 1 416 ? 54.531 13.25 15.312 1 25.09 416 ASN B CA 1
ATOM 6705 C C . ASN B 1 416 ? 53.562 12.586 16.297 1 25.09 416 ASN B C 1
ATOM 6707 O O . ASN B 1 416 ? 53.812 11.461 16.734 1 25.09 416 ASN B O 1
ATOM 6711 N N . LEU B 1 417 ? 52.594 13.492 17 1 24.62 417 LEU B N 1
ATOM 6712 C CA . LEU B 1 417 ? 52.25 12.836 18.25 1 24.62 417 LEU B CA 1
ATOM 6713 C C . LEU B 1 417 ? 51.344 11.625 18 1 24.62 417 LEU B C 1
ATOM 6715 O O . LEU B 1 417 ? 50.531 11.641 17.078 1 24.62 417 LEU B O 1
ATOM 6719 N N . PRO B 1 418 ? 51.75 10.477 18.562 1 25.5 418 PRO B N 1
ATOM 6720 C CA . PRO B 1 418 ? 51.219 9.125 18.359 1 25.5 418 PRO B CA 1
ATOM 6721 C C . PRO B 1 418 ? 49.719 9.023 18.703 1 25.5 418 PRO B C 1
ATOM 6723 O O . PRO B 1 418 ? 49.281 9.562 19.719 1 25.5 418 PRO B O 1
ATOM 6726 N N . ILE B 1 419 ? 48.875 9.336 17.703 1 25.47 419 ILE B N 1
ATOM 6727 C CA . ILE B 1 419 ? 47.406 9.438 17.812 1 25.47 419 ILE B CA 1
ATOM 6728 C C . ILE B 1 419 ? 46.875 8.18 18.469 1 25.47 419 ILE B C 1
ATOM 6730 O O . ILE B 1 419 ? 47 7.078 17.938 1 25.47 419 ILE B O 1
ATOM 6734 N N . LEU B 1 420 ? 46.969 8.117 19.859 1 22.16 420 LEU B N 1
ATOM 6735 C CA . LEU B 1 420 ? 46.562 7 20.703 1 22.16 420 LEU B CA 1
ATOM 6736 C C . LEU B 1 420 ? 45.125 6.605 20.422 1 22.16 420 LEU B C 1
ATOM 6738 O O . LEU B 1 420 ? 44.219 7.457 20.375 1 22.16 420 LEU B O 1
ATOM 6742 N N . GLN B 1 421 ? 44.906 5.543 19.625 1 22.56 421 GLN B N 1
ATOM 6743 C CA . GLN B 1 421 ? 43.75 4.863 19.094 1 22.56 421 GLN B CA 1
ATOM 6744 C C . GLN B 1 421 ? 42.781 4.453 20.203 1 22.56 421 GLN B C 1
ATOM 6746 O O . GLN B 1 421 ? 42.031 3.504 20.047 1 22.56 421 GLN B O 1
ATOM 6751 N N . SER B 1 422 ? 42.875 5.074 21.469 1 21.3 422 SER B N 1
ATOM 6752 C CA . SER B 1 422 ? 42.219 4.387 22.562 1 21.3 422 SER B CA 1
ATOM 6753 C C . SER B 1 422 ? 40.688 4.371 22.359 1 21.3 422 SER B C 1
ATOM 6755 O O . SER B 1 422 ? 40.094 5.406 22.062 1 21.3 422 SER B O 1
ATOM 6757 N N . ARG B 1 423 ? 40.062 3.27 21.812 1 23.42 423 ARG B N 1
ATOM 6758 C CA . ARG B 1 423 ? 38.719 2.852 21.453 1 23.42 423 ARG B CA 1
ATOM 6759 C C . ARG B 1 423 ? 37.781 2.955 22.656 1 23.42 423 ARG B C 1
ATOM 6761 O O . ARG B 1 423 ? 36.594 2.582 22.578 1 23.42 423 ARG B O 1
ATOM 6768 N N . CYS B 1 424 ? 38.375 3.131 24.016 1 22.27 424 CYS B N 1
ATOM 6769 C CA . CYS B 1 424 ? 37.562 2.742 25.156 1 22.27 424 CYS B CA 1
ATOM 6770 C C . CYS B 1 424 ? 36.406 3.723 25.391 1 22.27 424 CYS B C 1
ATOM 6772 O O . CYS B 1 424 ? 36.656 4.902 25.656 1 22.27 424 CYS B O 1
ATOM 6774 N N . ALA B 1 425 ? 35.469 4 24.609 1 21.14 425 ALA B N 1
ATOM 6775 C CA . ALA B 1 425 ? 34.562 5.09 24.953 1 21.14 425 ALA B CA 1
ATOM 6776 C C . ALA B 1 425 ? 33.938 4.855 26.312 1 21.14 425 ALA B C 1
ATOM 6778 O O . ALA B 1 425 ? 33 4.043 26.453 1 2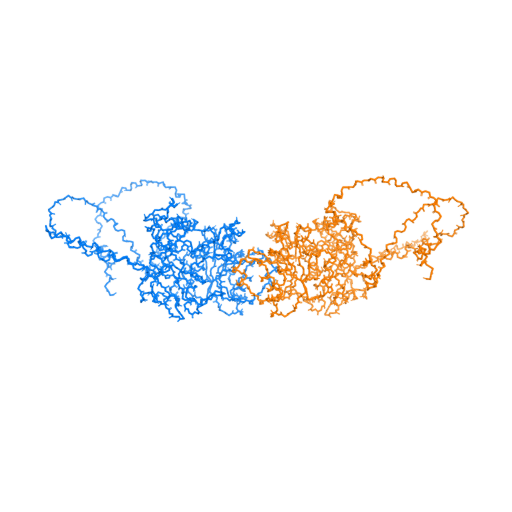1.14 425 ALA B O 1
ATOM 6779 N N . VAL B 1 426 ? 34.781 4.59 27.469 1 22.06 426 VAL B N 1
ATOM 6780 C CA . VAL B 1 426 ? 34.469 4.504 28.875 1 22.06 426 VAL B CA 1
ATOM 6781 C C . VAL B 1 426 ? 33.75 5.773 29.328 1 22.06 426 VAL B C 1
ATOM 6783 O O . VAL B 1 426 ? 34.375 6.82 29.5 1 22.06 426 VAL B O 1
ATOM 6786 N N . MET B 1 427 ? 32.906 6.477 28.688 1 20.3 427 MET B N 1
ATOM 6787 C CA . MET B 1 427 ? 32.688 7.816 29.234 1 20.3 427 MET B CA 1
ATOM 6788 C C . MET B 1 427 ? 32.156 7.746 30.656 1 20.3 427 MET B C 1
ATOM 6790 O O . MET B 1 427 ? 30.938 7.664 30.875 1 20.3 427 MET B O 1
ATOM 6794 N N . GLY B 1 428 ? 32.656 6.719 31.484 1 19.89 428 GLY B N 1
ATOM 6795 C CA . GLY B 1 428 ? 32.281 6.812 32.875 1 19.89 428 GLY B CA 1
ATOM 6796 C C . GLY B 1 428 ? 32.688 8.125 33.531 1 19.89 428 GLY B C 1
ATOM 6797 O O . GLY B 1 428 ? 33.594 8.789 33.062 1 19.89 428 GLY B O 1
ATOM 6798 N N . CYS B 1 429 ? 31.781 8.977 34.062 1 19.25 429 CYS B N 1
ATOM 6799 C CA . CYS B 1 429 ? 31.938 10.297 34.656 1 19.25 429 CYS B CA 1
ATOM 6800 C C . CYS B 1 429 ? 33 10.281 35.75 1 19.25 429 CYS B C 1
ATOM 6802 O O . CYS B 1 429 ? 32.75 9.867 36.875 1 19.25 429 CYS B O 1
ATOM 6804 N N . LEU B 1 430 ? 34.281 9.562 35.438 1 19.92 430 LEU B N 1
ATOM 6805 C CA . LEU B 1 430 ? 35.219 9.523 36.562 1 19.92 430 LEU B CA 1
ATOM 6806 C C . LEU B 1 430 ? 35.719 10.93 36.875 1 19.92 430 LEU B C 1
ATOM 6808 O O . LEU B 1 430 ? 36.125 11.664 35.969 1 19.92 430 LEU B O 1
ATOM 6812 N N . THR B 1 431 ? 35.281 11.625 37.906 1 20.11 431 THR B N 1
ATOM 6813 C CA . THR B 1 431 ? 35.656 12.906 38.531 1 20.11 431 THR B CA 1
ATOM 6814 C C . THR B 1 431 ? 37.094 12.906 38.938 1 20.11 431 THR B C 1
ATOM 6816 O O . THR B 1 431 ? 37.594 13.891 39.5 1 20.11 431 THR B O 1
ATOM 6819 N N . SER B 1 432 ? 38.094 12.195 38.062 1 19.28 432 SER B N 1
ATOM 6820 C CA . SER B 1 432 ? 39.375 12.062 38.75 1 19.28 432 SER B CA 1
ATOM 6821 C C . SER B 1 432 ? 40.031 13.422 38.938 1 19.28 432 SER B C 1
ATOM 6823 O O . SER B 1 432 ? 39.969 14.281 38.031 1 19.28 432 SER B O 1
ATOM 6825 N N . THR B 1 433 ? 40.094 14.008 40.188 1 21.23 433 THR B N 1
ATOM 6826 C CA . THR B 1 433 ? 40.688 15.234 40.719 1 21.23 433 THR B CA 1
ATOM 6827 C C . THR B 1 433 ? 42.188 15.25 40.469 1 21.23 433 THR B C 1
ATOM 6829 O O . THR B 1 433 ? 42.938 14.422 41 1 21.23 433 THR B O 1
ATOM 6832 N N . LEU B 1 434 ? 42.625 15.133 39.125 1 19.66 434 LEU B N 1
ATOM 6833 C CA . LEU B 1 434 ? 44.062 15.016 39 1 19.66 434 LEU B CA 1
ATOM 6834 C C . LEU B 1 434 ? 44.75 16.281 39.5 1 19.66 434 LEU B C 1
ATOM 6836 O O . LEU B 1 434 ? 44.406 17.391 39.062 1 19.66 434 LEU B O 1
ATOM 6840 N N . HIS B 1 435 ? 45.188 16.281 40.688 1 22.84 435 HIS B N 1
ATOM 6841 C CA . HIS B 1 435 ? 45.844 17.359 41.438 1 22.84 435 HIS B CA 1
ATOM 6842 C C . HIS B 1 435 ? 47.188 17.672 40.844 1 22.84 435 HIS B C 1
ATOM 6844 O O . HIS B 1 435 ? 48.062 16.797 40.75 1 22.84 435 HIS B O 1
ATOM 6850 N N . PHE B 1 436 ? 47.188 18.141 39.562 1 20.94 436 PHE B N 1
ATOM 6851 C CA . PHE B 1 436 ? 48.5 18.328 39 1 20.94 436 PHE B CA 1
ATOM 6852 C C . PHE B 1 436 ? 49.219 19.516 39.688 1 20.94 436 PHE B C 1
ATOM 6854 O O . PHE B 1 436 ? 48.594 20.547 39.906 1 20.94 436 PHE B O 1
ATOM 6861 N N . GLN B 1 437 ? 50.062 19.141 40.531 1 22.39 437 GLN B N 1
ATOM 6862 C CA . GLN B 1 437 ? 50.906 20.078 41.312 1 22.39 437 GLN B CA 1
ATOM 6863 C C . GLN B 1 437 ? 51.812 20.891 40.406 1 22.39 437 GLN B C 1
ATOM 6865 O O . GLN B 1 437 ? 52.562 20.328 39.594 1 22.39 437 GLN B O 1
ATOM 6870 N N . ILE B 1 438 ? 51.219 22.047 39.969 1 23.41 438 ILE B N 1
ATOM 6871 C CA . ILE B 1 438 ? 51.844 23 39.062 1 23.41 438 ILE B CA 1
ATOM 6872 C C . ILE B 1 438 ? 53.156 23.5 39.656 1 23.41 438 ILE B C 1
ATOM 6874 O O . ILE B 1 438 ? 53.156 24.109 40.719 1 23.41 438 ILE B O 1
ATOM 6878 N N . PRO B 1 439 ? 54.188 22.594 39.438 1 26.36 439 PRO B N 1
ATOM 6879 C CA . PRO B 1 439 ? 55.375 23.078 40.156 1 26.36 439 PRO B CA 1
ATOM 6880 C C . PRO B 1 439 ? 55.719 24.531 39.812 1 26.36 439 PRO B C 1
ATOM 6882 O O . PRO B 1 439 ? 55.312 25.031 38.75 1 26.36 439 PRO B O 1
ATOM 6885 N N . PRO B 1 440 ? 56.375 25.219 40.594 1 23.52 440 PRO B N 1
ATOM 6886 C CA . PRO B 1 440 ? 56.531 26.656 40.781 1 23.52 440 PRO B CA 1
ATOM 6887 C C . PRO B 1 440 ? 57.094 27.344 39.531 1 23.52 440 PRO B C 1
ATOM 6889 O O . PRO B 1 440 ? 57.5 26.672 38.594 1 23.52 440 PRO B O 1
ATOM 6892 N N . ARG B 1 441 ? 58.125 28.156 39.594 1 28.02 441 ARG B N 1
ATOM 6893 C CA . ARG B 1 441 ? 58.438 29.547 39.25 1 28.02 441 ARG B CA 1
ATOM 6894 C C . ARG B 1 441 ? 59.188 29.625 37.938 1 28.02 441 ARG B C 1
ATOM 6896 O O . ARG B 1 441 ? 59.688 30.688 37.594 1 28.02 441 ARG B O 1
ATOM 6903 N N . GLN B 1 442 ? 59.5 28.328 37.344 1 25.02 442 GLN B N 1
ATOM 6904 C CA . GLN B 1 442 ? 60.719 28.703 36.594 1 25.02 442 GLN B CA 1
ATOM 6905 C C . GLN B 1 442 ? 60.375 29.688 35.469 1 25.02 442 GLN B C 1
ATOM 6907 O O . GLN B 1 442 ? 59.344 29.578 34.844 1 25.02 442 GLN B O 1
ATOM 6912 N N . LYS B 1 443 ? 61.188 30.719 35.375 1 28.12 443 LYS B N 1
ATOM 6913 C CA . LYS B 1 443 ? 61.156 32 34.656 1 28.12 443 LYS B CA 1
ATOM 6914 C C . LYS B 1 443 ? 61.031 31.812 33.156 1 28.12 443 LYS B C 1
ATOM 6916 O O . LYS B 1 443 ? 61.906 31.281 32.5 1 28.12 443 LYS B O 1
ATOM 6921 N N . MET B 1 444 ? 59.875 31.312 32.688 1 26.12 444 MET B N 1
ATOM 6922 C CA . MET B 1 444 ? 59.688 30.891 31.297 1 26.12 444 MET B CA 1
ATOM 6923 C C . MET B 1 444 ? 60.062 32 30.344 1 26.12 444 MET B C 1
ATOM 6925 O O . MET B 1 444 ? 59.719 33.156 30.562 1 26.12 444 MET B O 1
ATOM 6929 N N . PRO B 1 445 ? 61.219 31.938 29.625 1 26.28 445 PRO B N 1
ATOM 6930 C CA . PRO B 1 445 ? 61.812 33.062 28.875 1 26.28 445 PRO B CA 1
ATOM 6931 C C . PRO B 1 445 ? 60.75 33.812 28.047 1 26.28 445 PRO B C 1
ATOM 6933 O O . PRO B 1 445 ? 59.688 33.281 27.75 1 26.28 445 PRO B O 1
ATOM 6936 N N . LYS B 1 446 ? 61.094 35.156 27.812 1 26 446 LYS B N 1
ATOM 6937 C CA . LYS B 1 446 ? 60.25 36.25 27.375 1 26 446 LYS B CA 1
ATOM 6938 C C . LYS B 1 446 ? 59.438 35.875 26.125 1 26 446 LYS B C 1
ATOM 6940 O O . LYS B 1 446 ? 58.344 36.375 25.906 1 26 446 LYS B O 1
ATOM 6945 N N . SER B 1 447 ? 60.344 35.312 25.328 1 25.31 447 SER B N 1
ATOM 6946 C CA . SER B 1 447 ? 59.906 35.281 23.938 1 25.31 447 SER B CA 1
ATOM 6947 C C . SER B 1 447 ? 58.594 34.562 23.766 1 25.31 447 SER B C 1
ATOM 6949 O O . SER B 1 447 ? 58.031 34.5 22.656 1 25.31 447 SER B O 1
ATOM 6951 N N . ILE B 1 448 ? 58.375 33.594 24.75 1 23.05 448 ILE B N 1
ATOM 6952 C CA . ILE B 1 448 ? 57.25 32.656 24.703 1 23.05 448 ILE B CA 1
ATOM 6953 C C . ILE B 1 448 ? 55.969 33.406 24.969 1 23.05 448 ILE B C 1
ATOM 6955 O O . ILE B 1 448 ? 54.906 32.781 25.062 1 23.05 448 ILE B O 1
ATOM 6959 N N . ARG B 1 449 ? 56.344 34.562 25.578 1 21.3 449 ARG B N 1
ATOM 6960 C CA . ARG B 1 449 ? 55.219 35.344 26.094 1 21.3 449 ARG B CA 1
ATOM 6961 C C . ARG B 1 449 ? 54.219 35.656 25 1 21.3 449 ARG B C 1
ATOM 6963 O O . ARG B 1 449 ? 53.031 35.844 25.281 1 21.3 449 ARG B O 1
ATOM 6970 N N . LYS B 1 450 ? 55.031 36.094 23.938 1 22.34 450 LYS B N 1
ATOM 6971 C CA . LYS B 1 450 ? 54.188 36.938 23.078 1 22.34 450 LYS B CA 1
ATOM 6972 C C . LYS B 1 450 ? 52.969 36.188 22.562 1 22.34 450 LYS B C 1
ATOM 6974 O O . LYS B 1 450 ? 52.031 36.812 22.047 1 22.34 450 LYS B O 1
ATOM 6979 N N . LEU B 1 451 ? 53.375 34.844 22.453 1 22.77 451 LEU B N 1
ATOM 6980 C CA . LEU B 1 451 ? 52.344 34.156 21.672 1 22.77 451 LEU B CA 1
ATOM 6981 C C . LEU B 1 451 ? 51 34.125 22.391 1 22.77 451 LEU B C 1
ATOM 6983 O O . LEU B 1 451 ? 50 33.719 21.828 1 22.77 451 LEU B O 1
ATOM 6987 N N . TYR B 1 452 ? 51.188 34.281 23.703 1 23.84 452 TYR B N 1
ATOM 6988 C CA . TYR B 1 452 ? 50.031 34.062 24.594 1 23.84 452 TYR B CA 1
ATOM 6989 C C . TYR B 1 452 ? 48.938 35.062 24.297 1 23.84 452 TYR B C 1
ATOM 6991 O O . TYR B 1 452 ? 47.75 34.719 24.375 1 23.84 452 TYR B O 1
ATOM 6999 N N . LEU B 1 453 ? 49.438 36.312 24.359 1 22.75 453 LEU B N 1
ATOM 7000 C CA . LEU B 1 453 ? 48.5 37.438 24.625 1 22.75 453 LEU B CA 1
ATOM 7001 C C . LEU B 1 453 ? 47.562 37.656 23.438 1 22.75 453 LEU B C 1
ATOM 7003 O O . LEU B 1 453 ? 46.594 38.406 23.531 1 22.75 453 LEU B O 1
ATOM 7007 N N . GLU B 1 454 ? 48.062 37.406 22.234 1 23.47 454 GLU B N 1
ATOM 7008 C CA . GLU B 1 454 ? 47.281 38.031 21.188 1 23.47 454 GLU B CA 1
ATOM 7009 C C . GLU B 1 454 ? 45.844 37.438 21.141 1 23.47 454 GLU B C 1
ATOM 7011 O O . GLU B 1 454 ? 45.062 37.781 20.25 1 23.47 454 GLU B O 1
ATOM 7016 N N . PHE B 1 455 ? 45.438 36.438 21.969 1 24.34 455 PHE B N 1
ATOM 7017 C CA . PHE B 1 455 ? 44.219 35.75 22.375 1 24.34 455 PHE B CA 1
ATOM 7018 C C . PHE B 1 455 ? 43.25 36.75 23.016 1 24.34 455 PHE B C 1
ATOM 7020 O O . PHE B 1 455 ? 42.031 36.562 22.953 1 24.34 455 PHE B O 1
ATOM 7027 N N . THR B 1 456 ? 43.562 37.469 24 1 23.67 456 THR B N 1
ATOM 7028 C CA . THR B 1 456 ? 42.688 38.156 24.953 1 23.67 456 THR B CA 1
ATOM 7029 C C . THR B 1 456 ? 41.938 39.312 24.281 1 23.67 456 THR B C 1
ATOM 7031 O O . THR B 1 456 ? 40.781 39.562 24.609 1 23.67 456 THR B O 1
ATOM 7034 N N . ALA B 1 457 ? 42.625 40.281 23.828 1 21.89 457 ALA B N 1
ATOM 7035 C CA . ALA B 1 457 ? 42.219 41.688 23.641 1 21.89 457 ALA B CA 1
ATOM 7036 C C . ALA B 1 457 ? 41.375 41.844 22.375 1 21.89 457 ALA B C 1
ATOM 7038 O O . ALA B 1 457 ? 40.969 42.969 22.031 1 21.89 457 ALA B O 1
ATOM 7039 N N . GLU B 1 458 ? 41.438 41.188 21.328 1 22.66 458 GLU B N 1
ATOM 7040 C CA . GLU B 1 458 ? 40.844 41.781 20.125 1 22.66 458 GLU B CA 1
ATOM 7041 C C . GLU B 1 458 ? 39.344 41.969 20.281 1 22.66 458 GLU B C 1
ATOM 7043 O O . GLU B 1 458 ? 38.562 41.062 20.016 1 22.66 458 GLU B O 1
ATOM 7048 N N . THR B 1 459 ? 38.688 42.812 21.312 1 21.27 459 THR B N 1
ATOM 7049 C CA . THR B 1 459 ? 37.969 43.562 22.344 1 21.27 459 THR B CA 1
ATOM 7050 C C . THR B 1 459 ? 37.406 44.875 21.766 1 21.27 459 THR B C 1
ATOM 7052 O O . THR B 1 459 ? 36.281 45.281 22.109 1 21.27 459 THR B O 1
ATOM 7055 N N . SER B 1 460 ? 38.031 46.188 21.578 1 20.55 460 SER B N 1
ATOM 7056 C CA . SER B 1 460 ? 37.656 47.594 21.547 1 20.55 460 SER B CA 1
ATOM 7057 C C . SER B 1 460 ? 37.062 47.969 20.188 1 20.55 460 SER B C 1
ATOM 7059 O O . SER B 1 460 ? 36.281 48.906 20.078 1 20.55 460 SER B O 1
ATOM 7061 N N . ILE B 1 461 ? 37.625 48.031 18.969 1 20.98 461 ILE B N 1
ATOM 7062 C CA . ILE B 1 461 ? 36.844 48.688 17.922 1 20.98 461 ILE B CA 1
ATOM 7063 C C . ILE B 1 461 ? 35.594 47.875 17.609 1 20.98 461 ILE B C 1
ATOM 7065 O O . ILE B 1 461 ? 35.688 46.656 17.422 1 20.98 461 ILE B O 1
#

Organism: Glycine max (NCBI:txid3847)

pLDDT: mean 78.63, std 31.15, range [17.5, 99.0]

Radius of gyration: 39.68 Å; Cα contacts (8 Å, |Δi|>4): 1785; chains: 2; bounding box: 118×149×82 Å

Sequence (922 aa):
MGKGGMSIDEHGEGKEENMAAWLVGINSLKIQPFKLPTLGPHDVRVRMKAVGICGSDVHYLKTLRCAHFIVKEPMVIGHECAGIIEEVGSQVKSLVPGDRVAIEPGISCWRCDHCKQGRYNLCDDMKFFATPPVHGSLANQIVHPADLCFKLPDNVSLEEGAMCEPLSVGVHACRRANIGPETYVLIMGAGPIGLVTMLAARAFGAPRTVIVDVDDYRLSVAKSLGADDIVKVSTNIQDVAEEVVQIQKVMGADIDVTFDCAGFDKTMSTALSATQPGGKVCLVGMGHSEMTVPLTPAAAREVDVLGVFRYMNTWPLCLEFLRSGKIDVKPLITHRFGFSQKEVEEAFETSARGGNAIKSSAHRIMQMMRMMQQEQSMQQKPEKEKKDQNKVATGHVTWMTTWPSDELATIFQKQNLPILQSRCAVMGCLTSTLHFQIPPRQKMPKSIRKLYLEFTAETSIMGKGGMSIDEHGEGKEENMAAWLVGINSLKIQPFKLPTLGPHDVRVRMKAVGICGSDVHYLKTLRCAHFIVKEPMVIGHECAGIIEEVGSQVKSLVPGDRVAIEPGISCWRCDHCKQGRYNLCDDMKFFATPPVHGSLANQIVHPADLCFKLPDNVSLEEGAMCEPLSVGVHACRRANIGPETYVLIMGAGPIGLVTMLAARAFGAPRTVIVDVDDYRLSVAKSLGADDIVKVSTNIQDVAEEVVQIQKVMGADIDVTFDCAGFDKTMSTALSATQPGGKVCLVGMGHSEMTVPLTPAAAREVDVLGVFRYMNTWPLCLEFLRSGKIDVKPLITHRFGFSQKEVEEAFETSARGGNAIKSSAHRIMQMMRMMQQEQSMQQKPEKEKKDQNKVATGHVTWMTTWPSDELATIFQKQNLPILQSRCAVMGCLTSTLHFQIPPRQKMPKSIRKLYLEFTAETSI

Solvent-accessible surface area (backbone atoms only — not comparable to full-atom values): 51270 Å² total; per-residue (Å²): 129,79,79,71,76,75,71,73,73,74,73,70,78,73,75,77,77,41,39,23,40,27,40,70,46,68,76,33,75,44,71,39,80,48,89,71,75,82,81,41,48,55,20,26,33,31,37,42,42,22,30,32,59,49,71,64,53,48,35,30,34,66,62,35,32,54,90,94,40,58,56,85,60,71,32,31,35,32,47,19,28,10,28,29,31,64,42,64,19,86,70,46,79,89,64,53,63,68,41,44,26,22,41,60,49,66,45,51,74,72,69,48,73,39,31,70,71,65,41,34,55,68,31,91,64,49,43,31,35,44,42,62,86,32,50,29,59,40,29,47,53,50,72,44,57,43,91,40,47,38,74,51,57,92,86,44,52,52,62,60,31,11,45,40,46,60,38,26,38,14,44,37,44,34,57,76,68,63,55,23,67,84,31,29,37,37,31,35,31,50,48,59,60,24,45,33,27,51,47,36,37,47,60,48,37,28,74,40,39,34,42,29,30,72,47,69,66,41,44,52,50,42,44,75,72,59,42,72,43,72,46,81,50,75,88,55,65,87,48,37,71,64,48,33,54,50,51,43,58,71,64,69,52,76,28,38,34,24,38,27,42,45,27,36,43,53,52,46,36,36,41,53,68,48,35,33,74,64,15,36,34,34,40,58,22,71,60,35,54,62,33,58,31,53,54,33,64,21,12,65,34,25,32,25,38,36,30,40,40,72,44,59,92,36,62,71,58,45,51,49,32,46,67,72,55,66,38,78,63,65,83,46,59,61,45,81,28,40,74,45,66,66,34,45,53,49,44,52,51,46,50,65,68,34,85,84,42,60,25,33,30,41,21,59,69,71,73,58,65,59,61,62,54,55,60,57,64,64,60,59,75,77,75,77,82,73,84,70,81,76,79,77,77,78,73,80,74,80,75,78,71,79,64,71,68,75,66,59,61,67,59,66,67,63,71,80,70,77,78,76,78,76,79,70,75,67,78,63,89,66,75,72,75,73,76,69,76,74,71,76,76,75,76,72,71,75,77,74,55,64,82,63,62,82,73,72,65,101,72,83,131,138,77,84,78,73,76,72,76,75,75,75,69,78,73,77,77,77,41,38,22,39,26,40,72,45,68,76,34,75,43,70,38,82,48,88,72,75,81,81,41,47,54,17,26,32,32,38,43,41,22,29,34,57,50,72,62,53,48,35,30,34,66,62,35,34,53,88,92,40,58,56,87,60,71,32,32,36,34,48,18,26,10,28,30,30,63,43,64,18,86,70,47,79,89,64,52,64,68,42,44,26,22,40,60,49,66,44,49,74,71,69,48,71,39,30,72,70,66,43,35,53,69,31,90,64,50,43,32,35,44,42,61,88,34,52,30,58,39,29,46,53,50,71,45,56,43,93,40,48,40,75,50,56,91,85,43,52,53,64,59,30,11,43,40,45,61,38,25,40,15,43,37,44,34,57,77,68,64,56,22,68,84,31,30,37,36,31,34,31,51,48,58,60,24,46,32,27,50,46,35,36,48,61,48,36,28,75,40,40,35,40,28,31,72,46,68,66,41,44,51,52,41,45,75,73,60,42,72,42,70,45,82,49,75,88,56,66,86,46,37,71,63,49,32,54,51,51,44,59,71,62,70,51,76,28,37,34,23,39,26,41,45,27,37,43,51,52,45,36,34,42,53,67,45,34,31,74,64,16,36,33,34,40,58,22,69,59,36,55,62,33,57,31,52,52,32,64,22,12,64,36,25,31,24,37,38,29,39,42,71,44,60,92,37,62,71,57,48,50,48,32,46,66,72,56,66,39,78,64,65,84,47,58,63,45,79,27,40,74,47,66,67,34,46,53,48,44,51,52,46,51,64,66,34,84,85,43,60,26,34,32,40,23,60,70,72,74,59,65,62,62,64,57,60,64,60,67,72,60,65,79,77,76,75,80,73,85,73,83,72,85,79,81,82,74,82,76,81,76,78,74,78,65,70,71,76,67,59,63,68,60,68,67,66,71,80,70,77,79,75,77,80,77,71,83,66,82,64,87,70,76,76,79,74,77,72,76,74,72,77,77,76,78,72,64,70,79,68,48,63,75,59,55,79,74,75,58,98,75,81,132